Protein 1WY7 (pdb70)

Organism: Pyrococcus horikoshii (strain ATCC 700860 / DSM 12428 / JCM 9974 / NBRC 100139 / OT-3) (NCBI:txid70601)

Sequence (790 aa):
RKKELAIALSKLKGFKNPKVWLEQYRTPGNAASELLWLAYSLGDIEGKVVADLGAGTGVLSYGALLLGAKEVICVEVDKEAVDVLIENLGEFKGKFKVFIGDVSEFNSRVDIVINPPFGSQRKHADRPFLLKAFEISDVVYSIHLAKPEVRRFIEKFSWEHGFVVTHRLTTKIEIPHRKKLERITVDIYRFSKVITRKKELAIALSKLKGFKNPKVWLEQYRTPGNAASELLWLAYSLGDIEGKVVADLGAGTGVLSYGALLLGAKEVICVEVDKEAVDVLIENLGEFKGKFKVFIGDVSEFNSRVDIVINPPFGSQRKHADRPFLLKAFEISDVVYSIHLAKPEVRRFIEKFSWEHGFVVTHRLTTKIEIPLQKKLERITVDIYRFSKVITRKKELAIALSKLKGFKNPKVWLEQYRTPGNAASELLWLAYSLGDIEGKVVADLGAGTGVLSYGALLLGAKEVICVEVDKEAVDVLIENLGEFKGKFKVFIGDVSEFNSRVDIVINPPFGSQRKHADRPFLLKAFEISDVVYSIHLAKPEVRRFIEKFSWEHGFVVTHRLTTKIEIPRKKLERITVDIYRFSKVINSRTRKKELAIALSKLKGFKNPKVWLEQYRTPGNAASELLWLAYSLGDIEGKVVADLGAGTGVLSYGALLLGAKEVICVEVDKEAVDVLIENLGEFKGKFKVFIGDVSEFNSRVDIVINPPFGSQRKHADRPFLLKAFEISDVVYSIHLAKPEVRRFIEKFSWEHGFVVTHRLTTKIEIPLQFFFHRKKLERITVDIYRFSKVI

Nearest PDB structures (foldseek):
  1wy7-assembly3_C  TM=1.005E+00  e=2.686E-45  Pyrococcus horikoshii OT3
  1wy7-assembly2_B  TM=9.973E-01  e=2.402E-43  Pyrococcus horikoshii OT3
  1wy7-assembly4_D  TM=9.980E-01  e=7.504E-43  Pyrococcus horikoshii OT3
  1wy7-assembly1_A  TM=9.919E-01  e=1.604E-42  Pyrococcus horikoshii OT3
  6h2v-assembly2_C  TM=8.703E-01  e=3.466E-19  Homo sapiens

Secondary structure (DSSP, 8-state):
--HHHHHHHHTS---SS--GGGT--PPPHHHHHHHHHHHHHTTSSTT-EEEEET-TT-HHHHHHHHTT-SEEEEEES-HHHHHHHHHHTGGGTTSEEEEES-GGG-----SEE-----SSSSTTTTHHHHHHHHHH-SEEEEEEE--HHHHHHHHHHHHHTTEEEEEEEEEEEEE------EEEEEEEEEEEE--/-HHHHHHHHHHTS---SS--GGGT--PPPHHHHHHHHHHHHHTTSSTT-EEEEET-TT-HHHHHHHHTT-SEEEEEES-HHHHHHHHHHTGGGTTSEEEEES-GGG-----SEE-----SSSSTTTTHHHHHHHHHH-SEEEEEEE--HHHHHHHHHHHHHTTEEEEEEEEEEEEEE----EEEEEEEEEEEEE--/-HHHHHHHHHHTS---SS--GGGT--PPPHHHHHHHHHHHHHTTSSTT-EEEEET-TT-HHHHHHHHTT-SEEEEEES-HHHHHHHHHHTGGGTTSEEEEES-GGG-----SEE-----SSSSTTTTHHHHHHHHHH-SEEEEEEE--HHHHHHHHHHHHHTTEEEEEEEEEEEEE---S-EEEEEEEEEEEESS---/-HHHHHHHHHHTS---SS--GGGT--PPPHHHHHHHHHHHHHTTSSTT-EEEEET-TT-HHHHHHHHTT-SEEEEEES-HHHHHHHHHHTGGGTTSEEEEES-GGG-----SEE-----SSSSTTTTHHHHHHHHHH-SEEEEEEE--HHHHHHHHHHHHHTTEEEEEEEEEEEEESS--SS-SSS-EEEEEEEEEEEE--

B-factor: mean 45.78, std 13.69, range [16.64, 100.0]

InterPro domains:
  IPR002052 DNA methylase, N-6 adenine-specific, conserved site [PS00092] (116-122)
  IPR007848 Methyltransferase small domain [PF05175] (44-128)
  IPR029063 S-adenosyl-L-methionine-dependent methyltransferase superfamily [G3DSA:3.40.50.150] (1-207)
  IPR029063 S-adenosyl-L-methionine-dependent methyltransferase superfamily [SSF53335] (7-201)
  IPR051720 rRNA N6-Adenosine-Methyltransferase/Polyamine Synthase [PTHR23290] (4-202)

CATH classification: 3.40.50.150

Solvent-accessible surface area: 37717 Å² total

Structure (mmCIF, N/CA/C/O backbone):
data_1WY7
#
_entry.id   1WY7
#
_cell.length_a   206.975
_cell.length_b   43.141
_cell.length_c   118.240
_cell.angle_alpha   90.00
_cell.angle_beta   92.08
_cell.angle_gamma   90.00
#
_symmetry.space_group_name_H-M   'C 1 2 1'
#
loop_
_entity.id
_entity.type
_entity.pdbx_description
1 polymer 'hypothetical protein PH1948'
2 non-polymer S-ADENOSYL-L-HOMOCYSTEINE
3 water water
#
loop_
_atom_site.group_PDB
_atom_site.id
_atom_site.type_symbol
_atom_site.label_atom_id
_atom_site.label_alt_id
_atom_site.label_comp_id
_atom_site.label_asym_id
_atom_site.label_entity_id
_atom_site.label_seq_id
_atom_site.pdbx_PDB_ins_code
_atom_site.Cartn_x
_atom_site.Cartn_y
_atom_site.Cartn_z
_atom_site.occupancy
_atom_site.B_iso_or_equiv
_atom_site.auth_seq_id
_atom_site.auth_comp_id
_atom_site.auth_asym_id
_atom_site.auth_atom_id
_atom_site.pdbx_PDB_model_num
ATOM 1 N N . ARG A 1 4 ? 33.984 11.360 30.993 1.00 69.54 4 ARG A N 1
ATOM 2 C CA . ARG A 1 4 ? 35.199 10.695 30.451 1.00 68.62 4 ARG A CA 1
ATOM 3 C C . ARG A 1 4 ? 36.450 11.458 30.862 1.00 67.58 4 ARG A C 1
ATOM 4 O O . ARG A 1 4 ? 37.568 11.046 30.544 1.00 67.86 4 ARG A O 1
ATOM 12 N N . LYS A 1 5 ? 36.246 12.572 31.566 1.00 65.50 5 LYS A N 1
ATOM 13 C CA . LYS A 1 5 ? 37.332 13.427 32.028 1.00 62.90 5 LYS A CA 1
ATOM 14 C C . LYS A 1 5 ? 38.638 12.666 32.170 1.00 62.09 5 LYS A C 1
ATOM 15 O O . LYS A 1 5 ? 38.795 11.836 33.069 1.00 60.98 5 LYS A O 1
ATOM 21 N N . LYS A 1 6 ? 39.564 12.944 31.261 1.00 60.60 6 LYS A N 1
ATOM 22 C CA . LYS A 1 6 ? 40.875 12.312 31.283 1.00 59.41 6 LYS A CA 1
ATOM 23 C C . LYS A 1 6 ? 41.669 12.808 32.493 1.00 57.46 6 LYS A C 1
ATOM 24 O O . LYS A 1 6 ? 42.592 12.132 32.951 1.00 57.58 6 LYS A O 1
ATOM 30 N N . GLU A 1 7 ? 41.316 13.986 33.008 1.00 55.37 7 GLU A N 1
ATOM 31 C CA . GLU A 1 7 ? 41.993 14.529 34.187 1.00 53.73 7 GLU A CA 1
ATOM 32 C C . GLU A 1 7 ? 41.692 13.629 35.382 1.00 50.31 7 GLU A C 1
ATOM 33 O O . GLU A 1 7 ? 42.571 13.321 36.190 1.00 48.39 7 GLU A O 1
ATOM 39 N N . LEU A 1 8 ? 40.432 13.213 35.483 1.00 46.80 8 LEU A N 1
ATOM 40 C CA . LEU A 1 8 ? 39.995 12.351 36.568 1.00 43.26 8 LEU A CA 1
ATOM 41 C C . LEU A 1 8 ? 40.716 11.004 36.473 1.00 41.07 8 LEU A C 1
ATOM 42 O O . LEU A 1 8 ? 41.215 10.480 37.475 1.00 38.16 8 LEU A O 1
ATOM 47 N N . ALA A 1 9 ? 40.784 10.460 35.262 1.00 39.04 9 ALA A N 1
ATOM 48 C CA . ALA A 1 9 ? 41.447 9.180 35.041 1.00 39.46 9 ALA A CA 1
ATOM 49 C C . ALA A 1 9 ? 42.898 9.262 35.492 1.00 39.54 9 ALA A C 1
ATOM 50 O O . ALA A 1 9 ? 43.408 8.349 36.143 1.00 40.26 9 ALA A O 1
ATOM 52 N N . ILE A 1 10 ? 43.554 10.365 35.143 1.00 39.76 10 ILE A N 1
ATOM 53 C CA . ILE A 1 10 ? 44.953 10.592 35.505 1.00 40.11 10 ILE A CA 1
ATOM 54 C C . ILE A 1 10 ? 45.117 10.632 37.019 1.00 38.37 10 ILE A C 1
ATOM 55 O O . ILE A 1 10 ? 46.003 9.992 37.593 1.00 37.98 10 ILE A O 1
ATOM 60 N N . ALA A 1 11 ? 44.261 11.406 37.665 1.00 37.31 11 ALA A N 1
ATOM 61 C CA . ALA A 1 11 ? 44.319 11.526 39.111 1.00 38.68 11 ALA A CA 1
ATOM 62 C C . ALA A 1 11 ? 44.032 10.183 39.795 1.00 39.14 11 ALA A C 1
ATOM 63 O O . ALA A 1 11 ? 44.657 9.850 40.813 1.00 39.96 11 ALA A O 1
ATOM 65 N N . LEU A 1 12 ? 43.101 9.411 39.238 1.00 36.92 12 LEU A N 1
ATOM 66 C CA . LEU A 1 12 ? 42.758 8.112 39.816 1.00 36.63 12 LEU A CA 1
ATOM 67 C C . LEU A 1 12 ? 43.903 7.116 39.680 1.00 37.99 12 LEU A C 1
ATOM 68 O O . LEU A 1 12 ? 44.086 6.267 40.545 1.00 36.01 12 LEU A O 1
ATOM 73 N N . SER A 1 13 ? 44.679 7.235 38.604 1.00 40.26 13 SER A N 1
ATOM 74 C CA . SER A 1 13 ? 45.796 6.323 38.359 1.00 42.79 13 SER A CA 1
ATOM 75 C C . SER A 1 13 ? 46.957 6.529 39.326 1.00 43.21 13 SER A C 1
ATOM 76 O O . SER A 1 13 ? 47.844 5.678 39.433 1.00 45.68 13 SER A O 1
ATOM 79 N N . LYS A 1 14 ? 46.950 7.653 40.031 1.00 43.13 14 LYS A N 1
ATOM 80 C CA . LYS A 1 14 ? 48.009 7.960 40.984 1.00 43.46 14 LYS A CA 1
ATOM 81 C C . LYS A 1 14 ? 47.841 7.306 42.351 1.00 43.65 14 LYS A C 1
ATOM 82 O O . LYS A 1 14 ? 48.755 7.349 43.174 1.00 44.10 14 LYS A O 1
ATOM 88 N N . LEU A 1 15 ? 46.683 6.697 42.592 1.00 42.82 15 LEU A N 1
ATOM 89 C CA . LEU A 1 15 ? 46.417 6.021 43.863 1.00 41.84 15 LEU A CA 1
ATOM 90 C C . LEU A 1 15 ? 47.226 4.735 43.984 1.00 41.78 15 LEU A C 1
ATOM 91 O O . LEU A 1 15 ? 47.573 4.111 42.983 1.00 40.85 15 LEU A O 1
ATOM 96 N N . LYS A 1 16 ? 47.513 4.335 45.218 1.00 42.35 16 LYS A N 1
ATOM 97 C CA . LYS A 1 16 ? 48.264 3.109 45.475 1.00 42.53 16 LYS A CA 1
ATOM 98 C C . LYS A 1 16 ? 47.424 1.875 45.154 1.00 41.02 16 LYS A C 1
ATOM 99 O O . LYS A 1 16 ? 46.213 1.888 45.350 1.00 39.82 16 LYS A O 1
ATOM 105 N N . GLY A 1 17 ? 48.070 0.818 44.657 1.00 40.27 17 GLY A N 1
ATOM 106 C CA . GLY A 1 17 ? 47.367 -0.413 44.324 1.00 39.28 17 GLY A CA 1
ATOM 107 C C . GLY A 1 17 ? 47.429 -1.435 45.448 1.00 39.93 17 GLY A C 1
ATOM 108 O O . GLY A 1 17 ? 47.896 -1.125 46.547 1.00 37.86 17 GLY A O 1
ATOM 109 N N . PHE A 1 18 ? 46.952 -2.651 45.182 1.00 41.09 18 PHE A N 1
ATOM 110 C CA . PHE A 1 18 ? 46.957 -3.726 46.180 1.00 41.12 18 PHE A CA 1
ATOM 111 C C . PHE A 1 18 ? 48.369 -4.150 46.576 1.00 43.74 18 PHE A C 1
ATOM 112 O O . PHE A 1 18 ? 49.237 -4.297 45.726 1.00 43.00 18 PHE A O 1
ATOM 120 N N . LYS A 1 19 ? 48.579 -4.358 47.869 1.00 48.86 19 LYS A N 1
ATOM 121 C CA . LYS A 1 19 ? 49.868 -4.789 48.415 1.00 54.04 19 LYS A CA 1
ATOM 122 C C . LYS A 1 19 ? 50.252 -6.170 47.862 1.00 55.34 19 LYS A C 1
ATOM 123 O O . LYS A 1 19 ? 51.343 -6.362 47.312 1.00 55.16 19 LYS A O 1
ATOM 129 N N . ASN A 1 20 ? 49.354 -7.134 48.033 1.00 55.77 20 ASN A N 1
ATOM 130 C CA . ASN A 1 20 ? 49.574 -8.493 47.547 1.00 56.68 20 ASN A CA 1
ATOM 131 C C . ASN A 1 20 ? 48.225 -9.019 47.073 1.00 55.63 20 ASN A C 1
ATOM 132 O O . ASN A 1 20 ? 47.502 -9.690 47.812 1.00 57.34 20 ASN A O 1
ATOM 137 N N . PRO A 1 21 ? 47.876 -8.719 45.816 1.00 54.04 21 PRO A N 1
ATOM 138 C CA . PRO A 1 21 ? 46.613 -9.130 45.199 1.00 52.38 21 PRO A CA 1
ATOM 139 C C . PRO A 1 21 ? 46.250 -10.596 45.365 1.00 51.00 21 PRO A C 1
ATOM 140 O O . PRO A 1 21 ? 47.041 -11.482 45.045 1.00 51.14 21 PRO A O 1
ATOM 144 N N . LYS A 1 22 ? 45.039 -10.839 45.853 1.00 48.67 22 LYS A N 1
ATOM 145 C CA . LYS A 1 22 ? 44.537 -12.192 46.022 1.00 47.52 22 LYS A CA 1
ATOM 146 C C . LYS A 1 22 ? 43.715 -12.445 44.761 1.00 47.00 22 LYS A C 1
ATOM 147 O O . LYS A 1 22 ? 42.601 -11.939 44.617 1.00 46.58 22 LYS A O 1
ATOM 153 N N . VAL A 1 23 ? 44.273 -13.218 43.836 1.00 46.12 23 VAL A N 1
ATOM 154 C CA . VAL A 1 23 ? 43.588 -13.464 42.579 1.00 44.58 23 VAL A CA 1
ATOM 155 C C . VAL A 1 23 ? 42.234 -14.143 42.700 1.00 45.02 23 VAL A C 1
ATOM 156 O O . VAL A 1 23 ? 41.334 -13.853 41.908 1.00 46.16 23 VAL A O 1
ATOM 160 N N . TRP A 1 24 ? 42.068 -15.018 43.689 1.00 43.09 24 TRP A N 1
ATOM 161 C CA . TRP A 1 24 ? 40.797 -15.717 43.863 1.00 41.60 24 TRP A CA 1
ATOM 162 C C . TRP A 1 24 ? 39.685 -14.759 44.276 1.00 41.84 24 TRP A C 1
ATOM 163 O O . TRP A 1 24 ? 38.512 -15.129 44.302 1.00 42.03 24 TRP A O 1
ATOM 174 N N . LEU A 1 25 ? 40.065 -13.531 44.607 1.00 39.66 25 LEU A N 1
ATOM 175 C CA . LEU A 1 25 ? 39.100 -12.506 44.985 1.00 40.39 25 LEU A CA 1
ATOM 176 C C . LEU A 1 25 ? 39.066 -11.439 43.884 1.00 41.43 25 LEU A C 1
ATOM 177 O O . LEU A 1 25 ? 38.450 -10.384 44.052 1.00 39.51 25 LEU A O 1
ATOM 182 N N . GLU A 1 26 ? 39.740 -11.728 42.771 1.00 40.41 26 GLU A N 1
ATOM 183 C CA . GLU A 1 26 ? 39.818 -10.818 41.636 1.00 38.66 26 GLU A CA 1
ATOM 184 C C . GLU A 1 26 ? 40.248 -9.423 42.072 1.00 37.80 26 GLU A C 1
ATOM 185 O O . GLU A 1 26 ? 39.570 -8.435 41.772 1.00 34.01 26 GLU A O 1
ATOM 191 N N . GLN A 1 27 ? 41.374 -9.332 42.773 1.00 35.79 27 GLN A N 1
ATOM 192 C CA . GLN A 1 27 ? 41.850 -8.033 43.237 1.00 35.26 27 GLN A CA 1
ATOM 193 C C . GLN A 1 27 ? 42.782 -7.300 42.277 1.00 35.69 27 GLN A C 1
ATOM 194 O O . GLN A 1 27 ? 43.984 -7.567 42.219 1.00 36.10 27 GLN A O 1
ATOM 200 N N . TYR A 1 28 ? 42.206 -6.383 41.512 1.00 35.60 28 TYR A N 1
ATOM 201 C CA . TYR A 1 28 ? 42.965 -5.538 40.599 1.00 35.39 28 TYR A CA 1
ATOM 202 C C . TYR A 1 28 ? 42.280 -4.177 40.730 1.00 36.10 28 TYR A C 1
ATOM 203 O O . TYR A 1 28 ? 41.055 -4.093 40.781 1.00 34.41 28 TYR A O 1
ATOM 212 N N . ARG A 1 29 ? 43.064 -3.115 40.825 1.00 36.44 29 ARG A N 1
ATOM 213 C CA . ARG A 1 29 ? 42.496 -1.778 40.963 1.00 37.01 29 ARG A CA 1
ATOM 214 C C . ARG A 1 29 ? 41.692 -1.428 39.714 1.00 35.56 29 ARG A C 1
ATOM 215 O O . ARG A 1 29 ? 42.075 -1.803 38.605 1.00 33.97 29 ARG A O 1
ATOM 223 N N . THR A 1 30 ? 40.582 -0.715 39.883 1.00 32.94 30 THR A N 1
ATOM 224 C CA . THR A 1 30 ? 39.777 -0.337 38.722 1.00 31.83 30 THR A CA 1
ATOM 225 C C . THR A 1 30 ? 40.612 0.609 37.863 1.00 32.12 30 THR A C 1
ATOM 226 O O . THR A 1 30 ? 41.040 1.657 38.337 1.00 29.74 30 THR A O 1
ATOM 230 N N . PRO A 1 31 ? 40.865 0.245 36.597 1.00 33.17 31 PRO A N 1
ATOM 231 C CA . PRO A 1 31 ? 41.664 1.112 35.723 1.00 35.49 31 PRO A CA 1
ATOM 232 C C . PRO A 1 31 ? 41.073 2.527 35.654 1.00 35.51 31 PRO A C 1
ATOM 233 O O . PRO A 1 31 ? 39.853 2.705 35.622 1.00 36.96 31 PRO A O 1
ATOM 237 N N . GLY A 1 32 ? 41.945 3.527 35.640 1.00 34.51 32 GLY A N 1
ATOM 238 C CA . GLY A 1 32 ? 41.495 4.911 35.604 1.00 34.40 32 GLY A CA 1
ATOM 239 C C . GLY A 1 32 ? 40.494 5.277 34.521 1.00 31.88 32 GLY A C 1
ATOM 240 O O . GLY A 1 32 ? 39.551 6.018 34.761 1.00 31.95 32 GLY A O 1
ATOM 241 N N . ASN A 1 33 ? 40.687 4.761 33.319 1.00 32.52 33 ASN A N 1
ATOM 242 C CA . ASN A 1 33 ? 39.774 5.091 32.233 1.00 34.58 33 ASN A CA 1
ATOM 243 C C . ASN A 1 33 ? 38.360 4.579 32.488 1.00 35.08 33 ASN A C 1
ATOM 244 O O . ASN A 1 33 ? 37.394 5.338 32.394 1.00 34.71 33 ASN A O 1
ATOM 249 N N . ALA A 1 34 ? 38.232 3.299 32.820 1.00 33.81 34 ALA A N 1
ATOM 250 C CA . ALA A 1 34 ? 36.918 2.724 33.085 1.00 32.27 34 ALA A CA 1
ATOM 251 C C . ALA A 1 34 ? 36.292 3.415 34.293 1.00 30.78 34 ALA A C 1
ATOM 252 O O . ALA A 1 34 ? 35.107 3.766 34.272 1.00 31.24 34 ALA A O 1
ATOM 254 N N . ALA A 1 35 ? 37.093 3.612 35.339 1.00 29.34 35 ALA A N 1
ATOM 255 C CA . ALA A 1 35 ? 36.620 4.273 36.552 1.00 29.05 35 ALA A CA 1
ATOM 256 C C . ALA A 1 35 ? 36.081 5.664 36.228 1.00 29.33 35 ALA A C 1
ATOM 257 O O . ALA A 1 35 ? 35.016 6.060 36.720 1.00 28.67 35 ALA A O 1
ATOM 259 N N . SER A 1 36 ? 36.837 6.405 35.414 1.00 29.72 36 SER A N 1
ATOM 260 C CA . SER A 1 36 ? 36.459 7.753 34.972 1.00 30.29 36 SER A CA 1
ATOM 261 C C . SER A 1 36 ? 35.134 7.726 34.234 1.00 29.11 36 SER A C 1
ATOM 262 O O . SER A 1 36 ? 34.283 8.568 34.469 1.00 29.93 36 SER A O 1
ATOM 265 N N . GLU A 1 37 ? 34.976 6.777 33.316 1.00 29.40 37 GLU A N 1
ATOM 266 C CA . GLU A 1 37 ? 33.742 6.647 32.546 1.00 31.45 37 GLU A CA 1
ATOM 267 C C . GLU A 1 37 ? 32.537 6.431 33.450 1.00 31.30 37 GLU A C 1
ATOM 268 O O . GLU A 1 37 ? 31.525 7.126 33.346 1.00 31.12 37 GLU A O 1
ATOM 274 N N . LEU A 1 38 ? 32.647 5.452 34.338 1.00 29.87 38 LEU A N 1
ATOM 275 C CA . LEU A 1 38 ? 31.539 5.137 35.223 1.00 27.83 38 LEU A CA 1
ATOM 276 C C . LEU A 1 38 ? 31.169 6.336 36.086 1.00 26.82 38 LEU A C 1
ATOM 277 O O . LEU A 1 38 ? 29.995 6.686 36.180 1.00 26.00 38 LEU A O 1
ATOM 282 N N . LEU A 1 39 ? 32.176 6.956 36.705 1.00 27.04 39 LEU A N 1
ATOM 283 C CA . LEU A 1 39 ? 31.965 8.101 37.590 1.00 27.58 39 LEU A CA 1
ATOM 284 C C . LEU A 1 39 ? 31.447 9.352 36.890 1.00 28.40 39 LEU A C 1
ATOM 285 O O . LEU A 1 39 ? 30.568 10.039 37.408 1.00 28.27 39 LEU A O 1
ATOM 290 N N . TRP A 1 40 ? 31.993 9.654 35.718 1.00 30.04 40 TRP A N 1
ATOM 291 C CA . TRP A 1 40 ? 31.548 10.833 34.995 1.00 32.75 40 TRP A CA 1
ATOM 292 C C . TRP A 1 40 ? 30.098 10.659 34.588 1.00 32.54 40 TRP A C 1
ATOM 293 O O . TRP A 1 40 ? 29.306 11.583 34.695 1.00 31.08 40 TRP A O 1
ATOM 304 N N . LEU A 1 41 ? 29.753 9.456 34.129 1.00 33.50 41 LEU A N 1
ATOM 305 C CA . LEU A 1 41 ? 28.381 9.164 33.734 1.00 33.00 41 LEU A CA 1
ATOM 306 C C . LEU A 1 41 ? 27.452 9.396 34.922 1.00 34.74 41 LEU A C 1
ATOM 307 O O . LEU A 1 41 ? 26.441 10.099 34.810 1.00 34.68 41 LEU A O 1
ATOM 312 N N . ALA A 1 42 ? 27.798 8.805 36.063 1.00 34.27 42 ALA A N 1
ATOM 313 C CA . ALA A 1 42 ? 26.984 8.957 37.265 1.00 34.30 42 ALA A CA 1
ATOM 314 C C . ALA A 1 42 ? 26.914 10.415 37.672 1.00 33.72 42 ALA A C 1
ATOM 315 O O . ALA A 1 42 ? 25.856 10.915 38.038 1.00 33.75 42 ALA A O 1
ATOM 317 N N . TYR A 1 43 ? 28.051 11.099 37.626 1.00 35.85 43 TYR A N 1
ATOM 318 C CA . TYR A 1 43 ? 28.082 12.506 38.011 1.00 37.69 43 TYR A CA 1
ATOM 319 C C . TYR A 1 43 ? 27.202 13.343 37.086 1.00 36.08 43 TYR A C 1
ATOM 320 O O . TYR A 1 43 ? 26.393 14.144 37.549 1.00 32.12 43 TYR A O 1
ATOM 329 N N . SER A 1 44 ? 27.328 13.111 35.783 1.00 35.72 44 SER A N 1
ATOM 330 C CA . SER A 1 44 ? 26.553 13.863 34.804 1.00 37.48 44 SER A CA 1
ATOM 331 C C . SER A 1 44 ? 25.051 13.657 34.927 1.00 36.31 44 SER A C 1
ATOM 332 O O . SER A 1 44 ? 24.270 14.498 34.492 1.00 37.01 44 SER A O 1
ATOM 335 N N . LEU A 1 45 ? 24.639 12.546 35.525 1.00 36.13 45 LEU A N 1
ATOM 336 C CA . LEU A 1 45 ? 23.217 12.278 35.675 1.00 36.06 45 LEU A CA 1
ATOM 337 C C . LEU A 1 45 ? 22.703 12.726 37.033 1.00 35.87 45 LEU A C 1
ATOM 338 O O . LEU A 1 45 ? 21.543 12.502 37.366 1.00 40.75 45 LEU A O 1
ATOM 343 N N . GLY A 1 46 ? 23.564 13.368 37.814 1.00 35.70 46 GLY A N 1
ATOM 344 C CA . GLY A 1 46 ? 23.173 13.828 39.132 1.00 33.41 46 GLY A CA 1
ATOM 345 C C . GLY A 1 46 ? 23.150 12.712 40.165 1.00 35.15 46 GLY A C 1
ATOM 346 O O . GLY A 1 46 ? 22.488 12.842 41.191 1.00 35.62 46 GLY A O 1
ATOM 347 N N . ASP A 1 47 ? 23.874 11.622 39.910 1.00 34.42 47 ASP A N 1
ATOM 348 C CA . ASP A 1 47 ? 23.910 10.487 40.834 1.00 33.68 47 ASP A CA 1
ATOM 349 C C . ASP A 1 47 ? 25.154 10.414 41.733 1.00 35.37 47 ASP A C 1
ATOM 350 O O . ASP A 1 47 ? 25.495 9.333 42.242 1.00 35.41 47 ASP A O 1
ATOM 355 N N . ILE A 1 48 ? 25.836 11.544 41.932 1.00 34.25 48 ILE A N 1
ATOM 356 C CA . ILE A 1 48 ? 27.033 11.543 42.778 1.00 34.59 48 ILE A CA 1
ATOM 357 C C . ILE A 1 48 ? 27.045 12.676 43.785 1.00 37.00 48 ILE A C 1
ATOM 358 O O . ILE A 1 48 ? 27.137 12.455 44.989 1.00 38.10 48 ILE A O 1
ATOM 363 N N . GLU A 1 49 ? 26.942 13.895 43.277 1.00 39.32 49 GLU A N 1
ATOM 364 C CA . GLU A 1 49 ? 26.995 15.083 44.111 1.00 42.43 49 GLU A CA 1
ATOM 365 C C . GLU A 1 49 ? 25.947 15.117 45.213 1.00 41.21 49 GLU A C 1
ATOM 366 O O . GLU A 1 49 ? 24.748 15.076 44.939 1.00 42.42 49 GLU A O 1
ATOM 372 N N . GLY A 1 50 ? 26.416 15.181 46.458 1.00 39.15 50 GLY A N 1
ATOM 373 C CA . GLY A 1 50 ? 25.526 15.235 47.599 1.00 37.35 50 GLY A CA 1
ATOM 374 C C . GLY A 1 50 ? 24.830 13.929 47.930 1.00 38.88 50 GLY A C 1
ATOM 375 O O . GLY A 1 50 ? 23.937 13.899 48.774 1.00 40.03 50 GLY A O 1
ATOM 376 N N . LYS A 1 51 ? 25.234 12.842 47.284 1.00 37.11 51 LYS A N 1
ATOM 377 C CA . LYS A 1 51 ? 24.598 11.552 47.533 1.00 35.98 51 LYS A CA 1
ATOM 378 C C . LYS A 1 51 ? 25.375 10.650 48.490 1.00 34.70 51 LYS A C 1
ATOM 379 O O . LYS A 1 51 ? 26.595 10.780 48.634 1.00 31.67 51 LYS A O 1
ATOM 385 N N . VAL A 1 52 ? 24.655 9.744 49.149 1.00 33.57 52 VAL A N 1
ATOM 386 C CA . VAL A 1 52 ? 25.281 8.773 50.042 1.00 32.53 52 VAL A CA 1
ATOM 387 C C . VAL A 1 52 ? 25.585 7.600 49.117 1.00 30.10 52 VAL A C 1
ATOM 388 O O . VAL A 1 52 ? 24.676 6.962 48.587 1.00 30.18 52 VAL A O 1
ATOM 392 N N . VAL A 1 53 ? 26.866 7.338 48.902 1.00 28.98 53 VAL A N 1
ATOM 393 C CA . VAL A 1 53 ? 27.281 6.276 47.991 1.00 27.53 53 VAL A CA 1
ATOM 394 C C . VAL A 1 53 ? 27.938 5.064 48.629 1.00 28.71 53 VAL A C 1
ATOM 395 O O . VAL A 1 53 ? 28.786 5.195 49.512 1.00 28.01 53 VAL A O 1
ATOM 399 N N . ALA A 1 54 ? 27.549 3.883 48.157 1.00 27.85 54 ALA A N 1
ATOM 400 C CA . ALA A 1 54 ? 28.146 2.650 48.643 1.00 27.98 54 ALA A CA 1
ATOM 401 C C . ALA A 1 54 ? 29.032 2.121 47.522 1.00 26.55 54 ALA A C 1
ATOM 402 O O . ALA A 1 54 ? 28.600 2.031 46.368 1.00 27.29 54 ALA A O 1
ATOM 404 N N . ASP A 1 55 ? 30.276 1.798 47.861 1.00 25.20 55 ASP A N 1
ATOM 405 C CA . ASP A 1 55 ? 31.239 1.256 46.904 1.00 24.63 55 ASP A CA 1
ATOM 406 C C . ASP A 1 55 ? 31.428 -0.217 47.301 1.00 24.70 55 ASP A C 1
ATOM 407 O O . ASP A 1 55 ? 32.168 -0.523 48.235 1.00 22.34 55 ASP A O 1
ATOM 412 N N . LEU A 1 56 ? 30.744 -1.117 46.600 1.00 24.55 56 LEU A N 1
ATOM 413 C CA . LEU A 1 56 ? 30.825 -2.548 46.905 1.00 26.24 56 LEU A CA 1
ATOM 414 C C . LEU A 1 56 ? 32.069 -3.161 46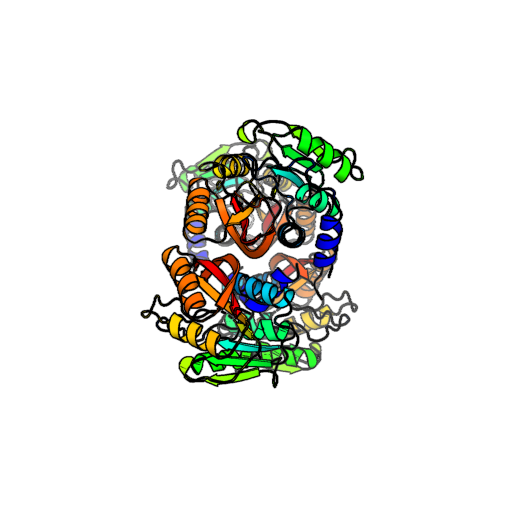.278 1.00 27.33 56 LEU A C 1
ATOM 415 O O . LEU A 1 56 ? 32.293 -3.040 45.064 1.00 26.42 56 LEU A O 1
ATOM 420 N N . GLY A 1 57 ? 32.871 -3.822 47.117 1.00 25.77 57 GLY A N 1
ATOM 421 C CA . GLY A 1 57 ? 34.126 -4.397 46.668 1.00 26.26 57 GLY A CA 1
ATOM 422 C C . GLY A 1 57 ? 35.070 -3.226 46.439 1.00 26.36 57 GLY A C 1
ATOM 423 O O . GLY A 1 57 ? 35.766 -3.157 45.423 1.00 25.90 57 GLY A O 1
ATOM 424 N N . ALA A 1 58 ? 35.092 -2.306 47.402 1.00 26.92 58 ALA A N 1
ATOM 425 C CA . ALA A 1 58 ? 35.900 -1.080 47.321 1.00 27.53 58 ALA A CA 1
ATOM 426 C C . ALA A 1 58 ? 37.391 -1.254 47.037 1.00 26.59 58 ALA A C 1
ATOM 427 O O . ALA A 1 58 ? 38.030 -0.357 46.471 1.00 25.50 58 ALA A O 1
ATOM 429 N N . GLY A 1 59 ? 37.946 -2.394 47.436 1.00 28.36 59 GLY A N 1
ATOM 430 C CA . GLY A 1 59 ? 39.360 -2.652 47.200 1.00 26.50 59 GLY A CA 1
ATOM 431 C C . GLY A 1 59 ? 40.288 -1.539 47.663 1.00 27.69 59 GLY A C 1
ATOM 432 O O . GLY A 1 59 ? 40.330 -1.209 48.858 1.00 25.74 59 GLY A O 1
ATOM 433 N N . THR A 1 60 ? 41.036 -0.957 46.719 1.00 27.43 60 THR A N 1
ATOM 434 C CA . THR A 1 60 ? 41.966 0.128 47.045 1.00 28.87 60 THR A CA 1
ATOM 435 C C . THR A 1 60 ? 41.277 1.486 47.122 1.00 29.85 60 THR A C 1
ATOM 436 O O . THR A 1 60 ? 41.906 2.475 47.499 1.00 30.53 60 THR A O 1
ATOM 440 N N . GLY A 1 61 ? 39.997 1.538 46.756 1.00 29.92 61 GLY A N 1
ATOM 441 C CA . GLY A 1 61 ? 39.263 2.790 46.822 1.00 28.91 61 GLY A CA 1
ATOM 442 C C . GLY A 1 61 ? 39.255 3.710 45.606 1.00 27.68 61 GLY A C 1
ATOM 443 O O . GLY A 1 61 ? 38.933 4.882 45.741 1.00 28.73 61 GLY A O 1
ATOM 444 N N . VAL A 1 62 ? 39.578 3.205 44.420 1.00 28.35 62 VAL A N 1
ATOM 445 C CA . VAL A 1 62 ? 39.585 4.064 43.227 1.00 27.25 62 VAL A CA 1
ATOM 446 C C . VAL A 1 62 ? 38.220 4.711 42.982 1.00 28.53 62 VAL A C 1
ATOM 447 O O . VAL A 1 62 ? 38.129 5.933 42.820 1.00 26.78 62 VAL A O 1
ATOM 451 N N . LEU A 1 63 ? 37.163 3.896 42.954 1.00 28.32 63 LEU A N 1
ATOM 452 C CA . LEU A 1 63 ? 35.819 4.411 42.722 1.00 26.65 63 LEU A CA 1
ATOM 453 C C . LEU A 1 63 ? 35.369 5.336 43.847 1.00 27.00 63 LEU A C 1
ATOM 454 O O . LEU A 1 63 ? 34.728 6.361 43.604 1.00 23.30 63 LEU A O 1
ATOM 459 N N . SER A 1 64 ? 35.713 4.966 45.074 1.00 26.40 64 SER A N 1
ATOM 460 C CA . SER A 1 64 ? 35.353 5.752 46.247 1.00 27.48 64 SER A CA 1
ATOM 461 C C . SER A 1 64 ? 35.998 7.129 46.194 1.00 28.27 64 SER A C 1
ATOM 462 O O . SER A 1 64 ? 35.346 8.145 46.446 1.00 26.17 64 SER A O 1
ATOM 465 N N . TYR A 1 65 ? 37.290 7.142 45.884 1.00 27.91 65 TYR A N 1
ATOM 466 C CA . TYR A 1 65 ? 38.052 8.386 45.796 1.00 29.51 65 TYR A CA 1
ATOM 467 C C . TYR A 1 65 ? 37.432 9.312 44.739 1.00 29.17 65 TYR A C 1
ATOM 468 O O . TYR A 1 65 ? 37.190 10.501 45.001 1.00 26.73 65 TYR A O 1
ATOM 477 N N . GLY A 1 66 ? 37.161 8.753 43.559 1.00 27.43 66 GLY A N 1
ATOM 478 C CA . GLY A 1 66 ? 36.565 9.519 42.481 1.00 28.09 66 GLY A CA 1
ATOM 479 C C . GLY A 1 66 ? 35.227 10.118 42.876 1.00 29.00 66 GLY A C 1
ATOM 480 O O . GLY A 1 66 ? 34.940 11.286 42.568 1.00 28.85 66 GLY A O 1
ATOM 481 N N . ALA A 1 67 ? 34.405 9.324 43.558 1.00 27.07 67 ALA A N 1
ATOM 482 C CA . ALA A 1 67 ? 33.092 9.780 43.995 1.00 28.70 67 ALA A CA 1
ATOM 483 C C . ALA A 1 67 ? 33.242 10.953 44.954 1.00 30.02 67 ALA A C 1
ATOM 484 O O . ALA A 1 67 ? 32.553 11.967 44.813 1.00 29.79 67 ALA A O 1
ATOM 486 N N . LEU A 1 68 ? 34.129 10.807 45.938 1.00 32.67 68 LEU A N 1
ATOM 487 C CA . LEU A 1 68 ? 34.368 11.869 46.906 1.00 34.33 68 LEU A CA 1
ATOM 488 C C . LEU A 1 68 ? 34.869 13.094 46.148 1.00 37.29 68 LEU A C 1
ATOM 489 O O . LEU A 1 68 ? 34.430 14.218 46.387 1.00 38.43 68 LEU A O 1
ATOM 494 N N . LEU A 1 69 ? 35.801 12.855 45.234 1.00 38.70 69 LEU A N 1
ATOM 495 C CA . LEU A 1 69 ? 36.387 13.908 44.415 1.00 40.42 69 LEU A CA 1
ATOM 496 C C . LEU A 1 69 ? 35.281 14.639 43.647 1.00 40.40 69 LEU A C 1
ATOM 497 O O . LEU A 1 69 ? 35.340 15.856 43.451 1.00 42.20 69 LEU A O 1
ATOM 502 N N . LEU A 1 70 ? 34.266 13.895 43.220 1.00 38.52 70 LEU A N 1
ATOM 503 C CA . LEU A 1 70 ? 33.174 14.492 42.470 1.00 36.53 70 LEU A CA 1
ATOM 504 C C . LEU A 1 70 ? 32.031 15.025 43.330 1.00 36.50 70 LEU A C 1
ATOM 505 O O . LEU A 1 70 ? 30.971 15.344 42.816 1.00 38.34 70 LEU A O 1
ATOM 510 N N . GLY A 1 71 ? 32.239 15.111 44.640 1.00 36.76 71 GLY A N 1
ATOM 511 C CA . GLY A 1 71 ? 31.215 15.676 45.504 1.00 34.21 71 GLY A CA 1
ATOM 512 C C . GLY A 1 71 ? 30.255 14.785 46.259 1.00 34.51 71 GLY A C 1
ATOM 513 O O . GLY A 1 71 ? 29.213 15.263 46.720 1.00 33.41 71 GLY A O 1
ATOM 514 N N . ALA A 1 72 ? 30.572 13.504 46.405 1.00 33.53 72 ALA A N 1
ATOM 515 C CA . ALA A 1 72 ? 29.670 12.624 47.138 1.00 34.00 72 ALA A CA 1
ATOM 516 C C . ALA A 1 72 ? 29.596 13.129 48.577 1.00 35.06 72 ALA A C 1
ATOM 517 O O . ALA A 1 72 ? 30.602 13.545 49.142 1.00 34.95 72 ALA A O 1
ATOM 519 N N . LYS A 1 73 ? 28.405 13.120 49.166 1.00 37.07 73 LYS A N 1
ATOM 520 C CA . LYS A 1 73 ? 28.262 13.565 50.546 1.00 37.40 73 LYS A CA 1
ATOM 521 C C . LYS A 1 73 ? 29.086 12.632 51.433 1.00 36.97 73 LYS A C 1
ATOM 522 O O . LYS A 1 73 ? 29.796 13.079 52.326 1.00 35.03 73 LYS A O 1
ATOM 528 N N . GLU A 1 74 ? 28.979 11.332 51.176 1.00 37.24 74 GLU A N 1
ATOM 529 C CA . GLU A 1 74 ? 29.738 10.335 51.920 1.00 37.23 74 GLU A CA 1
ATOM 530 C C . GLU A 1 74 ? 29.767 9.036 51.144 1.00 36.18 74 GLU A C 1
ATOM 531 O O . GLU A 1 74 ? 28.893 8.768 50.317 1.00 34.36 74 GLU A O 1
ATOM 537 N N . VAL A 1 75 ? 30.780 8.225 51.411 1.00 33.13 75 VAL A N 1
ATOM 538 C CA . VAL A 1 75 ? 30.904 6.949 50.746 1.00 32.40 75 VAL A CA 1
ATOM 539 C C . VAL A 1 75 ? 31.083 5.858 51.788 1.00 32.74 75 VAL A C 1
ATOM 540 O O . VAL A 1 75 ? 31.775 6.050 52.797 1.00 30.82 75 VAL A O 1
ATOM 544 N N . ILE A 1 76 ? 30.420 4.725 51.572 1.00 31.26 76 ILE A N 1
ATOM 545 C CA . ILE A 1 76 ? 30.564 3.604 52.485 1.00 29.57 76 ILE A CA 1
ATOM 546 C C . ILE A 1 76 ? 31.272 2.515 51.687 1.00 28.52 76 ILE A C 1
ATOM 547 O O . ILE A 1 76 ? 30.735 1.960 50.731 1.00 28.07 76 ILE A O 1
ATOM 552 N N . CYS A 1 77 ? 32.509 2.249 52.077 1.00 29.02 77 CYS A N 1
ATOM 553 C CA . CYS A 1 77 ? 33.344 1.276 51.406 1.00 30.49 77 CYS A CA 1
ATOM 554 C C . CYS A 1 77 ? 33.147 -0.125 51.969 1.00 31.83 77 CYS A C 1
ATOM 555 O O . CYS A 1 77 ? 33.391 -0.369 53.151 1.00 31.70 77 CYS A O 1
ATOM 558 N N . VAL A 1 78 ? 32.679 -1.034 51.117 1.00 30.94 78 VAL A N 1
ATOM 559 C CA . VAL A 1 78 ? 32.445 -2.414 51.518 1.00 30.35 78 VAL A CA 1
ATOM 560 C C . VAL A 1 78 ? 33.532 -3.262 50.900 1.00 30.72 78 VAL A C 1
ATOM 561 O O . VAL A 1 78 ? 33.643 -3.338 49.677 1.00 29.71 78 VAL A O 1
ATOM 565 N N . GLU A 1 79 ? 34.327 -3.897 51.752 1.00 29.71 79 GLU A N 1
ATOM 566 C CA . GLU A 1 79 ? 35.438 -4.724 51.306 1.00 31.36 79 GLU A CA 1
ATOM 567 C C . GLU A 1 79 ? 35.690 -5.854 52.312 1.00 32.83 79 GLU A C 1
ATOM 568 O O . GLU A 1 79 ? 35.756 -5.614 53.518 1.00 32.87 79 GLU A O 1
ATOM 574 N N . VAL A 1 80 ? 35.848 -7.080 51.815 1.00 33.96 80 VAL A N 1
ATOM 575 C CA . VAL A 1 80 ? 36.065 -8.237 52.688 1.00 34.06 80 VAL A CA 1
ATOM 576 C C . VAL A 1 80 ? 37.504 -8.401 53.168 1.00 34.87 80 VAL A C 1
ATOM 577 O O . VAL A 1 80 ? 37.750 -9.027 54.197 1.00 34.08 80 VAL A O 1
ATOM 581 N N . ASP A 1 81 ? 38.449 -7.829 52.433 1.00 34.70 81 ASP A N 1
ATOM 582 C CA . ASP A 1 81 ? 39.852 -7.978 52.773 1.00 35.28 81 ASP A CA 1
ATOM 583 C C . ASP A 1 81 ? 40.505 -6.796 53.497 1.00 35.34 81 ASP A C 1
ATOM 584 O O . ASP A 1 81 ? 40.716 -5.731 52.920 1.00 31.70 81 ASP A O 1
ATOM 589 N N . LYS A 1 82 ? 40.839 -7.014 54.766 1.00 37.78 82 LYS A N 1
ATOM 590 C CA . LYS A 1 82 ? 41.476 -5.999 55.603 1.00 40.17 82 LYS A CA 1
ATOM 591 C C . LYS A 1 82 ? 42.729 -5.398 54.964 1.00 40.32 82 LYS A C 1
ATOM 592 O O . LYS A 1 82 ? 42.963 -4.189 55.053 1.00 39.34 82 LYS A O 1
ATOM 598 N N . GLU A 1 83 ? 43.536 -6.242 54.333 1.00 40.82 83 GLU A N 1
ATOM 599 C CA . GLU A 1 83 ? 44.762 -5.779 53.686 1.00 43.64 83 GLU A CA 1
ATOM 600 C C . GLU A 1 83 ? 44.499 -4.771 52.573 1.00 41.90 83 GLU A C 1
ATOM 601 O O . GLU A 1 83 ? 45.345 -3.931 52.268 1.00 40.98 83 GLU A O 1
ATOM 607 N N . ALA A 1 84 ? 43.323 -4.866 51.964 1.00 39.90 84 ALA A N 1
ATOM 608 C CA . ALA A 1 84 ? 42.942 -3.940 50.912 1.00 38.76 84 ALA A CA 1
ATOM 609 C C . ALA A 1 84 ? 42.503 -2.644 51.586 1.00 37.59 84 ALA A C 1
ATOM 610 O O . ALA A 1 84 ? 42.779 -1.552 51.094 1.00 35.90 84 ALA A O 1
ATOM 612 N N . VAL A 1 85 ? 41.827 -2.775 52.723 1.00 36.85 85 VAL A N 1
ATOM 613 C CA . VAL A 1 85 ? 41.358 -1.617 53.470 1.00 37.14 85 VAL A CA 1
ATOM 614 C C . VAL A 1 85 ? 42.529 -0.742 53.920 1.00 37.05 85 VAL A C 1
ATOM 615 O O . VAL A 1 85 ? 42.398 0.478 53.974 1.00 38.05 85 VAL A O 1
ATOM 619 N N . ASP A 1 86 ? 43.672 -1.357 54.230 1.00 36.07 86 ASP A N 1
ATOM 620 C CA . ASP A 1 86 ? 44.840 -0.576 54.647 1.00 37.48 86 ASP A CA 1
ATOM 621 C C . ASP A 1 86 ? 45.206 0.428 53.552 1.00 35.63 86 ASP A C 1
ATOM 622 O O . ASP A 1 86 ? 45.490 1.590 53.834 1.00 37.93 86 ASP A O 1
ATOM 627 N N . VAL A 1 87 ? 45.198 -0.034 52.309 1.00 34.10 87 VAL A N 1
ATOM 628 C CA . VAL A 1 87 ? 45.509 0.810 51.157 1.00 34.25 87 VAL A CA 1
ATOM 629 C C . VAL A 1 87 ? 44.388 1.819 50.952 1.00 34.91 87 VAL A C 1
ATOM 630 O O . VAL A 1 87 ? 44.631 2.991 50.662 1.00 34.53 87 VAL A O 1
ATOM 634 N N . LEU A 1 88 ? 43.153 1.341 51.099 1.00 35.55 88 LEU A N 1
ATOM 635 C CA . LEU A 1 88 ? 41.957 2.167 50.943 1.00 35.21 88 LEU A CA 1
ATOM 636 C C . LEU A 1 88 ? 42.024 3.395 51.852 1.00 35.59 88 LEU A C 1
ATOM 637 O O . LEU A 1 88 ? 41.839 4.525 51.395 1.00 34.27 88 LEU A O 1
ATOM 642 N N . ILE A 1 89 ? 42.292 3.169 53.133 1.00 36.05 89 ILE A N 1
ATOM 643 C CA . ILE A 1 89 ? 42.358 4.257 54.104 1.00 39.20 89 ILE A CA 1
ATOM 644 C C . ILE A 1 89 ? 43.408 5.294 53.740 1.00 39.50 89 ILE A C 1
ATOM 645 O O . ILE A 1 89 ? 43.182 6.493 53.868 1.00 38.83 89 ILE A O 1
ATOM 650 N N . GLU A 1 90 ? 44.562 4.827 53.282 1.00 41.02 90 GLU A N 1
ATOM 651 C CA . GLU A 1 90 ? 45.610 5.756 52.915 1.00 42.53 90 GLU A CA 1
ATOM 652 C C . GLU A 1 90 ? 45.217 6.536 51.664 1.00 41.24 90 GLU A C 1
ATOM 653 O O . GLU A 1 90 ? 45.428 7.748 51.595 1.00 42.13 90 GLU A O 1
ATOM 659 N N . ASN A 1 91 ? 44.634 5.853 50.684 1.00 38.64 91 ASN A N 1
ATOM 660 C CA . ASN A 1 91 ? 44.228 6.525 49.458 1.00 37.33 91 ASN A CA 1
ATOM 661 C C . ASN A 1 91 ? 43.179 7.618 49.689 1.00 36.09 91 ASN A C 1
ATOM 662 O O . ASN A 1 91 ? 43.230 8.667 49.048 1.00 36.25 91 ASN A O 1
ATOM 667 N N . LEU A 1 92 ? 42.238 7.376 50.601 1.00 35.09 92 LEU A N 1
ATOM 668 C CA . LEU A 1 92 ? 41.180 8.352 50.894 1.00 35.56 92 LEU A CA 1
ATOM 669 C C . LEU A 1 92 ? 41.548 9.307 52.033 1.00 35.90 92 LEU A C 1
ATOM 670 O O . LEU A 1 92 ? 40.680 9.985 52.592 1.00 34.08 92 LEU A O 1
ATOM 675 N N . GLY A 1 93 ? 42.834 9.345 52.374 1.00 36.35 93 GLY A N 1
ATOM 676 C CA . GLY A 1 93 ? 43.301 10.209 53.446 1.00 38.93 93 GLY A CA 1
ATOM 677 C C . GLY A 1 93 ? 42.823 11.652 53.410 1.00 39.14 93 GLY A C 1
ATOM 678 O O . GLY A 1 93 ? 42.527 12.218 54.445 1.00 39.51 93 GLY A O 1
ATOM 679 N N . GLU A 1 94 ? 42.732 12.248 52.229 1.00 41.31 94 GLU A N 1
ATOM 680 C CA . GLU A 1 94 ? 42.303 13.636 52.129 1.00 44.04 94 GLU A CA 1
ATOM 681 C C . GLU A 1 94 ? 40.799 13.859 52.307 1.00 44.07 94 GLU A C 1
ATOM 682 O O . GLU A 1 94 ? 40.332 14.997 52.332 1.00 44.83 94 GLU A O 1
ATOM 688 N N . PHE A 1 95 ? 40.037 12.779 52.438 1.00 42.85 95 PHE A N 1
ATOM 689 C CA . PHE A 1 95 ? 38.602 12.916 52.631 1.00 40.66 95 PHE A CA 1
ATOM 690 C C . PHE A 1 95 ? 38.213 12.372 53.990 1.00 40.46 95 PHE A C 1
ATOM 691 O O . PHE A 1 95 ? 37.083 11.935 54.202 1.00 39.87 95 PHE A O 1
ATOM 699 N N . LYS A 1 96 ? 39.154 12.413 54.922 1.00 41.21 96 LYS A N 1
ATOM 700 C CA . LYS A 1 96 ? 38.890 11.903 56.253 1.00 42.23 96 LYS A CA 1
ATOM 701 C C . LYS A 1 96 ? 37.583 12.401 56.828 1.00 42.25 96 LYS A C 1
ATOM 702 O O . LYS A 1 96 ? 37.236 13.575 56.730 1.00 42.19 96 LYS A O 1
ATOM 708 N N . GLY A 1 97 ? 36.841 11.469 57.410 1.00 42.16 97 GLY A N 1
ATOM 709 C CA . GLY A 1 97 ? 35.555 11.798 57.987 1.00 40.91 97 GLY A CA 1
ATOM 710 C C . GLY A 1 97 ? 34.400 11.760 57.002 1.00 41.39 97 GLY A C 1
ATOM 711 O O . GLY A 1 97 ? 33.248 11.851 57.407 1.00 40.82 97 GLY A O 1
ATOM 712 N N . LYS A 1 98 ? 34.692 11.623 55.711 1.00 41.93 98 LYS A N 1
ATOM 713 C CA . LYS A 1 98 ? 33.637 11.586 54.699 1.00 42.37 98 LYS A CA 1
ATOM 714 C C . LYS A 1 98 ? 33.362 10.170 54.167 1.00 41.88 98 LYS A C 1
ATOM 715 O O . LYS A 1 98 ? 32.480 9.973 53.329 1.00 40.25 98 LYS A O 1
ATOM 721 N N . PHE A 1 99 ? 34.114 9.188 54.657 1.00 40.07 99 PHE A N 1
ATOM 722 C CA . PHE A 1 99 ? 33.929 7.807 54.227 1.00 38.33 99 PHE A CA 1
ATOM 723 C C . PHE A 1 99 ? 33.896 6.835 55.403 1.00 37.39 99 PHE A C 1
ATOM 724 O O . PHE A 1 99 ? 34.487 7.085 56.446 1.00 35.55 99 PHE A O 1
ATOM 732 N N . LYS A 1 100 ? 33.179 5.733 55.229 1.00 36.78 100 LYS A N 1
ATOM 733 C CA . LYS A 1 100 ? 33.097 4.707 56.255 1.00 36.74 100 LYS A CA 1
ATOM 734 C C . LYS A 1 100 ? 33.510 3.385 55.637 1.00 35.90 100 LYS A C 1
ATOM 735 O O . LYS A 1 100 ? 33.391 3.195 54.428 1.00 35.73 100 LYS A O 1
ATOM 741 N N . VAL A 1 101 ? 34.002 2.472 56.465 1.00 34.64 101 VAL A N 1
ATOM 742 C CA . VAL A 1 101 ? 34.438 1.183 55.961 1.00 32.37 101 VAL A CA 1
ATOM 743 C C . VAL A 1 101 ? 33.751 0.000 56.620 1.00 33.49 101 VAL A C 1
ATOM 744 O O . VAL A 1 101 ? 33.681 -0.099 57.848 1.00 33.78 101 VAL A O 1
ATOM 748 N N . PHE A 1 102 ? 33.223 -0.889 55.785 1.00 32.46 102 PHE A N 1
ATOM 749 C CA . PHE A 1 102 ? 32.578 -2.096 56.274 1.00 31.45 102 PHE A CA 1
ATOM 750 C C . PHE A 1 102 ? 33.404 -3.279 55.786 1.00 32.61 102 PHE A C 1
ATOM 751 O O . PHE A 1 102 ? 33.406 -3.615 54.602 1.00 30.92 102 PHE A O 1
ATOM 759 N N . ILE A 1 103 ? 34.126 -3.894 56.714 1.00 34.00 103 ILE A N 1
ATOM 760 C CA . ILE A 1 103 ? 34.966 -5.044 56.406 1.00 32.38 103 ILE A CA 1
ATOM 761 C C . ILE A 1 103 ? 34.170 -6.320 56.665 1.00 33.68 103 ILE A C 1
ATOM 762 O O . ILE A 1 103 ? 33.928 -6.693 57.816 1.00 33.69 103 ILE A O 1
ATOM 767 N N . GLY A 1 104 ? 33.767 -6.989 55.596 1.00 32.97 104 GLY A N 1
ATOM 768 C CA . GLY A 1 104 ? 33.000 -8.213 55.733 1.00 33.30 104 GLY A CA 1
ATOM 769 C C . GLY A 1 104 ? 32.500 -8.572 54.354 1.00 34.21 104 GLY A C 1
ATOM 770 O O . GLY A 1 104 ? 32.770 -7.837 53.407 1.00 33.77 104 GLY A O 1
ATOM 771 N N . ASP A 1 105 ? 31.781 -9.685 54.229 1.00 33.76 105 ASP A N 1
ATOM 772 C CA . ASP A 1 105 ? 31.268 -10.104 52.931 1.00 32.42 105 ASP A CA 1
ATOM 773 C C . ASP A 1 105 ? 30.198 -9.113 52.497 1.00 33.29 105 ASP A C 1
ATOM 774 O O . ASP A 1 105 ? 29.459 -8.570 53.327 1.00 34.85 105 ASP A O 1
ATOM 779 N N . VAL A 1 106 ? 30.126 -8.867 51.196 1.00 32.14 106 VAL A N 1
ATOM 780 C CA . VAL A 1 106 ? 29.158 -7.924 50.652 1.00 31.76 106 VAL A CA 1
ATOM 781 C C . VAL A 1 106 ? 27.722 -8.271 51.072 1.00 32.50 106 VAL A C 1
ATOM 782 O O . VAL A 1 106 ? 26.910 -7.388 51.312 1.00 31.06 106 VAL A O 1
ATOM 786 N N . SER A 1 107 ? 27.414 -9.559 51.179 1.00 34.97 107 SER A N 1
ATOM 787 C CA . SER A 1 107 ? 26.062 -9.962 51.552 1.00 37.37 107 SER A CA 1
ATOM 788 C C . SER A 1 107 ? 25.679 -9.603 52.975 1.00 37.97 107 SER A C 1
ATOM 789 O O . SER A 1 107 ? 24.498 -9.536 53.283 1.00 37.08 107 SER A O 1
ATOM 792 N N . GLU A 1 108 ? 26.664 -9.357 53.836 1.00 41.11 108 GLU A N 1
ATOM 793 C CA . GLU A 1 108 ? 26.372 -9.022 55.228 1.00 43.67 108 GLU A CA 1
ATOM 794 C C . GLU A 1 108 ? 26.114 -7.540 55.472 1.00 43.77 108 GLU A C 1
ATOM 795 O O . GLU A 1 108 ? 25.618 -7.159 56.527 1.00 44.38 108 GLU A O 1
ATOM 801 N N . PHE A 1 109 ? 26.439 -6.713 54.483 1.00 44.42 109 PHE A N 1
ATOM 802 C CA . PHE A 1 109 ? 26.233 -5.270 54.560 1.00 43.96 109 PHE A CA 1
ATOM 803 C C . PHE A 1 109 ? 24.754 -4.993 54.281 1.00 45.21 109 PHE A C 1
ATOM 804 O O . PHE A 1 109 ? 24.177 -5.562 53.359 1.00 44.54 109 PHE A O 1
ATOM 812 N N . ASN A 1 110 ? 24.123 -4.145 55.083 1.00 47.99 110 ASN A N 1
ATOM 813 C CA . ASN A 1 110 ? 22.718 -3.854 54.827 1.00 52.46 110 ASN A CA 1
ATOM 814 C C . ASN A 1 110 ? 22.251 -2.486 55.304 1.00 53.02 110 ASN A C 1
ATOM 815 O O . ASN A 1 110 ? 21.345 -2.367 56.123 1.00 55.03 110 ASN A O 1
ATOM 820 N N . SER A 1 111 ? 22.889 -1.451 54.773 1.00 53.12 111 SER A N 1
ATOM 821 C CA . SER A 1 111 ? 22.538 -0.077 55.089 1.00 52.29 111 SER A CA 1
ATOM 822 C C . SER A 1 111 ? 22.011 0.497 53.786 1.00 51.49 111 SER A C 1
ATOM 823 O O . SER A 1 111 ? 22.617 0.313 52.733 1.00 51.11 111 SER A O 1
ATOM 826 N N . ARG A 1 112 ? 20.885 1.191 53.848 1.00 51.11 112 ARG A N 1
ATOM 827 C CA . ARG A 1 112 ? 20.324 1.776 52.643 1.00 50.23 112 ARG A CA 1
ATOM 828 C C . ARG A 1 112 ? 21.108 3.027 52.243 1.00 47.34 112 ARG A C 1
ATOM 829 O O . ARG A 1 112 ? 21.428 3.864 53.081 1.00 48.51 112 ARG A O 1
ATOM 837 N N . VAL A 1 113 ? 21.426 3.134 50.958 1.00 43.92 113 VAL A N 1
ATOM 838 C CA . VAL A 1 113 ? 22.173 4.273 50.435 1.00 39.79 113 VAL A CA 1
ATOM 839 C C . VAL A 1 113 ? 21.428 4.864 49.241 1.00 40.22 113 VAL A C 1
ATOM 840 O O . VAL A 1 113 ? 20.423 4.305 48.796 1.00 39.56 113 VAL A O 1
ATOM 844 N N . ASP A 1 114 ? 21.922 5.985 48.719 1.00 39.79 114 ASP A N 1
ATOM 845 C CA . ASP A 1 114 ? 21.308 6.628 47.551 1.00 39.04 114 ASP A CA 1
ATOM 846 C C . ASP A 1 114 ? 21.783 5.981 46.256 1.00 38.54 114 ASP A C 1
ATOM 847 O O . ASP A 1 114 ? 20.990 5.745 45.336 1.00 39.70 114 ASP A O 1
ATOM 852 N N . ILE A 1 115 ? 23.082 5.705 46.182 1.00 36.07 115 ILE A N 1
ATOM 853 C CA . ILE A 1 115 ? 23.671 5.126 44.981 1.00 33.05 115 ILE A CA 1
ATOM 854 C C . ILE A 1 115 ? 24.708 4.042 45.272 1.00 32.06 115 ILE A C 1
ATOM 855 O O . ILE A 1 115 ? 25.421 4.085 46.268 1.00 31.49 115 ILE A O 1
ATOM 860 N N . VAL A 1 116 ? 24.779 3.061 44.384 1.00 30.53 116 VAL A N 1
ATOM 861 C CA . VAL A 1 116 ? 25.788 2.033 44.500 1.00 28.33 116 VAL A CA 1
ATOM 862 C C . VAL A 1 116 ? 26.689 2.126 43.263 1.00 28.01 116 VAL A C 1
ATOM 863 O O . VAL A 1 116 ? 26.201 2.271 42.144 1.00 28.51 116 VAL A O 1
ATOM 867 N N . ILE A 1 117 ? 27.997 2.062 43.474 1.00 25.96 117 ILE A N 1
ATOM 868 C CA . ILE A 1 117 ? 28.944 2.029 42.371 1.00 25.54 117 ILE A CA 1
ATOM 869 C C . ILE A 1 117 ? 29.809 0.827 42.704 1.00 25.95 117 ILE A C 1
ATOM 870 O O . ILE A 1 117 ? 30.106 0.584 43.877 1.00 26.58 117 ILE A O 1
ATOM 883 N N . ASN A 1 119 ? 32.855 -2.290 41.001 1.00 25.72 119 ASN A N 1
ATOM 884 C CA . ASN A 1 119 ? 33.668 -3.001 40.020 1.00 26.93 119 ASN A CA 1
ATOM 885 C C . ASN A 1 119 ? 33.770 -4.356 40.725 1.00 27.88 119 ASN A C 1
ATOM 886 O O . ASN A 1 119 ? 34.817 -4.702 41.270 1.00 26.33 119 ASN A O 1
ATOM 891 N N . PRO A 1 120 ? 32.668 -5.127 40.742 1.00 29.53 120 PRO A N 1
ATOM 892 C CA . PRO A 1 120 ? 32.640 -6.438 41.399 1.00 30.33 120 PRO A CA 1
ATOM 893 C C . PRO A 1 120 ? 33.398 -7.512 40.650 1.00 31.32 120 PRO A C 1
ATOM 894 O O . PRO A 1 120 ? 33.735 -7.339 39.488 1.00 29.98 120 PRO A O 1
ATOM 898 N N . PRO A 1 121 ? 33.703 -8.632 41.322 1.00 34.44 121 PRO A N 1
ATOM 899 C CA . PRO A 1 121 ? 34.423 -9.700 40.622 1.00 36.26 121 PRO A CA 1
ATOM 900 C C . PRO A 1 121 ? 33.513 -10.191 39.505 1.00 37.56 121 PRO A C 1
ATOM 901 O O . PRO A 1 121 ? 32.295 -10.233 39.678 1.00 34.10 121 PRO A O 1
ATOM 905 N N . PHE A 1 122 ? 34.093 -10.536 38.361 1.00 41.04 122 PHE A N 1
ATOM 906 C CA . PHE A 1 122 ? 33.293 -11.007 37.242 1.00 46.19 122 PHE A CA 1
ATOM 907 C C . PHE A 1 122 ? 32.815 -12.448 37.451 1.00 49.29 122 PHE A C 1
ATOM 908 O O . PHE A 1 122 ? 31.878 -12.905 36.795 1.00 48.91 122 PHE A O 1
ATOM 916 N N . GLY A 1 123 ? 33.443 -13.150 38.386 1.00 51.99 123 GLY A N 1
ATOM 917 C CA . GLY A 1 123 ? 33.044 -14.515 38.658 1.00 55.72 123 GLY A CA 1
ATOM 918 C C . GLY A 1 123 ? 33.822 -15.498 37.816 1.00 57.91 123 GLY A C 1
ATOM 919 O O . GLY A 1 123 ? 33.344 -16.592 37.520 1.00 58.57 123 GLY A O 1
ATOM 920 N N . SER A 1 124 ? 35.026 -15.105 37.422 1.00 59.72 124 SER A N 1
ATOM 921 C CA . SER A 1 124 ? 35.856 -15.979 36.619 1.00 62.18 124 SER A CA 1
ATOM 922 C C . SER A 1 124 ? 36.760 -16.812 37.522 1.00 63.31 124 SER A C 1
ATOM 923 O O . SER A 1 124 ? 37.238 -17.871 37.120 1.00 64.79 124 SER A O 1
ATOM 926 N N . GLN A 1 125 ? 36.973 -16.344 38.747 1.00 63.51 125 GLN A N 1
ATOM 927 C CA . GLN A 1 125 ? 37.807 -17.065 39.699 1.00 63.63 125 GLN A CA 1
ATOM 928 C C . GLN A 1 125 ? 36.946 -17.978 40.569 1.00 63.88 125 GLN A C 1
ATOM 929 O O . GLN A 1 125 ? 37.400 -19.031 41.027 1.00 63.33 125 GLN A O 1
ATOM 935 N N . ARG A 1 126 ? 35.700 -17.564 40.795 1.00 63.70 126 ARG A N 1
ATOM 936 C CA . ARG A 1 126 ? 34.755 -18.336 41.598 1.00 63.97 126 ARG A CA 1
ATOM 937 C C . ARG A 1 126 ? 33.363 -18.212 40.996 1.00 63.74 126 ARG A C 1
ATOM 938 O O . ARG A 1 126 ? 32.860 -17.105 40.805 1.00 63.74 126 ARG A O 1
ATOM 946 N N . LYS A 1 127 ? 32.733 -19.349 40.729 1.00 62.79 127 LYS A N 1
ATOM 947 C CA . LYS A 1 127 ? 31.402 -19.383 40.140 1.00 61.02 127 LYS A CA 1
ATOM 948 C C . LYS A 1 127 ? 30.383 -18.404 40.724 1.00 59.14 127 LYS A C 1
ATOM 949 O O . LYS A 1 127 ? 30.135 -18.383 41.927 1.00 58.51 127 LYS A O 1
ATOM 955 N N . HIS A 1 128 ? 29.800 -17.585 39.854 1.00 57.00 128 HIS A N 1
ATOM 956 C CA . HIS A 1 128 ? 28.774 -16.624 40.257 1.00 55.01 128 HIS A CA 1
ATOM 957 C C . HIS A 1 128 ? 29.171 -15.645 41.370 1.00 52.32 128 HIS A C 1
ATOM 958 O O . HIS A 1 128 ? 28.313 -15.197 42.132 1.00 50.60 128 HIS A O 1
ATOM 965 N N . ALA A 1 129 ? 30.453 -15.311 41.467 1.00 49.98 129 ALA A N 1
ATOM 966 C CA . ALA A 1 129 ? 30.917 -14.405 42.512 1.00 48.28 129 ALA A CA 1
ATOM 967 C C . ALA A 1 129 ? 30.287 -13.015 42.415 1.00 47.31 129 ALA A C 1
ATOM 968 O O . ALA A 1 129 ? 30.221 -12.291 43.402 1.00 45.67 129 ALA A O 1
ATOM 970 N N . ASP A 1 130 ? 29.800 -12.659 41.231 1.00 46.34 130 ASP A N 1
ATOM 971 C CA . ASP A 1 130 ? 29.194 -11.353 41.017 1.00 45.14 130 ASP A CA 1
ATOM 972 C C . ASP A 1 130 ? 27.739 -11.241 41.480 1.00 44.43 130 ASP A C 1
ATOM 973 O O . ASP A 1 130 ? 27.251 -10.140 41.767 1.00 43.45 130 ASP A O 1
ATOM 978 N N . ARG A 1 131 ? 27.047 -12.370 41.576 1.00 42.83 131 ARG A N 1
ATOM 979 C CA . ARG A 1 131 ? 25.643 -12.344 41.988 1.00 41.80 131 ARG A CA 1
ATOM 980 C C . ARG A 1 131 ? 25.379 -11.758 43.371 1.00 37.58 131 ARG A C 1
ATOM 981 O O . ARG A 1 131 ? 24.419 -11.009 43.548 1.00 39.10 131 ARG A O 1
ATOM 989 N N . PRO A 1 132 ? 26.218 -12.081 44.367 1.00 34.63 132 PRO A N 1
ATOM 990 C CA . PRO A 1 132 ? 26.007 -11.528 45.710 1.00 33.62 132 PRO A CA 1
ATOM 991 C C . PRO A 1 132 ? 26.069 -9.992 45.673 1.00 33.02 132 PRO A C 1
ATOM 992 O O . PRO A 1 132 ? 25.383 -9.306 46.440 1.00 33.24 132 PRO A O 1
ATOM 996 N N . PHE A 1 133 ? 26.900 -9.457 44.781 1.00 31.09 133 PHE A N 1
ATOM 997 C CA . PHE A 1 133 ? 27.045 -8.005 44.644 1.00 30.27 133 PHE A CA 1
ATOM 998 C C . PHE A 1 133 ? 25.814 -7.353 43.991 1.00 29.42 133 PHE A C 1
ATOM 999 O O . PHE A 1 133 ? 25.318 -6.337 44.473 1.00 28.50 133 PHE A O 1
ATOM 1007 N N . LEU A 1 134 ? 25.322 -7.943 42.903 1.00 29.60 134 LEU A N 1
ATOM 1008 C CA . LEU A 1 134 ? 24.144 -7.409 42.226 1.00 29.83 134 LEU A CA 1
ATOM 1009 C C . LEU A 1 134 ? 22.936 -7.500 43.151 1.00 30.59 134 LEU A C 1
ATOM 1010 O O . LEU A 1 134 ? 22.175 -6.540 43.266 1.00 29.12 134 LEU A O 1
ATOM 1015 N N . LEU A 1 135 ? 22.768 -8.645 43.822 1.00 32.49 135 LEU A N 1
ATOM 1016 C CA . LEU A 1 135 ? 21.651 -8.811 44.761 1.00 32.67 135 LEU A CA 1
ATOM 1017 C C . LEU A 1 135 ? 21.685 -7.742 45.848 1.00 29.71 135 LEU A C 1
ATOM 1018 O O . LEU A 1 135 ? 20.679 -7.113 46.125 1.00 30.59 135 LEU A O 1
ATOM 1023 N N . LYS A 1 136 ? 22.840 -7.559 46.479 1.00 28.75 136 LYS A N 1
ATOM 1024 C CA . LYS A 1 136 ? 22.975 -6.556 47.532 1.00 27.98 136 LYS A CA 1
ATOM 1025 C C . LYS A 1 136 ? 22.729 -5.142 46.994 1.00 28.24 136 LYS A C 1
ATOM 1026 O O . LYS A 1 136 ? 22.007 -4.357 47.601 1.00 28.60 136 LYS A O 1
ATOM 1032 N N . ALA A 1 137 ? 23.336 -4.818 45.858 1.00 29.06 137 ALA A N 1
ATOM 1033 C CA . ALA A 1 137 ? 23.158 -3.495 45.253 1.00 30.49 137 ALA A CA 1
ATOM 1034 C C . ALA A 1 137 ? 21.674 -3.220 45.013 1.00 30.34 137 ALA A C 1
ATOM 1035 O O . ALA A 1 137 ? 21.166 -2.159 45.357 1.00 31.39 137 ALA A O 1
ATOM 1037 N N . PHE A 1 138 ? 20.974 -4.181 44.425 1.00 31.87 138 PHE A N 1
ATOM 1038 C CA . PHE A 1 138 ? 19.546 -4.007 44.161 1.00 33.96 138 PHE A CA 1
ATOM 1039 C C . PHE A 1 138 ? 18.738 -3.857 45.447 1.00 34.90 138 PHE A C 1
ATOM 1040 O O . PHE A 1 138 ? 17.731 -3.151 45.493 1.00 37.31 138 PHE A O 1
ATOM 1048 N N . GLU A 1 139 ? 19.208 -4.514 46.492 1.00 34.79 139 GLU A N 1
ATOM 1049 C CA . GLU A 1 139 ? 18.572 -4.499 47.801 1.00 37.24 139 GLU A CA 1
ATOM 1050 C C . GLU A 1 139 ? 18.696 -3.155 48.533 1.00 37.36 139 GLU A C 1
ATOM 1051 O O . GLU A 1 139 ? 17.722 -2.652 49.096 1.00 36.31 139 GLU A O 1
ATOM 1057 N N . ILE A 1 140 ? 19.894 -2.568 48.519 1.00 37.14 140 ILE A N 1
ATOM 1058 C CA . ILE A 1 140 ? 20.128 -1.322 49.254 1.00 35.88 140 ILE A CA 1
ATOM 1059 C C . ILE A 1 140 ? 20.000 0.011 48.521 1.00 36.30 140 ILE A C 1
ATOM 1060 O O . ILE A 1 140 ? 20.076 1.065 49.151 1.00 35.88 140 ILE A O 1
ATOM 1065 N N . SER A 1 141 ? 19.802 -0.010 47.210 1.00 37.41 141 SER A N 1
ATOM 1066 C CA . SER A 1 141 ? 19.696 1.247 46.474 1.00 37.76 141 SER A CA 1
ATOM 1067 C C . SER A 1 141 ? 18.707 1.167 45.322 1.00 37.98 141 SER A C 1
ATOM 1068 O O . SER A 1 141 ? 18.283 0.083 44.935 1.00 39.16 141 SER A O 1
ATOM 1071 N N . ASP A 1 142 ? 18.341 2.325 44.781 1.00 38.36 142 ASP A N 1
ATOM 1072 C CA . ASP A 1 142 ? 17.426 2.389 43.643 1.00 39.21 142 ASP A CA 1
ATOM 1073 C C . ASP A 1 142 ? 18.184 2.701 42.346 1.00 37.22 142 ASP A C 1
ATOM 1074 O O . ASP A 1 142 ? 17.625 2.581 41.252 1.00 36.16 142 ASP A O 1
ATOM 1079 N N . VAL A 1 143 ? 19.452 3.100 42.480 1.00 34.00 143 VAL A N 1
ATOM 1080 C CA . VAL A 1 143 ? 20.313 3.377 41.327 1.00 30.28 143 VAL A CA 1
ATOM 1081 C C . VAL A 1 143 ? 21.649 2.653 41.509 1.00 29.37 143 VAL A C 1
ATOM 1082 O O . VAL A 1 143 ? 22.358 2.871 42.492 1.00 28.22 143 VAL A O 1
ATOM 1086 N N . VAL A 1 144 ? 21.997 1.801 40.551 1.00 28.51 144 VAL A N 1
ATOM 1087 C CA . VAL A 1 144 ? 23.231 1.023 40.618 1.00 27.59 144 VAL A CA 1
ATOM 1088 C C . VAL A 1 144 ? 24.120 1.187 39.391 1.00 28.71 144 VAL A C 1
ATOM 1089 O O . VAL A 1 144 ? 23.633 1.142 38.258 1.00 30.69 144 VAL A O 1
ATOM 1093 N N . TYR A 1 145 ? 25.421 1.375 39.625 1.00 26.35 145 TYR A N 1
ATOM 1094 C CA . TYR A 1 145 ? 26.407 1.491 38.550 1.00 24.90 145 TYR A CA 1
ATOM 1095 C C . TYR A 1 145 ? 27.377 0.336 38.759 1.00 25.48 145 TYR A C 1
ATOM 1096 O O . TYR A 1 145 ? 27.981 0.217 39.823 1.00 24.16 145 TYR A O 1
ATOM 1105 N N . SER A 1 146 ? 27.530 -0.511 37.750 1.00 25.52 146 SER A N 1
ATOM 1106 C CA . SER A 1 146 ? 28.420 -1.648 37.868 1.00 26.31 146 SER A CA 1
ATOM 1107 C C . SER A 1 146 ? 29.189 -1.915 36.592 1.00 26.95 146 SER A C 1
ATOM 1108 O O . SER A 1 146 ? 28.891 -1.351 35.543 1.00 27.82 146 SER A O 1
ATOM 1111 N N . ILE A 1 147 ? 30.196 -2.776 36.691 1.00 27.77 147 ILE A N 1
ATOM 1112 C CA . ILE A 1 147 ? 31.021 -3.121 35.545 1.00 28.83 147 ILE A CA 1
ATOM 1113 C C . ILE A 1 147 ? 31.004 -4.631 35.352 1.00 30.58 147 ILE A C 1
ATOM 1114 O O . ILE A 1 147 ? 31.092 -5.380 36.317 1.00 34.12 147 ILE A O 1
ATOM 1119 N N . HIS A 1 148 ? 30.894 -5.072 34.107 1.00 31.67 148 HIS A N 1
ATOM 1120 C CA . HIS A 1 148 ? 30.858 -6.498 33.802 1.00 33.70 148 HIS A CA 1
ATOM 1121 C C . HIS A 1 148 ? 31.481 -6.788 32.446 1.00 34.86 148 HIS A C 1
ATOM 1122 O O . HIS A 1 148 ? 31.648 -5.888 31.621 1.00 34.00 148 HIS A O 1
ATOM 1129 N N . LEU A 1 149 ? 31.818 -8.055 32.234 1.00 34.82 149 LEU A N 1
ATOM 1130 C CA . LEU A 1 149 ? 32.411 -8.522 30.986 1.00 37.25 149 LEU A CA 1
ATOM 1131 C C . LEU A 1 149 ? 31.473 -8.301 29.804 1.00 37.46 149 LEU A C 1
ATOM 1132 O O . LEU A 1 149 ? 30.313 -8.721 29.838 1.00 37.46 149 LEU A O 1
ATOM 1137 N N . ALA A 1 150 ? 31.981 -7.651 28.763 1.00 36.47 150 ALA A N 1
ATOM 1138 C CA . ALA A 1 150 ? 31.197 -7.385 27.567 1.00 38.42 150 ALA A CA 1
ATOM 1139 C C . ALA A 1 150 ? 31.082 -8.647 26.718 1.00 39.50 150 ALA A C 1
ATOM 1140 O O . ALA A 1 150 ? 31.603 -8.703 25.611 1.00 40.50 150 ALA A O 1
ATOM 1142 N N . LYS A 1 151 ? 30.417 -9.664 27.251 1.00 40.91 151 LYS A N 1
ATOM 1143 C CA . LYS A 1 151 ? 30.223 -10.920 26.532 1.00 41.96 151 LYS A CA 1
ATOM 1144 C C . LYS A 1 151 ? 28.734 -11.203 26.368 1.00 40.94 151 LYS A C 1
ATOM 1145 O O . LYS A 1 151 ? 27.934 -10.870 27.238 1.00 39.82 151 LYS A O 1
ATOM 1151 N N . PRO A 1 152 ? 28.345 -11.826 25.245 1.00 39.95 152 PRO A N 1
ATOM 1152 C CA . PRO A 1 152 ? 26.942 -12.151 24.965 1.00 40.11 152 PRO A CA 1
ATOM 1153 C C . PRO A 1 152 ? 26.220 -12.847 26.124 1.00 38.30 152 PRO A C 1
ATOM 1154 O O . PRO A 1 152 ? 25.132 -12.436 26.518 1.00 38.52 152 PRO A O 1
ATOM 1158 N N . GLU A 1 153 ? 26.822 -13.900 26.670 1.00 39.68 153 GLU A N 1
ATOM 1159 C CA . GLU A 1 153 ? 26.203 -14.640 27.777 1.00 40.79 153 GLU A CA 1
ATOM 1160 C C . GLU A 1 153 ? 26.029 -13.748 29.004 1.00 40.24 153 GLU A C 1
ATOM 1161 O O . GLU A 1 153 ? 24.974 -13.736 29.644 1.00 40.04 153 GLU A O 1
ATOM 1167 N N . VAL A 1 154 ? 27.072 -13.000 29.340 1.00 39.17 154 VAL A N 1
ATOM 1168 C CA . VAL A 1 154 ? 27.002 -12.121 30.491 1.00 37.08 154 VAL A CA 1
ATOM 1169 C C . VAL A 1 154 ? 25.923 -11.057 30.301 1.00 36.47 154 VAL A C 1
ATOM 1170 O O . VAL A 1 154 ? 25.103 -10.837 31.198 1.00 34.15 154 VAL A O 1
ATOM 1174 N N . ARG A 1 155 ? 25.915 -10.410 29.137 1.00 34.85 155 ARG A N 1
ATOM 1175 C CA . ARG A 1 155 ? 24.923 -9.377 28.852 1.00 36.31 155 ARG A CA 1
ATOM 1176 C C . ARG A 1 155 ? 23.504 -9.920 29.004 1.00 37.85 155 ARG A C 1
ATOM 1177 O O . ARG A 1 155 ? 22.636 -9.267 29.590 1.00 37.67 155 ARG A O 1
ATOM 1185 N N . ARG A 1 156 ? 23.267 -11.110 28.455 1.00 39.09 156 ARG A N 1
ATOM 1186 C CA . ARG A 1 156 ? 21.956 -11.747 28.541 1.00 40.29 156 ARG A CA 1
ATOM 1187 C C . ARG A 1 156 ? 21.582 -11.958 30.003 1.00 37.75 156 ARG A C 1
ATOM 1188 O O . ARG A 1 156 ? 20.471 -11.651 30.423 1.00 35.85 156 ARG A O 1
ATOM 1196 N N . PHE A 1 157 ? 22.521 -12.485 30.777 1.00 38.61 157 PHE A N 1
ATOM 1197 C CA . PHE A 1 157 ? 22.265 -12.726 32.194 1.00 39.86 157 PHE A CA 1
ATOM 1198 C C . PHE A 1 157 ? 21.990 -11.441 32.969 1.00 38.89 157 PHE A C 1
ATOM 1199 O O . PHE A 1 157 ? 20.984 -11.340 33.676 1.00 38.50 157 PHE A O 1
ATOM 1207 N N . ILE A 1 158 ? 22.878 -10.462 32.839 1.00 37.08 158 ILE A N 1
ATOM 1208 C CA . ILE A 1 158 ? 22.709 -9.199 33.538 1.00 35.27 158 ILE A CA 1
ATOM 1209 C C . ILE A 1 158 ? 21.348 -8.569 33.261 1.00 35.07 158 ILE A C 1
ATOM 1210 O O . ILE A 1 158 ? 20.682 -8.069 34.170 1.00 33.74 158 ILE A O 1
ATOM 1215 N N . GLU A 1 159 ? 20.936 -8.593 32.002 1.00 36.51 159 GLU A N 1
ATOM 1216 C CA . GLU A 1 159 ? 19.661 -8.007 31.613 1.00 38.70 159 GLU A CA 1
ATOM 1217 C C . GLU A 1 159 ? 18.507 -8.767 32.271 1.00 39.84 159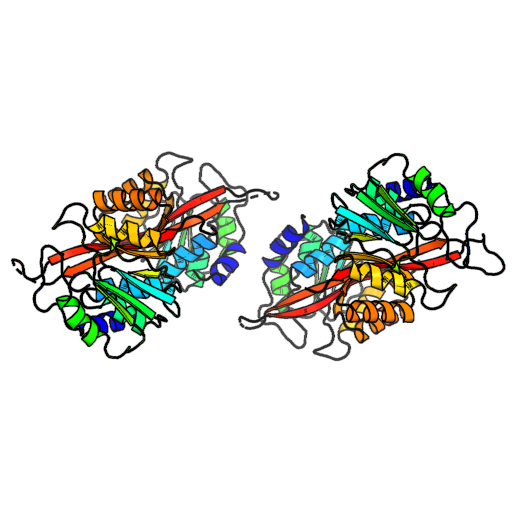 GLU A C 1
ATOM 1218 O O . GLU A 1 159 ? 17.556 -8.166 32.773 1.00 39.66 159 GLU A O 1
ATOM 1224 N N . LYS A 1 160 ? 18.601 -10.095 32.271 1.00 41.62 160 LYS A N 1
ATOM 1225 C CA . LYS A 1 160 ? 17.568 -10.943 32.868 1.00 44.15 160 LYS A CA 1
ATOM 1226 C C . LYS A 1 160 ? 17.570 -10.886 34.392 1.00 43.88 160 LYS A C 1
ATOM 1227 O O . LYS A 1 160 ? 16.516 -10.769 35.017 1.00 43.39 160 LYS A O 1
ATOM 1233 N N . PHE A 1 161 ? 18.753 -10.965 34.991 1.00 42.78 161 PHE A N 1
ATOM 1234 C CA . PHE A 1 161 ? 18.859 -10.933 36.447 1.00 41.89 161 PHE A CA 1
ATOM 1235 C C . PHE A 1 161 ? 18.338 -9.621 37.044 1.00 41.18 161 PHE A C 1
ATOM 1236 O O . PHE A 1 161 ? 17.581 -9.633 38.019 1.00 40.10 161 PHE A O 1
ATOM 1244 N N . SER A 1 162 ? 18.725 -8.493 36.458 1.00 38.43 162 SER A N 1
ATOM 1245 C CA . SER A 1 162 ? 18.273 -7.210 36.973 1.00 38.65 162 SER A CA 1
ATOM 1246 C C . SER A 1 162 ? 16.759 -7.088 36.847 1.00 38.64 162 SER A C 1
ATOM 1247 O O . SER A 1 162 ? 16.089 -6.542 37.723 1.00 35.63 162 SER A O 1
ATOM 1250 N N . TRP A 1 163 ? 16.217 -7.592 35.746 1.00 41.21 163 TRP A N 1
ATOM 1251 C CA . TRP A 1 163 ? 14.780 -7.520 35.530 1.00 44.55 163 TRP A CA 1
ATOM 1252 C C . TRP A 1 163 ? 14.018 -8.296 36.599 1.00 45.44 163 TRP A C 1
ATOM 1253 O O . TRP A 1 163 ? 13.051 -7.797 37.175 1.00 44.52 163 TRP A O 1
ATOM 1264 N N . GLU A 1 164 ? 14.461 -9.519 36.861 1.00 46.55 164 GLU A N 1
ATOM 1265 C CA . GLU A 1 164 ? 13.812 -10.348 37.860 1.00 47.60 164 GLU A CA 1
ATOM 1266 C C . GLU A 1 164 ? 13.848 -9.687 39.219 1.00 46.02 164 GLU A C 1
ATOM 1267 O O . GLU A 1 164 ? 13.066 -10.030 40.094 1.00 46.21 164 GLU A O 1
ATOM 1273 N N . HIS A 1 165 ? 14.756 -8.734 39.401 1.00 44.25 165 HIS A N 1
ATOM 1274 C CA . HIS A 1 165 ? 14.850 -8.051 40.684 1.00 41.58 165 HIS A CA 1
ATOM 1275 C C . HIS A 1 165 ? 14.297 -6.636 40.650 1.00 40.24 165 HIS A C 1
ATOM 1276 O O . HIS A 1 165 ? 14.613 -5.817 41.513 1.00 39.94 165 HIS A O 1
ATOM 1283 N N . GLY A 1 166 ? 13.463 -6.362 39.650 1.00 38.74 166 GLY A N 1
ATOM 1284 C CA . GLY A 1 166 ? 12.837 -5.058 39.530 1.00 38.19 166 GLY A CA 1
ATOM 1285 C C . GLY A 1 166 ? 13.687 -3.890 39.058 1.00 37.96 166 GLY A C 1
ATOM 1286 O O . GLY A 1 166 ? 13.369 -2.735 39.361 1.00 38.84 166 GLY A O 1
ATOM 1287 N N . PHE A 1 167 ? 14.758 -4.172 38.322 1.00 36.35 167 PHE A N 1
ATOM 1288 C CA . PHE A 1 167 ? 15.632 -3.112 37.809 1.00 35.96 167 PHE A CA 1
ATOM 1289 C C . PHE A 1 167 ? 15.787 -3.174 36.295 1.00 35.25 167 PHE A C 1
ATOM 1290 O O . PHE A 1 167 ? 15.748 -4.245 35.689 1.00 36.68 167 PHE A O 1
ATOM 1298 N N . VAL A 1 168 ? 15.964 -2.011 35.688 1.00 35.82 168 VAL A N 1
ATOM 1299 C CA . VAL A 1 168 ? 16.160 -1.922 34.251 1.00 35.44 168 VAL A CA 1
ATOM 1300 C C . VAL A 1 168 ? 17.447 -1.179 33.938 1.00 34.20 168 VAL A C 1
ATOM 1301 O O . VAL A 1 168 ? 17.826 -0.245 34.647 1.00 31.98 168 VAL A O 1
ATOM 1305 N N . VAL A 1 169 ? 18.114 -1.613 32.878 1.00 33.31 169 VAL A N 1
ATOM 1306 C CA . VAL A 1 169 ? 19.344 -0.983 32.437 1.00 33.46 169 VAL A CA 1
ATOM 1307 C C . VAL A 1 169 ? 18.953 0.287 31.679 1.00 34.43 169 VAL A C 1
ATOM 1308 O O . VAL A 1 169 ? 18.174 0.219 30.724 1.00 35.18 169 VAL A O 1
ATOM 1312 N N . THR A 1 170 ? 19.466 1.438 32.110 1.00 33.62 170 THR A N 1
ATOM 1313 C CA . THR A 1 170 ? 19.167 2.697 31.421 1.00 32.73 170 THR A CA 1
ATOM 1314 C C . THR A 1 170 ? 20.353 3.115 30.532 1.00 32.74 170 THR A C 1
ATOM 1315 O O . THR A 1 170 ? 20.176 3.789 29.512 1.00 31.45 170 THR A O 1
ATOM 1319 N N . HIS A 1 171 ? 21.559 2.708 30.929 1.00 29.87 171 HIS A N 1
ATOM 1320 C CA . HIS A 1 171 ? 22.767 3.031 30.176 1.00 28.88 171 HIS A CA 1
ATOM 1321 C C . HIS A 1 171 ? 23.736 1.874 30.220 1.00 28.45 171 HIS A C 1
ATOM 1322 O O . HIS A 1 171 ? 23.806 1.146 31.211 1.00 29.32 171 HIS A O 1
ATOM 1329 N N . ARG A 1 172 ? 24.488 1.707 29.145 1.00 28.44 172 ARG A N 1
ATOM 1330 C CA . ARG A 1 172 ? 25.507 0.671 29.069 1.00 28.39 172 ARG A CA 1
ATOM 1331 C C . ARG A 1 172 ? 26.592 1.208 28.146 1.00 29.04 172 ARG A C 1
ATOM 1332 O O . ARG A 1 172 ? 26.364 1.384 26.948 1.00 29.50 172 ARG A O 1
ATOM 1340 N N . LEU A 1 173 ? 27.759 1.492 28.712 1.00 30.52 173 LEU A N 1
ATOM 1341 C CA . LEU A 1 173 ? 28.878 1.999 27.936 1.00 30.35 173 LEU A CA 1
ATOM 1342 C C . LEU A 1 173 ? 29.899 0.887 27.817 1.00 31.75 173 LEU A C 1
ATOM 1343 O O . LEU A 1 173 ? 30.206 0.204 28.798 1.00 31.60 173 LEU A O 1
ATOM 1348 N N . THR A 1 174 ? 30.432 0.703 26.618 1.00 32.32 174 THR A N 1
ATOM 1349 C CA . THR A 1 174 ? 31.414 -0.342 26.404 1.00 33.19 174 THR A CA 1
ATOM 1350 C C . THR A 1 174 ? 32.807 0.235 26.153 1.00 36.77 174 THR A C 1
ATOM 1351 O O . THR A 1 174 ? 32.981 1.127 25.315 1.00 36.64 174 THR A O 1
ATOM 1355 N N . THR A 1 175 ? 33.787 -0.259 26.910 1.00 37.63 175 THR A N 1
ATOM 1356 C CA . THR A 1 175 ? 35.182 0.175 26.796 1.00 40.67 175 THR A CA 1
ATOM 1357 C C . THR A 1 175 ? 36.147 -0.969 27.038 1.00 41.87 175 THR A C 1
ATOM 1358 O O . THR A 1 175 ? 35.801 -1.983 27.641 1.00 41.08 175 THR A O 1
ATOM 1362 N N . LYS A 1 176 ? 37.376 -0.779 26.578 1.00 43.04 176 LYS A N 1
ATOM 1363 C CA . LYS A 1 176 ? 38.425 -1.769 26.746 1.00 44.54 176 LYS A CA 1
ATOM 1364 C C . LYS A 1 176 ? 39.322 -1.289 27.869 1.00 44.34 176 LYS A C 1
ATOM 1365 O O . LYS A 1 176 ? 39.714 -0.122 27.902 1.00 44.55 176 LYS A O 1
ATOM 1371 N N . ILE A 1 177 ? 39.635 -2.171 28.806 1.00 43.83 177 ILE A N 1
ATOM 1372 C CA . ILE A 1 177 ? 40.521 -1.790 29.896 1.00 43.49 177 ILE A CA 1
ATOM 1373 C C . ILE A 1 177 ? 41.765 -2.647 29.820 1.00 44.29 177 ILE A C 1
ATOM 1374 O O . ILE A 1 177 ? 41.788 -3.666 29.132 1.00 43.55 177 ILE A O 1
ATOM 1379 N N . GLU A 1 178 ? 42.805 -2.226 30.520 1.00 45.78 178 GLU A N 1
ATOM 1380 C CA . GLU A 1 178 ? 44.040 -2.980 30.541 1.00 48.53 178 GLU A CA 1
ATOM 1381 C C . GLU A 1 178 ? 44.433 -3.214 31.982 1.00 47.73 178 GLU A C 1
ATOM 1382 O O . GLU A 1 178 ? 44.659 -2.270 32.736 1.00 47.15 178 GLU A O 1
ATOM 1388 N N . ILE A 1 179 ? 44.501 -4.477 32.370 1.00 47.48 179 ILE A N 1
ATOM 1389 C CA . ILE A 1 179 ? 44.882 -4.795 33.726 1.00 47.71 179 ILE A CA 1
ATOM 1390 C C . ILE A 1 179 ? 46.315 -5.286 33.673 1.00 47.98 179 ILE A C 1
ATOM 1391 O O . ILE A 1 179 ? 46.591 -6.365 33.157 1.00 47.35 179 ILE A O 1
ATOM 1396 N N . PRO A 1 180 ? 47.254 -4.470 34.173 1.00 48.60 180 PRO A N 1
ATOM 1397 C CA . PRO A 1 180 ? 48.684 -4.796 34.199 1.00 49.64 180 PRO A CA 1
ATOM 1398 C C . PRO A 1 180 ? 48.948 -6.106 34.930 1.00 48.93 180 PRO A C 1
ATOM 1399 O O . PRO A 1 180 ? 48.373 -6.351 35.989 1.00 49.38 180 PRO A O 1
ATOM 1403 N N . HIS A 1 186 ? 57.880 -7.098 37.776 1.00 97.10 186 HIS A N 1
ATOM 1404 C CA . HIS A 1 186 ? 58.054 -5.643 37.981 1.00 96.52 186 HIS A CA 1
ATOM 1405 C C . HIS A 1 186 ? 57.245 -4.855 36.985 1.00 95.56 186 HIS A C 1
ATOM 1406 O O . HIS A 1 186 ? 56.481 -3.975 37.360 1.00 96.01 186 HIS A O 1
ATOM 1413 N N . ARG A 1 187 ? 57.374 -5.125 35.720 1.00 93.94 187 ARG A N 1
ATOM 1414 C CA . ARG A 1 187 ? 56.889 -4.176 34.768 1.00 91.77 187 ARG A CA 1
ATOM 1415 C C . ARG A 1 187 ? 56.413 -4.823 33.509 1.00 88.72 187 ARG A C 1
ATOM 1416 O O . ARG A 1 187 ? 57.071 -4.709 32.480 1.00 87.66 187 ARG A O 1
ATOM 1424 N N . LYS A 1 188 ? 55.328 -5.491 33.574 1.00 85.38 188 LYS A N 1
ATOM 1425 C CA . LYS A 1 188 ? 55.110 -6.083 32.330 1.00 81.45 188 LYS A CA 1
ATOM 1426 C C . LYS A 1 188 ? 53.629 -6.135 31.930 1.00 79.58 188 LYS A C 1
ATOM 1427 O O . LYS A 1 188 ? 52.746 -5.633 32.631 1.00 79.92 188 LYS A O 1
ATOM 1433 N N . LYS A 1 189 ? 53.396 -6.686 30.748 1.00 77.14 189 LYS A N 1
ATOM 1434 C CA . LYS A 1 189 ? 52.119 -6.752 29.959 1.00 74.49 189 LYS A CA 1
ATOM 1435 C C . LYS A 1 189 ? 50.751 -6.602 30.587 1.00 71.13 189 LYS A C 1
ATOM 1436 O O . LYS A 1 189 ? 50.520 -6.933 31.746 1.00 69.60 189 LYS A O 1
ATOM 1442 N N . LEU A 1 190 ? 49.847 -6.060 29.749 1.00 68.33 190 LEU A N 1
ATOM 1443 C CA . LEU A 1 190 ? 48.472 -5.815 30.195 1.00 65.37 190 LEU A CA 1
ATOM 1444 C C . LEU A 1 190 ? 47.513 -6.896 29.692 1.00 62.93 190 LEU A C 1
ATOM 1445 O O . LEU A 1 190 ? 47.729 -7.504 28.648 1.00 62.68 190 LEU A O 1
ATOM 1450 N N . GLU A 1 191 ? 46.470 -7.132 30.475 1.00 60.41 191 GLU A N 1
ATOM 1451 C CA . GLU A 1 191 ? 45.424 -8.083 30.108 1.00 57.41 191 GLU A CA 1
ATOM 1452 C C . GLU A 1 191 ? 44.342 -7.126 29.589 1.00 55.18 191 GLU A C 1
ATOM 1453 O O . GLU A 1 191 ? 43.759 -6.374 30.370 1.00 52.38 191 GLU A O 1
ATOM 1459 N N . ARG A 1 192 ? 44.110 -7.123 28.275 1.00 54.98 192 ARG A N 1
ATOM 1460 C CA . ARG A 1 192 ? 43.128 -6.222 27.676 1.00 54.31 192 ARG A CA 1
ATOM 1461 C C . ARG A 1 192 ? 41.769 -6.881 27.480 1.00 51.84 192 ARG A C 1
ATOM 1462 O O . ARG A 1 192 ? 41.613 -7.749 26.620 1.00 53.35 192 ARG A O 1
ATOM 1470 N N . ILE A 1 193 ? 40.789 -6.476 28.280 1.00 46.18 193 ILE A N 1
ATOM 1471 C CA . ILE A 1 193 ? 39.442 -7.021 28.156 1.00 42.63 193 ILE A CA 1
ATOM 1472 C C . ILE A 1 193 ? 38.448 -5.914 27.854 1.00 39.08 193 ILE A C 1
ATOM 1473 O O . ILE A 1 193 ? 38.711 -4.741 28.087 1.00 35.89 193 ILE A O 1
ATOM 1478 N N . THR A 1 194 ? 37.291 -6.307 27.345 1.00 36.90 194 THR A N 1
ATOM 1479 C CA . THR A 1 194 ? 36.257 -5.357 27.031 1.00 35.09 194 THR A CA 1
ATOM 1480 C C . THR A 1 194 ? 35.158 -5.506 28.063 1.00 34.56 194 THR A C 1
ATOM 1481 O O . THR A 1 194 ? 34.641 -6.601 28.270 1.00 35.64 194 THR A O 1
ATOM 1485 N N . VAL A 1 195 ? 34.816 -4.405 28.723 1.00 31.30 195 VAL A N 1
ATOM 1486 C CA . VAL A 1 195 ? 33.772 -4.430 29.736 1.00 28.39 195 VAL A CA 1
ATOM 1487 C C . VAL A 1 195 ? 32.640 -3.456 29.406 1.00 29.26 195 VAL A C 1
ATOM 1488 O O . VAL A 1 195 ? 32.803 -2.533 28.603 1.00 26.31 195 VAL A O 1
ATOM 1492 N N . ASP A 1 196 ? 31.489 -3.693 30.027 1.00 27.18 196 ASP A N 1
ATOM 1493 C CA . ASP A 1 196 ? 30.325 -2.838 29.887 1.00 27.62 196 ASP A CA 1
ATOM 1494 C C . ASP A 1 196 ? 30.171 -2.161 31.240 1.00 27.57 196 ASP A C 1
ATOM 1495 O O . ASP A 1 196 ? 30.342 -2.796 32.289 1.00 27.89 196 ASP A O 1
ATOM 1500 N N . ILE A 1 197 ? 29.865 -0.874 31.213 1.00 27.12 197 ILE A N 1
ATOM 1501 C CA . ILE A 1 197 ? 29.620 -0.123 32.429 1.00 25.99 197 ILE A CA 1
ATOM 1502 C C . ILE A 1 197 ? 28.101 0.064 32.403 1.00 27.22 197 ILE A C 1
ATOM 1503 O O . ILE A 1 197 ? 27.555 0.682 31.481 1.00 27.57 197 ILE A O 1
ATOM 1508 N N . TYR A 1 198 ? 27.419 -0.498 33.395 1.00 26.56 198 TYR A N 1
ATOM 1509 C CA . TYR A 1 198 ? 25.966 -0.415 33.457 1.00 26.42 198 TYR A CA 1
ATOM 1510 C C . TYR A 1 198 ? 25.442 0.579 34.463 1.00 26.40 198 TYR A C 1
ATOM 1511 O O . TYR A 1 198 ? 26.094 0.885 35.453 1.00 28.53 198 TYR A O 1
ATOM 1520 N N . ARG A 1 199 ? 24.236 1.058 34.192 1.00 27.42 199 ARG A N 1
ATOM 1521 C CA . ARG A 1 199 ? 23.514 1.925 35.101 1.00 27.67 199 ARG A CA 1
ATOM 1522 C C . ARG A 1 199 ? 22.140 1.271 35.183 1.00 29.42 199 ARG A C 1
ATOM 1523 O O . ARG A 1 199 ? 21.443 1.172 34.173 1.00 30.73 199 ARG A O 1
ATOM 1531 N N . PHE A 1 200 ? 21.774 0.802 36.370 1.00 29.35 200 PHE A N 1
ATOM 1532 C CA . PHE A 1 200 ? 20.487 0.148 36.602 1.00 29.60 200 PHE A CA 1
ATOM 1533 C C . PHE A 1 200 ? 19.610 1.121 37.393 1.00 32.64 200 PHE A C 1
ATOM 1534 O O . PHE A 1 200 ? 20.107 1.848 38.252 1.00 30.44 200 PHE A O 1
ATOM 1542 N N . SER A 1 201 ? 18.311 1.126 37.110 1.00 34.82 201 SER A N 1
ATOM 1543 C CA . SER A 1 201 ? 17.376 1.996 37.811 1.00 37.78 201 SER A CA 1
ATOM 1544 C C . SER A 1 201 ? 16.175 1.147 38.236 1.00 40.32 201 SER A C 1
ATOM 1545 O O . SER A 1 201 ? 15.674 0.346 37.439 1.00 39.74 201 SER A O 1
ATOM 1548 N N . LYS A 1 202 ? 15.712 1.307 39.473 1.00 43.24 202 LYS A N 1
ATOM 1549 C CA . LYS A 1 202 ? 14.572 0.515 39.950 1.00 48.14 202 LYS A CA 1
ATOM 1550 C C . LYS A 1 202 ? 13.279 0.865 39.208 1.00 49.99 202 LYS A C 1
ATOM 1551 O O . LYS A 1 202 ? 12.849 2.017 39.211 1.00 49.62 202 LYS A O 1
ATOM 1557 N N . VAL A 1 203 ? 12.665 -0.139 38.581 1.00 54.01 203 VAL A N 1
ATOM 1558 C CA . VAL A 1 203 ? 11.430 0.060 37.815 1.00 57.99 203 VAL A CA 1
ATOM 1559 C C . VAL A 1 203 ? 10.407 0.868 38.607 1.00 60.76 203 VAL A C 1
ATOM 1560 O O . VAL A 1 203 ? 10.020 0.491 39.716 1.00 59.95 203 VAL A O 1
ATOM 1564 N N . ILE A 1 204 ? 9.974 1.978 38.010 1.00 64.26 204 ILE A N 1
ATOM 1565 C CA . ILE A 1 204 ? 9.042 2.912 38.635 1.00 68.08 204 ILE A CA 1
ATOM 1566 C C . ILE A 1 204 ? 9.609 3.352 39.983 1.00 69.30 204 ILE A C 1
ATOM 1567 O O . ILE A 1 204 ? 10.001 4.535 40.093 1.00 69.98 204 ILE A O 1
ATOM 1580 N N . THR B 1 3 ? 64.607 2.526 29.388 1.00 84.25 3 THR B N 1
ATOM 1581 C CA . THR B 1 3 ? 63.977 1.299 29.873 1.00 82.03 3 THR B CA 1
ATOM 1582 C C . THR B 1 3 ? 63.276 1.523 31.216 1.00 80.08 3 THR B C 1
ATOM 1583 O O . THR B 1 3 ? 62.134 1.985 31.257 1.00 80.14 3 THR B O 1
ATOM 1587 N N . ARG B 1 4 ? 63.957 1.191 32.310 1.00 77.61 4 ARG B N 1
ATOM 1588 C CA . ARG B 1 4 ? 63.393 1.376 33.640 1.00 74.65 4 ARG B CA 1
ATOM 1589 C C . ARG B 1 4 ? 63.333 2.879 33.915 1.00 71.93 4 ARG B C 1
ATOM 1590 O O . ARG B 1 4 ? 62.885 3.312 34.975 1.00 71.13 4 ARG B O 1
ATOM 1598 N N . LYS B 1 5 ? 63.777 3.666 32.940 1.00 68.86 5 LYS B N 1
ATOM 1599 C CA . LYS B 1 5 ? 63.786 5.113 33.073 1.00 65.62 5 LYS B CA 1
ATOM 1600 C C . LYS B 1 5 ? 62.389 5.729 32.959 1.00 64.16 5 LYS B C 1
ATOM 1601 O O . LYS B 1 5 ? 62.035 6.602 33.756 1.00 62.68 5 LYS B O 1
ATOM 1607 N N . LYS B 1 6 ? 61.594 5.295 31.982 1.00 61.85 6 LYS B N 1
ATOM 1608 C CA . LYS B 1 6 ? 60.248 5.840 31.852 1.00 60.67 6 LYS B CA 1
ATOM 1609 C C . LYS B 1 6 ? 59.383 5.323 33.000 1.00 58.68 6 LYS B C 1
ATOM 1610 O O . LYS B 1 6 ? 58.417 5.973 33.404 1.00 58.27 6 LYS B O 1
ATOM 1616 N N . GLU B 1 7 ? 59.734 4.152 33.527 1.00 56.58 7 GLU B N 1
ATOM 1617 C CA . GLU B 1 7 ? 59.004 3.587 34.655 1.00 55.50 7 GLU B CA 1
ATOM 1618 C C . GLU B 1 7 ? 59.208 4.489 35.875 1.00 52.91 7 GLU B C 1
ATOM 1619 O O . GLU B 1 7 ? 58.269 4.771 36.623 1.00 52.58 7 GLU B O 1
ATOM 1625 N N . LEU B 1 8 ? 60.446 4.937 36.068 1.00 49.40 8 LEU B N 1
ATOM 1626 C CA . LEU B 1 8 ? 60.781 5.807 37.188 1.00 44.48 8 LEU B CA 1
ATOM 1627 C C . LEU B 1 8 ? 60.044 7.132 37.044 1.00 41.78 8 LEU B C 1
ATOM 1628 O O . LEU B 1 8 ? 59.477 7.642 38.010 1.00 41.46 8 LEU B O 1
ATOM 1633 N N . ALA B 1 9 ? 60.045 7.684 35.835 1.00 39.48 9 ALA B N 1
ATOM 1634 C CA . ALA B 1 9 ? 59.368 8.953 35.577 1.00 40.55 9 ALA B CA 1
ATOM 1635 C C . ALA B 1 9 ? 57.884 8.839 35.939 1.00 40.38 9 ALA B C 1
ATOM 1636 O O . ALA B 1 9 ? 57.310 9.734 36.567 1.00 41.30 9 ALA B O 1
ATOM 1638 N N . ILE B 1 10 ? 57.274 7.729 35.539 1.00 40.32 10 ILE B N 1
ATOM 1639 C CA . ILE B 1 10 ? 55.862 7.469 35.818 1.00 40.32 10 ILE B CA 1
ATOM 1640 C C . ILE B 1 10 ? 55.619 7.431 37.323 1.00 38.84 10 ILE B C 1
ATOM 1641 O O . ILE B 1 10 ? 54.704 8.075 37.839 1.00 38.72 10 ILE B O 1
ATOM 1646 N N . ALA B 1 11 ? 56.442 6.657 38.019 1.00 37.09 11 ALA B N 1
ATOM 1647 C CA . ALA B 1 11 ? 56.325 6.533 39.457 1.00 37.92 11 ALA B CA 1
ATOM 1648 C C . ALA B 1 11 ? 56.548 7.883 40.161 1.00 38.25 11 ALA B C 1
ATOM 1649 O O . ALA B 1 11 ? 55.864 8.201 41.138 1.00 39.51 11 ALA B O 1
ATOM 1651 N N . LEU B 1 12 ? 57.488 8.680 39.664 1.00 37.27 12 LEU B N 1
ATOM 1652 C CA . LEU B 1 12 ? 57.765 9.989 40.263 1.00 37.10 12 LEU B CA 1
ATOM 1653 C C . LEU B 1 12 ? 56.616 10.966 40.071 1.00 37.75 12 LEU B C 1
ATOM 1654 O O . LEU B 1 12 ? 56.381 11.825 40.922 1.00 35.72 12 LEU B O 1
ATOM 1659 N N . SER B 1 13 ? 55.903 10.835 38.954 1.00 38.82 13 SER B N 1
ATOM 1660 C CA . SER B 1 13 ? 54.783 11.723 38.653 1.00 41.61 13 SER B CA 1
ATOM 1661 C C . SER B 1 13 ? 53.568 11.478 39.546 1.00 42.42 13 SER B C 1
ATOM 1662 O O . SER B 1 13 ? 52.661 12.308 39.613 1.00 43.18 13 SER B O 1
ATOM 1665 N N . LYS B 1 14 ? 53.560 10.341 40.233 1.00 42.12 14 LYS B N 1
ATOM 1666 C CA . LYS B 1 14 ? 52.465 9.982 41.125 1.00 42.89 14 LYS B CA 1
ATOM 1667 C C . LYS B 1 14 ? 52.524 10.673 42.490 1.00 42.53 14 LYS B C 1
ATOM 1668 O O . LYS B 1 14 ? 51.552 10.648 43.241 1.00 42.17 14 LYS B O 1
ATOM 1674 N N . LEU B 1 15 ? 53.662 11.280 42.813 1.00 41.22 15 LEU B N 1
ATOM 1675 C CA . LEU B 1 15 ? 53.831 11.965 44.093 1.00 40.92 15 LEU B CA 1
ATOM 1676 C C . LEU B 1 15 ? 53.001 13.248 44.182 1.00 40.08 15 LEU B C 1
ATOM 1677 O O . LEU B 1 15 ? 52.718 13.877 43.169 1.00 39.93 15 LEU B O 1
ATOM 1682 N N . LYS B 1 16 ? 52.611 13.630 45.396 1.00 40.67 16 LYS B N 1
ATOM 1683 C CA . LYS B 1 16 ? 51.834 14.855 45.616 1.00 41.62 16 LYS B CA 1
ATOM 1684 C C . LYS B 1 16 ? 52.667 16.105 45.336 1.00 41.33 16 LYS B C 1
ATOM 1685 O O . LYS B 1 16 ? 53.863 16.120 45.613 1.00 40.74 16 LYS B O 1
ATOM 1691 N N . GLY B 1 17 ? 52.024 17.152 44.810 1.00 40.74 17 GLY B N 1
ATOM 1692 C CA . GLY B 1 17 ? 52.711 18.399 44.507 1.00 40.78 17 GLY B CA 1
ATOM 1693 C C . GLY B 1 17 ? 52.578 19.414 45.631 1.00 41.64 17 GLY B C 1
ATOM 1694 O O . GLY B 1 17 ? 52.063 19.081 46.699 1.00 39.60 17 GLY B O 1
ATOM 1695 N N . PHE B 1 18 ? 53.036 20.646 45.399 1.00 42.16 18 PHE B N 1
ATOM 1696 C CA . PHE B 1 18 ? 52.960 21.708 46.418 1.00 45.07 18 PHE B CA 1
ATOM 1697 C C . PHE B 1 18 ? 51.521 22.109 46.731 1.00 47.42 18 PHE B C 1
ATOM 1698 O O . PHE B 1 18 ? 50.715 22.274 45.822 1.00 47.79 18 PHE B O 1
ATOM 1706 N N . LYS B 1 19 ? 51.212 22.286 48.013 1.00 51.47 19 LYS B N 1
ATOM 1707 C CA . LYS B 1 19 ? 49.865 22.680 48.430 1.00 55.74 19 LYS B CA 1
ATOM 1708 C C . LYS B 1 19 ? 49.519 24.076 47.905 1.00 56.85 19 LYS B C 1
ATOM 1709 O O . LYS B 1 19 ? 48.469 24.273 47.289 1.00 56.26 19 LYS B O 1
ATOM 1715 N N . ASN B 1 20 ? 50.398 25.044 48.147 1.00 57.09 20 ASN B N 1
ATOM 1716 C CA . ASN B 1 20 ? 50.187 26.399 47.649 1.00 57.78 20 ASN B CA 1
ATOM 1717 C C . ASN B 1 20 ? 51.548 26.948 47.245 1.00 57.38 20 ASN B C 1
ATOM 1718 O O . ASN B 1 20 ? 52.212 27.648 48.015 1.00 59.09 20 ASN B O 1
ATOM 1723 N N . PRO B 1 21 ? 51.981 26.631 46.018 1.00 55.57 21 PRO B N 1
ATOM 1724 C CA . PRO B 1 21 ? 53.273 27.086 45.505 1.00 53.19 21 PRO B CA 1
ATOM 1725 C C . PRO B 1 21 ? 53.568 28.571 45.642 1.00 52.16 21 PRO B C 1
ATOM 1726 O O . PRO B 1 21 ? 52.761 29.427 45.274 1.00 53.04 21 PRO B O 1
ATOM 1730 N N . LYS B 1 22 ? 54.741 28.860 46.193 1.00 49.72 22 LYS B N 1
ATOM 1731 C CA . LYS B 1 22 ? 55.198 30.226 46.374 1.00 48.83 22 LYS B CA 1
ATOM 1732 C C . LYS B 1 22 ? 56.090 30.501 45.169 1.00 48.61 22 LYS B C 1
ATOM 1733 O O . LYS B 1 22 ? 57.228 30.037 45.105 1.00 49.19 22 LYS B O 1
ATOM 1739 N N . VAL B 1 23 ? 55.569 31.252 44.206 1.00 48.18 23 VAL B N 1
ATOM 1740 C CA . VAL B 1 23 ? 56.324 31.532 42.996 1.00 46.27 23 VAL B CA 1
ATOM 1741 C C . VAL B 1 23 ? 57.656 32.230 43.221 1.00 46.17 23 VAL B C 1
ATOM 1742 O O . VAL B 1 23 ? 58.619 31.952 42.504 1.00 47.20 23 VAL B O 1
ATOM 1746 N N . TRP B 1 24 ? 57.734 33.111 44.213 1.00 44.89 24 TRP B N 1
ATOM 1747 C CA . TRP B 1 24 ? 58.979 33.832 44.476 1.00 44.20 24 TRP B CA 1
ATOM 1748 C C . TRP B 1 24 ? 60.090 32.891 44.946 1.00 43.82 24 TRP B C 1
ATOM 1749 O O . TRP B 1 24 ? 61.259 33.279 45.043 1.00 43.64 24 TRP B O 1
ATOM 1760 N N . LEU B 1 25 ? 59.712 31.650 45.239 1.00 42.08 25 LEU B N 1
ATOM 1761 C CA . LEU B 1 25 ? 60.667 30.633 45.668 1.00 42.30 25 LEU B CA 1
ATOM 1762 C C . LEU B 1 25 ? 60.784 29.578 44.562 1.00 42.27 25 LEU B C 1
ATOM 1763 O O . LEU B 1 25 ? 61.405 28.532 44.751 1.00 41.79 25 LEU B O 1
ATOM 1768 N N . GLU B 1 26 ? 60.176 29.875 43.414 1.00 41.15 26 GLU B N 1
ATOM 1769 C CA . GLU B 1 26 ? 60.166 28.981 42.265 1.00 40.04 26 GLU B CA 1
ATOM 1770 C C . GLU B 1 26 ? 59.768 27.564 42.673 1.00 39.88 26 GLU B C 1
ATOM 1771 O O . GLU B 1 26 ? 60.502 26.602 42.410 1.00 38.49 26 GLU B O 1
ATOM 1777 N N . GLN B 1 27 ? 58.605 27.433 43.306 1.00 36.92 27 GLN B N 1
ATOM 1778 C CA . GLN B 1 27 ? 58.134 26.126 43.748 1.00 36.38 27 GLN B CA 1
ATOM 1779 C C . GLN B 1 27 ? 57.278 25.373 42.741 1.00 36.43 27 GLN B C 1
ATOM 1780 O O . GLN B 1 27 ? 56.078 25.609 42.627 1.00 35.28 27 GLN B O 1
ATOM 1786 N N . TYR B 1 28 ? 57.915 24.468 42.006 1.00 37.18 28 TYR B N 1
ATOM 1787 C CA . TYR B 1 28 ? 57.229 23.611 41.047 1.00 35.73 28 TYR B CA 1
ATOM 1788 C C . TYR B 1 28 ? 57.941 22.279 41.215 1.00 37.32 28 TYR B C 1
ATOM 1789 O O . TYR B 1 28 ? 59.167 22.241 41.351 1.00 34.56 28 TYR B O 1
ATOM 1798 N N . ARG B 1 29 ? 57.173 21.193 41.258 1.00 38.30 29 ARG B N 1
ATOM 1799 C CA . ARG B 1 29 ? 57.746 19.860 41.431 1.00 38.19 29 ARG B CA 1
ATOM 1800 C C . ARG B 1 29 ? 58.634 19.536 40.229 1.00 37.46 29 ARG B C 1
ATOM 1801 O O . ARG B 1 29 ? 58.335 19.929 39.106 1.00 37.75 29 ARG B O 1
ATOM 1809 N N . THR B 1 30 ? 59.734 18.831 40.458 1.00 35.34 30 THR B N 1
ATOM 1810 C CA . THR B 1 30 ? 60.614 18.490 39.351 1.00 34.78 30 THR B CA 1
ATOM 1811 C C . THR B 1 30 ? 59.855 17.526 38.439 1.00 34.29 30 THR B C 1
ATOM 1812 O O . THR B 1 30 ? 59.416 16.470 38.885 1.00 32.06 30 THR B O 1
ATOM 1816 N N . PRO B 1 31 ? 59.668 17.886 37.156 1.00 34.13 31 PRO B N 1
ATOM 1817 C CA . PRO B 1 31 ? 58.942 16.994 36.245 1.00 34.47 31 PRO B CA 1
ATOM 1818 C C . PRO B 1 31 ? 59.574 15.604 36.213 1.00 34.95 31 PRO B C 1
ATOM 1819 O O . PRO B 1 31 ? 60.796 15.469 36.229 1.00 35.30 31 PRO B O 1
ATOM 1823 N N . GLY B 1 32 ? 58.732 14.578 36.176 1.00 34.46 32 GLY B N 1
ATOM 1824 C CA . GLY B 1 32 ? 59.219 13.208 36.166 1.00 35.23 32 GLY B CA 1
ATOM 1825 C C . GLY B 1 32 ? 60.278 12.854 35.131 1.00 34.86 32 GLY B C 1
ATOM 1826 O O . GLY B 1 32 ? 61.212 12.112 35.427 1.00 33.70 32 GLY B O 1
ATOM 1827 N N . ASN B 1 33 ? 60.146 13.376 33.918 1.00 35.33 33 ASN B N 1
ATOM 1828 C CA . ASN B 1 33 ? 61.117 13.066 32.877 1.00 37.28 33 ASN B CA 1
ATOM 1829 C C . ASN B 1 33 ? 62.503 13.614 33.213 1.00 36.72 33 ASN B C 1
ATOM 1830 O O . ASN B 1 33 ? 63.485 12.879 33.176 1.00 35.97 33 ASN B O 1
ATOM 1835 N N . ALA B 1 34 ? 62.591 14.899 33.541 1.00 35.55 34 ALA B N 1
ATOM 1836 C CA . ALA B 1 34 ? 63.885 15.485 33.883 1.00 34.14 34 ALA B CA 1
ATOM 1837 C C . ALA B 1 34 ? 64.440 14.804 35.131 1.00 32.62 34 ALA B C 1
ATOM 1838 O O . ALA B 1 34 ? 65.618 14.437 35.176 1.00 30.73 34 ALA B O 1
ATOM 1840 N N . ALA B 1 35 ? 63.589 14.632 36.140 1.00 30.78 35 ALA B N 1
ATOM 1841 C CA . ALA B 1 35 ? 64.005 13.977 37.383 1.00 30.56 35 ALA B CA 1
ATOM 1842 C C . ALA B 1 35 ? 64.582 12.594 37.080 1.00 30.25 35 ALA B C 1
ATOM 1843 O O . ALA B 1 35 ? 65.620 12.192 37.614 1.00 29.29 35 ALA B O 1
ATOM 1845 N N . SER B 1 36 ? 63.876 11.867 36.216 1.00 30.26 36 SER B N 1
ATOM 1846 C CA . SER B 1 36 ? 64.271 10.539 35.780 1.00 30.16 36 SER B CA 1
ATOM 1847 C C . SER B 1 36 ? 65.649 10.551 35.117 1.00 28.58 36 SER B C 1
ATOM 1848 O O . SER B 1 36 ? 66.482 9.699 35.408 1.00 30.18 36 SER B O 1
ATOM 1851 N N . GLU B 1 37 ? 65.878 11.511 34.222 1.00 28.41 37 GLU B N 1
ATOM 1852 C CA . GLU B 1 37 ? 67.160 11.639 33.525 1.00 31.08 37 GLU B CA 1
ATOM 1853 C C . GLU B 1 37 ? 68.305 11.876 34.502 1.00 30.85 37 GLU B C 1
ATOM 1854 O O . GLU B 1 37 ? 69.324 11.194 34.463 1.00 31.48 37 GLU B O 1
ATOM 1860 N N . LEU B 1 38 ? 68.143 12.867 35.369 1.00 29.83 38 LEU B N 1
ATOM 1861 C CA . LEU B 1 38 ? 69.180 13.186 36.341 1.00 27.67 38 LEU B CA 1
ATOM 1862 C C . LEU B 1 38 ? 69.511 11.989 37.236 1.00 27.03 38 LEU B C 1
ATOM 1863 O O . LEU B 1 38 ? 70.681 11.656 37.433 1.00 26.66 38 LEU B O 1
ATOM 1868 N N . LEU B 1 39 ? 68.478 11.352 37.785 1.00 27.12 39 LEU B N 1
ATOM 1869 C CA . LEU B 1 39 ? 68.665 10.215 38.686 1.00 27.59 39 LEU B CA 1
ATOM 1870 C C . LEU B 1 39 ? 69.252 8.988 38.013 1.00 29.57 39 LEU B C 1
ATOM 1871 O O . LEU B 1 39 ? 70.120 8.310 38.571 1.00 28.90 39 LEU B O 1
ATOM 1876 N N . TRP B 1 40 ? 68.769 8.691 36.813 1.00 31.24 40 TRP B N 1
ATOM 1877 C CA . TRP B 1 40 ? 69.271 7.544 36.088 1.00 33.78 40 TRP B CA 1
ATOM 1878 C C . TRP B 1 40 ? 70.749 7.742 35.764 1.00 33.95 40 TRP B C 1
ATOM 1879 O O . TRP B 1 40 ? 71.564 6.829 35.910 1.00 34.50 40 TRP B O 1
ATOM 1890 N N . LEU B 1 41 ? 71.095 8.949 35.330 1.00 33.27 41 LEU B N 1
ATOM 1891 C CA . LEU B 1 41 ? 72.486 9.264 35.029 1.00 33.56 41 LEU B CA 1
ATOM 1892 C C . LEU B 1 41 ? 73.341 9.029 36.271 1.00 34.63 41 LEU B C 1
ATOM 1893 O O . LEU B 1 41 ? 74.352 8.321 36.218 1.00 35.50 41 LEU B O 1
ATOM 1898 N N . ALA B 1 42 ? 72.932 9.623 37.392 1.00 33.42 42 ALA B N 1
ATOM 1899 C CA . ALA B 1 42 ? 73.688 9.468 38.638 1.00 33.80 42 ALA B CA 1
ATOM 1900 C C . ALA B 1 42 ? 73.756 8.005 39.050 1.00 33.95 42 ALA B C 1
ATOM 1901 O O . ALA B 1 42 ? 74.791 7.517 39.489 1.00 33.79 42 ALA B O 1
ATOM 1903 N N . TYR B 1 43 ? 72.642 7.303 38.915 1.00 36.91 43 TYR B N 1
ATOM 1904 C CA . TYR B 1 43 ? 72.617 5.903 39.291 1.00 38.35 43 TYR B CA 1
ATOM 1905 C C . TYR B 1 43 ? 73.565 5.101 38.421 1.00 37.94 43 TYR B C 1
ATOM 1906 O O . TYR B 1 43 ? 74.356 4.304 38.927 1.00 36.37 43 TYR B O 1
ATOM 1915 N N . SER B 1 44 ? 73.508 5.335 37.113 1.00 37.84 44 SER B N 1
ATOM 1916 C CA . SER B 1 44 ? 74.351 4.598 36.176 1.00 38.46 44 SER B CA 1
ATOM 1917 C C . SER B 1 44 ? 75.844 4.824 36.390 1.00 39.38 44 SER B C 1
ATOM 1918 O O . SER B 1 44 ? 76.665 3.990 36.004 1.00 39.44 44 SER B O 1
ATOM 1921 N N . LEU B 1 45 ? 76.202 5.948 37.001 1.00 38.53 45 LEU B N 1
ATOM 1922 C CA . LEU B 1 45 ? 77.610 6.238 37.236 1.00 38.03 45 LEU B CA 1
ATOM 1923 C C . LEU B 1 45 ? 78.050 5.803 38.628 1.00 37.84 45 LEU B C 1
ATOM 1924 O O . LEU B 1 45 ? 79.187 6.040 39.025 1.00 39.93 45 LEU B O 1
ATOM 1929 N N . GLY B 1 46 ? 77.148 5.158 39.364 1.00 37.53 46 GLY B N 1
ATOM 1930 C CA . GLY B 1 46 ? 77.474 4.697 40.700 1.00 36.36 46 GLY B CA 1
ATOM 1931 C C . GLY B 1 46 ? 77.404 5.803 41.739 1.00 36.48 46 GLY B C 1
ATOM 1932 O O . GLY B 1 46 ? 77.985 5.676 42.810 1.00 35.51 46 GLY B O 1
ATOM 1933 N N . ASP B 1 47 ? 76.673 6.875 41.437 1.00 34.59 47 ASP B N 1
ATOM 1934 C CA . ASP B 1 47 ? 76.563 8.003 42.363 1.00 34.57 47 ASP B CA 1
ATOM 1935 C C . ASP B 1 47 ? 75.276 8.047 43.187 1.00 35.89 47 ASP B C 1
ATOM 1936 O O . ASP B 1 47 ? 74.887 9.115 43.670 1.00 34.39 47 ASP B O 1
ATOM 1941 N N . ILE B 1 48 ? 74.621 6.897 43.360 1.00 35.01 48 ILE B N 1
ATOM 1942 C CA . ILE B 1 48 ? 73.385 6.858 44.142 1.00 36.80 48 ILE B CA 1
ATOM 1943 C C . ILE B 1 48 ? 73.319 5.721 45.139 1.00 38.21 48 ILE B C 1
ATOM 1944 O O . ILE B 1 48 ? 73.153 5.938 46.335 1.00 38.43 48 ILE B O 1
ATOM 1949 N N . GLU B 1 49 ? 73.455 4.502 44.638 1.00 41.32 49 GLU B N 1
ATOM 1950 C CA . GLU B 1 49 ? 73.370 3.313 45.479 1.00 42.94 49 GLU B CA 1
ATOM 1951 C C . GLU B 1 49 ? 74.388 3.302 46.619 1.00 40.87 49 GLU B C 1
ATOM 1952 O O . GLU B 1 49 ? 75.595 3.400 46.398 1.00 38.27 49 GLU B O 1
ATOM 1958 N N . GLY B 1 50 ? 73.868 3.209 47.842 1.00 40.17 50 GLY B N 1
ATOM 1959 C CA . GLY B 1 50 ? 74.701 3.177 49.029 1.00 37.68 50 GLY B CA 1
ATOM 1960 C C . GLY B 1 50 ? 75.340 4.503 49.400 1.00 39.14 50 GLY B C 1
ATOM 1961 O O . GLY B 1 50 ? 76.172 4.557 50.309 1.00 40.02 50 GLY B O 1
ATOM 1962 N N . LYS B 1 51 ? 74.958 5.579 48.717 1.00 36.30 51 LYS B N 1
ATOM 1963 C CA . LYS B 1 51 ? 75.538 6.889 48.995 1.00 35.02 51 LYS B CA 1
ATOM 1964 C C . LYS B 1 51 ? 74.692 7.769 49.922 1.00 32.62 51 LYS B C 1
ATOM 1965 O O . LYS B 1 51 ? 73.475 7.589 50.031 1.00 30.11 51 LYS B O 1
ATOM 1971 N N . VAL B 1 52 ? 75.352 8.715 50.589 1.00 31.79 52 VAL B N 1
ATOM 1972 C CA . VAL B 1 52 ? 74.664 9.672 51.453 1.00 32.55 52 VAL B CA 1
ATOM 1973 C C . VAL B 1 52 ? 74.368 10.834 50.517 1.00 31.82 52 VAL B C 1
ATOM 1974 O O . VAL B 1 52 ? 75.286 11.516 50.046 1.00 34.04 52 VAL B O 1
ATOM 1978 N N . VAL B 1 53 ? 73.091 11.054 50.237 1.00 28.10 53 VAL B N 1
ATOM 1979 C CA . VAL B 1 53 ? 72.693 12.103 49.306 1.00 26.76 53 VAL B CA 1
ATOM 1980 C C . VAL B 1 53 ? 72.003 13.312 49.925 1.00 28.66 53 VAL B C 1
ATOM 1981 O O . VAL B 1 53 ? 71.144 13.163 50.791 1.00 29.45 53 VAL B O 1
ATOM 1985 N N . ALA B 1 54 ? 72.378 14.506 49.464 1.00 26.43 54 ALA B N 1
ATOM 1986 C CA . ALA B 1 54 ? 71.747 15.734 49.922 1.00 28.02 54 ALA B CA 1
ATOM 1987 C C . ALA B 1 54 ? 70.906 16.257 48.757 1.00 27.62 54 ALA B C 1
ATOM 1988 O O . ALA B 1 54 ? 71.396 16.391 47.632 1.00 28.31 54 ALA B O 1
ATOM 1990 N N . ASP B 1 55 ? 69.639 16.536 49.030 1.00 26.84 55 ASP B N 1
ATOM 1991 C CA . ASP B 1 55 ? 68.730 17.065 48.015 1.00 25.94 55 ASP B CA 1
ATOM 1992 C C . ASP B 1 55 ? 68.480 18.522 48.407 1.00 25.46 55 ASP B C 1
ATOM 1993 O O . ASP B 1 55 ? 67.683 18.806 49.305 1.00 23.47 55 ASP B O 1
ATOM 1998 N N . LEU B 1 56 ? 69.175 19.440 47.744 1.00 24.77 56 LEU B N 1
ATOM 1999 C CA . LEU B 1 56 ? 69.033 20.861 48.049 1.00 27.18 56 LEU B CA 1
ATOM 2000 C C . LEU B 1 56 ? 67.806 21.454 47.361 1.00 27.24 56 LEU B C 1
ATOM 2001 O O . LEU B 1 56 ? 67.659 21.362 46.141 1.00 26.15 56 LEU B O 1
ATOM 2006 N N . GLY B 1 57 ? 66.941 22.081 48.158 1.00 25.71 57 GLY B N 1
ATOM 2007 C CA . GLY B 1 57 ? 65.712 22.635 47.622 1.00 27.44 57 GLY B CA 1
ATOM 2008 C C . GLY B 1 57 ? 64.808 21.444 47.347 1.00 27.09 57 GLY B C 1
ATOM 2009 O O . GLY B 1 57 ? 64.171 21.354 46.303 1.00 25.32 57 GLY B O 1
ATOM 2010 N N . ALA B 1 58 ? 64.767 20.519 48.306 1.00 27.24 58 ALA B N 1
ATOM 2011 C CA . ALA B 1 58 ? 63.995 19.281 48.193 1.00 27.42 58 ALA B CA 1
ATOM 2012 C C . ALA B 1 58 ? 62.517 19.436 47.815 1.00 27.36 58 ALA B C 1
ATOM 2013 O O . ALA B 1 58 ? 61.937 18.544 47.196 1.00 24.40 58 ALA B O 1
ATOM 2015 N N . GLY B 1 59 ? 61.909 20.558 48.190 1.00 28.04 59 GLY B N 1
ATOM 2016 C CA . GLY B 1 59 ? 60.513 20.787 47.857 1.00 27.49 59 GLY B CA 1
ATOM 2017 C C . GLY B 1 59 ? 59.580 19.660 48.256 1.00 26.69 59 GLY B C 1
ATOM 2018 O O . GLY B 1 59 ? 59.468 19.337 49.440 1.00 26.84 59 GLY B O 1
ATOM 2019 N N . THR B 1 60 ? 58.905 19.065 47.269 1.00 27.07 60 THR B N 1
ATOM 2020 C CA . THR B 1 60 ? 57.973 17.958 47.512 1.00 27.09 60 THR B CA 1
ATOM 2021 C C . THR B 1 60 ? 58.690 16.616 47.645 1.00 29.42 60 THR B C 1
ATOM 2022 O O . THR B 1 60 ? 58.066 15.608 47.993 1.00 28.44 60 THR B O 1
ATOM 2026 N N . GLY B 1 61 ? 59.987 16.595 47.334 1.00 28.94 61 GLY B N 1
ATOM 2027 C CA . GLY B 1 61 ? 60.762 15.373 47.451 1.00 26.53 61 GLY B CA 1
ATOM 2028 C C . GLY B 1 61 ? 60.850 14.436 46.255 1.00 26.89 61 GLY B C 1
ATOM 2029 O O . GLY B 1 61 ? 61.205 13.272 46.414 1.00 28.69 61 GLY B O 1
ATOM 2030 N N . VAL B 1 62 ? 60.548 14.912 45.059 1.00 27.84 62 VAL B N 1
ATOM 2031 C CA . VAL B 1 62 ? 60.636 14.039 43.888 1.00 28.05 62 VAL B CA 1
ATOM 2032 C C . VAL B 1 62 ? 62.046 13.445 43.705 1.00 28.79 62 VAL B C 1
ATOM 2033 O O . VAL B 1 62 ? 62.191 12.235 43.518 1.00 27.84 62 VAL B O 1
ATOM 2037 N N . LEU B 1 63 ? 63.077 14.290 43.756 1.00 27.23 63 LEU B N 1
ATOM 2038 C CA . LEU B 1 63 ? 64.441 13.806 43.581 1.00 26.41 63 LEU B CA 1
ATOM 2039 C C . LEU B 1 63 ? 64.860 12.896 44.726 1.00 27.31 63 LEU B C 1
ATOM 2040 O O . LEU B 1 63 ? 65.545 11.896 44.503 1.00 25.83 63 LEU B O 1
ATOM 2045 N N . SER B 1 64 ? 64.450 13.241 45.944 1.00 27.70 64 SER B N 1
ATOM 2046 C CA . SER B 1 64 ? 64.784 12.444 47.123 1.00 28.30 64 SER B CA 1
ATOM 2047 C C . SER B 1 64 ? 64.137 11.077 47.024 1.00 28.74 64 SER B C 1
ATOM 2048 O O . SER B 1 64 ? 64.763 10.058 47.312 1.00 29.19 64 SER B O 1
ATOM 2051 N N . TYR B 1 65 ? 62.866 11.063 46.642 1.00 28.93 65 TYR B N 1
ATOM 2052 C CA . TYR B 1 65 ? 62.133 9.807 46.519 1.00 30.69 65 TYR B CA 1
ATOM 2053 C C . TYR B 1 65 ? 62.822 8.897 45.495 1.00 29.16 65 TYR B C 1
ATOM 2054 O O . TYR B 1 65 ? 63.071 7.728 45.769 1.00 26.63 65 TYR B O 1
ATOM 2063 N N . GLY B 1 66 ? 63.149 9.458 44.331 1.00 29.21 66 GLY B N 1
ATOM 2064 C CA . GLY B 1 66 ? 63.815 8.689 43.296 1.00 29.41 66 GLY B CA 1
ATOM 2065 C C . GLY B 1 66 ? 65.141 8.125 43.771 1.00 30.15 66 GLY B C 1
ATOM 2066 O O . GLY B 1 66 ? 65.453 6.962 43.512 1.00 29.80 66 GLY B O 1
ATOM 2067 N N . ALA B 1 67 ? 65.927 8.946 44.467 1.00 28.30 67 ALA B N 1
ATOM 2068 C CA . ALA B 1 67 ? 67.219 8.492 44.974 1.00 29.54 67 ALA B CA 1
ATOM 2069 C C . ALA B 1 67 ? 67.031 7.322 45.943 1.00 30.39 67 ALA B C 1
ATOM 2070 O O . ALA B 1 67 ? 67.746 6.328 45.859 1.00 29.79 67 ALA B O 1
ATOM 2072 N N . LEU B 1 68 ? 66.090 7.453 46.877 1.00 33.94 68 LEU B N 1
ATOM 2073 C CA . LEU B 1 68 ? 65.818 6.378 47.829 1.00 36.08 68 LEU B CA 1
ATOM 2074 C C . LEU B 1 68 ? 65.386 5.148 47.038 1.00 38.00 68 LEU B C 1
ATOM 2075 O O . LEU B 1 68 ? 65.841 4.036 47.297 1.00 38.13 68 LEU B O 1
ATOM 2080 N N . LEU B 1 69 ? 64.496 5.370 46.077 1.00 38.98 69 LEU B N 1
ATOM 2081 C CA . LEU B 1 69 ? 63.971 4.311 45.220 1.00 40.52 69 LEU B CA 1
ATOM 2082 C C . LEU B 1 69 ? 65.134 3.600 44.520 1.00 39.80 69 LEU B C 1
ATOM 2083 O O . LEU B 1 69 ? 65.115 2.375 44.341 1.00 40.74 69 LEU B O 1
ATOM 2088 N N . LEU B 1 70 ? 66.154 4.365 44.141 1.00 37.18 70 LEU B N 1
ATOM 2089 C CA . LEU B 1 70 ? 67.304 3.793 43.460 1.00 36.14 70 LEU B CA 1
ATOM 2090 C C . LEU B 1 70 ? 68.413 3.280 44.377 1.00 36.79 70 LEU B C 1
ATOM 2091 O O . LEU B 1 70 ? 69.515 2.989 43.915 1.00 39.93 70 LEU B O 1
ATOM 2096 N N . GLY B 1 71 ? 68.137 3.186 45.674 1.00 36.90 71 GLY B N 1
ATOM 2097 C CA . GLY B 1 71 ? 69.123 2.640 46.593 1.00 36.27 71 GLY B CA 1
ATOM 2098 C C . GLY B 1 71 ? 70.027 3.550 47.401 1.00 36.91 71 GLY B C 1
ATOM 2099 O O . GLY B 1 71 ? 71.061 3.095 47.893 1.00 36.11 71 GLY B O 1
ATOM 2100 N N . ALA B 1 72 ? 69.666 4.818 47.549 1.00 35.83 72 ALA B N 1
ATOM 2101 C CA . ALA B 1 72 ? 70.495 5.726 48.325 1.00 36.00 72 ALA B CA 1
ATOM 2102 C C . ALA B 1 72 ? 70.505 5.221 49.766 1.00 36.36 72 ALA B C 1
ATOM 2103 O O . ALA B 1 72 ? 69.479 4.784 50.280 1.00 36.20 72 ALA B O 1
ATOM 2105 N N . LYS B 1 73 ? 71.657 5.257 50.421 1.00 38.06 73 LYS B N 1
ATOM 2106 C CA . LYS B 1 73 ? 71.710 4.799 51.800 1.00 39.00 73 LYS B CA 1
ATOM 2107 C C . LYS B 1 73 ? 70.823 5.718 52.633 1.00 38.82 73 LYS B C 1
ATOM 2108 O O . LYS B 1 73 ? 70.050 5.263 53.470 1.00 37.57 73 LYS B O 1
ATOM 2114 N N . GLU B 1 74 ? 70.940 7.019 52.394 1.00 38.38 74 GLU B N 1
ATOM 2115 C CA . GLU B 1 74 ? 70.127 7.997 53.107 1.00 38.62 74 GLU B CA 1
ATOM 2116 C C . GLU B 1 74 ? 70.108 9.295 52.328 1.00 35.16 74 GLU B C 1
ATOM 2117 O O . GLU B 1 74 ? 71.017 9.575 51.555 1.00 33.56 74 GLU B O 1
ATOM 2123 N N . VAL B 1 75 ? 69.068 10.087 52.535 1.00 32.80 75 VAL B N 1
ATOM 2124 C CA . VAL B 1 75 ? 68.961 11.366 51.863 1.00 31.54 75 VAL B CA 1
ATOM 2125 C C . VAL B 1 75 ? 68.707 12.451 52.901 1.00 31.94 75 VAL B C 1
ATOM 2126 O O . VAL B 1 75 ? 67.952 12.248 53.857 1.00 29.08 75 VAL B O 1
ATOM 2130 N N . ILE B 1 76 ? 69.357 13.597 52.724 1.00 31.05 76 ILE B N 1
ATOM 2131 C CA . ILE B 1 76 ? 69.152 14.720 53.618 1.00 29.95 76 ILE B CA 1
ATOM 2132 C C . ILE B 1 76 ? 68.441 15.778 52.794 1.00 29.39 76 ILE B C 1
ATOM 2133 O O . ILE B 1 76 ? 69.001 16.350 51.852 1.00 29.35 76 ILE B O 1
ATOM 2138 N N . CYS B 1 77 ? 67.178 16.002 53.133 1.00 29.10 77 CYS B N 1
ATOM 2139 C CA . CYS B 1 77 ? 66.342 16.957 52.420 1.00 30.47 77 CYS B CA 1
ATOM 2140 C C . CYS B 1 77 ? 66.489 18.373 52.979 1.00 30.72 77 CYS B C 1
ATOM 2141 O O . CYS B 1 77 ? 66.177 18.622 54.144 1.00 33.01 77 CYS B O 1
ATOM 2144 N N . VAL B 1 78 ? 66.981 19.291 52.155 1.00 28.36 78 VAL B N 1
ATOM 2145 C CA . VAL B 1 78 ? 67.161 20.675 52.580 1.00 28.57 78 VAL B CA 1
ATOM 2146 C C . VAL B 1 78 ? 66.108 21.518 51.880 1.00 29.08 78 VAL B C 1
ATOM 2147 O O . VAL B 1 78 ? 66.089 21.606 50.651 1.00 28.09 78 VAL B O 1
ATOM 2151 N N . GLU B 1 79 ? 65.238 22.131 52.678 1.00 27.49 79 GLU B N 1
ATOM 2152 C CA . GLU B 1 79 ? 64.123 22.924 52.172 1.00 29.51 79 GLU B CA 1
ATOM 2153 C C . GLU B 1 79 ? 63.783 24.046 53.163 1.00 30.95 79 GLU B C 1
ATOM 2154 O O . GLU B 1 79 ? 63.636 23.810 54.367 1.00 29.69 79 GLU B O 1
ATOM 2160 N N . VAL B 1 80 ? 63.649 25.265 52.652 1.00 31.28 80 VAL B N 1
ATOM 2161 C CA . VAL B 1 80 ? 63.360 26.415 53.508 1.00 32.43 80 VAL B CA 1
ATOM 2162 C C . VAL B 1 80 ? 61.895 26.547 53.907 1.00 32.98 80 VAL B C 1
ATOM 2163 O O . VAL B 1 80 ? 61.582 27.156 54.920 1.00 33.54 80 VAL B O 1
ATOM 2167 N N . ASP B 1 81 ? 61.003 25.957 53.125 1.00 34.83 81 ASP B N 1
ATOM 2168 C CA . ASP B 1 81 ? 59.576 26.079 53.393 1.00 36.96 81 ASP B CA 1
ATOM 2169 C C . ASP B 1 81 ? 58.925 24.886 54.089 1.00 37.53 81 ASP B C 1
ATOM 2170 O O . ASP B 1 81 ? 58.811 23.799 53.516 1.00 35.93 81 ASP B O 1
ATOM 2175 N N . LYS B 1 82 ? 58.480 25.112 55.323 1.00 38.65 82 LYS B N 1
ATOM 2176 C CA . LYS B 1 82 ? 57.822 24.083 56.129 1.00 41.22 82 LYS B CA 1
ATOM 2177 C C . LYS B 1 82 ? 56.637 23.444 55.402 1.00 40.96 82 LYS B C 1
ATOM 2178 O O . LYS B 1 82 ? 56.438 22.234 55.475 1.00 40.72 82 LYS B O 1
ATOM 2184 N N . GLU B 1 83 ? 55.843 24.267 54.723 1.00 41.80 83 GLU B N 1
ATOM 2185 C CA . GLU B 1 83 ? 54.672 23.787 53.989 1.00 43.43 83 GLU B CA 1
ATOM 2186 C C . GLU B 1 83 ? 55.034 22.779 52.909 1.00 42.10 83 GLU B C 1
ATOM 2187 O O . GLU B 1 83 ? 54.236 21.909 52.564 1.00 40.59 83 GLU B O 1
ATOM 2193 N N . ALA B 1 84 ? 56.236 22.908 52.361 1.00 40.61 84 ALA B N 1
ATOM 2194 C CA . ALA B 1 84 ? 56.689 21.986 51.341 1.00 37.35 84 ALA B CA 1
ATOM 2195 C C . ALA B 1 84 ? 57.128 20.709 52.031 1.00 36.56 84 ALA B C 1
ATOM 2196 O O . ALA B 1 84 ? 56.906 19.620 51.518 1.00 34.89 84 ALA B O 1
ATOM 2198 N N . VAL B 1 85 ? 57.728 20.847 53.209 1.00 36.81 85 VAL B N 1
ATOM 2199 C CA . VAL B 1 85 ? 58.188 19.689 53.962 1.00 38.33 85 VAL B CA 1
ATOM 2200 C C . VAL B 1 85 ? 57.009 18.785 54.348 1.00 39.19 85 VAL B C 1
ATOM 2201 O O . VAL B 1 85 ? 57.155 17.563 54.382 1.00 40.23 85 VAL B O 1
ATOM 2205 N N . ASP B 1 86 ? 55.847 19.380 54.624 1.00 38.60 86 ASP B N 1
ATOM 2206 C CA . ASP B 1 86 ? 54.674 18.582 54.979 1.00 39.03 86 ASP B CA 1
ATOM 2207 C C . ASP B 1 86 ? 54.393 17.582 53.856 1.00 37.43 86 ASP B C 1
ATOM 2208 O O . ASP B 1 86 ? 54.138 16.407 54.111 1.00 38.90 86 ASP B O 1
ATOM 2213 N N . VAL B 1 87 ? 54.447 18.055 52.615 1.00 35.09 87 VAL B N 1
ATOM 2214 C CA . VAL B 1 87 ? 54.220 17.200 51.450 1.00 35.29 87 VAL B CA 1
ATOM 2215 C C . VAL B 1 87 ? 55.375 16.211 51.305 1.00 35.50 87 VAL B C 1
ATOM 2216 O O . VAL B 1 87 ? 55.172 15.039 50.988 1.00 36.74 87 VAL B O 1
ATOM 2220 N N . LEU B 1 88 ? 56.588 16.705 51.532 1.00 35.50 88 LEU B N 1
ATOM 2221 C CA . LEU B 1 88 ? 57.802 15.891 51.435 1.00 36.69 88 LEU B CA 1
ATOM 2222 C C . LEU B 1 88 ? 57.711 14.652 52.329 1.00 35.33 88 LEU B C 1
ATOM 2223 O O . LEU B 1 88 ? 57.911 13.525 51.866 1.00 30.91 88 LEU B O 1
ATOM 2228 N N . ILE B 1 89 ? 57.397 14.867 53.602 1.00 35.95 89 ILE B N 1
ATOM 2229 C CA . ILE B 1 89 ? 57.310 13.774 54.569 1.00 38.14 89 ILE B CA 1
ATOM 2230 C C . ILE B 1 89 ? 56.295 12.732 54.147 1.00 38.67 89 ILE B C 1
ATOM 2231 O O . ILE B 1 89 ? 56.525 11.537 54.299 1.00 39.75 89 ILE B O 1
ATOM 2236 N N . GLU B 1 90 ? 55.174 13.193 53.609 1.00 40.39 90 GLU B N 1
ATOM 2237 C CA . GLU B 1 90 ? 54.119 12.303 53.158 1.00 42.33 90 GLU B CA 1
ATOM 2238 C C . GLU B 1 90 ? 54.594 11.487 51.960 1.00 40.91 90 GLU B C 1
ATOM 2239 O O . GLU B 1 90 ? 54.411 10.269 51.924 1.00 40.79 90 GLU B O 1
ATOM 2245 N N . ASN B 1 91 ? 55.210 12.158 50.988 1.00 39.66 91 ASN B N 1
ATOM 2246 C CA . ASN B 1 91 ? 55.689 11.466 49.799 1.00 38.75 91 ASN B CA 1
ATOM 2247 C C . ASN B 1 91 ? 56.772 10.419 50.094 1.00 38.94 91 ASN B C 1
ATOM 2248 O O . ASN B 1 91 ? 56.806 9.371 49.448 1.00 39.82 91 ASN B O 1
ATOM 2253 N N . LEU B 1 92 ? 57.644 10.687 51.065 1.00 39.16 92 LEU B N 1
ATOM 2254 C CA . LEU B 1 92 ? 58.714 9.748 51.412 1.00 38.32 92 LEU B CA 1
ATOM 2255 C C . LEU B 1 92 ? 58.303 8.791 52.530 1.00 38.65 92 LEU B C 1
ATOM 2256 O O . LEU B 1 92 ? 59.149 8.143 53.152 1.00 38.59 92 LEU B O 1
ATOM 2261 N N . GLY B 1 93 ? 57.004 8.706 52.786 1.00 39.23 93 GLY B N 1
ATOM 2262 C CA . GLY B 1 93 ? 56.508 7.829 53.836 1.00 41.30 93 GLY B CA 1
ATOM 2263 C C . GLY B 1 93 ? 57.009 6.393 53.824 1.00 41.96 93 GLY B C 1
ATOM 2264 O O . GLY B 1 93 ? 57.241 5.814 54.881 1.00 44.44 93 GLY B O 1
ATOM 2265 N N . GLU B 1 94 ? 57.191 5.815 52.641 1.00 42.45 94 GLU B N 1
ATOM 2266 C CA . GLU B 1 94 ? 57.650 4.431 52.525 1.00 44.21 94 GLU B CA 1
ATOM 2267 C C . GLU B 1 94 ? 59.130 4.245 52.847 1.00 43.97 94 GLU B C 1
ATOM 2268 O O . GLU B 1 94 ? 59.613 3.115 52.938 1.00 45.80 94 GLU B O 1
ATOM 2274 N N . PHE B 1 95 ? 59.861 5.341 53.000 1.00 43.21 95 PHE B N 1
ATOM 2275 C CA . PHE B 1 95 ? 61.288 5.252 53.276 1.00 41.14 95 PHE B CA 1
ATOM 2276 C C . PHE B 1 95 ? 61.594 5.793 54.664 1.00 42.18 95 PHE B C 1
ATOM 2277 O O . PHE B 1 95 ? 62.704 6.251 54.950 1.00 41.41 95 PHE B O 1
ATOM 2285 N N . LYS B 1 96 ? 60.589 5.730 55.527 1.00 42.62 96 LYS B N 1
ATOM 2286 C CA . LYS B 1 96 ? 60.718 6.197 56.894 1.00 43.84 96 LYS B CA 1
ATOM 2287 C C . LYS B 1 96 ? 62.033 5.756 57.521 1.00 43.37 96 LYS B C 1
ATOM 2288 O O . LYS B 1 96 ? 62.431 4.596 57.414 1.00 42.51 96 LYS B O 1
ATOM 2294 N N . GLY B 1 97 ? 62.706 6.700 58.170 1.00 41.83 97 GLY B N 1
ATOM 2295 C CA . GLY B 1 97 ? 63.974 6.410 58.811 1.00 40.73 97 GLY B CA 1
ATOM 2296 C C . GLY B 1 97 ? 65.188 6.461 57.899 1.00 40.96 97 GLY B C 1
ATOM 2297 O O . GLY B 1 97 ? 66.318 6.364 58.373 1.00 40.29 97 GLY B O 1
ATOM 2298 N N . LYS B 1 98 ? 64.974 6.615 56.596 1.00 41.38 98 LYS B N 1
ATOM 2299 C CA . LYS B 1 98 ? 66.093 6.662 55.654 1.00 41.34 98 LYS B CA 1
ATOM 2300 C C . LYS B 1 98 ? 66.374 8.077 55.147 1.00 40.59 98 LYS B C 1
ATOM 2301 O O . LYS B 1 98 ? 67.317 8.301 54.381 1.00 39.11 98 LYS B O 1
ATOM 2307 N N . PHE B 1 99 ? 65.559 9.035 55.577 1.00 39.12 99 PHE B N 1
ATOM 2308 C CA . PHE B 1 99 ? 65.748 10.419 55.153 1.00 37.47 99 PHE B CA 1
ATOM 2309 C C . PHE B 1 99 ? 65.697 11.394 56.330 1.00 37.37 99 PHE B C 1
ATOM 2310 O O . PHE B 1 99 ? 65.044 11.135 57.336 1.00 36.28 99 PHE B O 1
ATOM 2318 N N . LYS B 1 100 ? 66.398 12.513 56.193 1.00 37.07 100 LYS B N 1
ATOM 2319 C CA . LYS B 1 100 ? 66.420 13.537 57.227 1.00 37.44 100 LYS B CA 1
ATOM 2320 C C . LYS B 1 100 ? 66.000 14.852 56.604 1.00 36.58 100 LYS B C 1
ATOM 2321 O O . LYS B 1 100 ? 66.170 15.054 55.402 1.00 37.04 100 LYS B O 1
ATOM 2327 N N . VAL B 1 101 ? 65.443 15.742 57.416 1.00 34.41 101 VAL B N 1
ATOM 2328 C CA . VAL B 1 101 ? 65.002 17.024 56.902 1.00 32.66 101 VAL B CA 1
ATOM 2329 C C . VAL B 1 101 ? 65.624 18.225 57.592 1.00 32.81 101 VAL B C 1
ATOM 2330 O O . VAL B 1 101 ? 65.623 18.334 58.821 1.00 32.43 101 VAL B O 1
ATOM 2334 N N . PHE B 1 102 ? 66.184 19.119 56.787 1.00 32.64 102 PHE B N 1
ATOM 2335 C CA . PHE B 1 102 ? 66.766 20.339 57.315 1.00 32.43 102 PHE B CA 1
ATOM 2336 C C . PHE B 1 102 ? 65.957 21.515 56.794 1.00 32.17 102 PHE B C 1
ATOM 2337 O O . PHE B 1 102 ? 66.029 21.872 55.621 1.00 31.34 102 PHE B O 1
ATOM 2345 N N . ILE B 1 103 ? 65.163 22.103 57.678 1.00 32.84 103 ILE B N 1
ATOM 2346 C CA . ILE B 1 103 ? 64.339 23.247 57.306 1.00 31.14 103 ILE B CA 1
ATOM 2347 C C . ILE B 1 103 ? 65.092 24.532 57.617 1.00 30.29 103 ILE B C 1
ATOM 2348 O O . ILE B 1 103 ? 65.276 24.888 58.777 1.00 29.74 103 ILE B O 1
ATOM 2353 N N . GLY B 1 104 ? 65.518 25.224 56.574 1.00 30.89 104 GLY B N 1
ATOM 2354 C CA . GLY B 1 104 ? 66.243 26.468 56.739 1.00 30.30 104 GLY B CA 1
ATOM 2355 C C . GLY B 1 104 ? 66.808 26.839 55.383 1.00 31.69 104 GLY B C 1
ATOM 2356 O O . GLY B 1 104 ? 66.584 26.118 54.407 1.00 30.82 104 GLY B O 1
ATOM 2357 N N . ASP B 1 105 ? 67.529 27.951 55.315 1.00 30.31 105 ASP B N 1
ATOM 2358 C CA . ASP B 1 105 ? 68.127 28.398 54.073 1.00 30.99 105 ASP B CA 1
ATOM 2359 C C . ASP B 1 105 ? 69.223 27.417 53.685 1.00 32.64 105 ASP B C 1
ATOM 2360 O O . ASP B 1 105 ? 69.924 26.872 54.548 1.00 34.15 105 ASP B O 1
ATOM 2365 N N . VAL B 1 106 ? 69.370 27.183 52.388 1.00 32.10 106 VAL B N 1
ATOM 2366 C CA . VAL B 1 106 ? 70.378 26.253 51.905 1.00 30.33 106 VAL B CA 1
ATOM 2367 C C . VAL B 1 106 ? 71.783 26.644 52.374 1.00 32.28 106 VAL B C 1
ATOM 2368 O O . VAL B 1 106 ? 72.623 25.780 52.627 1.00 32.21 106 VAL B O 1
ATOM 2372 N N . SER B 1 107 ? 72.041 27.939 52.518 1.00 33.76 107 SER B N 1
ATOM 2373 C CA . SER B 1 107 ? 73.366 28.370 52.963 1.00 38.17 107 SER B CA 1
ATOM 2374 C C . SER B 1 107 ? 73.688 28.019 54.417 1.00 39.24 107 SER B C 1
ATOM 2375 O O . SER B 1 107 ? 74.860 27.981 54.794 1.00 38.82 107 SER B O 1
ATOM 2378 N N . GLU B 1 108 ? 72.662 27.738 55.215 1.00 39.65 108 GLU B N 1
ATOM 2379 C CA . GLU B 1 108 ? 72.874 27.408 56.617 1.00 42.64 108 GLU B CA 1
ATOM 2380 C C . GLU B 1 108 ? 73.131 25.926 56.881 1.00 42.52 108 GLU B C 1
ATOM 2381 O O . GLU B 1 108 ? 73.554 25.555 57.972 1.00 42.50 108 GLU B O 1
ATOM 2387 N N . PHE B 1 109 ? 72.903 25.093 55.867 1.00 42.10 109 PHE B N 1
ATOM 2388 C CA . PHE B 1 109 ? 73.143 23.652 55.956 1.00 42.61 109 PHE B CA 1
ATOM 2389 C C . PHE B 1 109 ? 74.639 23.416 55.758 1.00 44.68 109 PHE B C 1
ATOM 2390 O O . PHE B 1 109 ? 75.248 24.006 54.868 1.00 44.79 109 PHE B O 1
ATOM 2398 N N . ASN B 1 110 ? 75.246 22.574 56.584 1.00 47.81 110 ASN B N 1
ATOM 2399 C CA . ASN B 1 110 ? 76.677 22.325 56.430 1.00 51.80 110 ASN B CA 1
ATOM 2400 C C . ASN B 1 110 ? 77.107 20.960 56.929 1.00 52.59 110 ASN B C 1
ATOM 2401 O O . ASN B 1 110 ? 77.929 20.839 57.832 1.00 54.55 110 ASN B O 1
ATOM 2406 N N . SER B 1 111 ? 76.539 19.930 56.331 1.00 52.57 111 SER B N 1
ATOM 2407 C CA . SER B 1 111 ? 76.864 18.568 56.675 1.00 52.46 111 SER B CA 1
ATOM 2408 C C . SER B 1 111 ? 77.486 17.990 55.407 1.00 51.30 111 SER B C 1
ATOM 2409 O O . SER B 1 111 ? 76.954 18.172 54.317 1.00 51.15 111 SER B O 1
ATOM 2412 N N . ARG B 1 112 ? 78.623 17.323 55.551 1.00 50.62 112 ARG B N 1
ATOM 2413 C CA . ARG B 1 112 ? 79.322 16.713 54.424 1.00 49.45 112 ARG B CA 1
ATOM 2414 C C . ARG B 1 112 ? 78.560 15.474 53.926 1.00 46.87 112 ARG B C 1
ATOM 2415 O O . ARG B 1 112 ? 78.212 14.604 54.721 1.00 46.90 112 ARG B O 1
ATOM 2423 N N . VAL B 1 113 ? 78.313 15.389 52.622 1.00 44.10 113 VAL B N 1
ATOM 2424 C CA . VAL B 1 113 ? 77.612 14.239 52.049 1.00 40.25 113 VAL B CA 1
ATOM 2425 C C . VAL B 1 113 ? 78.427 13.674 50.893 1.00 40.97 113 VAL B C 1
ATOM 2426 O O . VAL B 1 113 ? 79.431 14.266 50.497 1.00 42.09 113 VAL B O 1
ATOM 2430 N N . ASP B 1 114 ? 78.000 12.537 50.343 1.00 40.12 114 ASP B N 1
ATOM 2431 C CA . ASP B 1 114 ? 78.720 11.929 49.220 1.00 38.68 114 ASP B CA 1
ATOM 2432 C C . ASP B 1 114 ? 78.297 12.547 47.893 1.00 37.64 114 ASP B C 1
ATOM 2433 O O . ASP B 1 114 ? 79.122 12.791 47.013 1.00 38.45 114 ASP B O 1
ATOM 2438 N N . ILE B 1 115 ? 77.000 12.796 47.750 1.00 35.10 115 ILE B N 1
ATOM 2439 C CA . ILE B 1 115 ? 76.469 13.349 46.516 1.00 30.87 115 ILE B CA 1
ATOM 2440 C C . ILE B 1 115 ? 75.386 14.390 46.748 1.00 30.19 115 ILE B C 1
ATOM 2441 O O . ILE B 1 115 ? 74.629 14.315 47.700 1.00 26.92 115 ILE B O 1
ATOM 2446 N N . VAL B 1 116 ? 75.331 15.378 45.864 1.00 29.89 116 VAL B N 1
ATOM 2447 C CA . VAL B 1 116 ? 74.280 16.376 45.935 1.00 28.49 116 VAL B CA 1
ATOM 2448 C C . VAL B 1 116 ? 73.477 16.275 44.642 1.00 27.62 116 VAL B C 1
ATOM 2449 O O . VAL B 1 116 ? 74.045 16.152 43.565 1.00 29.18 116 VAL B O 1
ATOM 2453 N N . ILE B 1 117 ? 72.160 16.310 44.761 1.00 26.72 117 ILE B N 1
ATOM 2454 C CA . ILE B 1 117 ? 71.285 16.326 43.604 1.00 25.55 117 ILE B CA 1
ATOM 2455 C C . ILE B 1 117 ? 70.365 17.498 43.905 1.00 25.87 117 ILE B C 1
ATOM 2456 O O . ILE B 1 117 ? 69.987 17.712 45.065 1.00 25.69 117 ILE B O 1
ATOM 2469 N N . ASN B 1 119 ? 67.387 20.609 42.044 1.00 26.41 119 ASN B N 1
ATOM 2470 C CA . ASN B 1 119 ? 66.619 21.305 41.021 1.00 26.17 119 ASN B CA 1
ATOM 2471 C C . ASN B 1 119 ? 66.453 22.657 41.716 1.00 28.37 119 ASN B C 1
ATOM 2472 O O . ASN B 1 119 ? 65.372 23.000 42.186 1.00 28.79 119 ASN B O 1
ATOM 2477 N N . PRO B 1 120 ? 67.537 23.439 41.798 1.00 30.24 120 PRO B N 1
ATOM 2478 C CA . PRO B 1 120 ? 67.470 24.743 42.461 1.00 32.63 120 PRO B CA 1
ATOM 2479 C C . PRO B 1 120 ? 66.723 25.788 41.660 1.00 34.42 120 PRO B C 1
ATOM 2480 O O . PRO B 1 120 ? 66.440 25.591 40.483 1.00 35.47 120 PRO B O 1
ATOM 2484 N N . PRO B 1 121 ? 66.367 26.909 42.301 1.00 37.36 121 PRO B N 1
ATOM 2485 C CA . PRO B 1 121 ? 65.658 27.960 41.566 1.00 40.36 121 PRO B CA 1
ATOM 2486 C C . PRO B 1 121 ? 66.612 28.484 40.493 1.00 42.14 121 PRO B C 1
ATOM 2487 O O . PRO B 1 121 ? 67.820 28.549 40.722 1.00 41.05 121 PRO B O 1
ATOM 2491 N N . PHE B 1 122 ? 66.083 28.839 39.324 1.00 46.03 122 PHE B N 1
ATOM 2492 C CA . PHE B 1 122 ? 66.928 29.334 38.241 1.00 49.06 122 PHE B CA 1
ATOM 2493 C C . PHE B 1 122 ? 67.389 30.758 38.511 1.00 52.48 122 PHE B C 1
ATOM 2494 O O . PHE B 1 122 ? 68.367 31.231 37.924 1.00 52.26 122 PHE B O 1
ATOM 2502 N N . GLY B 1 123 ? 66.682 31.440 39.403 1.00 54.97 123 GLY B N 1
ATOM 2503 C CA . GLY B 1 123 ? 67.039 32.807 39.719 1.00 59.17 123 GLY B CA 1
ATOM 2504 C C . GLY B 1 123 ? 66.286 33.768 38.824 1.00 61.74 123 GLY B C 1
ATOM 2505 O O . GLY B 1 123 ? 66.758 34.873 38.533 1.00 62.39 123 GLY B O 1
ATOM 2506 N N . SER B 1 124 ? 65.109 33.344 38.380 1.00 62.95 124 SER B N 1
ATOM 2507 C CA . SER B 1 124 ? 64.286 34.174 37.516 1.00 65.53 124 SER B CA 1
ATOM 2508 C C . SER B 1 124 ? 63.344 35.016 38.370 1.00 66.23 124 SER B C 1
ATOM 2509 O O . SER B 1 124 ? 62.875 36.071 37.941 1.00 66.97 124 SER B O 1
ATOM 2512 N N . GLN B 1 125 ? 63.059 34.541 39.578 1.00 66.27 125 GLN B N 1
ATOM 2513 C CA . GLN B 1 125 ? 62.174 35.273 40.477 1.00 66.51 125 GLN B CA 1
ATOM 2514 C C . GLN B 1 125 ? 62.972 36.197 41.380 1.00 66.25 125 GLN B C 1
ATOM 2515 O O . GLN B 1 125 ? 62.472 37.232 41.825 1.00 66.06 125 GLN B O 1
ATOM 2521 N N . ARG B 1 126 ? 64.216 35.825 41.648 1.00 65.61 126 ARG B N 1
ATOM 2522 C CA . ARG B 1 126 ? 65.073 36.655 42.468 1.00 65.81 126 ARG B CA 1
ATOM 2523 C C . ARG B 1 126 ? 66.522 36.504 42.022 1.00 64.94 126 ARG B C 1
ATOM 2524 O O . ARG B 1 126 ? 67.041 35.396 41.887 1.00 64.48 126 ARG B O 1
ATOM 2532 N N . LYS B 1 127 ? 67.152 37.645 41.768 1.00 64.47 127 LYS B N 1
ATOM 2533 C CA . LYS B 1 127 ? 68.531 37.727 41.303 1.00 62.80 127 LYS B CA 1
ATOM 2534 C C . LYS B 1 127 ? 69.516 36.752 41.934 1.00 60.29 127 LYS B C 1
ATOM 2535 O O . LYS B 1 127 ? 69.687 36.727 43.148 1.00 58.92 127 LYS B O 1
ATOM 2541 N N . HIS B 1 128 ? 70.166 35.955 41.090 1.00 58.71 128 HIS B N 1
ATOM 2542 C CA . HIS B 1 128 ? 71.183 35.004 41.535 1.00 57.00 128 HIS B CA 1
ATOM 2543 C C . HIS B 1 128 ? 70.747 34.012 42.629 1.00 54.80 128 HIS B C 1
ATOM 2544 O O . HIS B 1 128 ? 71.565 33.587 43.447 1.00 52.95 128 HIS B O 1
ATOM 2551 N N . ALA B 1 129 ? 69.471 33.642 42.642 1.00 52.82 129 ALA B N 1
ATOM 2552 C CA . ALA B 1 129 ? 68.947 32.713 43.643 1.00 51.84 129 ALA B CA 1
ATOM 2553 C C . ALA B 1 129 ? 69.619 31.336 43.599 1.00 50.49 129 ALA B C 1
ATOM 2554 O O . ALA B 1 129 ? 69.628 30.604 44.588 1.00 49.18 129 ALA B O 1
ATOM 2556 N N . ASP B 1 130 ? 70.185 30.997 42.447 1.00 48.20 130 ASP B N 1
ATOM 2557 C CA . ASP B 1 130 ? 70.841 29.711 42.245 1.00 46.68 130 ASP B CA 1
ATOM 2558 C C . ASP B 1 130 ? 72.256 29.630 42.820 1.00 43.90 130 ASP B C 1
ATOM 2559 O O . ASP B 1 130 ? 72.740 28.553 43.154 1.00 41.79 130 ASP B O 1
ATOM 2564 N N . ARG B 1 131 ? 72.920 30.771 42.943 1.00 43.43 131 ARG B N 1
ATOM 2565 C CA . ARG B 1 131 ? 74.287 30.781 43.443 1.00 40.99 131 ARG B CA 1
ATOM 2566 C C . ARG B 1 131 ? 74.483 30.192 44.831 1.00 38.46 131 ARG B C 1
ATOM 2567 O O . ARG B 1 131 ? 75.427 29.434 45.040 1.00 38.43 131 ARG B O 1
ATOM 2575 N N . PRO B 1 132 ? 73.594 30.506 45.793 1.00 35.98 132 PRO B N 1
ATOM 2576 C CA . PRO B 1 132 ? 73.772 29.933 47.134 1.00 34.57 132 PRO B CA 1
ATOM 2577 C C . PRO B 1 132 ? 73.732 28.399 47.093 1.00 33.42 132 PRO B C 1
ATOM 2578 O O . PRO B 1 132 ? 74.403 27.725 47.888 1.00 31.49 132 PRO B O 1
ATOM 2582 N N . PHE B 1 133 ? 72.946 27.852 46.164 1.00 31.68 133 PHE B N 1
ATOM 2583 C CA . PHE B 1 133 ? 72.836 26.400 46.013 1.00 31.36 133 PHE B CA 1
ATOM 2584 C C . PHE B 1 133 ? 74.114 25.783 45.433 1.00 31.60 133 PHE B C 1
ATOM 2585 O O . PHE B 1 133 ? 74.600 24.769 45.939 1.00 31.87 133 PHE B O 1
ATOM 2593 N N . LEU B 1 134 ? 74.650 26.393 44.376 1.00 30.40 134 LEU B N 1
ATOM 2594 C CA . LEU B 1 134 ? 75.878 25.906 43.753 1.00 31.53 134 LEU B CA 1
ATOM 2595 C C . LEU B 1 134 ? 77.029 25.995 44.747 1.00 33.01 134 LEU B C 1
ATOM 2596 O O . LEU B 1 134 ? 77.804 25.046 44.888 1.00 32.75 134 LEU B O 1
ATOM 2601 N N . LEU B 1 135 ? 77.135 27.135 45.436 1.00 33.53 135 LEU B N 1
ATOM 2602 C CA . LEU B 1 135 ? 78.179 27.333 46.437 1.00 33.16 135 LEU B CA 1
ATOM 2603 C C . LEU B 1 135 ? 78.126 26.256 47.515 1.00 31.00 135 LEU B C 1
ATOM 2604 O O . LEU B 1 135 ? 79.142 25.656 47.855 1.00 29.63 135 LEU B O 1
ATOM 2609 N N . LYS B 1 136 ? 76.934 26.031 48.065 1.00 29.61 136 LYS B N 1
ATOM 2610 C CA . LYS B 1 136 ? 76.754 25.026 49.114 1.00 27.08 136 LYS B CA 1
ATOM 2611 C C . LYS B 1 136 ? 77.070 23.622 48.605 1.00 27.90 136 LYS B C 1
ATOM 2612 O O . LYS B 1 136 ? 77.774 22.854 49.271 1.00 27.14 136 LYS B O 1
ATOM 2618 N N . ALA B 1 137 ? 76.539 23.291 47.427 1.00 26.76 137 ALA B N 1
ATOM 2619 C CA . ALA B 1 137 ? 76.770 21.984 46.814 1.00 28.53 137 ALA B CA 1
ATOM 2620 C C . ALA B 1 137 ? 78.266 21.739 46.682 1.00 29.74 137 ALA B C 1
ATOM 2621 O O . ALA B 1 137 ? 78.765 20.684 47.068 1.00 30.35 137 ALA B O 1
ATOM 2623 N N . PHE B 1 138 ? 78.980 22.714 46.130 1.00 30.87 138 PHE B N 1
ATOM 2624 C CA . PHE B 1 138 ? 80.427 22.583 45.964 1.00 34.66 138 PHE B CA 1
ATOM 2625 C C . PHE B 1 138 ? 81.150 22.433 47.298 1.00 35.10 138 PHE B C 1
ATOM 2626 O O . PHE B 1 138 ? 82.142 21.718 47.401 1.00 36.42 138 PHE B O 1
ATOM 2634 N N . GLU B 1 139 ? 80.624 23.088 48.325 1.00 36.22 139 GLU B N 1
ATOM 2635 C CA . GLU B 1 139 ? 81.222 23.040 49.652 1.00 37.76 139 GLU B CA 1
ATOM 2636 C C . GLU B 1 139 ? 81.048 21.711 50.371 1.00 37.58 139 GLU B C 1
ATOM 2637 O O . GLU B 1 139 ? 81.981 21.226 50.996 1.00 36.80 139 GLU B O 1
ATOM 2643 N N . ILE B 1 140 ? 79.859 21.116 50.293 1.00 38.10 140 ILE B N 1
ATOM 2644 C CA . ILE B 1 140 ? 79.609 19.864 51.013 1.00 36.98 140 ILE B CA 1
ATOM 2645 C C . ILE B 1 140 ? 79.790 18.538 50.273 1.00 36.36 140 ILE B C 1
ATOM 2646 O O . ILE B 1 140 ? 79.681 17.480 50.884 1.00 35.99 140 ILE B O 1
ATOM 2651 N N . SER B 1 141 ? 80.063 18.572 48.976 1.00 36.55 141 SER B N 1
ATOM 2652 C CA . SER B 1 141 ? 80.244 17.321 48.243 1.00 37.81 141 SER B CA 1
ATOM 2653 C C . SER B 1 141 ? 81.294 17.420 47.147 1.00 38.72 141 SER B C 1
ATOM 2654 O O . SER B 1 141 ? 81.691 18.512 46.758 1.00 41.30 141 SER B O 1
ATOM 2657 N N . ASP B 1 142 ? 81.738 16.274 46.643 1.00 39.07 142 ASP B N 1
ATOM 2658 C CA . ASP B 1 142 ? 82.710 16.259 45.554 1.00 40.11 142 ASP B CA 1
ATOM 2659 C C . ASP B 1 142 ? 82.038 15.898 44.213 1.00 38.88 142 ASP B C 1
ATOM 2660 O O . ASP B 1 142 ? 82.660 15.994 43.149 1.00 38.29 142 ASP B O 1
ATOM 2665 N N . VAL B 1 143 ? 80.769 15.488 44.277 1.00 36.03 143 VAL B N 1
ATOM 2666 C CA . VAL B 1 143 ? 79.984 15.169 43.082 1.00 33.40 143 VAL B CA 1
ATOM 2667 C C . VAL B 1 143 ? 78.628 15.881 43.183 1.00 31.69 143 VAL B C 1
ATOM 2668 O O . VAL B 1 143 ? 77.878 15.676 44.136 1.00 31.73 143 VAL B O 1
ATOM 2672 N N . VAL B 1 144 ? 78.324 16.726 42.201 1.00 29.82 144 VAL B N 1
ATOM 2673 C CA . VAL B 1 144 ? 77.082 17.496 42.191 1.00 26.42 144 VAL B CA 1
ATOM 2674 C C . VAL B 1 144 ? 76.268 17.308 40.912 1.00 28.01 144 VAL B C 1
ATOM 2675 O O . VAL B 1 144 ? 76.819 17.349 39.806 1.00 29.34 144 VAL B O 1
ATOM 2679 N N . TYR B 1 145 ? 74.961 17.104 41.075 1.00 26.71 145 TYR B N 1
ATOM 2680 C CA . TYR B 1 145 ? 74.027 16.955 39.953 1.00 25.86 145 TYR B CA 1
ATOM 2681 C C . TYR B 1 145 ? 73.032 18.088 40.110 1.00 25.10 145 TYR B C 1
ATOM 2682 O O . TYR B 1 145 ? 72.394 18.207 41.153 1.00 23.52 145 TYR B O 1
ATOM 2691 N N . SER B 1 146 ? 72.897 18.916 39.082 1.00 25.59 146 SER B N 1
ATOM 2692 C CA . SER B 1 146 ? 71.985 20.039 39.151 1.00 26.36 146 SER B CA 1
ATOM 2693 C C . SER B 1 146 ? 71.272 20.277 37.839 1.00 27.94 146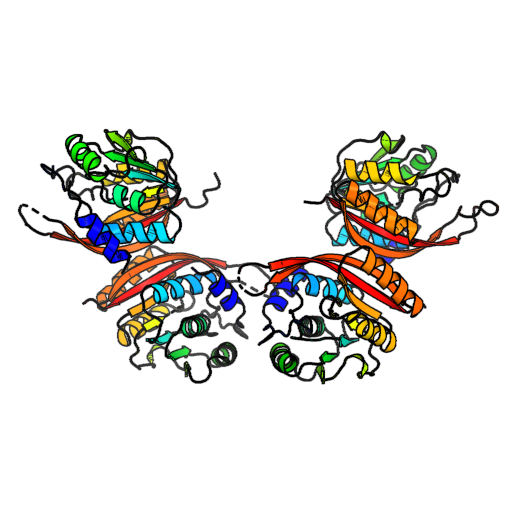 SER B C 1
ATOM 2694 O O . SER B 1 146 ? 71.623 19.697 36.816 1.00 28.79 146 SER B O 1
ATOM 2697 N N . ILE B 1 147 ? 70.266 21.142 37.876 1.00 28.77 147 ILE B N 1
ATOM 2698 C CA . ILE B 1 147 ? 69.499 21.470 36.686 1.00 30.09 147 ILE B CA 1
ATOM 2699 C C . ILE B 1 147 ? 69.500 22.981 36.511 1.00 31.91 147 ILE B C 1
ATOM 2700 O O . ILE B 1 147 ? 69.327 23.726 37.477 1.00 32.86 147 ILE B O 1
ATOM 2705 N N . HIS B 1 148 ? 69.698 23.429 35.276 1.00 34.11 148 HIS B N 1
ATOM 2706 C CA . HIS B 1 148 ? 69.714 24.855 34.969 1.00 35.80 148 HIS B CA 1
ATOM 2707 C C . HIS B 1 148 ? 69.166 25.144 33.576 1.00 36.78 148 HIS B C 1
ATOM 2708 O O . HIS B 1 148 ? 69.074 24.252 32.734 1.00 36.44 148 HIS B O 1
ATOM 2715 N N . LEU B 1 149 ? 68.815 26.403 33.346 1.00 37.36 149 LEU B N 1
ATOM 2716 C CA . LEU B 1 149 ? 68.272 26.848 32.070 1.00 38.93 149 LEU B CA 1
ATOM 2717 C C . LEU B 1 149 ? 69.277 26.647 30.949 1.00 39.49 149 LEU B C 1
ATOM 2718 O O . LEU B 1 149 ? 70.423 27.086 31.054 1.00 38.94 149 LEU B O 1
ATOM 2723 N N . ALA B 1 150 ? 68.849 25.990 29.875 1.00 39.86 150 ALA B N 1
ATOM 2724 C CA . ALA B 1 150 ? 69.723 25.747 28.739 1.00 41.14 150 ALA B CA 1
ATOM 2725 C C . ALA B 1 150 ? 69.842 27.008 27.884 1.00 43.16 150 ALA B C 1
ATOM 2726 O O . ALA B 1 150 ? 69.396 27.041 26.740 1.00 44.54 150 ALA B O 1
ATOM 2728 N N . LYS B 1 151 ? 70.439 28.046 28.458 1.00 43.92 151 LYS B N 1
ATOM 2729 C CA . LYS B 1 151 ? 70.641 29.317 27.772 1.00 44.42 151 LYS B CA 1
ATOM 2730 C C . LYS B 1 151 ? 72.135 29.622 27.683 1.00 44.32 151 LYS B C 1
ATOM 2731 O O . LYS B 1 151 ? 72.903 29.298 28.589 1.00 45.29 151 LYS B O 1
ATOM 2737 N N . PRO B 1 152 ? 72.566 30.254 26.584 1.00 43.19 152 PRO B N 1
ATOM 2738 C CA . PRO B 1 152 ? 73.974 30.596 26.377 1.00 41.30 152 PRO B CA 1
ATOM 2739 C C . PRO B 1 152 ? 74.625 31.322 27.562 1.00 40.42 152 PRO B C 1
ATOM 2740 O O . PRO B 1 152 ? 75.705 30.946 28.008 1.00 38.57 152 PRO B O 1
ATOM 2744 N N . GLU B 1 153 ? 73.969 32.353 28.084 1.00 41.13 153 GLU B N 1
ATOM 2745 C CA . GLU B 1 153 ? 74.544 33.090 29.204 1.00 41.11 153 GLU B CA 1
ATOM 2746 C C . GLU B 1 153 ? 74.654 32.212 30.448 1.00 39.89 153 GLU B C 1
ATOM 2747 O O . GLU B 1 153 ? 75.667 32.234 31.147 1.00 38.78 153 GLU B O 1
ATOM 2753 N N . VAL B 1 154 ? 73.608 31.441 30.728 1.00 38.76 154 VAL B N 1
ATOM 2754 C CA . VAL B 1 154 ? 73.618 30.566 31.888 1.00 35.81 154 VAL B CA 1
ATOM 2755 C C . VAL B 1 154 ? 74.722 29.523 31.750 1.00 37.67 154 VAL B C 1
ATOM 2756 O O . VAL B 1 154 ? 75.486 29.288 32.691 1.00 37.34 154 VAL B O 1
ATOM 2760 N N . ARG B 1 155 ? 74.813 28.898 30.580 1.00 35.64 155 ARG B N 1
ATOM 2761 C CA . ARG B 1 155 ? 75.833 27.881 30.364 1.00 36.29 155 ARG B CA 1
ATOM 2762 C C . ARG B 1 155 ? 77.231 28.432 30.604 1.00 37.19 155 ARG B C 1
ATOM 2763 O O . ARG B 1 155 ? 78.060 27.781 31.243 1.00 35.37 155 ARG B O 1
ATOM 2771 N N . ARG B 1 156 ? 77.493 29.632 30.082 1.00 38.93 156 ARG B N 1
ATOM 2772 C CA . ARG B 1 156 ? 78.797 30.268 30.259 1.00 40.39 156 ARG B CA 1
ATOM 2773 C C . ARG B 1 156 ? 79.063 30.494 31.735 1.00 38.33 156 ARG B C 1
ATOM 2774 O O . ARG B 1 156 ? 80.154 30.227 32.230 1.00 36.74 156 ARG B O 1
ATOM 2782 N N . PHE B 1 157 ? 78.058 31.004 32.435 1.00 38.61 157 PHE B N 1
ATOM 2783 C CA . PHE B 1 157 ? 78.200 31.258 33.859 1.00 38.84 157 PHE B CA 1
ATOM 2784 C C . PHE B 1 157 ? 78.471 29.977 34.648 1.00 38.92 157 PHE B C 1
ATOM 2785 O O . PHE B 1 157 ? 79.433 29.909 35.422 1.00 40.01 157 PHE B O 1
ATOM 2793 N N . ILE B 1 158 ? 77.626 28.963 34.458 1.00 36.44 158 ILE B N 1
ATOM 2794 C CA . ILE B 1 158 ? 77.786 27.698 35.172 1.00 34.85 158 ILE B CA 1
ATOM 2795 C C . ILE B 1 158 ? 79.172 27.096 34.970 1.00 34.82 158 ILE B C 1
ATOM 2796 O O . ILE B 1 158 ? 79.790 26.588 35.905 1.00 33.21 158 ILE B O 1
ATOM 2801 N N . GLU B 1 159 ? 79.655 27.137 33.737 1.00 36.41 159 GLU B N 1
ATOM 2802 C CA . GLU B 1 159 ? 80.962 26.573 33.433 1.00 39.49 159 GLU B CA 1
ATOM 2803 C C . GLU B 1 159 ? 82.063 27.361 34.154 1.00 40.42 159 GLU B C 1
ATOM 2804 O O . GLU B 1 159 ? 83.007 26.790 34.704 1.00 37.36 159 GLU B O 1
ATOM 2810 N N . LYS B 1 160 ? 81.909 28.680 34.155 1.00 42.09 160 LYS B N 1
ATOM 2811 C CA . LYS B 1 160 ? 82.862 29.593 34.775 1.00 45.28 160 LYS B CA 1
ATOM 2812 C C . LYS B 1 160 ? 82.810 29.526 36.302 1.00 44.54 160 LYS B C 1
ATOM 2813 O O . LYS B 1 160 ? 83.842 29.436 36.976 1.00 44.23 160 LYS B O 1
ATOM 2819 N N . PHE B 1 161 ? 81.599 29.562 36.841 1.00 43.07 161 PHE B N 1
ATOM 2820 C CA . PHE B 1 161 ? 81.409 29.527 38.286 1.00 43.31 161 PHE B CA 1
ATOM 2821 C C . PHE B 1 161 ? 81.928 28.235 38.903 1.00 43.61 161 PHE B C 1
ATOM 2822 O O . PHE B 1 161 ? 82.641 28.261 39.914 1.00 44.31 161 PHE B O 1
ATOM 2830 N N . SER B 1 162 ? 81.589 27.104 38.297 1.00 41.65 162 SER B N 1
ATOM 2831 C CA . SER B 1 162 ? 82.036 25.828 38.835 1.00 41.84 162 SER B CA 1
ATOM 2832 C C . SER B 1 162 ? 83.550 25.720 38.806 1.00 40.60 162 SER B C 1
ATOM 2833 O O . SER B 1 162 ? 84.155 25.151 39.718 1.00 38.32 162 SER B O 1
ATOM 2836 N N . TRP B 1 163 ? 84.159 26.266 37.760 1.00 41.77 163 TRP B N 1
ATOM 2837 C CA . TRP B 1 163 ? 85.611 26.216 37.627 1.00 44.06 163 TRP B CA 1
ATOM 2838 C C . TRP B 1 163 ? 86.283 27.012 38.732 1.00 44.50 163 TRP B C 1
ATOM 2839 O O . TRP B 1 163 ? 87.214 26.530 39.379 1.00 44.43 163 TRP B O 1
ATOM 2850 N N . GLU B 1 164 ? 85.808 28.229 38.955 1.00 45.88 164 GLU B N 1
ATOM 2851 C CA . GLU B 1 164 ? 86.385 29.062 39.998 1.00 46.92 164 GLU B CA 1
ATOM 2852 C C . GLU B 1 164 ? 86.286 28.393 41.353 1.00 45.62 164 GLU B C 1
ATOM 2853 O O . GLU B 1 164 ? 87.005 28.754 42.277 1.00 45.91 164 GLU B O 1
ATOM 2859 N N . HIS B 1 165 ? 85.399 27.413 41.476 1.00 43.81 165 HIS B N 1
ATOM 2860 C CA . HIS B 1 165 ? 85.240 26.729 42.751 1.00 41.07 165 HIS B CA 1
ATOM 2861 C C . HIS B 1 165 ? 85.828 25.332 42.765 1.00 41.30 165 HIS B C 1
ATOM 2862 O O . HIS B 1 165 ? 85.487 24.520 43.625 1.00 42.48 165 HIS B O 1
ATOM 2869 N N . GLY B 1 166 ? 86.720 25.064 41.810 1.00 39.87 166 GLY B N 1
ATOM 2870 C CA . GLY B 1 166 ? 87.382 23.773 41.730 1.00 38.10 166 GLY B CA 1
ATOM 2871 C C . GLY B 1 166 ? 86.572 22.596 41.205 1.00 38.84 166 GLY B C 1
ATOM 2872 O O . GLY B 1 166 ? 86.866 21.446 41.548 1.00 39.12 166 GLY B O 1
ATOM 2873 N N . PHE B 1 167 ? 85.560 22.862 40.383 1.00 38.12 167 PHE B N 1
ATOM 2874 C CA . PHE B 1 167 ? 84.732 21.784 39.831 1.00 37.86 167 PHE B CA 1
ATOM 2875 C C . PHE B 1 167 ? 84.660 21.832 38.314 1.00 36.60 167 PHE B C 1
ATOM 2876 O O . PHE B 1 167 ? 84.704 22.905 37.714 1.00 37.70 167 PHE B O 1
ATOM 2884 N N . VAL B 1 168 ? 84.538 20.662 37.701 1.00 36.04 168 VAL B N 1
ATOM 2885 C CA . VAL B 1 168 ? 84.434 20.566 36.250 1.00 35.16 168 VAL B CA 1
ATOM 2886 C C . VAL B 1 168 ? 83.158 19.833 35.854 1.00 33.89 168 VAL B C 1
ATOM 2887 O O . VAL B 1 168 ? 82.705 18.922 36.550 1.00 32.39 168 VAL B O 1
ATOM 2891 N N . VAL B 1 169 ? 82.577 20.240 34.736 1.00 32.43 169 VAL B N 1
ATOM 2892 C CA . VAL B 1 169 ? 81.380 19.588 34.248 1.00 32.55 169 VAL B CA 1
ATOM 2893 C C . VAL B 1 169 ? 81.817 18.328 33.507 1.00 33.05 169 VAL B C 1
ATOM 2894 O O . VAL B 1 169 ? 82.615 18.416 32.582 1.00 35.17 169 VAL B O 1
ATOM 2898 N N . THR B 1 170 ? 81.326 17.160 33.922 1.00 32.74 170 THR B N 1
ATOM 2899 C CA . THR B 1 170 ? 81.685 15.920 33.242 1.00 32.85 170 THR B CA 1
ATOM 2900 C C . THR B 1 170 ? 80.561 15.482 32.286 1.00 34.92 170 THR B C 1
ATOM 2901 O O . THR B 1 170 ? 80.811 14.823 31.273 1.00 35.37 170 THR B O 1
ATOM 2905 N N . HIS B 1 171 ? 79.326 15.854 32.610 1.00 32.67 171 HIS B N 1
ATOM 2906 C CA . HIS B 1 171 ? 78.176 15.502 31.786 1.00 30.06 171 HIS B CA 1
ATOM 2907 C C . HIS B 1 171 ? 77.178 16.640 31.773 1.00 29.12 171 HIS B C 1
ATOM 2908 O O . HIS B 1 171 ? 77.020 17.354 32.754 1.00 29.89 171 HIS B O 1
ATOM 2915 N N . ARG B 1 172 ? 76.498 16.798 30.652 1.00 29.15 172 ARG B N 1
ATOM 2916 C CA . ARG B 1 172 ? 75.463 17.807 30.510 1.00 30.51 172 ARG B CA 1
ATOM 2917 C C . ARG B 1 172 ? 74.437 17.241 29.544 1.00 30.37 172 ARG B C 1
ATOM 2918 O O . ARG B 1 172 ? 74.724 17.076 28.363 1.00 29.68 172 ARG B O 1
ATOM 2926 N N . LEU B 1 173 ? 73.250 16.926 30.047 1.00 31.78 173 LEU B N 1
ATOM 2927 C CA . LEU B 1 173 ? 72.191 16.390 29.205 1.00 31.55 173 LEU B CA 1
ATOM 2928 C C . LEU B 1 173 ? 71.154 17.483 29.038 1.00 33.59 173 LEU B C 1
ATOM 2929 O O . LEU B 1 173 ? 70.791 18.157 30.008 1.00 34.54 173 LEU B O 1
ATOM 2934 N N . THR B 1 174 ? 70.681 17.673 27.813 1.00 33.67 174 THR B N 1
ATOM 2935 C CA . THR B 1 174 ? 69.689 18.702 27.561 1.00 32.93 174 THR B CA 1
ATOM 2936 C C . THR B 1 174 ? 68.320 18.103 27.214 1.00 35.23 174 THR B C 1
ATOM 2937 O O . THR B 1 174 ? 68.206 17.240 26.333 1.00 33.98 174 THR B O 1
ATOM 2941 N N . THR B 1 175 ? 67.292 18.550 27.930 1.00 35.83 175 THR B N 1
ATOM 2942 C CA . THR B 1 175 ? 65.918 18.095 27.689 1.00 40.30 175 THR B CA 1
ATOM 2943 C C . THR B 1 175 ? 64.920 19.221 27.902 1.00 41.84 175 THR B C 1
ATOM 2944 O O . THR B 1 175 ? 65.215 20.235 28.530 1.00 42.08 175 THR B O 1
ATOM 2948 N N . LYS B 1 176 ? 63.723 19.020 27.381 1.00 44.83 176 LYS B N 1
ATOM 2949 C CA . LYS B 1 176 ? 62.662 19.996 27.514 1.00 46.89 176 LYS B CA 1
ATOM 2950 C C . LYS B 1 176 ? 61.703 19.486 28.575 1.00 47.21 176 LYS B C 1
ATOM 2951 O O . LYS B 1 176 ? 61.335 18.315 28.577 1.00 47.94 176 LYS B O 1
ATOM 2957 N N . ILE B 1 177 ? 61.321 20.356 29.497 1.00 47.47 177 ILE B N 1
ATOM 2958 C CA . ILE B 1 177 ? 60.380 19.964 30.531 1.00 47.98 177 ILE B CA 1
ATOM 2959 C C . ILE B 1 177 ? 59.124 20.793 30.378 1.00 49.17 177 ILE B C 1
ATOM 2960 O O . ILE B 1 177 ? 59.114 21.817 29.686 1.00 48.06 177 ILE B O 1
ATOM 2965 N N . GLU B 1 178 ? 58.058 20.341 31.019 1.00 50.93 178 GLU B N 1
ATOM 2966 C CA . GLU B 1 178 ? 56.797 21.045 30.950 1.00 53.26 178 GLU B CA 1
ATOM 2967 C C . GLU B 1 178 ? 56.308 21.297 32.360 1.00 52.85 178 GLU B C 1
ATOM 2968 O O . GLU B 1 178 ? 56.046 20.363 33.116 1.00 51.71 178 GLU B O 1
ATOM 2974 N N . ILE B 1 179 ? 56.198 22.568 32.710 1.00 53.52 179 ILE B N 1
ATOM 2975 C CA . ILE B 1 179 ? 55.741 22.932 34.030 1.00 55.81 179 ILE B CA 1
ATOM 2976 C C . ILE B 1 179 ? 54.332 23.479 33.905 1.00 58.08 179 ILE B C 1
ATOM 2977 O O . ILE B 1 179 ? 54.115 24.536 33.326 1.00 57.74 179 ILE B O 1
ATOM 2982 N N . PRO B 1 180 ? 53.346 22.728 34.409 1.00 61.16 180 PRO B N 1
ATOM 2983 C CA . PRO B 1 180 ? 51.936 23.126 34.367 1.00 64.35 180 PRO B CA 1
ATOM 2984 C C . PRO B 1 180 ? 51.707 24.176 35.448 1.00 66.86 180 PRO B C 1
ATOM 2985 O O . PRO B 1 180 ? 52.468 24.234 36.410 1.00 66.89 180 PRO B O 1
ATOM 2989 N N . LEU B 1 181 ? 50.679 25.008 35.310 1.00 71.30 181 LEU B N 1
ATOM 2990 C CA . LEU B 1 181 ? 50.439 26.017 36.339 1.00 75.46 181 LEU B CA 1
ATOM 2991 C C . LEU B 1 181 ? 49.010 26.179 36.863 1.00 77.25 181 LEU B C 1
ATOM 2992 O O . LEU B 1 181 ? 48.735 25.829 38.010 1.00 78.75 181 LEU B O 1
ATOM 2997 N N . GLN B 1 182 ? 48.112 26.717 36.042 1.00 78.71 182 GLN B N 1
ATOM 2998 C CA . GLN B 1 182 ? 46.724 26.930 36.465 1.00 80.00 182 GLN B CA 1
ATOM 2999 C C . GLN B 1 182 ? 46.124 25.767 37.248 1.00 80.14 182 GLN B C 1
ATOM 3000 O O . GLN B 1 182 ? 45.044 25.889 37.833 1.00 79.96 182 GLN B O 1
ATOM 3006 N N . LYS B 1 188 ? 43.974 24.265 30.486 1.00 85.51 188 LYS B N 1
ATOM 3007 C CA . LYS B 1 188 ? 45.271 23.699 30.836 1.00 85.97 188 LYS B CA 1
ATOM 3008 C C . LYS B 1 188 ? 46.380 24.167 29.889 1.00 85.37 188 LYS B C 1
ATOM 3009 O O . LYS B 1 188 ? 46.261 24.070 28.664 1.00 86.36 188 LYS B O 1
ATOM 3015 N N . LYS B 1 189 ? 47.454 24.683 30.482 1.00 83.31 189 LYS B N 1
ATOM 3016 C CA . LYS B 1 189 ? 48.614 25.165 29.739 1.00 81.23 189 LYS B CA 1
ATOM 3017 C C . LYS B 1 189 ? 49.852 24.856 30.575 1.00 79.22 189 LYS B C 1
ATOM 3018 O O . LYS B 1 189 ? 49.832 24.984 31.800 1.00 78.86 189 LYS B O 1
ATOM 3024 N N . LEU B 1 190 ? 50.925 24.448 29.912 1.00 77.00 190 LEU B N 1
ATOM 3025 C CA . LEU B 1 190 ? 52.157 24.114 30.603 1.00 74.57 190 LEU B CA 1
ATOM 3026 C C . LEU B 1 190 ? 53.380 24.740 29.946 1.00 72.38 190 LEU B C 1
ATOM 3027 O O . LEU B 1 190 ? 53.662 24.494 28.781 1.00 72.68 190 LEU B O 1
ATOM 3032 N N . GLU B 1 191 ? 54.085 25.571 30.709 1.00 69.31 191 GLU B N 1
ATOM 3033 C CA . GLU B 1 191 ? 55.290 26.263 30.257 1.00 66.00 191 GLU B CA 1
ATOM 3034 C C . GLU B 1 191 ? 56.383 25.249 29.900 1.00 63.68 191 GLU B C 1
ATOM 3035 O O . GLU B 1 191 ? 56.859 24.510 30.759 1.00 62.74 191 GLU B O 1
ATOM 3041 N N . ARG B 1 192 ? 56.766 25.209 28.628 1.00 61.55 192 ARG B N 1
ATOM 3042 C CA . ARG B 1 192 ? 57.789 24.277 28.165 1.00 59.30 192 ARG B CA 1
ATOM 3043 C C . ARG B 1 192 ? 59.134 24.974 28.021 1.00 55.80 192 ARG B C 1
ATOM 3044 O O . ARG B 1 192 ? 59.302 25.841 27.166 1.00 56.74 192 ARG B O 1
ATOM 3052 N N . ILE B 1 193 ? 60.087 24.595 28.863 1.00 50.20 193 ILE B N 1
ATOM 3053 C CA . ILE B 1 193 ? 61.411 25.193 28.816 1.00 47.46 193 ILE B CA 1
ATOM 3054 C C . ILE B 1 193 ? 62.471 24.126 28.586 1.00 43.98 193 ILE B C 1
ATOM 3055 O O . ILE B 1 193 ? 62.240 22.948 28.832 1.00 42.25 193 ILE B O 1
ATOM 3060 N N . THR B 1 194 ? 63.636 24.543 28.112 1.00 40.40 194 THR B N 1
ATOM 3061 C CA . THR B 1 194 ? 64.712 23.604 27.873 1.00 38.23 194 THR B CA 1
ATOM 3062 C C . THR B 1 194 ? 65.747 23.782 28.964 1.00 35.78 194 THR B C 1
ATOM 3063 O O . THR B 1 194 ? 66.220 24.895 29.208 1.00 35.57 194 THR B O 1
ATOM 3067 N N . VAL B 1 195 ? 66.079 22.687 29.635 1.00 33.05 195 VAL B N 1
ATOM 3068 C CA . VAL B 1 195 ? 67.067 22.731 30.706 1.00 30.43 195 VAL B CA 1
ATOM 3069 C C . VAL B 1 195 ? 68.245 21.784 30.445 1.00 30.43 195 VAL B C 1
ATOM 3070 O O . VAL B 1 195 ? 68.167 20.872 29.607 1.00 26.45 195 VAL B O 1
ATOM 3074 N N . ASP B 1 196 ? 69.337 22.029 31.163 1.00 26.73 196 ASP B N 1
ATOM 3075 C CA . ASP B 1 196 ? 70.527 21.212 31.090 1.00 28.13 196 ASP B CA 1
ATOM 3076 C C . ASP B 1 196 ? 70.617 20.535 32.443 1.00 27.90 196 ASP B C 1
ATOM 3077 O O . ASP B 1 196 ? 70.372 21.164 33.474 1.00 28.64 196 ASP B O 1
ATOM 3082 N N . ILE B 1 197 ? 70.943 19.250 32.439 1.00 27.91 197 ILE B N 1
ATOM 3083 C CA . ILE B 1 197 ? 71.137 18.505 33.671 1.00 26.21 197 ILE B CA 1
ATOM 3084 C C . ILE B 1 197 ? 72.652 18.343 33.716 1.00 26.86 197 ILE B C 1
ATOM 3085 O O . ILE B 1 197 ? 73.247 17.731 32.817 1.00 27.19 197 ILE B O 1
ATOM 3090 N N . TYR B 1 198 ? 73.276 18.918 34.742 1.00 25.10 198 TYR B N 1
ATOM 3091 C CA . TYR B 1 198 ? 74.731 18.872 34.887 1.00 23.60 198 TYR B CA 1
ATOM 3092 C C . TYR B 1 198 ? 75.222 17.903 35.945 1.00 23.01 198 TYR B C 1
ATOM 3093 O O . TYR B 1 198 ? 74.537 17.628 36.916 1.00 24.19 198 TYR B O 1
ATOM 3102 N N . ARG B 1 199 ? 76.433 17.406 35.736 1.00 25.48 199 ARG B N 1
ATOM 3103 C CA . ARG B 1 199 ? 77.124 16.567 36.701 1.00 26.11 199 ARG B CA 1
ATOM 3104 C C . ARG B 1 199 ? 78.471 17.259 36.849 1.00 27.62 199 ARG B C 1
ATOM 3105 O O . ARG B 1 199 ? 79.212 17.367 35.876 1.00 29.61 199 ARG B O 1
ATOM 3113 N N . PHE B 1 200 ? 78.762 17.755 38.048 1.00 29.49 200 PHE B N 1
ATOM 3114 C CA . PHE B 1 200 ? 80.026 18.439 38.341 1.00 29.41 200 PHE B CA 1
ATOM 3115 C C . PHE B 1 200 ? 80.876 17.497 39.189 1.00 31.83 200 PHE B C 1
ATOM 3116 O O . PHE B 1 200 ? 80.349 16.754 40.014 1.00 31.96 200 PHE B O 1
ATOM 3124 N N . SER B 1 201 ? 82.189 17.561 39.004 1.00 32.01 201 SER B N 1
ATOM 3125 C CA . SER B 1 201 ? 83.110 16.738 39.770 1.00 34.41 201 SER B CA 1
ATOM 3126 C C . SER B 1 201 ? 84.286 17.592 40.261 1.00 35.28 201 SER B C 1
ATOM 3127 O O . SER B 1 201 ? 84.790 18.441 39.530 1.00 33.81 201 SER B O 1
ATOM 3130 N N . LYS B 1 202 ? 84.728 17.360 41.491 1.00 39.04 202 LYS B N 1
ATOM 3131 C CA . LYS B 1 202 ? 85.837 18.128 42.058 1.00 43.03 202 LYS B CA 1
ATOM 3132 C C . LYS B 1 202 ? 87.160 17.751 41.396 1.00 45.56 202 LYS B C 1
ATOM 3133 O O . LYS B 1 202 ? 87.599 16.606 41.497 1.00 45.58 202 LYS B O 1
ATOM 3139 N N . VAL B 1 203 ? 87.796 18.718 40.734 1.00 48.96 203 VAL B N 1
ATOM 3140 C CA . VAL B 1 203 ? 89.065 18.479 40.036 1.00 52.51 203 VAL B CA 1
ATOM 3141 C C . VAL B 1 203 ? 90.061 17.738 40.932 1.00 56.05 203 VAL B C 1
ATOM 3142 O O . VAL B 1 203 ? 90.428 18.222 42.005 1.00 55.78 203 VAL B O 1
ATOM 3146 N N . ILE B 1 204 ? 90.480 16.558 40.471 1.00 60.57 204 ILE B N 1
ATOM 3147 C CA . ILE B 1 204 ? 91.394 15.665 41.193 1.00 65.02 204 ILE B CA 1
ATOM 3148 C C . ILE B 1 204 ? 90.842 15.257 42.561 1.00 66.84 204 ILE B C 1
ATOM 3149 O O . ILE B 1 204 ? 90.857 14.043 42.857 1.00 68.51 204 ILE B O 1
ATOM 3170 N N . THR C 1 3 ? 16.628 21.866 31.779 1.00 64.80 3 THR C N 1
ATOM 3171 C CA . THR C 1 3 ? 17.917 21.314 31.380 1.00 63.58 3 THR C CA 1
ATOM 3172 C C . THR C 1 3 ? 18.071 21.548 29.876 1.00 62.75 3 THR C C 1
ATOM 3173 O O . THR C 1 3 ? 17.075 21.580 29.152 1.00 62.34 3 THR C O 1
ATOM 3177 N N . ARG C 1 4 ? 19.305 21.721 29.407 1.00 62.03 4 ARG C N 1
ATOM 3178 C CA . ARG C 1 4 ? 19.544 21.946 27.983 1.00 61.74 4 ARG C CA 1
ATOM 3179 C C . ARG C 1 4 ? 18.989 20.787 27.162 1.00 60.70 4 ARG C C 1
ATOM 3180 O O . ARG C 1 4 ? 18.481 20.980 26.059 1.00 58.55 4 ARG C O 1
ATOM 3188 N N . LYS C 1 5 ? 19.081 19.584 27.716 1.00 59.96 5 LYS C N 1
ATOM 3189 C CA . LYS C 1 5 ? 18.574 18.400 27.043 1.00 58.62 5 LYS C CA 1
ATOM 3190 C C . LYS C 1 5 ? 17.067 18.540 26.861 1.00 58.18 5 LYS C C 1
ATOM 3191 O O . LYS C 1 5 ? 16.521 18.153 25.824 1.00 57.00 5 LYS C O 1
ATOM 3197 N N . LYS C 1 6 ? 16.391 19.107 27.857 1.00 57.03 6 LYS C N 1
ATOM 3198 C CA . LYS C 1 6 ? 14.949 19.268 27.737 1.00 56.67 6 LYS C CA 1
ATOM 3199 C C . LYS C 1 6 ? 14.593 20.479 26.888 1.00 55.88 6 LYS C C 1
ATOM 3200 O O . LYS C 1 6 ? 13.518 20.520 26.288 1.00 55.39 6 LYS C O 1
ATOM 3206 N N . GLU C 1 7 ? 15.483 21.466 26.837 1.00 54.79 7 GLU C N 1
ATOM 3207 C CA . GLU C 1 7 ? 15.239 22.644 26.015 1.00 53.84 7 GLU C CA 1
ATOM 3208 C C . GLU C 1 7 ? 15.247 22.212 24.548 1.00 51.68 7 GLU C C 1
ATOM 3209 O O . GLU C 1 7 ? 14.410 22.655 23.763 1.00 51.00 7 GLU C O 1
ATOM 3215 N N . LEU C 1 8 ? 16.191 21.341 24.193 1.00 48.49 8 LEU C N 1
ATOM 3216 C CA . LEU C 1 8 ? 16.306 20.842 22.828 1.00 46.82 8 LEU C CA 1
ATOM 3217 C C . LEU C 1 8 ? 15.063 20.036 22.471 1.00 46.62 8 LEU C C 1
ATOM 3218 O O . LEU C 1 8 ? 14.496 20.198 21.388 1.00 45.14 8 LEU C O 1
ATOM 3223 N N . ALA C 1 9 ? 14.646 19.167 23.387 1.00 45.49 9 ALA C N 1
ATOM 3224 C CA . ALA C 1 9 ? 13.467 18.340 23.167 1.00 45.54 9 ALA C CA 1
ATOM 3225 C C . ALA C 1 9 ? 12.244 19.210 22.904 1.00 46.40 9 ALA C C 1
ATOM 3226 O O . ALA C 1 9 ? 11.459 18.928 21.999 1.00 46.98 9 ALA C O 1
ATOM 3228 N N . ILE C 1 10 ? 12.080 20.271 23.687 1.00 46.95 10 ILE C N 1
ATOM 3229 C CA . ILE C 1 10 ? 10.939 21.160 23.494 1.00 47.66 10 ILE C CA 1
ATOM 3230 C C . ILE C 1 10 ? 11.005 21.850 22.137 1.00 47.40 10 ILE C C 1
ATOM 3231 O O . ILE C 1 10 ? 10.001 21.925 21.431 1.00 47.05 10 ILE C O 1
ATOM 3236 N N . ALA C 1 11 ? 12.183 22.347 21.769 1.00 46.99 11 ALA C N 1
ATOM 3237 C CA . ALA C 1 11 ? 12.347 23.016 20.485 1.00 46.73 11 ALA C CA 1
ATOM 3238 C C . ALA C 1 11 ? 12.101 22.043 19.329 1.00 46.29 11 ALA C C 1
ATOM 3239 O O . ALA C 1 11 ? 11.529 22.416 18.306 1.00 48.18 11 ALA C O 1
ATOM 3241 N N . LEU C 1 12 ? 12.526 20.795 19.491 1.00 46.13 12 LEU C N 1
ATOM 3242 C CA . LEU C 1 12 ? 12.336 19.802 18.444 1.00 46.34 12 LEU C CA 1
ATOM 3243 C C . LEU C 1 12 ? 10.874 19.427 18.273 1.00 48.29 12 LEU C C 1
ATOM 3244 O O . LEU C 1 12 ? 10.448 19.073 17.173 1.00 46.58 12 LEU C O 1
ATOM 3249 N N . SER C 1 13 ? 10.106 19.496 19.360 1.00 49.76 13 SER C N 1
ATOM 3250 C CA . SER C 1 13 ? 8.694 19.140 19.295 1.00 50.44 13 SER C CA 1
ATOM 3251 C C . SER C 1 13 ? 7.852 20.197 18.593 1.00 51.38 13 SER C C 1
ATOM 3252 O O . SER C 1 13 ? 6.696 19.946 18.248 1.00 50.74 13 SER C O 1
ATOM 3255 N N . LYS C 1 14 ? 8.427 21.372 18.361 1.00 52.80 14 LYS C N 1
ATOM 3256 C CA . LYS C 1 14 ? 7.685 22.428 17.690 1.00 53.17 14 LYS C CA 1
ATOM 3257 C C . LYS C 1 14 ? 7.724 22.341 16.166 1.00 52.98 14 LYS C C 1
ATOM 3258 O O . LYS C 1 14 ? 7.043 23.101 15.479 1.00 53.72 14 LYS C O 1
ATOM 3264 N N . LEU C 1 15 ? 8.510 21.410 15.638 1.00 51.74 15 LEU C N 1
ATOM 3265 C CA . LEU C 1 15 ? 8.603 21.224 14.191 1.00 51.56 15 LEU C CA 1
ATOM 3266 C C . LEU C 1 15 ? 7.331 20.556 13.648 1.00 51.85 15 LEU C C 1
ATOM 3267 O O . LEU C 1 15 ? 6.652 19.818 14.366 1.00 50.78 15 LEU C O 1
ATOM 3272 N N . LYS C 1 16 ? 7.016 20.806 12.380 1.00 52.46 16 LYS C N 1
ATOM 3273 C CA . LYS C 1 16 ? 5.828 20.213 11.771 1.00 53.89 16 LYS C CA 1
ATOM 3274 C C . LYS C 1 16 ? 6.016 18.728 11.528 1.00 53.17 16 LYS C C 1
ATOM 3275 O O . LYS C 1 16 ? 7.123 18.280 11.234 1.00 53.79 16 LYS C O 1
ATOM 3281 N N . GLY C 1 17 ? 4.925 17.973 11.643 1.00 52.70 17 GLY C N 1
ATOM 3282 C CA . GLY C 1 17 ? 4.977 16.536 11.432 1.00 52.08 17 GLY C CA 1
ATOM 3283 C C . GLY C 1 17 ? 4.612 16.147 10.010 1.00 52.51 17 GLY C C 1
ATOM 3284 O O . GLY C 1 17 ? 4.480 17.012 9.148 1.00 51.46 17 GLY C O 1
ATOM 3285 N N . PHE C 1 18 ? 4.455 14.849 9.758 1.00 54.22 18 PHE C N 1
ATOM 3286 C CA . PHE C 1 18 ? 4.100 14.374 8.423 1.00 55.45 18 PHE C CA 1
ATOM 3287 C C . PHE C 1 18 ? 2.680 14.781 8.023 1.00 57.21 18 PHE C C 1
ATOM 3288 O O . PHE C 1 18 ? 1.744 14.692 8.823 1.00 56.82 18 PHE C O 1
ATOM 3296 N N . LYS C 1 19 ? 2.525 15.217 6.776 1.00 58.56 19 LYS C N 1
ATOM 3297 C CA . LYS C 1 19 ? 1.221 15.623 6.260 1.00 59.75 19 LYS C CA 1
ATOM 3298 C C . LYS C 1 19 ? 0.241 14.444 6.210 1.00 59.89 19 LYS C C 1
ATOM 3299 O O . LYS C 1 19 ? -0.882 14.543 6.700 1.00 59.84 19 LYS C O 1
ATOM 3305 N N . ASN C 1 20 ? 0.678 13.329 5.630 1.00 60.45 20 ASN C N 1
ATOM 3306 C CA . ASN C 1 20 ? -0.151 12.132 5.505 1.00 61.55 20 ASN C CA 1
ATOM 3307 C C . ASN C 1 20 ? 0.752 10.918 5.725 1.00 61.06 20 ASN C C 1
ATOM 3308 O O . ASN C 1 20 ? 1.175 10.269 4.769 1.00 61.43 20 ASN C O 1
ATOM 3313 N N . PRO C 1 21 ? 1.059 10.594 6.987 1.00 60.51 21 PRO C N 1
ATOM 3314 C CA . PRO C 1 21 ? 1.925 9.449 7.288 1.00 59.69 21 PRO C CA 1
ATOM 3315 C C . PRO C 1 21 ? 1.590 8.124 6.614 1.00 59.12 21 PRO C C 1
ATOM 3316 O O . PRO C 1 21 ? 0.456 7.652 6.657 1.00 59.71 21 PRO C O 1
ATOM 3320 N N . LYS C 1 22 ? 2.598 7.542 5.974 1.00 58.42 22 LYS C N 1
ATOM 3321 C CA . LYS C 1 22 ? 2.449 6.254 5.310 1.00 57.83 22 LYS C CA 1
ATOM 3322 C C . LYS C 1 22 ? 2.936 5.196 6.295 1.00 57.81 22 LYS C C 1
ATOM 3323 O O . LYS C 1 22 ? 4.140 5.023 6.502 1.00 58.24 22 LYS C O 1
ATOM 3329 N N . VAL C 1 23 ? 1.987 4.501 6.905 1.00 57.30 23 VAL C N 1
ATOM 3330 C CA . VAL C 1 23 ? 2.271 3.463 7.889 1.00 57.47 23 VAL C CA 1
ATOM 3331 C C . VAL C 1 23 ? 3.269 2.402 7.430 1.00 57.26 23 VAL C C 1
ATOM 3332 O O . VAL C 1 23 ? 4.138 1.979 8.193 1.00 58.00 23 VAL C O 1
ATOM 3336 N N . TRP C 1 24 ? 3.134 1.968 6.181 1.00 57.03 24 TRP C N 1
ATOM 3337 C CA . TRP C 1 24 ? 4.001 0.932 5.632 1.00 56.34 24 TRP C CA 1
ATOM 3338 C C . TRP C 1 24 ? 5.463 1.354 5.561 1.00 55.02 24 TRP C C 1
ATOM 3339 O O . TRP C 1 24 ? 6.348 0.530 5.316 1.00 54.98 24 TRP C O 1
ATOM 3350 N N . LEU C 1 25 ? 5.715 2.640 5.768 1.00 52.21 25 LEU C N 1
ATOM 3351 C CA . LEU C 1 25 ? 7.077 3.149 5.755 1.00 49.91 25 LEU C CA 1
ATOM 3352 C C . LEU C 1 25 ? 7.439 3.641 7.158 1.00 49.43 25 LEU C C 1
ATOM 3353 O O . LEU C 1 25 ? 8.466 4.303 7.348 1.00 49.14 25 LEU C O 1
ATOM 3358 N N . GLU C 1 26 ? 6.587 3.299 8.127 1.00 47.37 26 GLU C N 1
ATOM 3359 C CA . GLU C 1 26 ? 6.752 3.682 9.527 1.00 46.18 26 GLU C CA 1
ATOM 3360 C C . GLU C 1 26 ? 7.063 5.156 9.670 1.00 45.76 26 GLU C C 1
ATOM 3361 O O . GLU C 1 26 ? 8.070 5.530 10.268 1.00 44.61 26 GLU C O 1
ATOM 3367 N N . GLN C 1 27 ? 6.181 5.992 9.129 1.00 45.52 27 GLN C N 1
ATOM 3368 C CA . GLN C 1 27 ? 6.368 7.433 9.189 1.00 46.15 27 GLN C CA 1
ATOM 3369 C C . GLN C 1 27 ? 5.791 8.110 10.431 1.00 46.55 27 GLN C C 1
ATOM 3370 O O . GLN C 1 27 ? 4.608 8.433 10.479 1.00 47.20 27 GLN C O 1
ATOM 3376 N N . TYR C 1 28 ? 6.635 8.316 11.436 1.00 46.24 28 TYR C N 1
ATOM 3377 C CA . TYR C 1 28 ? 6.244 9.006 12.660 1.00 44.64 28 TYR C CA 1
ATOM 3378 C C . TYR C 1 28 ? 7.457 9.869 12.988 1.00 44.48 28 TYR C C 1
ATOM 3379 O O . TYR C 1 28 ? 8.592 9.414 12.864 1.00 45.11 28 TYR C O 1
ATOM 3388 N N . ARG C 1 29 ? 7.232 11.118 13.363 1.00 43.65 29 ARG C N 1
ATOM 3389 C CA . ARG C 1 29 ? 8.344 12.002 13.690 1.00 45.22 29 ARG C CA 1
ATOM 3390 C C . ARG C 1 29 ? 9.074 11.455 14.916 1.00 44.71 29 ARG C C 1
ATOM 3391 O O . ARG C 1 29 ? 8.443 10.879 15.805 1.00 43.89 29 ARG C O 1
ATOM 3399 N N . THR C 1 30 ? 10.395 11.613 14.965 1.00 42.97 30 THR C N 1
ATOM 3400 C CA . THR C 1 30 ? 11.140 11.134 16.126 1.00 40.49 30 THR C CA 1
ATOM 3401 C C . THR C 1 30 ? 10.728 11.977 17.334 1.00 38.83 30 THR C C 1
ATOM 3402 O O . THR C 1 30 ? 10.849 13.202 17.317 1.00 38.59 30 THR C O 1
ATOM 3406 N N . PRO C 1 31 ? 10.206 11.335 18.391 1.00 38.63 31 PRO C N 1
ATOM 3407 C CA . PRO C 1 31 ? 9.797 12.090 19.585 1.00 39.28 31 PRO C CA 1
ATOM 3408 C C . PRO C 1 31 ? 10.948 12.962 20.094 1.00 40.24 31 PRO C C 1
ATOM 3409 O O . PRO C 1 31 ? 12.110 12.541 20.095 1.00 40.91 31 PRO C O 1
ATOM 3413 N N . GLY C 1 32 ? 10.620 14.171 20.526 1.00 40.74 32 GLY C N 1
ATOM 3414 C CA . GLY C 1 32 ? 11.629 15.087 21.012 1.00 41.85 32 GLY C CA 1
ATOM 3415 C C . GLY C 1 32 ? 12.557 14.555 22.083 1.00 43.38 32 GLY C C 1
ATOM 3416 O O . GLY C 1 32 ? 13.755 14.847 22.054 1.00 45.41 32 GLY C O 1
ATOM 3417 N N . ASN C 1 33 ? 12.025 13.773 23.019 1.00 42.26 33 ASN C N 1
ATOM 3418 C CA . ASN C 1 33 ? 12.836 13.256 24.105 1.00 42.37 33 ASN C CA 1
ATOM 3419 C C . ASN C 1 33 ? 13.901 12.303 23.601 1.00 41.59 33 ASN C C 1
ATOM 3420 O O . ASN C 1 33 ? 15.075 12.464 23.926 1.00 42.35 33 ASN C O 1
ATOM 3425 N N . ALA C 1 34 ? 13.506 11.316 22.800 1.00 39.46 34 ALA C N 1
ATOM 3426 C CA . ALA C 1 34 ? 14.470 10.360 22.272 1.00 37.76 34 ALA C CA 1
ATOM 3427 C C . ALA C 1 34 ? 15.455 11.060 21.339 1.00 37.53 34 ALA C C 1
ATOM 3428 O O . ALA C 1 34 ? 16.654 10.776 21.369 1.00 38.21 34 ALA C O 1
ATOM 3430 N N . ALA C 1 35 ? 14.948 11.967 20.507 1.00 36.24 35 ALA C N 1
ATOM 3431 C CA . ALA C 1 35 ? 15.802 12.689 19.569 1.00 35.43 35 ALA C CA 1
ATOM 3432 C C . ALA C 1 35 ? 16.844 13.479 20.355 1.00 35.76 35 ALA C C 1
ATOM 3433 O O . ALA C 1 35 ? 18.030 13.495 20.003 1.00 33.17 35 ALA C O 1
ATOM 3435 N N . SER C 1 36 ? 16.389 14.121 21.429 1.00 35.08 36 SER C N 1
ATOM 3436 C CA . SER C 1 36 ? 17.260 14.914 22.276 1.00 36.65 36 SER C CA 1
ATOM 3437 C C . SER C 1 36 ? 18.349 14.053 22.916 1.00 37.91 36 SER C C 1
ATOM 3438 O O . SER C 1 36 ? 19.501 14.472 23.003 1.00 38.59 36 SER C O 1
ATOM 3441 N N . GLU C 1 37 ? 17.986 12.847 23.350 1.00 37.44 37 GLU C N 1
ATOM 3442 C CA . GLU C 1 37 ? 18.945 11.939 23.967 1.00 36.63 37 GLU C CA 1
ATOM 3443 C C . GLU C 1 37 ? 20.023 11.528 22.984 1.00 34.94 37 GLU C C 1
ATOM 3444 O O . GLU C 1 37 ? 21.209 11.580 23.295 1.00 36.07 37 GLU C O 1
ATOM 3450 N N . LEU C 1 38 ? 19.608 11.103 21.797 1.00 33.25 38 LEU C N 1
ATOM 3451 C CA . LEU C 1 38 ? 20.553 10.669 20.777 1.00 31.05 38 LEU C CA 1
ATOM 3452 C C . LEU C 1 38 ? 21.510 11.803 20.385 1.00 32.95 38 LEU C C 1
ATOM 3453 O O . LEU C 1 38 ? 22.731 11.617 20.338 1.00 29.89 38 LEU C O 1
ATOM 3458 N N . LEU C 1 39 ? 20.949 12.982 20.129 1.00 35.27 39 LEU C N 1
ATOM 3459 C CA . LEU C 1 39 ? 21.735 14.141 19.713 1.00 36.57 39 LEU C CA 1
ATOM 3460 C C . LEU C 1 39 ? 22.667 14.692 20.790 1.00 37.76 39 LEU C C 1
ATOM 3461 O O . LEU C 1 39 ? 23.801 15.058 20.499 1.00 36.36 39 LEU C O 1
ATOM 3466 N N . TRP C 1 40 ? 22.193 14.753 22.028 1.00 39.97 40 TRP C N 1
ATOM 3467 C CA . TRP C 1 40 ? 23.026 15.265 23.111 1.00 41.26 40 TRP C CA 1
ATOM 3468 C C . TRP C 1 40 ? 24.187 14.301 23.341 1.00 39.98 40 TRP C C 1
ATOM 3469 O O . TRP C 1 40 ? 25.315 14.729 23.593 1.00 39.23 40 TRP C O 1
ATOM 3480 N N . LEU C 1 41 ? 23.917 13.000 23.243 1.00 36.48 41 LEU C N 1
ATOM 3481 C CA . LEU C 1 41 ? 24.973 12.012 23.422 1.00 34.68 41 LEU C CA 1
ATOM 3482 C C . LEU C 1 41 ? 26.031 12.239 22.339 1.00 34.39 41 LEU C C 1
ATOM 3483 O O . LEU C 1 41 ? 27.222 12.370 22.632 1.00 33.28 41 LEU C O 1
ATOM 3488 N N . ALA C 1 42 ? 25.585 12.294 21.088 1.00 32.40 42 ALA C N 1
ATOM 3489 C CA . ALA C 1 42 ? 26.483 12.489 19.958 1.00 34.32 42 ALA C CA 1
ATOM 3490 C C . ALA C 1 42 ? 27.261 13.791 20.109 1.00 35.42 42 ALA C C 1
ATOM 3491 O O . ALA C 1 42 ? 28.459 13.840 19.866 1.00 35.57 42 ALA C O 1
ATOM 3493 N N . TYR C 1 43 ? 26.562 14.836 20.522 1.00 37.98 43 TYR C N 1
ATOM 3494 C CA . TYR C 1 43 ? 27.169 16.141 20.711 1.00 40.63 43 TYR C CA 1
ATOM 3495 C C . TYR C 1 43 ? 28.238 16.083 21.793 1.00 41.32 43 TYR C C 1
ATOM 3496 O O . TYR C 1 43 ? 29.370 16.537 21.588 1.00 40.82 43 TYR C O 1
ATOM 3505 N N . SER C 1 44 ? 27.881 15.506 22.939 1.00 39.91 44 SER C N 1
ATOM 3506 C CA . SER C 1 44 ? 28.808 15.402 24.061 1.00 38.50 44 SER C CA 1
ATOM 3507 C C . SER C 1 44 ? 30.077 14.618 23.732 1.00 38.67 44 SER C C 1
ATOM 3508 O O . SER C 1 44 ? 31.103 14.806 24.380 1.00 39.84 44 SER C O 1
ATOM 3511 N N . LEU C 1 45 ? 30.018 13.731 22.746 1.00 38.18 45 LEU C N 1
ATOM 3512 C CA . LEU C 1 45 ? 31.192 12.937 22.391 1.00 39.37 45 LEU C CA 1
ATOM 3513 C C . LEU C 1 45 ? 31.974 13.578 21.247 1.00 40.14 45 LEU C C 1
ATOM 3514 O O . LEU C 1 45 ? 32.947 13.014 20.753 1.00 40.54 45 LEU C O 1
ATOM 3519 N N . GLY C 1 46 ? 31.537 14.759 20.822 1.00 40.27 46 GLY C N 1
ATOM 3520 C CA . GLY C 1 46 ? 32.215 15.451 19.743 1.00 39.04 46 GLY C CA 1
ATOM 3521 C C . GLY C 1 46 ? 31.863 14.892 18.381 1.00 40.93 46 GLY C C 1
ATOM 3522 O O . GLY C 1 46 ? 32.630 15.041 17.430 1.00 40.68 46 GLY C O 1
ATOM 3523 N N . ASP C 1 47 ? 30.702 14.247 18.277 1.00 39.82 47 ASP C N 1
ATOM 3524 C CA . ASP C 1 47 ? 30.278 13.659 17.014 1.00 40.64 47 ASP C CA 1
ATOM 3525 C C . ASP C 1 47 ? 29.235 14.477 16.253 1.00 40.74 47 ASP C C 1
ATOM 3526 O O . ASP C 1 47 ? 28.491 13.941 15.435 1.00 39.64 47 ASP C O 1
ATOM 3531 N N . ILE C 1 48 ? 29.164 15.770 16.515 1.00 42.52 48 ILE C N 1
ATOM 3532 C CA . ILE C 1 48 ? 28.202 16.594 15.788 1.00 44.26 48 ILE C CA 1
ATOM 3533 C C . ILE C 1 48 ? 28.773 17.928 15.316 1.00 45.53 48 ILE C C 1
ATOM 3534 O O . ILE C 1 48 ? 28.698 18.255 14.134 1.00 45.33 48 ILE C O 1
ATOM 3539 N N . GLU C 1 49 ? 29.357 18.683 16.234 1.00 46.71 49 GLU C N 1
ATOM 3540 C CA . GLU C 1 49 ? 29.913 19.984 15.902 1.00 49.35 49 GLU C CA 1
ATOM 3541 C C . GLU C 1 49 ? 31.000 19.940 14.817 1.00 49.16 49 GLU C C 1
ATOM 3542 O O . GLU C 1 49 ? 32.041 19.283 14.971 1.00 47.59 49 GLU C O 1
ATOM 3548 N N . GLY C 1 50 ? 30.735 20.638 13.714 1.00 47.70 50 GLY C N 1
ATOM 3549 C CA . GLY C 1 50 ? 31.678 20.694 12.611 1.00 46.83 50 GLY C CA 1
ATOM 3550 C C . GLY C 1 50 ? 31.761 19.432 11.772 1.00 47.86 50 GLY C C 1
ATOM 3551 O O . GLY C 1 50 ? 32.637 19.312 10.908 1.00 49.09 50 GLY C O 1
ATOM 3552 N N . LYS C 1 51 ? 30.843 18.495 11.998 1.00 45.92 51 LYS C N 1
ATOM 3553 C CA . LYS C 1 51 ? 30.847 17.230 11.259 1.00 43.83 51 LYS C CA 1
ATOM 3554 C C . LYS C 1 51 ? 29.869 17.193 10.093 1.00 41.62 51 LYS C C 1
ATOM 3555 O O . LYS C 1 51 ? 28.865 17.899 10.089 1.00 41.74 51 LYS C O 1
ATOM 3561 N N . VAL C 1 52 ? 30.173 16.370 9.098 1.00 39.51 52 VAL C N 1
ATOM 3562 C CA . VAL C 1 52 ? 29.277 16.198 7.963 1.00 39.32 52 VAL C CA 1
ATOM 3563 C C . VAL C 1 52 ? 28.403 15.030 8.395 1.00 39.75 52 VAL C C 1
ATOM 3564 O O . VAL C 1 52 ? 28.878 13.895 8.517 1.00 38.90 52 VAL C O 1
ATOM 3568 N N . VAL C 1 53 ? 27.126 15.309 8.629 1.00 39.87 53 VAL C N 1
ATOM 3569 C CA . VAL C 1 53 ? 26.197 14.290 9.099 1.00 39.14 53 VAL C CA 1
ATOM 3570 C C . VAL C 1 53 ? 25.155 13.834 8.090 1.00 39.96 53 VAL C C 1
ATOM 3571 O O . VAL C 1 53 ? 24.583 14.636 7.346 1.00 42.26 53 VAL C O 1
ATOM 3575 N N . ALA C 1 54 ? 24.901 12.534 8.072 1.00 38.01 54 ALA C N 1
ATOM 3576 C CA . ALA C 1 54 ? 23.888 11.981 7.195 1.00 38.37 54 ALA C CA 1
ATOM 3577 C C . ALA C 1 54 ? 22.733 11.513 8.089 1.00 39.70 54 ALA C C 1
ATOM 3578 O O . ALA C 1 54 ? 22.947 10.810 9.086 1.00 38.94 54 ALA C O 1
ATOM 3580 N N . ASP C 1 55 ? 21.517 11.934 7.750 1.00 39.08 55 ASP C N 1
ATOM 3581 C CA . ASP C 1 55 ? 20.325 11.546 8.495 1.00 36.55 55 ASP C CA 1
ATOM 3582 C C . ASP C 1 55 ? 19.561 10.588 7.591 1.00 38.12 55 ASP C C 1
ATOM 3583 O O . ASP C 1 55 ? 18.865 11.005 6.658 1.00 36.67 55 ASP C O 1
ATOM 3588 N N . LEU C 1 56 ? 19.710 9.291 7.853 1.00 37.30 56 LEU C N 1
ATOM 3589 C CA . LEU C 1 56 ? 19.039 8.281 7.050 1.00 38.18 56 LEU C CA 1
ATOM 3590 C C . LEU C 1 56 ? 17.591 8.122 7.490 1.00 39.17 56 LEU C C 1
ATOM 3591 O O . LEU C 1 56 ? 17.312 7.863 8.664 1.00 39.78 56 LEU C O 1
ATOM 3596 N N . GLY C 1 57 ? 16.675 8.281 6.532 1.00 38.70 57 GLY C N 1
ATOM 3597 C CA . GLY C 1 57 ? 15.255 8.204 6.826 1.00 37.10 57 GLY C CA 1
ATOM 3598 C C . GLY C 1 57 ? 14.899 9.492 7.536 1.00 36.46 57 GLY C C 1
ATOM 3599 O O . GLY C 1 57 ? 14.190 9.492 8.536 1.00 36.92 57 GLY C O 1
ATOM 3600 N N . ALA C 1 58 ? 15.407 10.594 6.998 1.00 36.18 58 ALA C N 1
ATOM 3601 C CA . ALA C 1 58 ? 15.212 11.927 7.560 1.00 37.05 58 ALA C CA 1
ATOM 3602 C C . ALA C 1 58 ? 13.769 12.352 7.846 1.00 35.96 58 ALA C C 1
ATOM 3603 O O . ALA C 1 58 ? 13.529 13.195 8.715 1.00 35.43 58 ALA C O 1
ATOM 3605 N N . GLY C 1 59 ? 12.818 11.792 7.107 1.00 36.81 59 GLY C N 1
ATOM 3606 C CA . GLY C 1 59 ? 11.419 12.138 7.317 1.00 38.09 59 GLY C CA 1
ATOM 3607 C C . GLY C 1 59 ? 11.145 13.632 7.384 1.00 39.15 59 GLY C C 1
ATOM 3608 O O . GLY C 1 59 ? 11.384 14.366 6.415 1.00 39.92 59 GLY C O 1
ATOM 3609 N N . THR C 1 60 ? 10.651 14.091 8.530 1.00 38.86 60 THR C N 1
ATOM 3610 C CA . THR C 1 60 ? 10.344 15.506 8.722 1.00 40.34 60 THR C CA 1
ATOM 3611 C C . THR C 1 60 ? 11.568 16.342 9.102 1.00 39.76 60 THR C C 1
ATOM 3612 O O . THR C 1 60 ? 11.504 17.576 9.151 1.00 40.55 60 THR C O 1
ATOM 3616 N N . GLY C 1 61 ? 12.680 15.671 9.383 1.00 38.24 61 GLY C N 1
ATOM 3617 C CA . GLY C 1 61 ? 13.895 16.385 9.740 1.00 38.28 61 GLY C CA 1
ATOM 3618 C C . GLY C 1 61 ? 14.170 16.714 11.201 1.00 37.56 61 GLY C C 1
ATOM 3619 O O . GLY C 1 61 ? 14.974 17.611 11.475 1.00 39.31 61 GLY C O 1
ATOM 3620 N N . VAL C 1 62 ? 13.538 16.012 12.143 1.00 37.25 62 VAL C N 1
ATOM 3621 C CA . VAL C 1 62 ? 13.774 16.292 13.565 1.00 36.61 62 VAL C CA 1
ATOM 3622 C C . VAL C 1 62 ? 15.248 16.126 13.938 1.00 35.31 62 VAL C C 1
ATOM 3623 O O . VAL C 1 62 ? 15.850 17.012 14.547 1.00 35.89 62 VAL C O 1
ATOM 3627 N N . LEU C 1 63 ? 15.821 14.984 13.578 1.00 34.79 63 LEU C N 1
ATOM 3628 C CA . LEU C 1 63 ? 17.213 14.712 13.885 1.00 34.60 63 LEU C CA 1
ATOM 3629 C C . LEU C 1 63 ? 18.149 15.666 13.147 1.00 35.49 63 LEU C C 1
ATOM 3630 O O . LEU C 1 63 ? 19.140 16.127 13.719 1.00 35.99 63 LEU C O 1
ATOM 3635 N N . SER C 1 64 ? 17.833 15.971 11.889 1.00 34.97 64 SER C N 1
ATOM 3636 C CA . SER C 1 64 ? 18.673 16.883 11.108 1.00 34.04 64 SER C CA 1
ATOM 3637 C C . SER C 1 64 ? 18.631 18.278 11.716 1.00 33.81 64 SER C C 1
ATOM 3638 O O . SER C 1 64 ? 19.660 18.932 11.845 1.00 34.55 64 SER C O 1
ATOM 3641 N N . TYR C 1 65 ? 17.441 18.728 12.097 1.00 33.01 65 TYR C N 1
ATOM 3642 C CA . TYR C 1 65 ? 17.291 20.052 12.703 1.00 34.33 65 TYR C CA 1
ATOM 3643 C C . TYR C 1 65 ? 18.165 20.154 13.954 1.00 33.86 65 TYR C C 1
ATOM 3644 O O . TYR C 1 65 ? 18.944 21.097 14.111 1.00 34.31 65 TYR C O 1
ATOM 3653 N N . GLY C 1 66 ? 18.027 19.172 14.838 1.00 33.16 66 GLY C N 1
ATOM 3654 C CA . GLY C 1 66 ? 18.796 19.148 16.071 1.00 31.90 66 GLY C CA 1
ATOM 3655 C C . GLY C 1 66 ? 20.290 19.164 15.839 1.00 32.12 66 GLY C C 1
ATOM 3656 O O . GLY C 1 66 ? 21.025 19.894 16.521 1.00 31.44 66 GLY C O 1
ATOM 3657 N N . ALA C 1 67 ? 20.743 18.362 14.880 1.00 31.58 67 ALA C N 1
ATOM 3658 C CA . ALA C 1 67 ? 22.157 18.304 14.539 1.00 34.05 67 ALA C CA 1
ATOM 3659 C C . ALA C 1 67 ? 22.623 19.687 14.060 1.00 35.48 67 ALA C C 1
ATOM 3660 O O . ALA C 1 67 ? 23.649 20.187 14.519 1.00 36.88 67 ALA C O 1
ATOM 3662 N N . LEU C 1 68 ? 21.874 20.308 13.150 1.00 36.79 68 LEU C N 1
ATOM 3663 C CA . LEU C 1 68 ? 22.242 21.648 12.671 1.00 39.50 68 LEU C CA 1
ATOM 3664 C C . LEU C 1 68 ? 22.249 22.610 13.858 1.00 40.30 68 LEU C C 1
ATOM 3665 O O . LEU C 1 68 ? 23.164 23.417 14.032 1.00 40.84 68 LEU C O 1
ATOM 3670 N N . LEU C 1 69 ? 21.211 22.517 14.678 1.00 41.50 69 LEU C N 1
ATOM 3671 C CA . LEU C 1 69 ? 21.090 23.371 15.848 1.00 43.99 69 LEU C CA 1
ATOM 3672 C C . LEU C 1 69 ? 22.296 23.171 16.772 1.00 44.50 69 LEU C C 1
ATOM 3673 O O . LEU C 1 69 ? 22.738 24.111 17.431 1.00 46.27 69 LEU C O 1
ATOM 3678 N N . LEU C 1 70 ? 22.840 21.957 16.800 1.00 43.36 70 LEU C N 1
ATOM 3679 C CA . LEU C 1 70 ? 23.994 21.664 17.643 1.00 43.92 70 LEU C CA 1
ATOM 3680 C C . LEU C 1 70 ? 25.352 21.898 16.968 1.00 43.57 70 LEU C C 1
ATOM 3681 O O . LEU C 1 70 ? 26.384 21.478 17.483 1.00 44.19 70 LEU C O 1
ATOM 3686 N N . GLY C 1 71 ? 25.352 22.551 15.813 1.00 42.47 71 GLY C N 1
ATOM 3687 C CA . GLY C 1 71 ? 26.609 22.856 15.152 1.00 40.19 71 GLY C CA 1
ATOM 3688 C C . GLY C 1 71 ? 27.138 21.963 14.049 1.00 40.07 71 GLY C C 1
ATOM 3689 O O . GLY C 1 71 ? 28.315 22.037 13.728 1.00 41.57 71 GLY C O 1
ATOM 3690 N N . ALA C 1 72 ? 26.301 21.123 13.457 1.00 40.96 72 ALA C N 1
ATOM 3691 C CA . ALA C 1 72 ? 26.767 20.255 12.383 1.00 42.69 72 ALA C CA 1
ATOM 3692 C C . ALA C 1 72 ? 27.216 21.134 11.221 1.00 45.15 72 ALA C C 1
ATOM 3693 O O . ALA C 1 72 ? 26.551 22.113 10.902 1.00 46.39 72 ALA C O 1
ATOM 3695 N N . LYS C 1 73 ? 28.340 20.802 10.590 1.00 47.60 73 LYS C N 1
ATOM 3696 C CA . LYS C 1 73 ? 28.820 21.610 9.471 1.00 48.93 73 LYS C CA 1
ATOM 3697 C C . LYS C 1 73 ? 27.755 21.565 8.394 1.00 48.27 73 LYS C C 1
ATOM 3698 O O . LYS C 1 73 ? 27.406 22.582 7.801 1.00 49.80 73 LYS C O 1
ATOM 3704 N N . GLU C 1 74 ? 27.244 20.369 8.144 1.00 47.84 74 GLU C N 1
ATOM 3705 C CA . GLU C 1 74 ? 26.195 20.186 7.163 1.00 47.25 74 GLU C CA 1
ATOM 3706 C C . GLU C 1 74 ? 25.541 18.837 7.378 1.00 45.33 74 GLU C C 1
ATOM 3707 O O . GLU C 1 74 ? 26.131 17.931 7.966 1.00 44.82 74 GLU C O 1
ATOM 3713 N N . VAL C 1 75 ? 24.312 18.711 6.905 1.00 42.81 75 VAL C N 1
ATOM 3714 C CA . VAL C 1 75 ? 23.582 17.473 7.044 1.00 41.84 75 VAL C CA 1
ATOM 3715 C C . VAL C 1 75 ? 23.039 17.053 5.696 1.00 42.17 75 VAL C C 1
ATOM 3716 O O . VAL C 1 75 ? 22.587 17.890 4.913 1.00 43.81 75 VAL C O 1
ATOM 3720 N N . ILE C 1 76 ? 23.090 15.754 5.422 1.00 42.57 76 ILE C N 1
ATOM 3721 C CA . ILE C 1 76 ? 22.571 15.225 4.175 1.00 41.40 76 ILE C CA 1
ATOM 3722 C C . ILE C 1 76 ? 21.373 14.373 4.544 1.00 42.72 76 ILE C C 1
ATOM 3723 O O . ILE C 1 76 ? 21.512 13.301 5.142 1.00 43.38 76 ILE C O 1
ATOM 3728 N N . CYS C 1 77 ? 20.191 14.865 4.192 1.00 41.71 77 CYS C N 1
ATOM 3729 C CA . CYS C 1 77 ? 18.947 14.180 4.498 1.00 39.57 77 CYS C CA 1
ATOM 3730 C C . CYS C 1 77 ? 18.576 13.159 3.448 1.00 40.74 77 CYS C C 1
ATOM 3731 O O . CYS C 1 77 ? 18.339 13.507 2.288 1.00 41.96 77 CYS C O 1
ATOM 3734 N N . VAL C 1 78 ? 18.516 11.897 3.857 1.00 39.64 78 VAL C N 1
ATOM 3735 C CA . VAL C 1 78 ? 18.157 10.814 2.957 1.00 39.48 78 VAL C CA 1
ATOM 3736 C C . VAL C 1 78 ? 16.735 10.374 3.299 1.00 42.61 78 VAL C C 1
ATOM 3737 O O . VAL C 1 78 ? 16.459 9.920 4.414 1.00 44.01 78 VAL C O 1
ATOM 3741 N N . GLU C 1 79 ? 15.833 10.522 2.335 1.00 44.20 79 GLU C N 1
ATOM 3742 C CA . GLU C 1 79 ? 14.431 10.172 2.523 1.00 45.37 79 GLU C CA 1
ATOM 3743 C C . GLU C 1 79 ? 13.846 9.731 1.190 1.00 47.23 79 GLU C C 1
ATOM 3744 O O . GLU C 1 79 ? 14.075 10.360 0.159 1.00 50.28 79 GLU C O 1
ATOM 3750 N N . VAL C 1 80 ? 13.089 8.646 1.207 1.00 49.10 80 VAL C N 1
ATOM 3751 C CA . VAL C 1 80 ? 12.503 8.122 -0.012 1.00 51.66 80 VAL C CA 1
ATOM 3752 C C . VAL C 1 80 ? 11.167 8.767 -0.397 1.00 53.42 80 VAL C C 1
ATOM 3753 O O . VAL C 1 80 ? 10.747 8.681 -1.550 1.00 54.64 80 VAL C O 1
ATOM 3757 N N . ASP C 1 81 ? 10.514 9.428 0.554 1.00 54.28 81 ASP C N 1
ATOM 3758 C CA . ASP C 1 81 ? 9.212 10.042 0.305 1.00 54.92 81 ASP C CA 1
ATOM 3759 C C . ASP C 1 81 ? 9.267 11.553 0.081 1.00 54.68 81 ASP C C 1
ATOM 3760 O O . ASP C 1 81 ? 9.566 12.316 1.000 1.00 53.57 81 ASP C O 1
ATOM 3765 N N . LYS C 1 82 ? 8.965 11.981 -1.143 1.00 55.51 82 LYS C N 1
ATOM 3766 C CA . LYS C 1 82 ? 8.991 13.402 -1.486 1.00 56.31 82 LYS C CA 1
ATOM 3767 C C . LYS C 1 82 ? 8.065 14.246 -0.608 1.00 56.77 82 LYS C C 1
ATOM 3768 O O . LYS C 1 82 ? 8.406 15.374 -0.248 1.00 57.01 82 LYS C O 1
ATOM 3774 N N . GLU C 1 83 ? 6.896 13.702 -0.271 1.00 57.75 83 GLU C N 1
ATOM 3775 C CA . GLU C 1 83 ? 5.927 14.399 0.574 1.00 58.07 83 GLU C CA 1
ATOM 3776 C C . GLU C 1 83 ? 6.516 14.721 1.947 1.00 57.70 83 GLU C C 1
ATOM 3777 O O . GLU C 1 83 ? 6.110 15.687 2.601 1.00 59.40 83 GLU C O 1
ATOM 3783 N N . ALA C 1 84 ? 7.467 13.902 2.382 1.00 55.87 84 ALA C N 1
ATOM 3784 C CA . ALA C 1 84 ? 8.126 14.104 3.664 1.00 54.64 84 ALA C CA 1
ATOM 3785 C C . ALA C 1 84 ? 9.131 15.227 3.493 1.00 54.51 84 ALA C C 1
ATOM 3786 O O . ALA C 1 84 ? 9.311 16.064 4.373 1.00 54.07 84 ALA C O 1
ATOM 3788 N N . VAL C 1 85 ? 9.800 15.239 2.346 1.00 55.32 85 VAL C N 1
ATOM 3789 C CA . VAL C 1 85 ? 10.809 16.259 2.082 1.00 55.91 85 VAL C CA 1
ATOM 3790 C C . VAL C 1 85 ? 10.196 17.653 2.081 1.00 55.94 85 VAL C C 1
ATOM 3791 O O . VAL C 1 85 ? 10.855 18.630 2.438 1.00 53.66 85 VAL C O 1
ATOM 3795 N N . ASP C 1 86 ? 8.941 17.749 1.660 1.00 56.31 86 ASP C N 1
ATOM 3796 C CA . ASP C 1 86 ? 8.262 19.036 1.649 1.00 56.38 86 ASP C CA 1
ATOM 3797 C C . ASP C 1 86 ? 8.291 19.627 3.060 1.00 54.98 86 ASP C C 1
ATOM 3798 O O . ASP C 1 86 ? 8.630 20.798 3.254 1.00 55.10 86 ASP C O 1
ATOM 3803 N N . VAL C 1 87 ? 7.920 18.819 4.047 1.00 52.69 87 VAL C N 1
ATOM 3804 C CA . VAL C 1 87 ? 7.922 19.290 5.422 1.00 51.38 87 VAL C CA 1
ATOM 3805 C C . VAL C 1 87 ? 9.361 19.481 5.896 1.00 49.98 87 VAL C C 1
ATOM 3806 O O . VAL C 1 87 ? 9.667 20.427 6.619 1.00 49.16 87 VAL C O 1
ATOM 3810 N N . LEU C 1 88 ? 10.239 18.581 5.468 1.00 48.14 88 LEU C N 1
ATOM 3811 C CA . LEU C 1 88 ? 11.654 18.634 5.818 1.00 46.63 88 LEU C CA 1
ATOM 3812 C C . LEU C 1 88 ? 12.222 20.011 5.483 1.00 46.69 88 LEU C C 1
ATOM 3813 O O . LEU C 1 88 ? 12.823 20.683 6.329 1.00 44.18 88 LEU C O 1
ATOM 3818 N N . ILE C 1 89 ? 12.033 20.418 4.231 1.00 47.01 89 ILE C N 1
ATOM 3819 C CA . ILE C 1 89 ? 12.531 21.703 3.739 1.00 48.19 89 ILE C CA 1
ATOM 3820 C C . ILE C 1 89 ? 12.045 22.871 4.569 1.00 47.79 89 ILE C C 1
ATOM 3821 O O . ILE C 1 89 ? 12.811 23.782 4.895 1.00 46.21 89 ILE C O 1
ATOM 3826 N N . GLU C 1 90 ? 10.764 22.858 4.904 1.00 49.12 90 GLU C N 1
ATOM 3827 C CA . GLU C 1 90 ? 10.234 23.951 5.684 1.00 50.64 90 GLU C CA 1
ATOM 3828 C C . GLU C 1 90 ? 10.785 23.938 7.100 1.00 50.39 90 GLU C C 1
ATOM 3829 O O . GLU C 1 90 ? 11.126 24.990 7.633 1.00 51.09 90 GLU C O 1
ATOM 3835 N N . ASN C 1 91 ? 10.884 22.761 7.707 1.00 48.79 91 ASN C N 1
ATOM 3836 C CA . ASN C 1 91 ? 11.416 22.679 9.062 1.00 46.75 91 ASN C CA 1
ATOM 3837 C C . ASN C 1 91 ? 12.857 23.184 9.171 1.00 47.29 91 ASN C C 1
ATOM 3838 O O . ASN C 1 91 ? 13.208 23.854 10.145 1.00 47.59 91 ASN C O 1
ATOM 3843 N N . LEU C 1 92 ? 13.690 22.880 8.178 1.00 46.65 92 LEU C N 1
ATOM 3844 C CA . LEU C 1 92 ? 15.087 23.312 8.219 1.00 45.93 92 LEU C CA 1
ATOM 3845 C C . LEU C 1 92 ? 15.313 24.654 7.543 1.00 47.37 92 LEU C C 1
ATOM 3846 O O . LEU C 1 92 ? 16.451 25.029 7.262 1.00 47.45 92 LEU C O 1
ATOM 3851 N N . GLY C 1 93 ? 14.229 25.381 7.293 1.00 47.25 93 GLY C N 1
ATOM 3852 C CA . GLY C 1 93 ? 14.335 26.673 6.648 1.00 46.31 93 GLY C CA 1
ATOM 3853 C C . GLY C 1 93 ? 15.400 27.607 7.192 1.00 47.31 93 GLY C C 1
ATOM 3854 O O . GLY C 1 93 ? 16.081 28.282 6.420 1.00 47.68 93 GLY C O 1
ATOM 3855 N N . GLU C 1 94 ? 15.567 27.655 8.510 1.00 47.43 94 GLU C N 1
ATOM 3856 C CA . GLU C 1 94 ? 16.554 28.556 9.099 1.00 47.70 94 GLU C CA 1
ATOM 3857 C C . GLU C 1 94 ? 18.009 28.137 8.906 1.00 48.03 94 GLU C C 1
ATOM 3858 O O . GLU C 1 94 ? 18.917 28.892 9.246 1.00 47.80 94 GLU C O 1
ATOM 3864 N N . PHE C 1 95 ? 18.243 26.939 8.377 1.00 47.95 95 PHE C N 1
ATOM 3865 C CA . PHE C 1 95 ? 19.618 26.486 8.145 1.00 47.53 95 PHE C CA 1
ATOM 3866 C C . PHE C 1 95 ? 19.889 26.400 6.643 1.00 48.72 95 PHE C C 1
ATOM 3867 O O . PHE C 1 95 ? 20.728 25.617 6.188 1.00 48.59 95 PHE C O 1
ATOM 3875 N N . LYS C 1 96 ? 19.156 27.215 5.888 1.00 49.39 96 LYS C N 1
ATOM 3876 C CA . LYS C 1 96 ? 19.270 27.292 4.436 1.00 49.88 96 LYS C CA 1
ATOM 3877 C C . LYS C 1 96 ? 20.720 27.167 3.967 1.00 49.81 96 LYS C C 1
ATOM 3878 O O . LYS C 1 96 ? 21.597 27.860 4.475 1.00 47.20 96 LYS C O 1
ATOM 3884 N N . GLY C 1 97 ? 20.964 26.271 3.013 1.00 51.70 97 GLY C N 1
ATOM 3885 C CA . GLY C 1 97 ? 22.305 26.107 2.483 1.00 53.54 97 GLY C CA 1
ATOM 3886 C C . GLY C 1 97 ? 23.232 25.217 3.285 1.00 55.44 97 GLY C C 1
ATOM 3887 O O . GLY C 1 97 ? 24.351 24.934 2.843 1.00 55.86 97 GLY C O 1
ATOM 3888 N N . LYS C 1 98 ? 22.783 24.773 4.460 1.00 55.74 98 LYS C N 1
ATOM 3889 C CA . LYS C 1 98 ? 23.600 23.907 5.310 1.00 53.98 98 LYS C CA 1
ATOM 3890 C C . LYS C 1 98 ? 23.167 22.455 5.244 1.00 53.68 98 LYS C C 1
ATOM 3891 O O . LYS C 1 98 ? 23.803 21.586 5.844 1.00 53.77 98 LYS C O 1
ATOM 3897 N N . PHE C 1 99 ? 22.090 22.186 4.511 1.00 52.70 99 PHE C N 1
ATOM 3898 C CA . PHE C 1 99 ? 21.588 20.829 4.386 1.00 52.79 99 PHE C CA 1
ATOM 3899 C C . PHE C 1 99 ? 21.323 20.440 2.938 1.00 54.57 99 PHE C C 1
ATOM 3900 O O . PHE C 1 99 ? 21.027 21.294 2.098 1.00 56.79 99 PHE C O 1
ATOM 3908 N N . LYS C 1 100 ? 21.440 19.145 2.655 1.00 54.14 100 LYS C N 1
ATOM 3909 C CA . LYS C 1 100 ? 21.219 18.611 1.318 1.00 53.90 100 LYS C CA 1
ATOM 3910 C C . LYS C 1 100 ? 20.158 17.534 1.409 1.00 52.31 100 LYS C C 1
ATOM 3911 O O . LYS C 1 100 ? 19.997 16.900 2.444 1.00 52.69 100 LYS C O 1
ATOM 3917 N N . VAL C 1 101 ? 19.450 17.316 0.313 1.00 51.55 101 VAL C N 1
ATOM 3918 C CA . VAL C 1 101 ? 18.359 16.364 0.283 1.00 50.93 101 VAL C CA 1
ATOM 3919 C C . VAL C 1 101 ? 18.538 15.270 -0.771 1.00 51.02 101 VAL C C 1
ATOM 3920 O O . VAL C 1 101 ? 18.656 15.559 -1.965 1.00 53.47 101 VAL C O 1
ATOM 3924 N N . PHE C 1 102 ? 18.551 14.016 -0.329 1.00 48.37 102 PHE C N 1
ATOM 3925 C CA . PHE C 1 102 ? 18.701 12.892 -1.235 1.00 45.64 102 PHE C CA 1
ATOM 3926 C C . PHE C 1 102 ? 17.399 12.099 -1.213 1.00 46.75 102 PHE C C 1
ATOM 3927 O O . PHE C 1 102 ? 17.125 11.364 -0.258 1.00 45.11 102 PHE C O 1
ATOM 3935 N N . ILE C 1 103 ? 16.590 12.265 -2.259 1.00 46.40 103 ILE C N 1
ATOM 3936 C CA . ILE C 1 103 ? 15.314 11.568 -2.355 1.00 46.46 103 ILE C CA 1
ATOM 3937 C C . ILE C 1 103 ? 15.469 10.275 -3.133 1.00 46.88 103 ILE C C 1
ATOM 3938 O O . ILE C 1 103 ? 15.657 10.282 -4.352 1.00 48.01 103 ILE C O 1
ATOM 3943 N N . GLY C 1 104 ? 15.394 9.161 -2.417 1.00 45.91 104 GLY C N 1
ATOM 3944 C CA . GLY C 1 104 ? 15.527 7.860 -3.037 1.00 46.52 104 GLY C CA 1
ATOM 3945 C C . GLY C 1 104 ? 15.669 6.824 -1.944 1.00 46.22 104 GLY C C 1
ATOM 3946 O O . GLY C 1 104 ? 15.637 7.168 -0.764 1.00 46.34 104 GLY C O 1
ATOM 3947 N N . ASP C 1 105 ? 15.820 5.559 -2.318 1.00 45.53 105 ASP C N 1
ATOM 3948 C CA . ASP C 1 105 ? 15.968 4.513 -1.322 1.00 46.32 105 ASP C CA 1
ATOM 3949 C C . ASP C 1 105 ? 17.297 4.719 -0.604 1.00 45.70 105 ASP C C 1
ATOM 3950 O O . ASP C 1 105 ? 18.269 5.178 -1.204 1.00 45.55 105 ASP C O 1
ATOM 3955 N N . VAL C 1 106 ? 17.340 4.394 0.683 1.00 44.15 106 VAL C N 1
ATOM 3956 C CA . VAL C 1 106 ? 18.569 4.568 1.440 1.00 42.75 106 VAL C CA 1
ATOM 3957 C C . VAL C 1 106 ? 19.732 3.777 0.824 1.00 42.59 106 VAL C C 1
ATOM 3958 O O . VAL C 1 106 ? 20.884 4.208 0.882 1.00 41.96 106 VAL C O 1
ATOM 3962 N N . SER C 1 107 ? 19.430 2.640 0.204 1.00 42.87 107 SER C N 1
ATOM 3963 C CA . SER C 1 107 ? 20.477 1.820 -0.395 1.00 46.63 107 SER C CA 1
ATOM 3964 C C . SER C 1 107 ? 21.136 2.474 -1.608 1.00 48.19 107 SER C C 1
ATOM 3965 O O . SER C 1 107 ? 22.262 2.119 -1.969 1.00 49.05 107 SER C O 1
ATOM 3968 N N . GLU C 1 108 ? 20.440 3.432 -2.225 1.00 49.16 108 GLU C N 1
ATOM 3969 C CA . GLU C 1 108 ? 20.955 4.132 -3.410 1.00 49.49 108 GLU C CA 1
ATOM 3970 C C . GLU C 1 108 ? 21.943 5.231 -3.061 1.00 49.30 108 GLU C C 1
ATOM 3971 O O . GLU C 1 108 ? 22.710 5.676 -3.914 1.00 49.25 108 GLU C O 1
ATOM 3977 N N . PHE C 1 109 ? 21.907 5.696 -1.820 1.00 49.82 109 PHE C N 1
ATOM 3978 C CA . PHE C 1 109 ? 22.794 6.770 -1.393 1.00 50.55 109 PHE C CA 1
ATOM 3979 C C . PHE C 1 109 ? 24.177 6.223 -1.124 1.00 53.15 109 PHE C C 1
ATOM 3980 O O . PHE C 1 109 ? 24.321 5.157 -0.528 1.00 54.91 109 PHE C O 1
ATOM 3988 N N . ASN C 1 110 ? 25.207 6.925 -1.578 1.00 54.84 110 ASN C N 1
ATOM 3989 C CA . ASN C 1 110 ? 26.557 6.450 -1.317 1.00 57.53 110 ASN C CA 1
ATOM 3990 C C . ASN C 1 110 ? 27.608 7.532 -1.304 1.00 57.65 110 ASN C C 1
ATOM 3991 O O . ASN C 1 110 ? 28.548 7.524 -2.088 1.00 59.39 110 ASN C O 1
ATOM 3996 N N . SER C 1 111 ? 27.438 8.470 -0.391 1.00 57.98 111 SER C N 1
ATOM 3997 C CA . SER C 1 111 ? 28.388 9.551 -0.226 1.00 57.82 111 SER C CA 1
ATOM 3998 C C . SER C 1 111 ? 28.970 9.327 1.170 1.00 57.60 111 SER C C 1
ATOM 3999 O O . SER C 1 111 ? 28.230 9.046 2.118 1.00 58.72 111 SER C O 1
ATOM 4002 N N . ARG C 1 112 ? 30.288 9.410 1.300 1.00 56.27 112 ARG C N 1
ATOM 4003 C CA . ARG C 1 112 ? 30.903 9.207 2.602 1.00 54.25 112 ARG C CA 1
ATOM 4004 C C . ARG C 1 112 ? 30.722 10.431 3.493 1.00 53.27 112 ARG C C 1
ATOM 4005 O O . ARG C 1 112 ? 30.923 11.568 3.069 1.00 53.79 112 ARG C O 1
ATOM 4013 N N . VAL C 1 113 ? 30.323 10.182 4.736 1.00 51.39 113 VAL C N 1
ATOM 4014 C CA . VAL C 1 113 ? 30.094 11.242 5.705 1.00 48.99 113 VAL C CA 1
ATOM 4015 C C . VAL C 1 113 ? 30.908 10.948 6.958 1.00 48.50 113 VAL C C 1
ATOM 4016 O O . VAL C 1 113 ? 31.525 9.886 7.071 1.00 48.46 113 VAL C O 1
ATOM 4020 N N . ASP C 1 114 ? 30.898 11.882 7.900 1.00 46.69 114 ASP C N 1
ATOM 4021 C CA . ASP C 1 114 ? 31.629 11.706 9.144 1.00 46.59 114 ASP C CA 1
ATOM 4022 C C . ASP C 1 114 ? 30.784 10.960 10.162 1.00 46.47 114 ASP C C 1
ATOM 4023 O O . ASP C 1 114 ? 31.285 10.112 10.903 1.00 46.97 114 ASP C O 1
ATOM 4028 N N . ILE C 1 115 ? 29.494 11.275 10.192 1.00 44.58 115 ILE C N 1
ATOM 4029 C CA . ILE C 1 115 ? 28.602 10.659 11.157 1.00 43.78 115 ILE C CA 1
ATOM 4030 C C . ILE C 1 115 ? 27.219 10.377 10.604 1.00 42.06 115 ILE C C 1
ATOM 4031 O O . ILE C 1 115 ? 26.714 11.111 9.764 1.00 43.09 115 ILE C O 1
ATOM 4036 N N . VAL C 1 116 ? 26.622 9.283 11.054 1.00 40.09 116 VAL C N 1
ATOM 4037 C CA . VAL C 1 116 ? 25.279 8.932 10.628 1.00 36.71 116 VAL C CA 1
ATOM 4038 C C . VAL C 1 116 ? 24.376 8.900 11.855 1.00 36.53 116 VAL C C 1
ATOM 4039 O O . VAL C 1 116 ? 24.733 8.315 12.885 1.00 34.29 116 VAL C O 1
ATOM 4043 N N . ILE C 1 117 ? 23.227 9.559 11.750 1.00 35.67 117 ILE C N 1
ATOM 4044 C CA . ILE C 1 117 ? 22.234 9.555 12.808 1.00 35.77 117 ILE C CA 1
ATOM 4045 C C . ILE C 1 117 ? 20.966 9.085 12.111 1.00 37.75 117 ILE C C 1
ATOM 4046 O O . ILE C 1 117 ? 20.693 9.490 10.973 1.00 38.94 117 ILE C O 1
ATOM 4059 N N . ASN C 1 119 ? 16.714 7.217 12.733 1.00 39.76 119 ASN C N 1
ATOM 4060 C CA . ASN C 1 119 ? 15.585 6.638 13.453 1.00 39.28 119 ASN C CA 1
ATOM 4061 C C . ASN C 1 119 ? 14.943 5.849 12.325 1.00 41.26 119 ASN C C 1
ATOM 4062 O O . ASN C 1 119 ? 13.890 6.219 11.801 1.00 41.86 119 ASN C O 1
ATOM 4067 N N . PRO C 1 120 ? 15.595 4.757 11.914 1.00 41.22 120 PRO C N 1
ATOM 4068 C CA . PRO C 1 120 ? 15.096 3.912 10.832 1.00 41.61 120 PRO C CA 1
ATOM 4069 C C . PRO C 1 120 ? 13.848 3.125 11.192 1.00 42.81 120 PRO C C 1
ATOM 4070 O O . PRO C 1 120 ? 13.472 3.031 12.358 1.00 43.39 120 PRO C O 1
ATOM 4074 N N . PRO C 1 121 ? 13.172 2.562 10.182 1.00 44.37 121 PRO C N 1
ATOM 4075 C CA . PRO C 1 121 ? 11.978 1.782 10.509 1.00 45.41 121 PRO C CA 1
ATOM 4076 C C . PRO C 1 121 ? 12.434 0.557 11.298 1.00 45.70 121 PRO C C 1
ATOM 4077 O O . PRO C 1 121 ? 13.504 0.006 11.036 1.00 44.57 121 PRO C O 1
ATOM 4081 N N . PHE C 1 122 ? 11.637 0.138 12.271 1.00 47.09 122 PHE C N 1
ATOM 4082 C CA . PHE C 1 122 ? 11.999 -1.013 13.078 1.00 48.65 122 PHE C CA 1
ATOM 4083 C C . PHE C 1 122 ? 11.836 -2.313 12.303 1.00 52.21 122 PHE C C 1
ATOM 4084 O O . PHE C 1 122 ? 12.406 -3.345 12.670 1.00 53.07 122 PHE C O 1
ATOM 4092 N N . GLY C 1 123 ? 11.074 -2.260 11.215 1.00 54.21 123 GLY C N 1
ATOM 4093 C CA . GLY C 1 123 ? 10.863 -3.452 10.415 1.00 58.59 123 GLY C CA 1
ATOM 4094 C C . GLY C 1 123 ? 9.642 -4.215 10.892 1.00 61.58 123 GLY C C 1
ATOM 4095 O O . GLY C 1 123 ? 9.548 -5.434 10.730 1.00 62.01 123 GLY C O 1
ATOM 4096 N N . SER C 1 124 ? 8.703 -3.493 11.495 1.00 63.75 124 SER C N 1
ATOM 4097 C CA . SER C 1 124 ? 7.480 -4.107 11.988 1.00 66.09 124 SER C CA 1
ATOM 4098 C C . SER C 1 124 ? 6.425 -4.084 10.891 1.00 67.20 124 SER C C 1
ATOM 4099 O O . SER C 1 124 ? 5.505 -4.896 10.891 1.00 68.05 124 SER C O 1
ATOM 4102 N N . GLN C 1 125 ? 6.557 -3.151 9.954 1.00 68.33 125 GLN C N 1
ATOM 4103 C CA . GLN C 1 125 ? 5.603 -3.058 8.861 1.00 68.54 125 GLN C CA 1
ATOM 4104 C C . GLN C 1 125 ? 6.066 -3.876 7.670 1.00 68.35 125 GLN C C 1
ATOM 4105 O O . GLN C 1 125 ? 5.254 -4.361 6.891 1.00 68.41 125 GLN C O 1
ATOM 4111 N N . ARG C 1 126 ? 7.377 -4.026 7.530 1.00 68.70 126 ARG C N 1
ATOM 4112 C CA . ARG C 1 126 ? 7.935 -4.830 6.452 1.00 68.82 126 ARG C CA 1
ATOM 4113 C C . ARG C 1 126 ? 9.206 -5.519 6.923 1.00 67.54 126 ARG C C 1
ATOM 4114 O O . ARG C 1 126 ? 10.113 -4.885 7.466 1.00 67.19 126 ARG C O 1
ATOM 4122 N N . LYS C 1 127 ? 9.257 -6.829 6.708 1.00 66.35 127 LYS C N 1
ATOM 4123 C CA . LYS C 1 127 ? 10.381 -7.649 7.144 1.00 65.13 127 LYS C CA 1
ATOM 4124 C C . LYS C 1 127 ? 11.776 -7.096 6.880 1.00 63.63 127 LYS C C 1
ATOM 4125 O O . LYS C 1 127 ? 12.131 -6.753 5.748 1.00 63.25 127 LYS C O 1
ATOM 4131 N N . HIS C 1 128 ? 12.558 -7.010 7.953 1.00 60.95 128 HIS C N 1
ATOM 4132 C CA . HIS C 1 128 ? 13.939 -6.538 7.894 1.00 58.13 128 HIS C CA 1
ATOM 4133 C C . HIS C 1 128 ? 14.131 -5.176 7.226 1.00 56.38 128 HIS C C 1
ATOM 4134 O O . HIS C 1 128 ? 15.166 -4.936 6.601 1.00 56.42 128 HIS C O 1
ATOM 4141 N N . ALA C 1 129 ? 13.153 -4.288 7.364 1.00 54.29 129 ALA C N 1
ATOM 4142 C CA . ALA C 1 129 ? 13.236 -2.959 6.762 1.00 53.58 129 ALA C CA 1
ATOM 4143 C C . ALA C 1 129 ? 14.411 -2.139 7.302 1.00 52.39 129 ALA C C 1
ATOM 4144 O O . ALA C 1 129 ? 14.889 -1.221 6.640 1.00 51.42 129 ALA C O 1
ATOM 4146 N N . ASP C 1 130 ? 14.877 -2.486 8.499 1.00 51.18 130 ASP C N 1
ATOM 4147 C CA . ASP C 1 130 ? 15.977 -1.766 9.138 1.00 49.64 130 ASP C CA 1
ATOM 4148 C C . ASP C 1 130 ? 17.362 -2.162 8.629 1.00 47.99 130 ASP C C 1
ATOM 4149 O O . ASP C 1 130 ? 18.314 -1.391 8.737 1.00 47.72 130 ASP C O 1
ATOM 4154 N N . ARG C 1 131 ? 17.472 -3.361 8.071 1.00 46.18 131 ARG C N 1
ATOM 4155 C CA . ARG C 1 131 ? 18.756 -3.843 7.573 1.00 46.22 131 ARG C CA 1
ATOM 4156 C C . ARG C 1 131 ? 19.410 -2.944 6.516 1.00 46.11 131 ARG C C 1
ATOM 4157 O O . ARG C 1 131 ? 20.613 -2.662 6.596 1.00 47.82 131 ARG C O 1
ATOM 4165 N N . PRO C 1 132 ? 18.641 -2.484 5.510 1.00 44.86 132 PRO C N 1
ATOM 4166 C CA . PRO C 1 132 ? 19.245 -1.619 4.491 1.00 43.46 132 PRO C CA 1
ATOM 4167 C C . PRO C 1 132 ? 19.858 -0.373 5.107 1.00 40.91 132 PRO C C 1
ATOM 4168 O O . PRO C 1 132 ? 20.865 0.135 4.626 1.00 42.06 132 PRO C O 1
ATOM 4172 N N . PHE C 1 133 ? 19.248 0.114 6.181 1.00 40.47 133 PHE C N 1
ATOM 4173 C CA . PHE C 1 133 ? 19.742 1.307 6.864 1.00 39.70 133 PHE C CA 1
ATOM 4174 C C . PHE C 1 133 ? 21.056 1.067 7.610 1.00 40.64 133 PHE C C 1
ATOM 4175 O O . PHE C 1 133 ? 21.996 1.878 7.519 1.00 40.00 133 PHE C O 1
ATOM 4183 N N . LEU C 1 134 ? 21.120 -0.038 8.348 1.00 39.64 134 LEU C N 1
ATOM 4184 C CA . LEU C 1 134 ? 22.327 -0.381 9.098 1.00 39.51 134 LEU C CA 1
ATOM 4185 C C . LEU C 1 134 ? 23.474 -0.669 8.118 1.00 39.32 134 LEU C C 1
ATOM 4186 O O . LEU C 1 134 ? 24.603 -0.219 8.318 1.00 37.34 134 LEU C O 1
ATOM 4191 N N . LEU C 1 135 ? 23.177 -1.408 7.050 1.00 39.75 135 LEU C N 1
ATOM 4192 C CA . LEU C 1 135 ? 24.188 -1.728 6.048 1.00 40.52 135 LEU C CA 1
ATOM 4193 C C . LEU C 1 135 ? 24.771 -0.460 5.431 1.00 40.60 135 LEU C C 1
ATOM 4194 O O . LEU C 1 135 ? 25.995 -0.317 5.331 1.00 40.38 135 LEU C O 1
ATOM 4199 N N . LYS C 1 136 ? 23.897 0.462 5.029 1.00 39.91 136 LYS C N 1
ATOM 4200 C CA . LYS C 1 136 ? 24.344 1.711 4.420 1.00 38.83 136 LYS C CA 1
ATOM 4201 C C . LYS C 1 136 ? 25.113 2.574 5.407 1.00 38.35 136 LYS C C 1
ATOM 4202 O O . LYS C 1 136 ? 26.152 3.137 5.068 1.00 39.31 136 LYS C O 1
ATOM 4208 N N . ALA C 1 137 ? 24.602 2.683 6.627 1.00 38.00 137 ALA C N 1
ATOM 4209 C CA . ALA C 1 137 ? 25.262 3.481 7.651 1.00 36.54 137 ALA C CA 1
ATOM 4210 C C . ALA C 1 137 ? 26.686 2.972 7.880 1.00 37.98 137 ALA C C 1
ATOM 4211 O O . ALA C 1 137 ? 27.632 3.752 7.928 1.00 38.12 137 ALA C O 1
ATOM 4213 N N . PHE C 1 138 ? 26.835 1.661 8.020 1.00 39.38 138 PHE C N 1
ATOM 4214 C CA . PHE C 1 138 ? 28.154 1.073 8.245 1.00 40.98 138 PHE C CA 1
ATOM 4215 C C . PHE C 1 138 ? 29.064 1.306 7.052 1.00 42.60 138 PHE C C 1
ATOM 4216 O O . PHE C 1 138 ? 30.272 1.478 7.202 1.00 42.94 138 PHE C O 1
ATOM 4224 N N . GLU C 1 139 ? 28.471 1.326 5.866 1.00 44.61 139 GLU C N 1
ATOM 4225 C CA . GLU C 1 139 ? 29.223 1.524 4.635 1.00 45.95 139 GLU C CA 1
ATOM 4226 C C . GLU C 1 139 ? 29.752 2.942 4.427 1.00 44.95 139 GLU C C 1
ATOM 4227 O O . GLU C 1 139 ? 30.880 3.124 3.977 1.00 45.68 139 GLU C O 1
ATOM 4233 N N . ILE C 1 140 ? 28.953 3.945 4.767 1.00 43.83 140 ILE C N 1
ATOM 4234 C CA . ILE C 1 140 ? 29.353 5.332 4.545 1.00 42.93 140 ILE C CA 1
ATOM 4235 C C . ILE C 1 140 ? 29.951 6.103 5.708 1.00 42.12 140 ILE C C 1
ATOM 4236 O O . ILE C 1 140 ? 30.380 7.243 5.522 1.00 42.49 140 ILE C O 1
ATOM 4241 N N . SER C 1 141 ? 29.986 5.507 6.896 1.00 40.48 141 SER C N 1
ATOM 4242 C CA . SER C 1 141 ? 30.521 6.210 8.057 1.00 41.18 141 SER C CA 1
ATOM 4243 C C . SER C 1 141 ? 31.257 5.289 9.024 1.00 41.94 141 SER C C 1
ATOM 4244 O O . SER C 1 141 ? 31.126 4.067 8.944 1.00 42.28 141 SER C O 1
ATOM 4247 N N . ASP C 1 142 ? 32.033 5.879 9.931 1.00 41.00 142 ASP C N 1
ATOM 4248 C CA . ASP C 1 142 ? 32.761 5.103 10.928 1.00 42.37 142 ASP C CA 1
ATOM 4249 C C . ASP C 1 142 ? 32.083 5.219 12.292 1.00 41.52 142 ASP C C 1
ATOM 4250 O O . ASP C 1 142 ? 32.400 4.464 13.208 1.00 41.10 142 ASP C O 1
ATOM 4255 N N . VAL C 1 143 ? 31.164 6.177 12.414 1.00 39.86 143 VAL C N 1
ATOM 4256 C CA . VAL C 1 143 ? 30.404 6.392 13.647 1.00 37.99 143 VAL C CA 1
ATOM 4257 C C . VAL C 1 143 ? 28.916 6.455 13.295 1.00 38.55 143 VAL C C 1
ATOM 4258 O O . VAL C 1 143 ? 28.489 7.282 12.479 1.00 37.65 143 VAL C O 1
ATOM 4262 N N . VAL C 1 144 ? 28.132 5.577 13.914 1.00 37.66 144 VAL C N 1
ATOM 4263 C CA . VAL C 1 144 ? 26.693 5.491 13.648 1.00 36.27 144 VAL C CA 1
ATOM 4264 C C . VAL C 1 144 ? 25.840 5.585 14.916 1.00 35.81 144 VAL C C 1
ATOM 4265 O O . VAL C 1 144 ? 26.134 4.933 15.920 1.00 34.02 144 VAL C O 1
ATOM 4269 N N . TYR C 1 145 ? 24.804 6.422 14.861 1.00 34.52 145 TYR C N 1
ATOM 4270 C CA . TYR C 1 145 ? 23.852 6.608 15.958 1.00 32.24 145 TYR C CA 1
ATOM 4271 C C . TYR C 1 145 ? 22.514 6.154 15.403 1.00 35.12 145 TYR C C 1
ATOM 4272 O O . TYR C 1 145 ? 22.057 6.684 14.377 1.00 34.93 145 TYR C O 1
ATOM 4281 N N . SER C 1 146 ? 21.882 5.186 16.065 1.00 33.40 146 SER C N 1
ATOM 4282 C CA . SER C 1 146 ? 20.609 4.664 15.590 1.00 33.65 146 SER C CA 1
ATOM 4283 C C . SER C 1 146 ? 19.651 4.376 16.738 1.00 36.14 146 SER C C 1
ATOM 4284 O O . SER C 1 146 ? 20.036 4.398 17.911 1.00 34.85 146 SER C O 1
ATOM 4287 N N . ILE C 1 147 ? 18.398 4.105 16.392 1.00 36.26 147 ILE C N 1
ATOM 4288 C CA . ILE C 1 147 ? 17.381 3.800 17.389 1.00 36.08 147 ILE C CA 1
ATOM 4289 C C . ILE C 1 147 ? 16.708 2.492 17.005 1.00 37.71 147 ILE C C 1
ATOM 4290 O O . ILE C 1 147 ? 16.389 2.267 15.831 1.00 39.77 147 ILE C O 1
ATOM 4295 N N . HIS C 1 148 ? 16.506 1.621 17.988 1.00 37.46 148 HIS C N 1
ATOM 4296 C CA . HIS C 1 148 ? 15.887 0.322 17.753 1.00 37.60 148 HIS C CA 1
ATOM 4297 C C . HIS C 1 148 ? 15.044 -0.121 18.940 1.00 38.01 148 HIS C C 1
ATOM 4298 O O . HIS C 1 148 ? 15.192 0.403 20.048 1.00 37.03 148 HIS C O 1
ATOM 4305 N N . LEU C 1 149 ? 14.162 -1.088 18.699 1.00 38.20 149 LEU C N 1
ATOM 4306 C CA . LEU C 1 149 ? 13.283 -1.619 19.738 1.00 38.81 149 LEU C CA 1
ATOM 4307 C C . LEU C 1 149 ? 14.094 -2.303 20.833 1.00 38.73 149 LEU C C 1
ATOM 4308 O O . LEU C 1 149 ? 14.942 -3.162 20.556 1.00 39.04 149 LEU C O 1
ATOM 4313 N N . ALA C 1 150 ? 13.834 -1.919 22.075 1.00 38.66 150 ALA C N 1
ATOM 4314 C CA . ALA C 1 150 ? 14.539 -2.502 23.211 1.00 40.39 150 ALA C CA 1
ATOM 4315 C C . ALA C 1 150 ? 13.985 -3.889 23.528 1.00 42.24 150 ALA C C 1
ATOM 4316 O O . ALA C 1 150 ? 13.394 -4.106 24.585 1.00 42.63 150 ALA C O 1
ATOM 4318 N N . LYS C 1 151 ? 14.166 -4.822 22.599 1.00 43.82 151 LYS C N 1
ATOM 4319 C CA . LYS C 1 151 ? 13.702 -6.187 22.781 1.00 44.54 151 LYS C CA 1
ATOM 4320 C C . LYS C 1 151 ? 14.886 -7.141 22.732 1.00 44.99 151 LYS C C 1
ATOM 4321 O O . LYS C 1 151 ? 15.849 -6.918 21.990 1.00 46.08 151 LYS C O 1
ATOM 4327 N N . PRO C 1 152 ? 14.835 -8.222 23.524 1.00 44.20 152 PRO C N 1
ATOM 4328 C CA . PRO C 1 152 ? 15.913 -9.213 23.565 1.00 44.59 152 PRO C CA 1
ATOM 4329 C C . PRO C 1 152 ? 16.376 -9.724 22.192 1.00 45.34 152 PRO C C 1
ATOM 4330 O O . PRO C 1 152 ? 17.579 -9.783 21.929 1.00 43.77 152 PRO C O 1
ATOM 4334 N N . GLU C 1 153 ? 15.436 -10.088 21.319 1.00 45.55 153 GLU C N 1
ATOM 4335 C CA . GLU C 1 153 ? 15.818 -10.589 20.002 1.00 47.03 153 GLU C CA 1
ATOM 4336 C C . GLU C 1 153 ? 16.471 -9.485 19.175 1.00 43.87 153 GLU C C 1
ATOM 4337 O O . GLU C 1 153 ? 17.470 -9.717 18.506 1.00 43.50 153 GLU C O 1
ATOM 4343 N N . VAL C 1 154 ? 15.902 -8.286 19.218 1.00 42.43 154 VAL C N 1
ATOM 4344 C CA . VAL C 1 154 ? 16.450 -7.159 18.469 1.00 41.61 154 VAL C CA 1
ATOM 4345 C C . VAL C 1 154 ? 17.867 -6.854 18.940 1.00 40.85 154 VAL C C 1
ATOM 4346 O O . VAL C 1 154 ? 18.786 -6.737 18.134 1.00 41.07 154 VAL C O 1
ATOM 4350 N N . ARG C 1 155 ? 18.042 -6.732 20.251 1.00 40.53 155 ARG C N 1
ATOM 4351 C CA . ARG C 1 155 ? 19.356 -6.448 20.815 1.00 39.52 155 ARG C CA 1
ATOM 4352 C C . ARG C 1 155 ? 20.403 -7.472 20.389 1.00 40.71 155 ARG C C 1
ATOM 4353 O O . ARG C 1 155 ? 21.518 -7.111 20.001 1.00 39.01 155 ARG C O 1
ATOM 4361 N N . ARG C 1 156 ? 20.053 -8.749 20.454 1.00 41.65 156 ARG C N 1
ATOM 4362 C CA . ARG C 1 156 ? 20.995 -9.784 20.062 1.00 43.01 156 ARG C CA 1
ATOM 4363 C C . ARG C 1 156 ? 21.337 -9.654 18.575 1.00 42.14 156 ARG C C 1
ATOM 4364 O O . ARG C 1 156 ? 22.489 -9.843 18.184 1.00 40.57 156 ARG C O 1
ATOM 4372 N N . PHE C 1 157 ? 20.346 -9.315 17.752 1.00 40.87 157 PHE C N 1
ATOM 4373 C CA . PHE C 1 157 ? 20.580 -9.150 16.321 1.00 41.26 157 PHE C CA 1
ATOM 4374 C C . PHE C 1 157 ? 21.482 -7.953 16.052 1.00 40.75 157 PHE C C 1
ATOM 4375 O O . PHE C 1 157 ? 22.490 -8.072 15.360 1.00 41.21 157 PHE C O 1
ATOM 4383 N N . ILE C 1 158 ? 21.114 -6.800 16.601 1.00 39.47 158 ILE C N 1
ATOM 4384 C CA . ILE C 1 158 ? 21.892 -5.580 16.416 1.00 39.54 158 ILE C CA 1
ATOM 4385 C C . ILE C 1 158 ? 23.359 -5.790 16.778 1.00 40.74 158 ILE C C 1
ATOM 4386 O O . ILE C 1 158 ? 24.259 -5.378 16.046 1.00 40.67 158 ILE C O 1
ATOM 4391 N N . GLU C 1 159 ? 23.591 -6.436 17.914 1.00 41.81 159 GLU C N 1
ATOM 4392 C CA . GLU C 1 159 ? 24.936 -6.687 18.394 1.00 43.18 159 GLU C CA 1
ATOM 4393 C C . GLU C 1 159 ? 25.690 -7.607 17.430 1.00 43.09 159 GLU C C 1
ATOM 4394 O O . GLU C 1 159 ? 26.855 -7.378 17.120 1.00 42.00 159 GLU C O 1
ATOM 4400 N N . LYS C 1 160 ? 25.005 -8.631 16.936 1.00 44.30 160 LYS C N 1
ATOM 4401 C CA . LYS C 1 160 ? 25.604 -9.597 16.021 1.00 45.22 160 LYS C CA 1
ATOM 4402 C C . LYS C 1 160 ? 25.806 -9.018 14.621 1.00 45.51 160 LYS C C 1
ATOM 4403 O O . LYS C 1 160 ? 26.856 -9.204 14.002 1.00 45.49 160 LYS C O 1
ATOM 4409 N N . PHE C 1 161 ? 24.798 -8.308 14.130 1.00 44.87 161 PHE C N 1
ATOM 4410 C CA . PHE C 1 161 ? 24.858 -7.715 12.804 1.00 44.77 161 PHE C CA 1
ATOM 4411 C C . PHE C 1 161 ? 25.970 -6.674 12.695 1.00 43.73 161 PHE C C 1
ATOM 4412 O O . PHE C 1 161 ? 26.760 -6.696 11.754 1.00 44.27 161 PHE C O 1
ATOM 4420 N N . SER C 1 162 ? 26.038 -5.767 13.660 1.00 42.08 162 SER C N 1
ATOM 4421 C CA . SER C 1 162 ? 27.068 -4.740 13.636 1.00 40.37 162 SER C CA 1
ATOM 4422 C C . SER C 1 162 ? 28.464 -5.360 13.677 1.00 42.10 162 SER C C 1
ATOM 4423 O O . SER C 1 162 ? 29.389 -4.884 13.009 1.00 41.66 162 SER C O 1
ATOM 4426 N N . TRP C 1 163 ? 28.617 -6.427 14.456 1.00 42.75 163 TRP C N 1
ATOM 4427 C CA . TRP C 1 163 ? 29.911 -7.088 14.569 1.00 44.11 163 TRP C CA 1
ATOM 4428 C C . TRP C 1 163 ? 30.347 -7.699 13.236 1.00 43.70 163 TRP C C 1
ATOM 4429 O O . TRP C 1 163 ? 31.497 -7.547 12.820 1.00 41.87 163 TRP C O 1
ATOM 4440 N N . GLU C 1 164 ? 29.427 -8.391 12.572 1.00 43.97 164 GLU C N 1
ATOM 4441 C CA . GLU C 1 164 ? 29.738 -9.009 11.290 1.00 45.24 164 GLU C CA 1
ATOM 4442 C C . GLU C 1 164 ? 30.158 -7.946 10.285 1.00 45.09 164 GLU C C 1
ATOM 4443 O O . GLU C 1 164 ? 30.785 -8.255 9.276 1.00 45.53 164 GLU C O 1
ATOM 4449 N N . HIS C 1 165 ? 29.809 -6.693 10.550 1.00 42.91 165 HIS C N 1
ATOM 4450 C CA . HIS C 1 165 ? 30.156 -5.636 9.622 1.00 43.56 165 HIS C CA 1
ATOM 4451 C C . HIS C 1 165 ? 31.267 -4.735 10.128 1.00 42.86 165 HIS C C 1
ATOM 4452 O O . HIS C 1 165 ? 31.439 -3.617 9.640 1.00 43.63 165 HIS C O 1
ATOM 4459 N N . GLY C 1 166 ? 32.023 -5.240 11.100 1.00 41.69 166 GLY C N 1
ATOM 4460 C CA . GLY C 1 166 ? 33.147 -4.496 11.648 1.00 41.61 166 GLY C CA 1
ATOM 4461 C C . GLY C 1 166 ? 32.869 -3.333 12.585 1.00 40.09 166 GLY C C 1
ATOM 4462 O O . GLY C 1 166 ? 33.704 -2.438 12.714 1.00 41.50 166 GLY C O 1
ATOM 4463 N N . PHE C 1 167 ? 31.719 -3.337 13.248 1.00 39.45 167 PHE C N 1
ATOM 4464 C CA . PHE C 1 167 ? 31.380 -2.266 14.177 1.00 38.21 167 PHE C CA 1
ATOM 4465 C C . PHE C 1 167 ? 31.057 -2.808 15.560 1.00 38.64 167 PHE C C 1
ATOM 4466 O O . PHE C 1 167 ? 30.567 -3.933 15.698 1.00 39.85 167 PHE C O 1
ATOM 4474 N N . VAL C 1 168 ? 31.322 -1.998 16.581 1.00 37.27 168 VAL C N 1
ATOM 4475 C CA . VAL C 1 168 ? 31.030 -2.369 17.959 1.00 35.89 168 VAL C CA 1
ATOM 4476 C C . VAL C 1 168 ? 30.151 -1.300 18.594 1.00 34.71 168 VAL C C 1
ATOM 4477 O O . VAL C 1 168 ? 30.253 -0.116 18.262 1.00 32.07 168 VAL C O 1
ATOM 4481 N N . VAL C 1 169 ? 29.285 -1.725 19.509 1.00 33.37 169 VAL C N 1
ATOM 4482 C CA . VAL C 1 169 ? 28.406 -0.799 20.206 1.00 29.78 169 VAL C CA 1
ATOM 4483 C C . VAL C 1 169 ? 29.229 -0.212 21.340 1.00 31.86 169 VAL C C 1
ATOM 4484 O O . VAL C 1 169 ? 29.809 -0.957 22.130 1.00 31.98 169 VAL C O 1
ATOM 4488 N N . THR C 1 170 ? 29.311 1.118 21.403 1.00 32.25 170 THR C N 1
ATOM 4489 C CA . THR C 1 170 ? 30.071 1.790 22.456 1.00 32.35 170 THR C CA 1
ATOM 4490 C C . THR C 1 170 ? 29.128 2.327 23.520 1.00 32.00 170 THR C C 1
ATOM 4491 O O . THR C 1 170 ? 29.489 2.405 24.691 1.00 33.53 170 THR C O 1
ATOM 4495 N N . HIS C 1 171 ? 27.919 2.692 23.103 1.00 30.49 171 HIS C N 1
ATOM 4496 C CA . HIS C 1 171 ? 26.910 3.225 24.010 1.00 31.29 171 HIS C CA 1
ATOM 4497 C C . HIS C 1 171 ? 25.526 2.700 23.636 1.00 31.94 171 HIS C C 1
ATOM 4498 O O . HIS C 1 171 ? 25.243 2.439 22.464 1.00 33.09 171 HIS C O 1
ATOM 4505 N N . ARG C 1 172 ? 24.673 2.549 24.643 1.00 30.05 172 ARG C N 1
ATOM 4506 C CA . ARG C 1 172 ? 23.304 2.098 24.441 1.00 29.61 172 ARG C CA 1
ATOM 4507 C C . ARG C 1 172 ? 22.469 2.715 25.542 1.00 30.44 172 ARG C C 1
ATOM 4508 O O . ARG C 1 172 ? 22.608 2.345 26.713 1.00 32.37 172 ARG C O 1
ATOM 4516 N N . LEU C 1 173 ? 21.626 3.675 25.180 1.00 29.36 173 LEU C N 1
ATOM 4517 C CA . LEU C 1 173 ? 20.759 4.328 26.149 1.00 32.66 173 LEU C CA 1
ATOM 4518 C C . LEU C 1 173 ? 19.342 3.799 25.940 1.00 32.62 173 LEU C C 1
ATOM 4519 O O . LEU C 1 173 ? 18.873 3.720 24.806 1.00 33.19 173 LEU C O 1
ATOM 4524 N N . THR C 1 174 ? 18.668 3.440 27.028 1.00 33.02 174 THR C N 1
ATOM 4525 C CA . THR C 1 174 ? 17.313 2.902 26.951 1.00 33.36 174 THR C CA 1
ATOM 4526 C C . THR C 1 174 ? 16.306 3.918 27.467 1.00 34.97 174 THR C C 1
ATOM 4527 O O . THR C 1 174 ? 16.455 4.435 28.567 1.00 34.89 174 THR C O 1
ATOM 4531 N N . THR C 1 175 ? 15.287 4.206 26.664 1.00 37.63 175 THR C N 1
ATOM 4532 C CA . THR C 1 175 ? 14.266 5.172 27.049 1.00 39.71 175 THR C CA 1
ATOM 4533 C C . THR C 1 175 ? 12.913 4.796 26.441 1.00 42.15 175 THR C C 1
ATOM 4534 O O . THR C 1 175 ? 12.839 4.032 25.481 1.00 41.34 175 THR C O 1
ATOM 4538 N N . LYS C 1 176 ? 11.845 5.321 27.024 1.00 45.50 176 LYS C N 1
ATOM 4539 C CA . LYS C 1 176 ? 10.504 5.032 26.547 1.00 48.50 176 LYS C CA 1
ATOM 4540 C C . LYS C 1 176 ? 9.988 6.244 25.804 1.00 50.06 176 LYS C C 1
ATOM 4541 O O . LYS C 1 176 ? 10.123 7.373 26.273 1.00 49.15 176 LYS C O 1
ATOM 4547 N N . ILE C 1 177 ? 9.432 6.024 24.623 1.00 52.69 177 ILE C N 1
ATOM 4548 C CA . ILE C 1 177 ? 8.896 7.140 23.873 1.00 55.28 177 ILE C CA 1
ATOM 4549 C C . ILE C 1 177 ? 7.405 6.932 23.655 1.00 57.31 177 ILE C C 1
ATOM 4550 O O . ILE C 1 177 ? 6.884 5.833 23.863 1.00 55.90 177 ILE C O 1
ATOM 4555 N N . GLU C 1 178 ? 6.721 8.005 23.279 1.00 60.47 178 GLU C N 1
ATOM 4556 C CA . GLU C 1 178 ? 5.289 7.953 23.015 1.00 63.59 178 GLU C CA 1
ATOM 4557 C C . GLU C 1 178 ? 5.106 8.435 21.592 1.00 64.51 178 GLU C C 1
ATOM 4558 O O . GLU C 1 178 ? 5.306 9.611 21.304 1.00 64.79 178 GLU C O 1
ATOM 4564 N N . ILE C 1 179 ? 4.743 7.545 20.687 1.00 66.67 179 ILE C N 1
ATOM 4565 C CA . ILE C 1 179 ? 4.581 7.992 19.323 1.00 68.32 179 ILE C CA 1
ATOM 4566 C C . ILE C 1 179 ? 3.120 8.045 18.896 1.00 68.99 179 ILE C C 1
ATOM 4567 O O . ILE C 1 179 ? 2.454 7.018 18.776 1.00 69.42 179 ILE C O 1
ATOM 4572 N N . PRO C 1 180 ? 2.602 9.270 18.688 1.00 69.73 180 PRO C N 1
ATOM 4573 C CA . PRO C 1 180 ? 1.232 9.599 18.276 1.00 70.02 180 PRO C CA 1
ATOM 4574 C C . PRO C 1 180 ? 0.791 8.889 16.999 1.00 69.09 180 PRO C C 1
ATOM 4575 O O . PRO C 1 180 ? 1.490 8.929 15.990 1.00 69.28 180 PRO C O 1
ATOM 4579 N N . ARG C 1 187 ? -5.676 4.198 14.185 1.00 93.39 187 ARG C N 1
ATOM 4580 C CA . ARG C 1 187 ? -5.814 3.157 15.196 1.00 93.99 187 ARG C CA 1
ATOM 4581 C C . ARG C 1 187 ? -5.687 3.766 16.577 1.00 93.77 187 ARG C C 1
ATOM 4582 O O . ARG C 1 187 ? -6.465 4.651 16.941 1.00 93.78 187 ARG C O 1
ATOM 4590 N N . LYS C 1 188 ? -4.722 3.280 17.353 1.00 93.17 188 LYS C N 1
ATOM 4591 C CA . LYS C 1 188 ? -4.485 3.833 18.674 1.00 91.70 188 LYS C CA 1
ATOM 4592 C C . LYS C 1 188 ? -4.060 5.278 18.448 1.00 90.44 188 LYS C C 1
ATOM 4593 O O . LYS C 1 188 ? -3.723 5.676 17.331 1.00 90.90 188 LYS C O 1
ATOM 4599 N N . LYS C 1 189 ? -4.071 6.055 19.517 1.00 88.34 189 LYS C N 1
ATOM 4600 C CA . LYS C 1 189 ? -3.728 7.465 19.468 1.00 86.06 189 LYS C CA 1
ATOM 4601 C C . LYS C 1 189 ? -2.310 7.754 19.953 1.00 84.62 189 LYS C C 1
ATOM 4602 O O . LYS C 1 189 ? -1.616 8.621 19.410 1.00 84.87 189 LYS C O 1
ATOM 4608 N N . LEU C 1 190 ? -1.890 7.020 20.980 1.00 82.00 190 LEU C N 1
ATOM 4609 C CA . LEU C 1 190 ? -0.575 7.203 21.589 1.00 78.04 190 LEU C CA 1
ATOM 4610 C C . LEU C 1 190 ? 0.036 5.854 21.957 1.00 75.12 190 LEU C C 1
ATOM 4611 O O . LEU C 1 190 ? -0.500 5.148 22.805 1.00 75.72 190 LEU C O 1
ATOM 4616 N N . GLU C 1 191 ? 1.150 5.494 21.323 1.00 71.96 191 GLU C N 1
ATOM 4617 C CA . GLU C 1 191 ? 1.824 4.228 21.621 1.00 68.49 191 GLU C CA 1
ATOM 4618 C C . GLU C 1 191 ? 3.063 4.499 22.475 1.00 65.75 191 GLU C C 1
ATOM 4619 O O . GLU C 1 191 ? 3.852 5.387 22.157 1.00 65.33 191 GLU C O 1
ATOM 4625 N N . ARG C 1 192 ? 3.228 3.745 23.558 1.00 62.42 192 ARG C N 1
ATOM 4626 C CA . ARG C 1 192 ? 4.394 3.899 24.418 1.00 60.09 192 ARG C CA 1
ATOM 4627 C C . ARG C 1 192 ? 5.295 2.673 24.287 1.00 56.20 192 ARG C C 1
ATOM 4628 O O . ARG C 1 192 ? 4.960 1.593 24.770 1.00 55.53 192 ARG C O 1
ATOM 4636 N N . ILE C 1 193 ? 6.438 2.841 23.630 1.00 51.31 193 ILE C N 1
ATOM 4637 C CA . ILE C 1 193 ? 7.360 1.732 23.455 1.00 46.69 193 ILE C CA 1
ATOM 4638 C C . ILE C 1 193 ? 8.708 2.053 24.073 1.00 45.11 193 ILE C C 1
ATOM 4639 O O . ILE C 1 193 ? 9.016 3.218 24.350 1.00 45.11 193 ILE C O 1
ATOM 4644 N N . THR C 1 194 ? 9.510 1.018 24.300 1.00 41.44 194 THR C N 1
ATOM 4645 C CA . THR C 1 194 ? 10.840 1.203 24.863 1.00 39.70 194 THR C CA 1
ATOM 4646 C C . THR C 1 194 ? 11.877 0.991 23.768 1.00 37.42 194 THR C C 1
ATOM 4647 O O . THR C 1 194 ? 11.914 -0.054 23.127 1.00 37.83 194 THR C O 1
ATOM 4651 N N . VAL C 1 195 ? 12.721 1.994 23.562 1.00 35.32 195 VAL C N 1
ATOM 4652 C CA . VAL C 1 195 ? 13.751 1.930 22.528 1.00 33.83 195 VAL C CA 1
ATOM 4653 C C . VAL C 1 195 ? 15.163 2.063 23.091 1.00 33.47 195 VAL C C 1
ATOM 4654 O O . VAL C 1 195 ? 15.368 2.611 24.175 1.00 31.42 195 VAL C O 1
ATOM 4658 N N . ASP C 1 196 ? 16.126 1.556 22.329 1.00 32.94 196 ASP C N 1
ATOM 4659 C CA . ASP C 1 196 ? 17.533 1.654 22.669 1.00 31.72 196 ASP C CA 1
ATOM 4660 C C . ASP C 1 196 ? 18.135 2.634 21.660 1.00 32.84 196 ASP C C 1
ATOM 4661 O O . ASP C 1 196 ? 17.855 2.548 20.465 1.00 31.32 196 ASP C O 1
ATOM 4666 N N . ILE C 1 197 ? 18.945 3.564 22.149 1.00 32.68 197 ILE C N 1
ATOM 4667 C CA . ILE C 1 197 ? 19.645 4.514 21.298 1.00 31.70 197 ILE C CA 1
ATOM 4668 C C . ILE C 1 197 ? 21.067 3.962 21.276 1.00 32.16 197 ILE C C 1
ATOM 4669 O O . ILE C 1 197 ? 21.721 3.892 22.320 1.00 32.54 197 ILE C O 1
ATOM 4674 N N . TYR C 1 198 ? 21.532 3.550 20.103 1.00 30.75 198 TYR C N 1
ATOM 4675 C CA . TYR C 1 198 ? 22.873 2.993 19.956 1.00 30.17 198 TYR C CA 1
ATOM 4676 C C . TYR C 1 198 ? 23.899 3.924 19.326 1.00 32.32 198 TYR C C 1
ATOM 4677 O O . TYR C 1 198 ? 23.562 4.826 18.540 1.00 30.54 198 TYR C O 1
ATOM 4686 N N . ARG C 1 199 ? 25.159 3.667 19.670 1.00 30.59 199 ARG C N 1
ATOM 4687 C CA . ARG C 1 199 ? 26.286 4.363 19.079 1.00 31.96 199 ARG C CA 1
ATOM 4688 C C . ARG C 1 199 ? 27.221 3.243 18.668 1.00 33.02 199 ARG C C 1
ATOM 4689 O O . ARG C 1 199 ? 27.698 2.479 19.517 1.00 32.73 199 ARG C O 1
ATOM 4697 N N . PHE C 1 200 ? 27.448 3.120 17.365 1.00 32.10 200 PHE C N 1
ATOM 4698 C CA . PHE C 1 200 ? 28.331 2.105 16.821 1.00 34.33 200 PHE C CA 1
ATOM 4699 C C . PHE C 1 200 ? 29.616 2.792 16.366 1.00 38.11 200 PHE C C 1
ATOM 4700 O O . PHE C 1 200 ? 29.590 3.946 15.926 1.00 38.50 200 PHE C O 1
ATOM 4708 N N . SER C 1 201 ? 30.728 2.071 16.433 1.00 40.27 201 SER C N 1
ATOM 4709 C CA . SER C 1 201 ? 32.014 2.607 16.015 1.00 43.68 201 SER C CA 1
ATOM 4710 C C . SER C 1 201 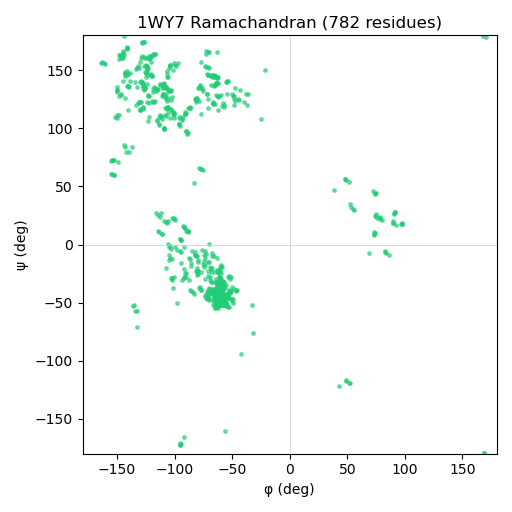? 32.742 1.498 15.261 1.00 45.52 201 SER C C 1
ATOM 4711 O O . SER C 1 201 ? 32.660 0.331 15.648 1.00 44.53 201 SER C O 1
ATOM 4714 N N . LYS C 1 202 ? 33.442 1.845 14.183 1.00 47.58 202 LYS C N 1
ATOM 4715 C CA . LYS C 1 202 ? 34.164 0.832 13.415 1.00 53.09 202 LYS C CA 1
ATOM 4716 C C . LYS C 1 202 ? 35.351 0.352 14.241 1.00 55.42 202 LYS C C 1
ATOM 4717 O O . LYS C 1 202 ? 36.172 1.153 14.683 1.00 53.84 202 LYS C O 1
ATOM 4723 N N . VAL C 1 203 ? 35.417 -0.961 14.445 1.00 60.17 203 VAL C N 1
ATOM 4724 C CA . VAL C 1 203 ? 36.443 -1.611 15.264 1.00 66.38 203 VAL C CA 1
ATOM 4725 C C . VAL C 1 203 ? 37.855 -1.015 15.347 1.00 70.36 203 VAL C C 1
ATOM 4726 O O . VAL C 1 203 ? 38.198 -0.412 16.365 1.00 72.53 203 VAL C O 1
ATOM 4730 N N . ILE C 1 204 ? 38.681 -1.191 14.318 1.00 73.75 204 ILE C N 1
ATOM 4731 C CA . ILE C 1 204 ? 40.044 -0.651 14.358 1.00 77.82 204 ILE C CA 1
ATOM 4732 C C . ILE C 1 204 ? 40.065 0.680 13.615 1.00 80.04 204 ILE C C 1
ATOM 4733 O O . ILE C 1 204 ? 40.567 1.683 14.126 1.00 80.31 204 ILE C O 1
ATOM 4738 N N . ASN C 1 205 ? 39.518 0.664 12.403 1.00 82.91 205 ASN C N 1
ATOM 4739 C CA . ASN C 1 205 ? 39.348 1.852 11.562 1.00 85.39 205 ASN C CA 1
ATOM 4740 C C . ASN C 1 205 ? 40.504 2.631 10.915 1.00 87.04 205 ASN C C 1
ATOM 4741 O O . ASN C 1 205 ? 40.250 3.542 10.123 1.00 87.18 205 ASN C O 1
ATOM 4746 N N . SER C 1 206 ? 41.757 2.314 11.229 1.00 88.71 206 SER C N 1
ATOM 4747 C CA . SER C 1 206 ? 42.865 3.031 10.591 1.00 90.02 206 SER C CA 1
ATOM 4748 C C . SER C 1 206 ? 43.138 2.376 9.235 1.00 91.29 206 SER C C 1
ATOM 4749 O O . SER C 1 206 ? 44.269 1.997 8.926 1.00 91.02 206 SER C O 1
ATOM 4752 N N . ARG C 1 207 ? 42.075 2.262 8.439 1.00 92.76 207 ARG C N 1
ATOM 4753 C CA . ARG C 1 207 ? 42.099 1.642 7.114 1.00 93.84 207 ARG C CA 1
ATOM 4754 C C . ARG C 1 207 ? 42.945 0.370 7.081 1.00 94.14 207 ARG C C 1
ATOM 4755 O O . ARG C 1 207 ? 42.351 -0.726 7.188 1.00 94.22 207 ARG C O 1
ATOM 4780 N N . THR D 1 3 ? 84.194 -3.451 33.792 1.00 65.78 3 THR D N 1
ATOM 4781 C CA . THR D 1 3 ? 82.955 -2.953 33.194 1.00 64.14 3 THR D CA 1
ATOM 4782 C C . THR D 1 3 ? 82.948 -3.108 31.667 1.00 63.04 3 THR D C 1
ATOM 4783 O O . THR D 1 3 ? 83.982 -2.961 31.014 1.00 62.98 3 THR D O 1
ATOM 4787 N N . ARG D 1 4 ? 81.773 -3.391 31.104 1.00 61.10 4 ARG D N 1
ATOM 4788 C CA . ARG D 1 4 ? 81.630 -3.542 29.662 1.00 59.70 4 ARG D CA 1
ATOM 4789 C C . ARG D 1 4 ? 82.345 -2.430 28.903 1.00 57.96 4 ARG D C 1
ATOM 4790 O O . ARG D 1 4 ? 82.952 -2.662 27.858 1.00 56.14 4 ARG D O 1
ATOM 4798 N N . LYS D 1 5 ? 82.263 -1.216 29.433 1.00 57.41 5 LYS D N 1
ATOM 4799 C CA . LYS D 1 5 ? 82.883 -0.065 28.797 1.00 56.96 5 LYS D CA 1
ATOM 4800 C C . LYS D 1 5 ? 84.408 -0.164 28.754 1.00 56.21 5 LYS D C 1
ATOM 4801 O O . LYS D 1 5 ? 85.006 -0.044 27.682 1.00 53.81 5 LYS D O 1
ATOM 4807 N N . LYS D 1 6 ? 85.034 -0.369 29.915 1.00 55.81 6 LYS D N 1
ATOM 4808 C CA . LYS D 1 6 ? 86.489 -0.482 29.988 1.00 55.65 6 LYS D CA 1
ATOM 4809 C C . LYS D 1 6 ? 86.941 -1.640 29.103 1.00 54.55 6 LYS D C 1
ATOM 4810 O O . LYS D 1 6 ? 88.023 -1.608 28.520 1.00 54.22 6 LYS D O 1
ATOM 4816 N N . GLU D 1 7 ? 86.107 -2.668 29.014 1.00 53.46 7 GLU D N 1
ATOM 4817 C CA . GLU D 1 7 ? 86.420 -3.824 28.186 1.00 52.77 7 GLU D CA 1
ATOM 4818 C C . GLU D 1 7 ? 86.499 -3.400 26.720 1.00 51.05 7 GLU D C 1
ATOM 4819 O O . GLU D 1 7 ? 87.395 -3.826 25.985 1.00 51.19 7 GLU D O 1
ATOM 4825 N N . LEU D 1 8 ? 85.555 -2.560 26.302 1.00 47.28 8 LEU D N 1
ATOM 4826 C CA . LEU D 1 8 ? 85.521 -2.077 24.930 1.00 45.50 8 LEU D CA 1
ATOM 4827 C C . LEU D 1 8 ? 86.749 -1.216 24.650 1.00 44.88 8 LEU D C 1
ATOM 4828 O O . LEU D 1 8 ? 87.380 -1.349 23.601 1.00 43.48 8 LEU D O 1
ATOM 4833 N N . ALA D 1 9 ? 87.092 -0.345 25.592 1.00 43.08 9 ALA D N 1
ATOM 4834 C CA . ALA D 1 9 ? 88.247 0.522 25.419 1.00 44.04 9 ALA D CA 1
ATOM 4835 C C . ALA D 1 9 ? 89.510 -0.316 25.259 1.00 44.73 9 ALA D C 1
ATOM 4836 O O . ALA D 1 9 ? 90.354 -0.011 24.421 1.00 45.33 9 ALA D O 1
ATOM 4838 N N . ILE D 1 10 ? 89.633 -1.376 26.051 1.00 44.64 10 ILE D N 1
ATOM 4839 C CA . ILE D 1 10 ? 90.804 -2.238 25.965 1.00 46.64 10 ILE D CA 1
ATOM 4840 C C . ILE D 1 10 ? 90.873 -2.913 24.601 1.00 46.26 10 ILE D C 1
ATOM 4841 O O . ILE D 1 10 ? 91.929 -2.956 23.970 1.00 46.09 10 ILE D O 1
ATOM 4846 N N . ALA D 1 11 ? 89.737 -3.432 24.148 1.00 47.34 11 ALA D N 1
ATOM 4847 C CA . ALA D 1 11 ? 89.667 -4.104 22.861 1.00 46.70 11 ALA D CA 1
ATOM 4848 C C . ALA D 1 11 ? 89.990 -3.139 21.728 1.00 47.15 11 ALA D C 1
ATOM 4849 O O . ALA D 1 11 ? 90.679 -3.501 20.772 1.00 48.15 11 ALA D O 1
ATOM 4851 N N . LEU D 1 12 ? 89.505 -1.907 21.839 1.00 46.43 12 LEU D N 1
ATOM 4852 C CA . LEU D 1 12 ? 89.743 -0.913 20.804 1.00 47.37 12 LEU D CA 1
ATOM 4853 C C . LEU D 1 12 ? 91.198 -0.476 20.749 1.00 48.66 12 LEU D C 1
ATOM 4854 O O . LEU D 1 12 ? 91.690 -0.086 19.688 1.00 47.51 12 LEU D O 1
ATOM 4859 N N . SER D 1 13 ? 91.894 -0.547 21.881 1.00 49.50 13 SER D N 1
ATOM 4860 C CA . SER D 1 13 ? 93.300 -0.145 21.916 1.00 51.56 13 SER D CA 1
ATOM 4861 C C . SER D 1 13 ? 94.212 -1.167 21.248 1.00 51.72 13 SER D C 1
ATOM 4862 O O . SER D 1 13 ? 95.363 -0.868 20.952 1.00 52.59 13 SER D O 1
ATOM 4865 N N . LYS D 1 14 ? 93.695 -2.366 21.008 1.00 53.34 14 LYS D N 1
ATOM 4866 C CA . LYS D 1 14 ? 94.481 -3.428 20.385 1.00 54.43 14 LYS D CA 1
ATOM 4867 C C . LYS D 1 14 ? 94.571 -3.303 18.863 1.00 54.80 14 LYS D C 1
ATOM 4868 O O . LYS D 1 14 ? 95.337 -4.023 18.226 1.00 55.72 14 LYS D O 1
ATOM 4874 N N . LEU D 1 15 ? 93.783 -2.404 18.278 1.00 54.44 15 LEU D N 1
ATOM 4875 C CA . LEU D 1 15 ? 93.781 -2.210 16.828 1.00 53.92 15 LEU D CA 1
ATOM 4876 C C . LEU D 1 15 ? 95.051 -1.500 16.359 1.00 53.28 15 LEU D C 1
ATOM 4877 O O . LEU D 1 15 ? 95.648 -0.735 17.111 1.00 53.35 15 LEU D O 1
ATOM 4882 N N . LYS D 1 16 ? 95.456 -1.748 15.115 1.00 52.93 16 LYS D N 1
ATOM 4883 C CA . LYS D 1 16 ? 96.663 -1.130 14.563 1.00 53.42 16 LYS D CA 1
ATOM 4884 C C . LYS D 1 16 ? 96.468 0.354 14.314 1.00 52.81 16 LYS D C 1
ATOM 4885 O O . LYS D 1 16 ? 95.382 0.780 13.951 1.00 53.57 16 LYS D O 1
ATOM 4891 N N . GLY D 1 17 ? 97.527 1.135 14.490 1.00 52.38 17 GLY D N 1
ATOM 4892 C CA . GLY D 1 17 ? 97.443 2.570 14.271 1.00 53.60 17 GLY D CA 1
ATOM 4893 C C . GLY D 1 17 ? 97.891 2.985 12.876 1.00 55.16 17 GLY D C 1
ATOM 4894 O O . GLY D 1 17 ? 98.109 2.129 12.016 1.00 55.48 17 GLY D O 1
ATOM 4895 N N . PHE D 1 18 ? 98.022 4.292 12.644 1.00 55.46 18 PHE D N 1
ATOM 4896 C CA . PHE D 1 18 ? 98.453 4.808 11.341 1.00 57.58 18 PHE D CA 1
ATOM 4897 C C . PHE D 1 18 ? 99.891 4.420 11.017 1.00 58.40 18 PHE D C 1
ATOM 4898 O O . PHE D 1 18 ? 100.768 4.525 11.871 1.00 57.91 18 PHE D O 1
ATOM 4906 N N . LYS D 1 19 ? 100.143 4.002 9.778 1.00 60.58 19 LYS D N 1
ATOM 4907 C CA . LYS D 1 19 ? 101.499 3.630 9.381 1.00 62.30 19 LYS D CA 1
ATOM 4908 C C . LYS D 1 19 ? 102.440 4.831 9.365 1.00 62.95 19 LYS D C 1
ATOM 4909 O O . LYS D 1 19 ? 103.535 4.776 9.931 1.00 63.88 19 LYS D O 1
ATOM 4915 N N . ASN D 1 20 ? 102.002 5.912 8.727 1.00 62.89 20 ASN D N 1
ATOM 4916 C CA . ASN D 1 20 ? 102.781 7.146 8.619 1.00 64.05 20 ASN D CA 1
ATOM 4917 C C . ASN D 1 20 ? 101.831 8.319 8.810 1.00 63.95 20 ASN D C 1
ATOM 4918 O O . ASN D 1 20 ? 101.414 8.949 7.837 1.00 64.03 20 ASN D O 1
ATOM 4923 N N . PRO D 1 21 ? 101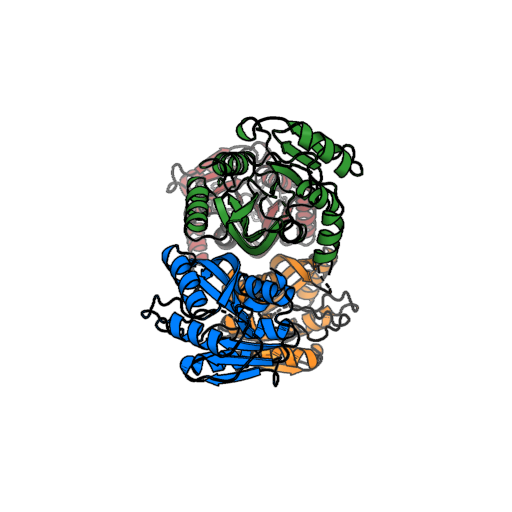.488 8.639 10.063 1.00 63.55 21 PRO D N 1
ATOM 4924 C CA . PRO D 1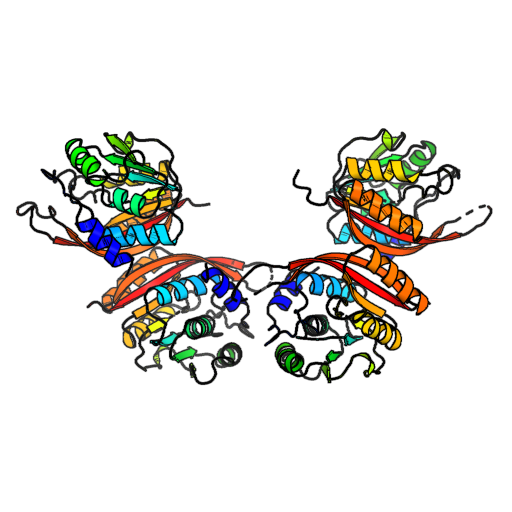 21 ? 100.572 9.742 10.383 1.00 62.36 21 PRO D CA 1
ATOM 4925 C C . PRO D 1 21 ? 100.874 11.068 9.674 1.00 61.70 21 PRO D C 1
ATOM 4926 O O . PRO D 1 21 ? 101.986 11.591 9.760 1.00 61.45 21 PRO D O 1
ATOM 4930 N N . LYS D 1 22 ? 99.877 11.597 8.971 1.00 60.82 22 LYS D N 1
ATOM 4931 C CA . LYS D 1 22 ? 100.005 12.880 8.278 1.00 60.77 22 LYS D CA 1
ATOM 4932 C C . LYS D 1 22 ? 99.443 13.938 9.225 1.00 60.05 22 LYS D C 1
ATOM 4933 O O . LYS D 1 22 ? 98.227 14.094 9.354 1.00 60.04 22 LYS D O 1
ATOM 4939 N N . VAL D 1 23 ? 100.338 14.656 9.886 1.00 59.00 23 VAL D N 1
ATOM 4940 C CA . VAL D 1 23 ? 99.964 15.680 10.849 1.00 58.78 23 VAL D CA 1
ATOM 4941 C C . VAL D 1 23 ? 98.978 16.726 10.343 1.00 58.76 23 VAL D C 1
ATOM 4942 O O . VAL D 1 23 ? 98.058 17.119 11.063 1.00 58.96 23 VAL D O 1
ATOM 4946 N N . TRP D 1 24 ? 99.167 17.181 9.109 1.00 58.81 24 TRP D N 1
ATOM 4947 C CA . TRP D 1 24 ? 98.298 18.215 8.566 1.00 57.72 24 TRP D CA 1
ATOM 4948 C C . TRP D 1 24 ? 96.867 17.734 8.351 1.00 55.44 24 TRP D C 1
ATOM 4949 O O . TRP D 1 24 ? 95.983 18.524 8.023 1.00 54.98 24 TRP D O 1
ATOM 4960 N N . LEU D 1 25 ? 96.648 16.439 8.540 1.00 52.95 25 LEU D N 1
ATOM 4961 C CA . LEU D 1 25 ? 95.315 15.863 8.411 1.00 52.79 25 LEU D CA 1
ATOM 4962 C C . LEU D 1 25 ? 94.872 15.372 9.797 1.00 51.33 25 LEU D C 1
ATOM 4963 O O . LEU D 1 25 ? 93.871 14.670 9.933 1.00 52.06 25 LEU D O 1
ATOM 4968 N N . GLU D 1 26 ? 95.639 15.762 10.814 1.00 50.24 26 GLU D N 1
ATOM 4969 C CA . GLU D 1 26 ? 95.393 15.391 12.207 1.00 49.86 26 GLU D CA 1
ATOM 4970 C C . GLU D 1 26 ? 95.125 13.898 12.340 1.00 49.02 26 GLU D C 1
ATOM 4971 O O . GLU D 1 26 ? 94.101 13.491 12.876 1.00 49.19 26 GLU D O 1
ATOM 4977 N N . GLN D 1 27 ? 96.063 13.084 11.864 1.00 48.29 27 GLN D N 1
ATOM 4978 C CA . GLN D 1 27 ? 95.905 11.638 11.917 1.00 49.01 27 GLN D CA 1
ATOM 4979 C C . GLN D 1 27 ? 96.428 10.965 13.188 1.00 49.04 27 GLN D C 1
ATOM 4980 O O . GLN D 1 27 ? 97.620 10.665 13.303 1.00 48.83 27 GLN D O 1
ATOM 4986 N N . TYR D 1 28 ? 95.528 10.744 14.143 1.00 48.38 28 TYR D N 1
ATOM 4987 C CA . TYR D 1 28 ? 95.861 10.053 15.388 1.00 48.40 28 TYR D CA 1
ATOM 4988 C C . TYR D 1 28 ? 94.655 9.168 15.645 1.00 48.46 28 TYR D C 1
ATOM 4989 O O . TYR D 1 28 ? 93.517 9.607 15.465 1.00 49.02 28 TYR D O 1
ATOM 4998 N N . ARG D 1 29 ? 94.896 7.919 16.022 1.00 47.43 29 ARG D N 1
ATOM 4999 C CA . ARG D 1 29 ? 93.804 6.995 16.292 1.00 48.10 29 ARG D CA 1
ATOM 5000 C C . ARG D 1 29 ? 92.984 7.529 17.467 1.00 47.89 29 ARG D C 1
ATOM 5001 O O . ARG D 1 29 ? 93.537 8.124 18.398 1.00 47.73 29 ARG D O 1
ATOM 5009 N N . THR D 1 30 ? 91.670 7.331 17.428 1.00 47.07 30 THR D N 1
ATOM 5010 C CA . THR D 1 30 ? 90.822 7.785 18.524 1.00 45.42 30 THR D CA 1
ATOM 5011 C C . THR D 1 30 ? 91.175 6.952 19.756 1.00 44.19 30 THR D C 1
ATOM 5012 O O . THR D 1 30 ? 91.104 5.722 19.725 1.00 44.15 30 THR D O 1
ATOM 5016 N N . PRO D 1 31 ? 91.590 7.610 20.851 1.00 43.63 31 PRO D N 1
ATOM 5017 C CA . PRO D 1 31 ? 91.949 6.883 22.077 1.00 43.02 31 PRO D CA 1
ATOM 5018 C C . PRO D 1 31 ? 90.801 5.979 22.514 1.00 43.15 31 PRO D C 1
ATOM 5019 O O . PRO D 1 31 ? 89.634 6.371 22.437 1.00 44.06 31 PRO D O 1
ATOM 5023 N N . GLY D 1 32 ? 91.138 4.780 22.973 1.00 41.97 32 GLY D N 1
ATOM 5024 C CA . GLY D 1 32 ? 90.129 3.830 23.400 1.00 40.75 32 GLY D CA 1
ATOM 5025 C C . GLY D 1 32 ? 89.117 4.339 24.410 1.00 42.72 32 GLY D C 1
ATOM 5026 O O . GLY D 1 32 ? 87.923 4.028 24.304 1.00 42.91 32 GLY D O 1
ATOM 5027 N N . ASN D 1 33 ? 89.575 5.122 25.384 1.00 41.13 33 ASN D N 1
ATOM 5028 C CA . ASN D 1 33 ? 88.688 5.629 26.416 1.00 40.15 33 ASN D CA 1
ATOM 5029 C C . ASN D 1 33 ? 87.613 6.537 25.829 1.00 38.49 33 ASN D C 1
ATOM 5030 O O . ASN D 1 33 ? 86.422 6.315 26.051 1.00 37.80 33 ASN D O 1
ATOM 5035 N N . ALA D 1 34 ? 88.033 7.546 25.073 1.00 36.97 34 ALA D N 1
ATOM 5036 C CA . ALA D 1 34 ? 87.094 8.477 24.462 1.00 36.73 34 ALA D CA 1
ATOM 5037 C C . ALA D 1 34 ? 86.181 7.733 23.481 1.00 37.50 34 ALA D C 1
ATOM 5038 O O . ALA D 1 34 ? 84.968 7.952 23.460 1.00 37.88 34 ALA D O 1
ATOM 5040 N N . ALA D 1 35 ? 86.772 6.857 22.670 1.00 36.56 35 ALA D N 1
ATOM 5041 C CA . ALA D 1 35 ? 86.008 6.085 21.696 1.00 36.59 35 ALA D CA 1
ATOM 5042 C C . ALA D 1 35 ? 84.938 5.281 22.421 1.00 36.33 35 ALA D C 1
ATOM 5043 O O . ALA D 1 35 ? 83.779 5.235 22.006 1.00 35.53 35 ALA D O 1
ATOM 5045 N N . SER D 1 36 ? 85.345 4.656 23.516 1.00 37.12 36 SER D N 1
ATOM 5046 C CA . SER D 1 36 ? 84.454 3.842 24.324 1.00 38.47 36 SER D CA 1
ATOM 5047 C C . SER D 1 36 ? 83.299 4.678 24.884 1.00 39.63 36 SER D C 1
ATOM 5048 O O . SER D 1 36 ? 82.156 4.221 24.907 1.00 41.92 36 SER D O 1
ATOM 5051 N N . GLU D 1 37 ? 83.596 5.896 25.331 1.00 37.66 37 GLU D N 1
ATOM 5052 C CA . GLU D 1 37 ? 82.565 6.768 25.875 1.00 38.12 37 GLU D CA 1
ATOM 5053 C C . GLU D 1 37 ? 81.532 7.136 24.815 1.00 36.28 37 GLU D C 1
ATOM 5054 O O . GLU D 1 37 ? 80.327 7.043 25.054 1.00 35.18 37 GLU D O 1
ATOM 5060 N N . LEU D 1 38 ? 82.009 7.563 23.649 1.00 33.99 38 LEU D N 1
ATOM 5061 C CA . LEU D 1 38 ? 81.106 7.957 22.578 1.00 33.95 38 LEU D CA 1
ATOM 5062 C C . LEU D 1 38 ? 80.220 6.784 22.138 1.00 35.22 38 LEU D C 1
ATOM 5063 O O . LEU D 1 38 ? 78.992 6.919 22.033 1.00 34.46 38 LEU D O 1
ATOM 5068 N N . LEU D 1 39 ? 80.839 5.631 21.908 1.00 35.85 39 LEU D N 1
ATOM 5069 C CA . LEU D 1 39 ? 80.106 4.456 21.451 1.00 37.45 39 LEU D CA 1
ATOM 5070 C C . LEU D 1 39 ? 79.133 3.890 22.473 1.00 39.59 39 LEU D C 1
ATOM 5071 O O . LEU D 1 39 ? 78.020 3.493 22.117 1.00 39.70 39 LEU D O 1
ATOM 5076 N N . TRP D 1 40 ? 79.531 3.846 23.739 1.00 40.41 40 TRP D N 1
ATOM 5077 C CA . TRP D 1 40 ? 78.627 3.309 24.739 1.00 41.69 40 TRP D CA 1
ATOM 5078 C C . TRP D 1 40 ? 77.430 4.233 24.908 1.00 40.50 40 TRP D C 1
ATOM 5079 O O . TRP D 1 40 ? 76.299 3.771 25.068 1.00 39.09 40 TRP D O 1
ATOM 5090 N N . LEU D 1 41 ? 77.672 5.539 24.858 1.00 38.12 41 LEU D N 1
ATOM 5091 C CA . LEU D 1 41 ? 76.578 6.493 24.967 1.00 36.47 41 LEU D CA 1
ATOM 5092 C C . LEU D 1 41 ? 75.593 6.235 23.816 1.00 36.94 41 LEU D C 1
ATOM 5093 O O . LEU D 1 41 ? 74.387 6.084 24.036 1.00 33.54 41 LEU D O 1
ATOM 5098 N N . ALA D 1 42 ? 76.118 6.190 22.591 1.00 36.94 42 ALA D N 1
ATOM 5099 C CA . ALA D 1 42 ? 75.290 5.965 21.405 1.00 37.68 42 ALA D CA 1
ATOM 5100 C C . ALA D 1 42 ? 74.554 4.640 21.512 1.00 38.36 42 ALA D C 1
ATOM 5101 O O . ALA D 1 42 ? 73.370 4.538 21.196 1.00 36.98 42 ALA D O 1
ATOM 5103 N N . TYR D 1 43 ? 75.269 3.618 21.954 1.00 40.23 43 TYR D N 1
ATOM 5104 C CA . TYR D 1 43 ? 74.682 2.297 22.109 1.00 41.69 43 TYR D CA 1
ATOM 5105 C C . TYR D 1 43 ? 73.556 2.312 23.133 1.00 42.06 43 TYR D C 1
ATOM 5106 O O . TYR D 1 43 ? 72.476 1.767 22.894 1.00 41.85 43 TYR D O 1
ATOM 5115 N N . SER D 1 44 ? 73.812 2.940 24.279 1.00 40.84 44 SER D N 1
ATOM 5116 C CA . SER D 1 44 ? 72.830 3.009 25.351 1.00 39.45 44 SER D CA 1
ATOM 5117 C C . SER D 1 44 ? 71.560 3.758 24.955 1.00 38.88 44 SER D C 1
ATOM 5118 O O . SER D 1 44 ? 70.505 3.546 25.541 1.00 40.07 44 SER D O 1
ATOM 5121 N N . LEU D 1 45 ? 71.654 4.639 23.971 1.00 38.28 45 LEU D N 1
ATOM 5122 C CA . LEU D 1 45 ? 70.482 5.401 23.548 1.00 39.19 45 LEU D CA 1
ATOM 5123 C C . LEU D 1 45 ? 69.781 4.734 22.366 1.00 39.42 45 LEU D C 1
ATOM 5124 O O . LEU D 1 45 ? 68.816 5.268 21.821 1.00 39.98 45 LEU D O 1
ATOM 5129 N N . GLY D 1 46 ? 70.274 3.565 21.972 1.00 39.89 46 GLY D N 1
ATOM 5130 C CA . GLY D 1 46 ? 69.684 2.854 20.854 1.00 39.60 46 GLY D CA 1
ATOM 5131 C C . GLY D 1 46 ? 70.106 3.409 19.510 1.00 40.01 46 GLY D C 1
ATOM 5132 O O . GLY D 1 46 ? 69.412 3.203 18.515 1.00 40.47 46 GLY D O 1
ATOM 5133 N N . ASP D 1 47 ? 71.240 4.102 19.468 1.00 39.81 47 ASP D N 1
ATOM 5134 C CA . ASP D 1 47 ? 71.730 4.691 18.227 1.00 42.00 47 ASP D CA 1
ATOM 5135 C C . ASP D 1 47 ? 72.827 3.898 17.520 1.00 42.38 47 ASP D C 1
ATOM 5136 O O . ASP D 1 47 ? 73.573 4.456 16.720 1.00 43.51 47 ASP D O 1
ATOM 5141 N N . ILE D 1 48 ? 72.945 2.611 17.807 1.00 43.60 48 ILE D N 1
ATOM 5142 C CA . ILE D 1 48 ? 73.962 1.821 17.130 1.00 45.22 48 ILE D CA 1
ATOM 5143 C C . ILE D 1 48 ? 73.472 0.468 16.638 1.00 46.60 48 ILE D C 1
ATOM 5144 O O . ILE D 1 48 ? 73.642 0.134 15.470 1.00 46.36 48 ILE D O 1
ATOM 5149 N N . GLU D 1 49 ? 72.855 -0.295 17.526 1.00 47.99 49 GLU D N 1
ATOM 5150 C CA . GLU D 1 49 ? 72.351 -1.621 17.198 1.00 49.73 49 GLU D CA 1
ATOM 5151 C C . GLU D 1 49 ? 71.357 -1.620 16.031 1.00 49.63 49 GLU D C 1
ATOM 5152 O O . GLU D 1 49 ? 70.293 -1.002 16.111 1.00 48.60 49 GLU D O 1
ATOM 5158 N N . GLY D 1 50 ? 71.719 -2.314 14.952 1.00 49.31 50 GLY D N 1
ATOM 5159 C CA . GLY D 1 50 ? 70.855 -2.403 13.785 1.00 48.92 50 GLY D CA 1
ATOM 5160 C C . GLY D 1 50 ? 70.764 -1.151 12.935 1.00 49.17 50 GLY D C 1
ATOM 5161 O O . GLY D 1 50 ? 69.929 -1.068 12.032 1.00 50.34 50 GLY D O 1
ATOM 5162 N N . LYS D 1 51 ? 71.630 -0.178 13.197 1.00 48.01 51 LYS D N 1
ATOM 5163 C CA . LYS D 1 51 ? 71.604 1.072 12.445 1.00 45.36 51 LYS D CA 1
ATOM 5164 C C . LYS D 1 51 ? 72.670 1.146 11.354 1.00 44.65 51 LYS D C 1
ATOM 5165 O O . LYS D 1 51 ? 73.697 0.462 11.418 1.00 44.50 51 LYS D O 1
ATOM 5171 N N . VAL D 1 52 ? 72.414 1.975 10.346 1.00 41.45 52 VAL D N 1
ATOM 5172 C CA . VAL D 1 52 ? 73.377 2.181 9.273 1.00 41.61 52 VAL D CA 1
ATOM 5173 C C . VAL D 1 52 ? 74.200 3.355 9.770 1.00 41.62 52 VAL D C 1
ATOM 5174 O O . VAL D 1 52 ? 73.695 4.470 9.903 1.00 41.15 52 VAL D O 1
ATOM 5178 N N . VAL D 1 53 ? 75.474 3.112 10.037 1.00 42.54 53 VAL D N 1
ATOM 5179 C CA . VAL D 1 53 ? 76.325 4.158 10.577 1.00 42.02 53 VAL D CA 1
ATOM 5180 C C . VAL D 1 53 ? 77.428 4.642 9.655 1.00 42.33 53 VAL D C 1
ATOM 5181 O O . VAL D 1 53 ? 78.081 3.851 8.973 1.00 43.99 53 VAL D O 1
ATOM 5185 N N . ALA D 1 54 ? 77.630 5.953 9.637 1.00 40.39 54 ALA D N 1
ATOM 5186 C CA . ALA D 1 54 ? 78.686 6.523 8.832 1.00 40.47 54 ALA D CA 1
ATOM 5187 C C . ALA D 1 54 ? 79.761 7.037 9.787 1.00 42.08 54 ALA D C 1
ATOM 5188 O O . ALA D 1 54 ? 79.461 7.752 10.749 1.00 41.41 54 ALA D O 1
ATOM 5190 N N . ASP D 1 55 ? 81.007 6.644 9.537 1.00 41.94 55 ASP D N 1
ATOM 5191 C CA . ASP D 1 55 ? 82.131 7.082 10.354 1.00 39.94 55 ASP D CA 1
ATOM 5192 C C . ASP D 1 55 ? 82.935 8.045 9.509 1.00 41.66 55 ASP D C 1
ATOM 5193 O O . ASP D 1 55 ? 83.718 7.631 8.646 1.00 42.54 55 ASP D O 1
ATOM 5198 N N . LEU D 1 56 ? 82.732 9.340 9.741 1.00 40.86 56 LEU D N 1
ATOM 5199 C CA . LEU D 1 56 ? 83.436 10.362 8.981 1.00 41.28 56 LEU D CA 1
ATOM 5200 C C . LEU D 1 56 ? 84.846 10.565 9.516 1.00 42.02 56 LEU D C 1
ATOM 5201 O O . LEU D 1 56 ? 85.047 10.813 10.710 1.00 41.45 56 LEU D O 1
ATOM 5206 N N . GLY D 1 57 ? 85.824 10.463 8.616 1.00 42.07 57 GLY D N 1
ATOM 5207 C CA . GLY D 1 57 ? 87.217 10.574 9.012 1.00 41.88 57 GLY D CA 1
ATOM 5208 C C . GLY D 1 57 ? 87.563 9.281 9.730 1.00 41.67 57 GLY D C 1
ATOM 5209 O O . GLY D 1 57 ? 88.218 9.285 10.776 1.00 42.52 57 GLY D O 1
ATOM 5210 N N . ALA D 1 58 ? 87.110 8.165 9.161 1.00 41.35 58 ALA D N 1
ATOM 5211 C CA . ALA D 1 58 ? 87.320 6.836 9.738 1.00 41.90 58 ALA D CA 1
ATOM 5212 C C . ALA D 1 58 ? 88.759 6.470 10.122 1.00 41.91 58 ALA D C 1
ATOM 5213 O O . ALA D 1 58 ? 88.979 5.656 11.027 1.00 42.91 58 ALA D O 1
ATOM 5215 N N . GLY D 1 59 ? 89.734 7.051 9.431 1.00 42.34 59 GLY D N 1
ATOM 5216 C CA . GLY D 1 59 ? 91.126 6.761 9.729 1.00 43.57 59 GLY D CA 1
ATOM 5217 C C . GLY D 1 59 ? 91.444 5.275 9.827 1.00 44.41 59 GLY D C 1
ATOM 5218 O O . GLY D 1 59 ? 91.310 4.524 8.852 1.00 46.09 59 GLY D O 1
ATOM 5219 N N . THR D 1 60 ? 91.858 4.856 11.017 1.00 42.83 60 THR D N 1
ATOM 5220 C CA . THR D 1 60 ? 92.223 3.476 11.314 1.00 42.15 60 THR D CA 1
ATOM 5221 C C . THR D 1 60 ? 91.004 2.583 11.564 1.00 42.22 60 THR D C 1
ATOM 5222 O O . THR D 1 60 ? 91.110 1.353 11.591 1.00 44.46 60 THR D O 1
ATOM 5226 N N . GLY D 1 61 ? 89.850 3.206 11.782 1.00 41.16 61 GLY D N 1
ATOM 5227 C CA . GLY D 1 61 ? 88.637 2.440 12.028 1.00 39.51 61 GLY D CA 1
ATOM 5228 C C . GLY D 1 61 ? 88.254 2.122 13.468 1.00 38.19 61 GLY D C 1
ATOM 5229 O O . GLY D 1 61 ? 87.428 1.238 13.701 1.00 39.03 61 GLY D O 1
ATOM 5230 N N . VAL D 1 62 ? 88.834 2.829 14.434 1.00 37.61 62 VAL D N 1
ATOM 5231 C CA . VAL D 1 62 ? 88.519 2.596 15.851 1.00 37.04 62 VAL D CA 1
ATOM 5232 C C . VAL D 1 62 ? 87.013 2.678 16.125 1.00 35.20 62 VAL D C 1
ATOM 5233 O O . VAL D 1 62 ? 86.419 1.772 16.700 1.00 36.39 62 VAL D O 1
ATOM 5237 N N . LEU D 1 63 ? 86.412 3.790 15.719 1.00 36.04 63 LEU D N 1
ATOM 5238 C CA . LEU D 1 63 ? 84.988 4.018 15.928 1.00 35.55 63 LEU D CA 1
ATOM 5239 C C . LEU D 1 63 ? 84.130 3.037 15.131 1.00 36.87 63 LEU D C 1
ATOM 5240 O O . LEU D 1 63 ? 83.106 2.549 15.626 1.00 36.48 63 LEU D O 1
ATOM 5245 N N . SER D 1 64 ? 84.549 2.746 13.901 1.00 37.09 64 SER D N 1
ATOM 5246 C CA . SER D 1 64 ? 83.815 1.811 13.056 1.00 36.18 64 SER D CA 1
ATOM 5247 C C . SER D 1 64 ? 83.840 0.425 13.674 1.00 36.35 64 SER D C 1
ATOM 5248 O O . SER D 1 64 ? 82.811 -0.248 13.750 1.00 36.52 64 SER D O 1
ATOM 5251 N N . TYR D 1 65 ? 85.017 0.002 14.126 1.00 37.22 65 TYR D N 1
ATOM 5252 C CA . TYR D 1 65 ? 85.168 -1.311 14.754 1.00 37.73 65 TYR D CA 1
ATOM 5253 C C . TYR D 1 65 ? 84.230 -1.440 15.954 1.00 36.00 65 TYR D C 1
ATOM 5254 O O . TYR D 1 65 ? 83.464 -2.401 16.066 1.00 36.35 65 TYR D O 1
ATOM 5263 N N . GLY D 1 66 ? 84.288 -0.459 16.849 1.00 36.29 66 GLY D N 1
ATOM 5264 C CA . GLY D 1 66 ? 83.437 -0.481 18.028 1.00 33.67 66 GLY D CA 1
ATOM 5265 C C . GLY D 1 66 ? 81.962 -0.539 17.688 1.00 32.41 66 GLY D C 1
ATOM 5266 O O . GLY D 1 66 ? 81.198 -1.282 18.317 1.00 33.89 66 GLY D O 1
ATOM 5267 N N . ALA D 1 67 ? 81.553 0.244 16.697 1.00 32.37 67 ALA D N 1
ATOM 5268 C CA . ALA D 1 67 ? 80.155 0.273 16.271 1.00 34.21 67 ALA D CA 1
ATOM 5269 C C . ALA D 1 67 ? 79.739 -1.117 15.792 1.00 36.01 67 ALA D C 1
ATOM 5270 O O . ALA D 1 67 ? 78.686 -1.632 16.188 1.00 35.98 67 ALA D O 1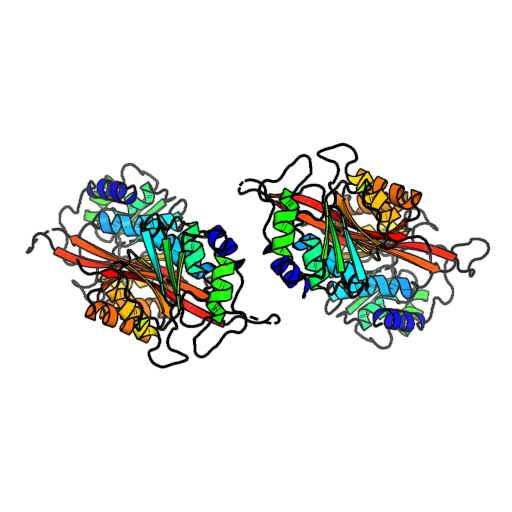
ATOM 5272 N N . LEU D 1 68 ? 80.570 -1.724 14.943 1.00 37.57 68 LEU D N 1
ATOM 5273 C CA . LEU D 1 68 ? 80.300 -3.071 14.437 1.00 39.79 68 LEU D CA 1
ATOM 5274 C C . LEU D 1 68 ? 80.226 -4.022 15.630 1.00 40.66 68 LEU D C 1
ATOM 5275 O O . LEU D 1 68 ? 79.303 -4.827 15.758 1.00 40.04 68 LEU D O 1
ATOM 5280 N N . LEU D 1 69 ? 81.210 -3.912 16.514 1.00 43.24 69 LEU D N 1
ATOM 5281 C CA . LEU D 1 69 ? 81.258 -4.760 17.697 1.00 44.21 69 LEU D CA 1
ATOM 5282 C C . LEU D 1 69 ? 79.984 -4.577 18.522 1.00 44.82 69 LEU D C 1
ATOM 5283 O O . LEU D 1 69 ? 79.497 -5.524 19.144 1.00 44.41 69 LEU D O 1
ATOM 5288 N N . LEU D 1 70 ? 79.424 -3.368 18.511 1.00 44.15 70 LEU D N 1
ATOM 5289 C CA . LEU D 1 70 ? 78.206 -3.113 19.280 1.00 44.36 70 LEU D CA 1
ATOM 5290 C C . LEU D 1 70 ? 76.907 -3.403 18.532 1.00 44.90 70 LEU D C 1
ATOM 5291 O O . LEU D 1 70 ? 75.821 -3.038 18.992 1.00 44.59 70 LEU D O 1
ATOM 5296 N N . GLY D 1 71 ? 77.009 -4.052 17.377 1.00 44.57 71 GLY D N 1
ATOM 5297 C CA . GLY D 1 71 ? 75.805 -4.406 16.646 1.00 43.20 71 GLY D CA 1
ATOM 5298 C C . GLY D 1 71 ? 75.313 -3.529 15.510 1.00 43.36 71 GLY D C 1
ATOM 5299 O O . GLY D 1 71 ? 74.150 -3.641 15.121 1.00 43.24 71 GLY D O 1
ATOM 5300 N N . ALA D 1 72 ? 76.162 -2.665 14.967 1.00 43.76 72 ALA D N 1
ATOM 5301 C CA . ALA D 1 72 ? 75.726 -1.817 13.861 1.00 45.42 72 ALA D CA 1
ATOM 5302 C C . ALA D 1 72 ? 75.389 -2.731 12.682 1.00 47.79 72 ALA D C 1
ATOM 5303 O O . ALA D 1 72 ? 76.097 -3.706 12.433 1.00 47.89 72 ALA D O 1
ATOM 5305 N N . LYS D 1 73 ? 74.308 -2.429 11.967 1.00 50.11 73 LYS D N 1
ATOM 5306 C CA . LYS D 1 73 ? 73.925 -3.248 10.821 1.00 51.18 73 LYS D CA 1
ATOM 5307 C C . LYS D 1 73 ? 75.049 -3.163 9.806 1.00 50.43 73 LYS D C 1
ATOM 5308 O O . LYS D 1 73 ? 75.467 -4.167 9.237 1.00 51.56 73 LYS D O 1
ATOM 5314 N N . GLU D 1 74 ? 75.538 -1.953 9.582 1.00 49.74 74 GLU D N 1
ATOM 5315 C CA . GLU D 1 74 ? 76.645 -1.745 8.666 1.00 48.66 74 GLU D CA 1
ATOM 5316 C C . GLU D 1 74 ? 77.241 -0.374 8.911 1.00 47.20 74 GLU D C 1
ATOM 5317 O O . GLU D 1 74 ? 76.580 0.518 9.438 1.00 47.28 74 GLU D O 1
ATOM 5323 N N . VAL D 1 75 ? 78.499 -0.211 8.531 1.00 45.61 75 VAL D N 1
ATOM 5324 C CA . VAL D 1 75 ? 79.175 1.055 8.710 1.00 45.43 75 VAL D CA 1
ATOM 5325 C C . VAL D 1 75 ? 79.798 1.488 7.398 1.00 45.89 75 VAL D C 1
ATOM 5326 O O . VAL D 1 75 ? 80.328 0.665 6.651 1.00 45.27 75 VAL D O 1
ATOM 5330 N N . ILE D 1 76 ? 79.708 2.782 7.107 1.00 45.85 76 ILE D N 1
ATOM 5331 C CA . ILE D 1 76 ? 80.305 3.320 5.897 1.00 45.32 76 ILE D CA 1
ATOM 5332 C C . ILE D 1 76 ? 81.449 4.205 6.359 1.00 44.83 76 ILE D C 1
ATOM 5333 O O . ILE D 1 76 ? 81.236 5.267 6.942 1.00 44.81 76 ILE D O 1
ATOM 5338 N N . CYS D 1 77 ? 82.669 3.752 6.101 1.00 44.58 77 CYS D N 1
ATOM 5339 C CA . CYS D 1 77 ? 83.861 4.483 6.500 1.00 44.07 77 CYS D CA 1
ATOM 5340 C C . CYS D 1 77 ? 84.273 5.505 5.456 1.00 45.10 77 CYS D C 1
ATOM 5341 O O . CYS D 1 77 ? 84.580 5.147 4.316 1.00 46.70 77 CYS D O 1
ATOM 5344 N N . VAL D 1 78 ? 84.275 6.778 5.852 1.00 44.10 78 VAL D N 1
ATOM 5345 C CA . VAL D 1 78 ? 84.657 7.870 4.967 1.00 43.84 78 VAL D CA 1
ATOM 5346 C C . VAL D 1 78 ? 86.036 8.346 5.394 1.00 46.58 78 VAL D C 1
ATOM 5347 O O . VAL D 1 78 ? 86.229 8.817 6.514 1.00 46.47 78 VAL D O 1
ATOM 5351 N N . GLU D 1 79 ? 86.994 8.226 4.483 1.00 48.05 79 GLU D N 1
ATOM 5352 C CA . GLU D 1 79 ? 88.368 8.589 4.763 1.00 49.18 79 GLU D CA 1
ATOM 5353 C C . GLU D 1 79 ? 89.036 9.050 3.469 1.00 51.03 79 GLU D C 1
ATOM 5354 O O . GLU D 1 79 ? 88.913 8.401 2.434 1.00 52.12 79 GLU D O 1
ATOM 5360 N N . VAL D 1 80 ? 89.737 10.172 3.517 1.00 52.70 80 VAL D N 1
ATOM 5361 C CA . VAL D 1 80 ? 90.379 10.682 2.319 1.00 55.51 80 VAL D CA 1
ATOM 5362 C C . VAL D 1 80 ? 91.775 10.106 2.037 1.00 57.46 80 VAL D C 1
ATOM 5363 O O . VAL D 1 80 ? 92.273 10.224 0.919 1.00 59.01 80 VAL D O 1
ATOM 5367 N N . ASP D 1 81 ? 92.392 9.470 3.029 1.00 58.40 81 ASP D N 1
ATOM 5368 C CA . ASP D 1 81 ? 93.740 8.912 2.869 1.00 59.53 81 ASP D CA 1
ATOM 5369 C C . ASP D 1 81 ? 93.726 7.402 2.642 1.00 59.82 81 ASP D C 1
ATOM 5370 O O . ASP D 1 81 ? 93.367 6.634 3.536 1.00 60.20 81 ASP D O 1
ATOM 5375 N N . LYS D 1 82 ? 94.136 6.977 1.451 1.00 61.23 82 LYS D N 1
ATOM 5376 C CA . LYS D 1 82 ? 94.159 5.556 1.124 1.00 62.25 82 LYS D CA 1
ATOM 5377 C C . LYS D 1 82 ? 95.043 4.740 2.072 1.00 61.78 82 LYS D C 1
ATOM 5378 O O . LYS D 1 82 ? 94.696 3.610 2.433 1.00 60.64 82 LYS D O 1
ATOM 5384 N N . GLU D 1 83 ? 96.178 5.315 2.469 1.00 62.09 83 GLU D N 1
ATOM 5385 C CA . GLU D 1 83 ? 97.104 4.643 3.378 1.00 62.39 83 GLU D CA 1
ATOM 5386 C C . GLU D 1 83 ? 96.451 4.320 4.711 1.00 61.93 83 GLU D C 1
ATOM 5387 O O . GLU D 1 83 ? 96.843 3.373 5.400 1.00 62.04 83 GLU D O 1
ATOM 5393 N N . ALA D 1 84 ? 95.459 5.124 5.077 1.00 60.50 84 ALA D N 1
ATOM 5394 C CA . ALA D 1 84 ? 94.737 4.916 6.318 1.00 58.90 84 ALA D CA 1
ATOM 5395 C C . ALA D 1 84 ? 93.774 3.765 6.100 1.00 58.13 84 ALA D C 1
ATOM 5396 O O . ALA D 1 84 ? 93.575 2.923 6.977 1.00 57.60 84 ALA D O 1
ATOM 5398 N N . VAL D 1 85 ? 93.173 3.721 4.918 1.00 58.66 85 VAL D N 1
ATOM 5399 C CA . VAL D 1 85 ? 92.210 2.665 4.634 1.00 58.94 85 VAL D CA 1
ATOM 5400 C C . VAL D 1 85 ? 92.869 1.291 4.636 1.00 58.51 85 VAL D C 1
ATOM 5401 O O . VAL D 1 85 ? 92.230 0.296 4.967 1.00 57.83 85 VAL D O 1
ATOM 5405 N N . ASP D 1 86 ? 94.145 1.223 4.283 1.00 57.88 86 ASP D N 1
ATOM 5406 C CA . ASP D 1 86 ? 94.806 -0.070 4.303 1.00 58.31 86 ASP D CA 1
ATOM 5407 C C . ASP D 1 86 ? 94.751 -0.645 5.720 1.00 57.46 86 ASP D C 1
ATOM 5408 O O . ASP D 1 86 ? 94.470 -1.826 5.908 1.00 56.98 86 ASP D O 1
ATOM 5413 N N . VAL D 1 87 ? 95.025 0.193 6.718 1.00 55.84 87 VAL D N 1
ATOM 5414 C CA . VAL D 1 87 ? 94.979 -0.245 8.105 1.00 53.70 87 VAL D CA 1
ATOM 5415 C C . VAL D 1 87 ? 93.526 -0.503 8.494 1.00 52.65 87 VAL D C 1
ATOM 5416 O O . VAL D 1 87 ? 93.218 -1.449 9.216 1.00 51.27 87 VAL D O 1
ATOM 5420 N N . LEU D 1 88 ? 92.640 0.349 7.994 1.00 52.42 88 LEU D N 1
ATOM 5421 C CA . LEU D 1 88 ? 91.210 0.242 8.262 1.00 51.76 88 LEU D CA 1
ATOM 5422 C C . LEU D 1 88 ? 90.697 -1.139 7.882 1.00 50.17 88 LEU D C 1
ATOM 5423 O O . LEU D 1 88 ? 90.067 -1.819 8.697 1.00 49.84 88 LEU D O 1
ATOM 5428 N N . ILE D 1 89 ? 90.964 -1.557 6.646 1.00 50.80 89 ILE D N 1
ATOM 5429 C CA . ILE D 1 89 ? 90.477 -2.865 6.179 1.00 51.80 89 ILE D CA 1
ATOM 5430 C C . ILE D 1 89 ? 90.982 -3.997 7.041 1.00 50.14 89 ILE D C 1
ATOM 5431 O O . ILE D 1 89 ? 90.251 -4.934 7.330 1.00 49.82 89 ILE D O 1
ATOM 5436 N N . GLU D 1 90 ? 92.248 -3.926 7.424 1.00 51.79 90 GLU D N 1
ATOM 5437 C CA . GLU D 1 90 ? 92.840 -4.962 8.257 1.00 52.94 90 GLU D CA 1
ATOM 5438 C C . GLU D 1 90 ? 92.151 -5.003 9.614 1.00 52.47 90 GLU D C 1
ATOM 5439 O O . GLU D 1 90 ? 91.790 -6.070 10.105 1.00 52.21 90 GLU D O 1
ATOM 5445 N N . ASN D 1 91 ? 91.976 -3.835 10.227 1.00 51.53 91 ASN D N 1
ATOM 5446 C CA . ASN D 1 91 ? 91.335 -3.764 11.534 1.00 49.18 91 ASN D CA 1
ATOM 5447 C C . ASN D 1 91 ? 89.915 -4.309 11.548 1.00 49.12 91 ASN D C 1
ATOM 5448 O O . ASN D 1 91 ? 89.522 -4.989 12.497 1.00 48.48 91 ASN D O 1
ATOM 5453 N N . LEU D 1 92 ? 89.145 -4.034 10.496 1.00 49.18 92 LEU D N 1
ATOM 5454 C CA . LEU D 1 92 ? 87.762 -4.510 10.438 1.00 48.35 92 LEU D CA 1
ATOM 5455 C C . LEU D 1 92 ? 87.617 -5.866 9.768 1.00 48.02 92 LEU D C 1
ATOM 5456 O O . LEU D 1 92 ? 86.507 -6.282 9.426 1.00 48.18 92 LEU D O 1
ATOM 5461 N N . GLY D 1 93 ? 88.736 -6.559 9.590 1.00 46.94 93 GLY D N 1
ATOM 5462 C CA . GLY D 1 93 ? 88.704 -7.858 8.948 1.00 45.32 93 GLY D CA 1
ATOM 5463 C C . GLY D 1 93 ? 87.640 -8.822 9.434 1.00 46.66 93 GLY D C 1
ATOM 5464 O O . GLY D 1 93 ? 87.038 -9.526 8.628 1.00 48.01 93 GLY D O 1
ATOM 5465 N N . GLU D 1 94 ? 87.382 -8.863 10.738 1.00 47.34 94 GLU D N 1
ATOM 5466 C CA . GLU D 1 94 ? 86.390 -9.801 11.263 1.00 48.75 94 GLU D CA 1
ATOM 5467 C C . GLU D 1 94 ? 84.945 -9.423 10.978 1.00 49.05 94 GLU D C 1
ATOM 5468 O O . GLU D 1 94 ? 84.029 -10.186 11.284 1.00 49.44 94 GLU D O 1
ATOM 5474 N N . PHE D 1 95 ? 84.730 -8.248 10.398 1.00 48.98 95 PHE D N 1
ATOM 5475 C CA . PHE D 1 95 ? 83.372 -7.814 10.080 1.00 48.76 95 PHE D CA 1
ATOM 5476 C C . PHE D 1 95 ? 83.184 -7.766 8.567 1.00 48.83 95 PHE D C 1
ATOM 5477 O O . PHE D 1 95 ? 82.330 -7.044 8.057 1.00 49.95 95 PHE D O 1
ATOM 5485 N N . LYS D 1 96 ? 84.004 -8.535 7.865 1.00 48.59 96 LYS D N 1
ATOM 5486 C CA . LYS D 1 96 ? 83.968 -8.614 6.411 1.00 49.51 96 LYS D CA 1
ATOM 5487 C C . LYS D 1 96 ? 82.549 -8.536 5.856 1.00 49.28 96 LYS D C 1
ATOM 5488 O O . LYS D 1 96 ? 81.665 -9.260 6.301 1.00 47.52 96 LYS D O 1
ATOM 5494 N N . GLY D 1 97 ? 82.337 -7.649 4.890 1.00 52.20 97 GLY D N 1
ATOM 5495 C CA . GLY D 1 97 ? 81.028 -7.530 4.276 1.00 55.00 97 GLY D CA 1
ATOM 5496 C C . GLY D 1 97 ? 80.014 -6.684 5.015 1.00 57.01 97 GLY D C 1
ATOM 5497 O O . GLY D 1 97 ? 78.910 -6.461 4.500 1.00 57.73 97 GLY D O 1
ATOM 5498 N N . LYS D 1 98 ? 80.359 -6.212 6.214 1.00 57.15 98 LYS D N 1
ATOM 5499 C CA . LYS D 1 98 ? 79.423 -5.384 6.969 1.00 56.16 98 LYS D CA 1
ATOM 5500 C C . LYS D 1 98 ? 79.831 -3.925 6.964 1.00 55.43 98 LYS D C 1
ATOM 5501 O O . LYS D 1 98 ? 79.149 -3.090 7.544 1.00 55.64 98 LYS D O 1
ATOM 5507 N N . PHE D 1 99 ? 80.940 -3.615 6.297 1.00 55.60 99 PHE D N 1
ATOM 5508 C CA . PHE D 1 99 ? 81.397 -2.235 6.209 1.00 56.04 99 PHE D CA 1
ATOM 5509 C C . PHE D 1 99 ? 81.746 -1.849 4.775 1.00 57.82 99 PHE D C 1
ATOM 5510 O O . PHE D 1 99 ? 82.090 -2.702 3.952 1.00 59.56 99 PHE D O 1
ATOM 5518 N N . LYS D 1 100 ? 81.645 -0.555 4.484 1.00 57.79 100 LYS D N 1
ATOM 5519 C CA . LYS D 1 100 ? 81.924 -0.026 3.157 1.00 56.85 100 LYS D CA 1
ATOM 5520 C C . LYS D 1 100 ? 82.938 1.081 3.299 1.00 55.95 100 LYS D C 1
ATOM 5521 O O . LYS D 1 100 ? 83.024 1.712 4.346 1.00 57.32 100 LYS D O 1
ATOM 5527 N N . VAL D 1 101 ? 83.703 1.324 2.247 1.00 55.06 101 VAL D N 1
ATOM 5528 C CA . VAL D 1 101 ? 84.749 2.326 2.305 1.00 54.84 101 VAL D CA 1
ATOM 5529 C C . VAL D 1 101 ? 84.635 3.398 1.221 1.00 55.08 101 VAL D C 1
ATOM 5530 O O . VAL D 1 101 ? 84.632 3.093 0.027 1.00 57.49 101 VAL D O 1
ATOM 5534 N N . PHE D 1 102 ? 84.552 4.653 1.649 1.00 52.70 102 PHE D N 1
ATOM 5535 C CA . PHE D 1 102 ? 84.445 5.774 0.733 1.00 49.14 102 PHE D CA 1
ATOM 5536 C C . PHE D 1 102 ? 85.718 6.596 0.845 1.00 49.93 102 PHE D C 1
ATOM 5537 O O . PHE D 1 102 ? 85.905 7.335 1.816 1.00 50.15 102 PHE D O 1
ATOM 5545 N N . ILE D 1 103 ? 86.600 6.464 -0.141 1.00 49.23 103 ILE D N 1
ATOM 5546 C CA . ILE D 1 103 ? 87.858 7.202 -0.127 1.00 49.64 103 ILE D CA 1
ATOM 5547 C C . ILE D 1 103 ? 87.729 8.481 -0.945 1.00 49.96 103 ILE D C 1
ATOM 5548 O O . ILE D 1 103 ? 87.621 8.458 -2.178 1.00 49.69 103 ILE D O 1
ATOM 5553 N N . GLY D 1 104 ? 87.735 9.600 -0.236 1.00 49.11 104 GLY D N 1
ATOM 5554 C CA . GLY D 1 104 ? 87.610 10.892 -0.877 1.00 49.77 104 GLY D CA 1
ATOM 5555 C C . GLY D 1 104 ? 87.343 11.908 0.208 1.00 49.62 104 GLY D C 1
ATOM 5556 O O . GLY D 1 104 ? 87.274 11.545 1.383 1.00 50.09 104 GLY D O 1
ATOM 5557 N N . ASP D 1 105 ? 87.200 13.173 -0.170 1.00 49.14 105 ASP D N 1
ATOM 5558 C CA . ASP D 1 105 ? 86.930 14.217 0.805 1.00 48.64 105 ASP D CA 1
ATOM 5559 C C . ASP D 1 105 ? 85.551 13.980 1.420 1.00 47.60 105 ASP D C 1
ATOM 5560 O O . ASP D 1 105 ? 84.636 13.493 0.749 1.00 46.25 105 ASP D O 1
ATOM 5565 N N . VAL D 1 106 ? 85.412 14.317 2.701 1.00 45.65 106 VAL D N 1
ATOM 5566 C CA . VAL D 1 106 ? 84.156 14.127 3.404 1.00 42.77 106 VAL D CA 1
ATOM 5567 C C . VAL D 1 106 ? 83.006 14.856 2.704 1.00 41.52 106 VAL D C 1
ATOM 5568 O O . VAL D 1 106 ? 81.879 14.372 2.689 1.00 40.96 106 VAL D O 1
ATOM 5572 N N . SER D 1 107 ? 83.294 16.002 2.101 1.00 41.79 107 SER D N 1
ATOM 5573 C CA . SER D 1 107 ? 82.257 16.778 1.416 1.00 44.83 107 SER D CA 1
ATOM 5574 C C . SER D 1 107 ? 81.692 16.068 0.184 1.00 46.25 107 SER D C 1
ATOM 5575 O O . SER D 1 107 ? 80.574 16.346 -0.247 1.00 45.03 107 SER D O 1
ATOM 5578 N N . GLU D 1 108 ? 82.476 15.150 -0.377 1.00 47.11 108 GLU D N 1
ATOM 5579 C CA . GLU D 1 108 ? 82.095 14.396 -1.575 1.00 47.21 108 GLU D CA 1
ATOM 5580 C C . GLU D 1 108 ? 81.098 13.285 -1.308 1.00 48.09 108 GLU D C 1
ATOM 5581 O O . GLU D 1 108 ? 80.409 12.826 -2.218 1.00 47.79 108 GLU D O 1
ATOM 5587 N N . PHE D 1 109 ? 81.070 12.812 -0.068 1.00 47.64 109 PHE D N 1
ATOM 5588 C CA . PHE D 1 109 ? 80.183 11.729 0.311 1.00 48.35 109 PHE D CA 1
ATOM 5589 C C . PHE D 1 109 ? 78.766 12.244 0.495 1.00 50.81 109 PHE D C 1
ATOM 5590 O O . PHE D 1 109 ? 78.557 13.305 1.075 1.00 50.85 109 PHE D O 1
ATOM 5598 N N . ASN D 1 110 ? 77.783 11.508 -0.009 1.00 52.13 110 ASN D N 1
ATOM 5599 C CA . ASN D 1 110 ? 76.413 11.962 0.145 1.00 55.14 110 ASN D CA 1
ATOM 5600 C C . ASN D 1 110 ? 75.393 10.845 0.083 1.00 55.64 110 ASN D C 1
ATOM 5601 O O . ASN D 1 110 ? 74.515 10.820 -0.775 1.00 56.95 110 ASN D O 1
ATOM 5606 N N . SER D 1 111 ? 75.527 9.919 1.019 1.00 55.38 111 SER D N 1
ATOM 5607 C CA . SER D 1 111 ? 74.620 8.799 1.147 1.00 54.44 111 SER D CA 1
ATOM 5608 C C . SER D 1 111 ? 73.937 9.006 2.495 1.00 54.03 111 SER D C 1
ATOM 5609 O O . SER D 1 111 ? 74.606 9.304 3.483 1.00 54.49 111 SER D O 1
ATOM 5612 N N . ARG D 1 112 ? 72.616 8.872 2.536 1.00 53.30 112 ARG D N 1
ATOM 5613 C CA . ARG D 1 112 ? 71.886 9.052 3.787 1.00 52.29 112 ARG D CA 1
ATOM 5614 C C . ARG D 1 112 ? 72.070 7.855 4.704 1.00 51.74 112 ARG D C 1
ATOM 5615 O O . ARG D 1 112 ? 71.934 6.712 4.280 1.00 52.65 112 ARG D O 1
ATOM 5623 N N . VAL D 1 113 ? 72.380 8.126 5.967 1.00 50.02 113 VAL D N 1
ATOM 5624 C CA . VAL D 1 113 ? 72.570 7.069 6.956 1.00 47.94 113 VAL D CA 1
ATOM 5625 C C . VAL D 1 113 ? 71.684 7.345 8.161 1.00 46.95 113 VAL D C 1
ATOM 5626 O O . VAL D 1 113 ? 71.042 8.389 8.238 1.00 47.66 113 VAL D O 1
ATOM 5630 N N . ASP D 1 114 ? 71.648 6.411 9.101 1.00 47.46 114 ASP D N 1
ATOM 5631 C CA . ASP D 1 114 ? 70.841 6.582 10.305 1.00 47.31 114 ASP D CA 1
ATOM 5632 C C . ASP D 1 114 ? 71.603 7.358 11.362 1.00 46.93 114 ASP D C 1
ATOM 5633 O O . ASP D 1 114 ? 71.035 8.197 12.060 1.00 46.27 114 ASP D O 1
ATOM 5638 N N . ILE D 1 115 ? 72.893 7.065 11.483 1.00 45.48 115 ILE D N 1
ATOM 5639 C CA . ILE D 1 115 ? 73.711 7.715 12.487 1.00 44.69 115 ILE D CA 1
ATOM 5640 C C . ILE D 1 115 ? 75.108 8.048 12.014 1.00 42.32 115 ILE D C 1
ATOM 5641 O O . ILE D 1 115 ? 75.689 7.335 11.213 1.00 44.33 115 ILE D O 1
ATOM 5646 N N . VAL D 1 116 ? 75.639 9.159 12.502 1.00 40.97 116 VAL D N 1
ATOM 5647 C CA . VAL D 1 116 ? 76.998 9.531 12.166 1.00 38.32 116 VAL D CA 1
ATOM 5648 C C . VAL D 1 116 ? 77.817 9.576 13.451 1.00 38.50 116 VAL D C 1
ATOM 5649 O O . VAL D 1 116 ? 77.374 10.106 14.470 1.00 38.55 116 VAL D O 1
ATOM 5653 N N . ILE D 1 117 ? 78.999 8.982 13.403 1.00 37.51 117 ILE D N 1
ATOM 5654 C CA . ILE D 1 117 ? 79.917 8.999 14.527 1.00 37.61 117 ILE D CA 1
ATOM 5655 C C . ILE D 1 117 ? 81.201 9.538 13.906 1.00 39.45 117 ILE D C 1
ATOM 5656 O O . ILE D 1 117 ? 81.546 9.179 12.778 1.00 42.09 117 ILE D O 1
ATOM 5669 N N . ASN D 1 119 ? 85.358 11.519 14.787 1.00 39.78 119 ASN D N 1
ATOM 5670 C CA . ASN D 1 119 ? 86.414 12.142 15.578 1.00 40.35 119 ASN D CA 1
ATOM 5671 C C . ASN D 1 119 ? 87.095 12.946 14.489 1.00 42.17 119 ASN D C 1
ATOM 5672 O O . ASN D 1 119 ? 88.183 12.602 14.023 1.00 44.01 119 ASN D O 1
ATOM 5677 N N . PRO D 1 120 ? 86.447 14.026 14.049 1.00 43.38 120 PRO D N 1
ATOM 5678 C CA . PRO D 1 120 ? 86.988 14.879 12.993 1.00 44.52 120 PRO D CA 1
ATOM 5679 C C . PRO D 1 120 ? 88.189 15.705 13.428 1.00 46.71 120 PRO D C 1
ATOM 5680 O O . PRO D 1 120 ? 88.486 15.812 14.620 1.00 47.47 120 PRO D O 1
ATOM 5684 N N . PRO D 1 121 ? 88.914 16.285 12.461 1.00 46.82 121 PRO D N 1
ATOM 5685 C CA . PRO D 1 121 ? 90.063 17.095 12.858 1.00 48.07 121 PRO D CA 1
ATOM 5686 C C . PRO D 1 121 ? 89.532 18.315 13.609 1.00 48.12 121 PRO D C 1
ATOM 5687 O O . PRO D 1 121 ? 88.458 18.821 13.286 1.00 47.97 121 PRO D O 1
ATOM 5691 N N . PHE D 1 122 ? 90.275 18.774 14.611 1.00 48.05 122 PHE D N 1
ATOM 5692 C CA . PHE D 1 122 ? 89.868 19.929 15.408 1.00 51.27 122 PHE D CA 1
ATOM 5693 C C . PHE D 1 122 ? 89.972 21.216 14.606 1.00 54.01 122 PHE D C 1
ATOM 5694 O O . PHE D 1 122 ? 89.329 22.222 14.924 1.00 52.69 122 PHE D O 1
ATOM 5702 N N . GLY D 1 123 ? 90.809 21.187 13.576 1.00 57.38 123 GLY D N 1
ATOM 5703 C CA . GLY D 1 123 ? 91.008 22.370 12.763 1.00 60.09 123 GLY D CA 1
ATOM 5704 C C . GLY D 1 123 ? 92.168 23.167 13.327 1.00 63.03 123 GLY D C 1
ATOM 5705 O O . GLY D 1 123 ? 92.227 24.391 13.194 1.00 62.39 123 GLY D O 1
ATOM 5706 N N . SER D 1 124 ? 93.090 22.463 13.976 1.00 66.78 124 SER D N 1
ATOM 5707 C CA . SER D 1 124 ? 94.267 23.099 14.561 1.00 70.14 124 SER D CA 1
ATOM 5708 C C . SER D 1 124 ? 95.381 23.115 13.514 1.00 71.70 124 SER D C 1
ATOM 5709 O O . SER D 1 124 ? 96.233 23.990 13.522 1.00 72.58 124 SER D O 1
ATOM 5712 N N . GLN D 1 125 ? 95.364 22.148 12.603 1.00 73.11 125 GLN D N 1
ATOM 5713 C CA . GLN D 1 125 ? 96.386 22.081 11.563 1.00 74.22 125 GLN D CA 1
ATOM 5714 C C . GLN D 1 125 ? 95.976 22.918 10.357 1.00 74.60 125 GLN D C 1
ATOM 5715 O O . GLN D 1 125 ? 96.827 23.446 9.640 1.00 74.57 125 GLN D O 1
ATOM 5721 N N . ARG D 1 126 ? 94.669 23.020 10.125 1.00 74.90 126 ARG D N 1
ATOM 5722 C CA . ARG D 1 126 ? 94.167 23.839 9.028 1.00 74.72 126 ARG D CA 1
ATOM 5723 C C . ARG D 1 126 ? 92.826 24.471 9.387 1.00 73.57 126 ARG D C 1
ATOM 5724 O O . ARG D 1 126 ? 91.899 23.808 9.863 1.00 74.13 126 ARG D O 1
ATOM 5732 N N . LYS D 1 127 ? 92.763 25.780 9.177 1.00 71.17 127 LYS D N 1
ATOM 5733 C CA . LYS D 1 127 ? 91.590 26.591 9.464 1.00 68.85 127 LYS D CA 1
ATOM 5734 C C . LYS D 1 127 ? 90.233 25.958 9.181 1.00 67.57 127 LYS D C 1
ATOM 5735 O O . LYS D 1 127 ? 89.934 25.591 8.044 1.00 68.70 127 LYS D O 1
ATOM 5741 N N . HIS D 1 128 ? 89.418 25.839 10.225 1.00 65.09 128 HIS D N 1
ATOM 5742 C CA . HIS D 1 128 ? 88.061 25.322 10.106 1.00 62.38 128 HIS D CA 1
ATOM 5743 C C . HIS D 1 128 ? 87.914 23.976 9.404 1.00 59.78 128 HIS D C 1
ATOM 5744 O O . HIS D 1 128 ? 86.922 23.725 8.719 1.00 58.94 128 HIS D O 1
ATOM 5751 N N . ALA D 1 129 ? 88.895 23.103 9.603 1.00 57.24 129 ALA D N 1
ATOM 5752 C CA . ALA D 1 129 ? 88.881 21.781 8.990 1.00 55.79 129 ALA D CA 1
ATOM 5753 C C . ALA D 1 129 ? 87.707 20.934 9.469 1.00 53.99 129 ALA D C 1
ATOM 5754 O O . ALA D 1 129 ? 87.293 20.001 8.791 1.00 53.66 129 ALA D O 1
ATOM 5756 N N . ASP D 1 130 ? 87.161 21.266 10.633 1.00 53.53 130 ASP D N 1
ATOM 5757 C CA . ASP D 1 130 ? 86.046 20.502 11.192 1.00 52.06 130 ASP D CA 1
ATOM 5758 C C . ASP D 1 130 ? 84.687 20.853 10.596 1.00 49.55 130 ASP D C 1
ATOM 5759 O O . ASP D 1 130 ? 83.765 20.040 10.627 1.00 48.74 130 ASP D O 1
ATOM 5764 N N . ARG D 1 131 ? 84.564 22.057 10.052 1.00 47.65 131 ARG D N 1
ATOM 5765 C CA . ARG D 1 131 ? 83.301 22.506 9.476 1.00 47.41 131 ARG D CA 1
ATOM 5766 C C . ARG D 1 131 ? 82.737 21.604 8.365 1.00 46.19 131 ARG D C 1
ATOM 5767 O O . ARG D 1 131 ? 81.535 21.324 8.342 1.00 45.27 131 ARG D O 1
ATOM 5775 N N . PRO D 1 132 ? 83.589 21.150 7.423 1.00 44.55 132 PRO D N 1
ATOM 5776 C CA . PRO D 1 132 ? 83.067 20.278 6.364 1.00 43.29 132 PRO D CA 1
ATOM 5777 C C . PRO D 1 132 ? 82.477 18.994 6.941 1.00 41.81 132 PRO D C 1
ATOM 5778 O O . PRO D 1 132 ? 81.538 18.436 6.382 1.00 42.43 132 PRO D O 1
ATOM 5782 N N . PHE D 1 133 ? 83.019 18.532 8.065 1.00 40.41 133 PHE D N 1
ATOM 5783 C CA . PHE D 1 133 ? 82.506 17.318 8.701 1.00 41.27 133 PHE D CA 1
ATOM 5784 C C . PHE D 1 133 ? 81.146 17.534 9.363 1.00 40.64 133 PHE D C 1
ATOM 5785 O O . PHE D 1 133 ? 80.240 16.710 9.218 1.00 39.40 133 PHE D O 1
ATOM 5793 N N . LEU D 1 134 ? 81.015 18.633 10.104 1.00 40.27 134 LEU D N 1
ATOM 5794 C CA . LEU D 1 134 ? 79.757 18.959 10.775 1.00 39.10 134 LEU D CA 1
ATOM 5795 C C . LEU D 1 134 ? 78.666 19.177 9.713 1.00 38.33 134 LEU D C 1
ATOM 5796 O O . LEU D 1 134 ? 77.557 18.661 9.834 1.00 37.79 134 LEU D O 1
ATOM 5801 N N . LEU D 1 135 ? 78.991 19.943 8.674 1.00 38.22 135 LEU D N 1
ATOM 5802 C CA . LEU D 1 135 ? 78.035 20.215 7.603 1.00 40.85 135 LEU D CA 1
ATOM 5803 C C . LEU D 1 135 ? 77.543 18.918 6.957 1.00 40.89 135 LEU D C 1
ATOM 5804 O O . LEU D 1 135 ? 76.337 18.718 6.782 1.00 39.52 135 LEU D O 1
ATOM 5809 N N . LYS D 1 136 ? 78.478 18.032 6.624 1.00 39.98 136 LYS D N 1
ATOM 5810 C CA . LYS D 1 136 ? 78.118 16.765 6.005 1.00 40.32 136 LYS D CA 1
ATOM 5811 C C . LYS D 1 136 ? 77.299 15.893 6.933 1.00 40.16 136 LYS D C 1
ATOM 5812 O O . LYS D 1 136 ? 76.288 15.320 6.522 1.00 40.95 136 LYS D O 1
ATOM 5818 N N . ALA D 1 137 ? 77.736 15.780 8.183 1.00 39.67 137 ALA D N 1
ATOM 5819 C CA . ALA D 1 137 ? 77.018 14.960 9.147 1.00 39.68 137 ALA D CA 1
ATOM 5820 C C . ALA D 1 137 ? 75.582 15.452 9.303 1.00 40.68 137 ALA D C 1
ATOM 5821 O O . ALA D 1 137 ? 74.652 14.653 9.313 1.00 41.61 137 ALA D O 1
ATOM 5823 N N . PHE D 1 138 ? 75.397 16.761 9.428 1.00 41.04 138 PHE D N 1
ATOM 5824 C CA . PHE D 1 138 ? 74.053 17.307 9.579 1.00 42.94 138 PHE D CA 1
ATOM 5825 C C . PHE D 1 138 ? 73.221 17.053 8.317 1.00 44.36 138 PHE D C 1
ATOM 5826 O O . PHE D 1 138 ? 72.004 16.852 8.378 1.00 43.97 138 PHE D O 1
ATOM 5834 N N . GLU D 1 139 ? 73.895 17.043 7.174 1.00 45.97 139 GLU D N 1
ATOM 5835 C CA . GLU D 1 139 ? 73.242 16.826 5.890 1.00 46.93 139 GLU D CA 1
ATOM 5836 C C . GLU D 1 139 ? 72.749 15.394 5.661 1.00 46.16 139 GLU D C 1
ATOM 5837 O O . GLU D 1 139 ? 71.646 15.192 5.153 1.00 45.78 139 GLU D O 1
ATOM 5843 N N . ILE D 1 140 ? 73.547 14.405 6.054 1.00 45.67 140 ILE D N 1
ATOM 5844 C CA . ILE D 1 140 ? 73.181 13.010 5.817 1.00 45.28 140 ILE D CA 1
ATOM 5845 C C . ILE D 1 140 ? 72.566 12.209 6.953 1.00 44.41 140 ILE D C 1
ATOM 5846 O O . ILE D 1 140 ? 72.201 11.051 6.758 1.00 44.83 140 ILE D O 1
ATOM 5851 N N . SER D 1 141 ? 72.425 12.811 8.128 1.00 43.31 141 SER D N 1
ATOM 5852 C CA . SER D 1 141 ? 71.860 12.090 9.266 1.00 43.77 141 SER D CA 1
ATOM 5853 C C . SER D 1 141 ? 71.027 12.980 10.187 1.00 44.13 141 SER D C 1
ATOM 5854 O O . SER D 1 141 ? 71.143 14.202 10.145 1.00 45.42 141 SER D O 1
ATOM 5857 N N . ASP D 1 142 ? 70.186 12.365 11.013 1.00 43.88 142 ASP D N 1
ATOM 5858 C CA . ASP D 1 142 ? 69.372 13.113 11.967 1.00 45.33 142 ASP D CA 1
ATOM 5859 C C . ASP D 1 142 ? 69.960 13.016 13.383 1.00 44.79 142 ASP D C 1
ATOM 5860 O O . ASP D 1 142 ? 69.551 13.747 14.285 1.00 45.18 142 ASP D O 1
ATOM 5865 N N . VAL D 1 143 ? 70.912 12.101 13.568 1.00 43.34 143 VAL D N 1
ATOM 5866 C CA . VAL D 1 143 ? 71.602 11.913 14.844 1.00 39.98 143 VAL D CA 1
ATOM 5867 C C . VAL D 1 143 ? 73.109 11.902 14.580 1.00 40.24 143 VAL D C 1
ATOM 5868 O O . VAL D 1 143 ? 73.603 11.084 13.791 1.00 40.64 143 VAL D O 1
ATOM 5872 N N . VAL D 1 144 ? 73.835 12.804 15.239 1.00 37.64 144 VAL D N 1
ATOM 5873 C CA . VAL D 1 144 ? 75.279 12.924 15.064 1.00 35.72 144 VAL D CA 1
ATOM 5874 C C . VAL D 1 144 ? 76.056 12.867 16.384 1.00 36.35 144 VAL D C 1
ATOM 5875 O O . VAL D 1 144 ? 75.679 13.517 17.360 1.00 34.31 144 VAL D O 1
ATOM 5879 N N . TYR D 1 145 ? 77.129 12.072 16.396 1.00 34.36 145 TYR D N 1
ATOM 5880 C CA . TYR D 1 145 ? 78.021 11.923 17.548 1.00 34.26 145 TYR D CA 1
ATOM 5881 C C . TYR D 1 145 ? 79.382 12.415 17.087 1.00 35.71 145 TYR D C 1
ATOM 5882 O O . TYR D 1 145 ? 79.937 11.893 16.112 1.00 36.22 145 TYR D O 1
ATOM 5891 N N . SER D 1 146 ? 79.933 13.403 17.780 1.00 34.92 146 SER D N 1
ATOM 5892 C CA . SER D 1 146 ? 81.215 13.954 17.375 1.00 36.21 146 SER D CA 1
ATOM 5893 C C . SER D 1 146 ? 82.081 14.290 18.579 1.00 37.48 146 SER D C 1
ATOM 5894 O O . SER D 1 146 ? 81.618 14.261 19.720 1.00 37.96 146 SER D O 1
ATOM 5897 N N . ILE D 1 147 ? 83.347 14.599 18.318 1.00 38.45 147 ILE D N 1
ATOM 5898 C CA . ILE D 1 147 ? 84.289 14.947 19.378 1.00 36.87 147 ILE D CA 1
ATOM 5899 C C . ILE D 1 147 ? 84.935 16.264 19.023 1.00 37.66 147 ILE D C 1
ATOM 5900 O O . ILE D 1 147 ? 85.305 16.487 17.868 1.00 38.12 147 ILE D O 1
ATOM 5905 N N . HIS D 1 148 ? 85.046 17.146 20.014 1.00 37.15 148 HIS D N 1
ATOM 5906 C CA . HIS D 1 148 ? 85.631 18.466 19.810 1.00 37.66 148 HIS D CA 1
ATOM 5907 C C . HIS D 1 148 ? 86.391 18.941 21.054 1.00 37.99 148 HIS D C 1
ATOM 5908 O O . HIS D 1 148 ? 86.177 18.443 22.166 1.00 36.19 148 HIS D O 1
ATOM 5915 N N . LEU D 1 149 ? 87.272 19.914 20.850 1.00 37.32 149 LEU D N 1
ATOM 5916 C CA . LEU D 1 149 ? 88.070 20.483 21.927 1.00 38.87 149 LEU D CA 1
ATOM 5917 C C . LEU D 1 149 ? 87.187 21.145 22.981 1.00 38.97 149 LEU D C 1
ATOM 5918 O O . LEU D 1 149 ? 86.352 21.995 22.657 1.00 37.47 149 LEU D O 1
ATOM 5923 N N . ALA D 1 150 ? 87.376 20.756 24.239 1.00 38.86 150 ALA D N 1
ATOM 5924 C CA . ALA D 1 150 ? 86.597 21.325 25.340 1.00 41.75 150 ALA D CA 1
ATOM 5925 C C . ALA D 1 150 ? 87.081 22.737 25.693 1.00 43.73 150 ALA D C 1
ATOM 5926 O O . ALA D 1 150 ? 87.587 22.978 26.785 1.00 45.61 150 ALA D O 1
ATOM 5928 N N . LYS D 1 151 ? 86.938 23.666 24.759 1.00 45.19 151 LYS D N 1
ATOM 5929 C CA . LYS D 1 151 ? 87.350 25.041 24.986 1.00 46.54 151 LYS D CA 1
ATOM 5930 C C . LYS D 1 151 ? 86.140 25.960 24.836 1.00 45.99 151 LYS D C 1
ATOM 5931 O O . LYS D 1 151 ? 85.240 25.684 24.045 1.00 46.71 151 LYS D O 1
ATOM 5937 N N . PRO D 1 152 ? 86.098 27.062 25.606 1.00 45.43 152 PRO D N 1
ATOM 5938 C CA . PRO D 1 152 ? 84.971 27.997 25.542 1.00 45.11 152 PRO D CA 1
ATOM 5939 C C . PRO D 1 152 ? 84.585 28.488 24.149 1.00 44.68 152 PRO D C 1
ATOM 5940 O O . PRO D 1 152 ? 83.408 28.493 23.800 1.00 42.79 152 PRO D O 1
ATOM 5944 N N . GLU D 1 153 ? 85.568 28.894 23.353 1.00 45.53 153 GLU D N 1
ATOM 5945 C CA . GLU D 1 153 ? 85.278 29.385 22.009 1.00 46.57 153 GLU D CA 1
ATOM 5946 C C . GLU D 1 153 ? 84.713 28.262 21.147 1.00 43.94 153 GLU D C 1
ATOM 5947 O O . GLU D 1 153 ? 83.761 28.470 20.403 1.00 44.67 153 GLU D O 1
ATOM 5953 N N . VAL D 1 154 ? 85.300 27.077 21.247 1.00 41.50 154 VAL D N 1
ATOM 5954 C CA . VAL D 1 154 ? 84.823 25.948 20.462 1.00 41.66 154 VAL D CA 1
ATOM 5955 C C . VAL D 1 154 ? 83.381 25.603 20.849 1.00 41.34 154 VAL D C 1
ATOM 5956 O O . VAL D 1 154 ? 82.507 25.482 19.986 1.00 40.12 154 VAL D O 1
ATOM 5960 N N . ARG D 1 155 ? 83.136 25.466 22.153 1.00 40.64 155 ARG D N 1
ATOM 5961 C CA . ARG D 1 155 ? 81.804 25.136 22.655 1.00 40.16 155 ARG D CA 1
ATOM 5962 C C . ARG D 1 155 ? 80.755 26.119 22.150 1.00 41.14 155 ARG D C 1
ATOM 5963 O O . ARG D 1 155 ? 79.672 25.720 21.714 1.00 39.62 155 ARG D O 1
ATOM 5971 N N . ARG D 1 156 ? 81.073 27.405 22.207 1.00 42.70 156 ARG D N 1
ATOM 5972 C CA . ARG D 1 156 ? 80.133 28.415 21.747 1.00 45.11 156 ARG D CA 1
ATOM 5973 C C . ARG D 1 156 ? 79.883 28.256 20.247 1.00 43.34 156 ARG D C 1
ATOM 5974 O O . ARG D 1 156 ? 78.757 28.394 19.788 1.00 42.52 156 ARG D O 1
ATOM 5982 N N . PHE D 1 157 ? 80.935 27.952 19.493 1.00 43.00 157 PHE D N 1
ATOM 5983 C CA . PHE D 1 157 ? 80.824 27.759 18.049 1.00 42.35 157 PHE D CA 1
ATOM 5984 C C . PHE D 1 157 ? 79.952 26.550 17.734 1.00 41.43 157 PHE D C 1
ATOM 5985 O O . PHE D 1 157 ? 78.985 26.655 16.977 1.00 41.89 157 PHE D O 1
ATOM 5993 N N . ILE D 1 158 ? 80.309 25.408 18.313 1.00 38.66 158 ILE D N 1
ATOM 5994 C CA . ILE D 1 158 ? 79.570 24.170 18.092 1.00 40.27 158 ILE D CA 1
ATOM 5995 C C . ILE D 1 158 ? 78.078 24.341 18.370 1.00 40.56 158 ILE D C 1
ATOM 5996 O O . ILE D 1 158 ? 77.236 23.903 17.590 1.00 40.77 158 ILE D O 1
ATOM 6001 N N . GLU D 1 159 ? 77.752 24.977 19.487 1.00 41.68 159 GLU D N 1
ATOM 6002 C CA . GLU D 1 159 ? 76.355 25.179 19.842 1.00 43.67 159 GLU D CA 1
ATOM 6003 C C . GLU D 1 159 ? 75.650 26.079 18.823 1.00 43.48 159 GLU D C 1
ATOM 6004 O O . GLU D 1 159 ? 74.519 25.824 18.428 1.00 42.75 159 GLU D O 1
ATOM 6010 N N . LYS D 1 160 ? 76.342 27.126 18.396 1.00 44.10 160 LYS D N 1
ATOM 6011 C CA . LYS D 1 160 ? 75.824 28.092 17.430 1.00 45.71 160 LYS D CA 1
ATOM 6012 C C . LYS D 1 160 ? 75.691 27.486 16.021 1.00 45.17 160 LYS D C 1
ATOM 6013 O O . LYS D 1 160 ? 74.660 27.615 15.352 1.00 43.54 160 LYS D O 1
ATOM 6019 N N . PHE D 1 161 ? 76.753 26.819 15.586 1.00 44.62 161 PHE D N 1
ATOM 6020 C CA . PHE D 1 161 ? 76.802 26.191 14.277 1.00 44.23 161 PHE D CA 1
ATOM 6021 C C . PHE D 1 161 ? 75.720 25.124 14.107 1.00 43.77 161 PHE D C 1
ATOM 6022 O O . PHE D 1 161 ? 74.981 25.133 13.122 1.00 44.02 161 PHE D O 1
ATOM 6030 N N . SER D 1 162 ? 75.619 24.209 15.065 1.00 42.66 162 SER D N 1
ATOM 6031 C CA . SER D 1 162 ? 74.615 23.157 14.980 1.00 42.09 162 SER D CA 1
ATOM 6032 C C . SER D 1 162 ? 73.202 23.733 14.940 1.00 42.38 162 SER D C 1
ATOM 6033 O O . SER D 1 162 ? 72.340 23.235 14.214 1.00 42.60 162 SER D O 1
ATOM 6036 N N . TRP D 1 163 ? 72.973 24.791 15.711 1.00 43.49 163 TRP D N 1
ATOM 6037 C CA . TRP D 1 163 ? 71.668 25.428 15.757 1.00 44.63 163 TRP D CA 1
ATOM 6038 C C . TRP D 1 163 ? 71.281 26.009 14.401 1.00 44.56 163 TRP D C 1
ATOM 6039 O O . TRP D 1 163 ? 70.167 25.796 13.915 1.00 44.44 163 TRP D O 1
ATOM 6050 N N . GLU D 1 164 ? 72.203 26.746 13.795 1.00 44.43 164 GLU D N 1
ATOM 6051 C CA . GLU D 1 164 ? 71.956 27.341 12.492 1.00 46.21 164 GLU D CA 1
ATOM 6052 C C . GLU D 1 164 ? 71.650 26.280 11.445 1.00 45.28 164 GLU D C 1
ATOM 6053 O O . GLU D 1 164 ? 71.103 26.588 10.391 1.00 46.52 164 GLU D O 1
ATOM 6059 N N . HIS D 1 165 ? 71.993 25.029 11.733 1.00 43.98 165 HIS D N 1
ATOM 6060 C CA . HIS D 1 165 ? 71.747 23.966 10.778 1.00 42.96 165 HIS D CA 1
ATOM 6061 C C . HIS D 1 165 ? 70.646 23.025 11.220 1.00 42.83 165 HIS D C 1
ATOM 6062 O O . HIS D 1 165 ? 70.553 21.897 10.740 1.00 46.21 165 HIS D O 1
ATOM 6069 N N . GLY D 1 166 ? 69.810 23.499 12.136 1.00 40.81 166 GLY D N 1
ATOM 6070 C CA . GLY D 1 166 ? 68.687 22.701 12.605 1.00 40.10 166 GLY D CA 1
ATOM 6071 C C . GLY D 1 166 ? 68.951 21.560 13.568 1.00 39.23 166 GLY D C 1
ATOM 6072 O O . GLY D 1 166 ? 68.149 20.632 13.655 1.00 39.08 166 GLY D O 1
ATOM 6073 N N . PHE D 1 167 ? 70.060 21.611 14.300 1.00 39.11 167 PHE D N 1
ATOM 6074 C CA . PHE D 1 167 ? 70.369 20.553 15.262 1.00 38.33 167 PHE D CA 1
ATOM 6075 C C . PHE D 1 167 ? 70.584 21.112 16.666 1.00 38.19 167 PHE D C 1
ATOM 6076 O O . PHE D 1 167 ? 71.014 22.248 16.830 1.00 38.59 167 PHE D O 1
ATOM 6084 N N . VAL D 1 168 ? 70.279 20.300 17.671 1.00 37.56 168 VAL D N 1
ATOM 6085 C CA . VAL D 1 168 ? 70.467 20.685 19.062 1.00 35.80 168 VAL D CA 1
ATOM 6086 C C . VAL D 1 168 ? 71.332 19.647 19.752 1.00 34.22 168 VAL D C 1
ATOM 6087 O O . VAL D 1 168 ? 71.280 18.465 19.419 1.00 31.68 168 VAL D O 1
ATOM 6091 N N . VAL D 1 169 ? 72.127 20.104 20.716 1.00 32.61 169 VAL D N 1
ATOM 6092 C CA . VAL D 1 169 ? 72.980 19.216 21.484 1.00 31.13 169 VAL D CA 1
ATOM 6093 C C . VAL D 1 169 ? 72.103 18.588 22.561 1.00 31.43 169 VAL D C 1
ATOM 6094 O O . VAL D 1 169 ? 71.469 19.312 23.334 1.00 31.93 169 VAL D O 1
ATOM 6098 N N . THR D 1 170 ? 72.058 17.257 22.621 1.00 29.87 170 THR D N 1
ATOM 6099 C CA . THR D 1 170 ? 71.260 16.580 23.641 1.00 31.07 170 THR D CA 1
ATOM 6100 C C . THR D 1 170 ? 72.152 16.050 24.757 1.00 30.73 170 THR D C 1
ATOM 6101 O O . THR D 1 170 ? 71.712 15.916 25.902 1.00 32.30 170 THR D O 1
ATOM 6105 N N . HIS D 1 171 ? 73.399 15.735 24.421 1.00 28.80 171 HIS D N 1
ATOM 6106 C CA . HIS D 1 171 ? 74.356 15.225 25.403 1.00 29.03 171 HIS D CA 1
ATOM 6107 C C . HIS D 1 171 ? 75.743 15.779 25.104 1.00 29.64 171 HIS D C 1
ATOM 6108 O O . HIS D 1 171 ? 76.091 16.023 23.947 1.00 29.48 171 HIS D O 1
ATOM 6115 N N . ARG D 1 172 ? 76.537 15.969 26.152 1.00 30.62 172 ARG D N 1
ATOM 6116 C CA . ARG D 1 172 ? 77.908 16.458 26.007 1.00 30.03 172 ARG D CA 1
ATOM 6117 C C . ARG D 1 172 ? 78.693 15.904 27.171 1.00 30.94 172 ARG D C 1
ATOM 6118 O O . ARG D 1 172 ? 78.474 16.299 28.322 1.00 31.50 172 ARG D O 1
ATOM 6126 N N . LEU D 1 173 ? 79.588 14.966 26.877 1.00 31.50 173 LEU D N 1
ATOM 6127 C CA . LEU D 1 173 ? 80.405 14.342 27.901 1.00 32.87 173 LEU D CA 1
ATOM 6128 C C . LEU D 1 173 ? 81.818 14.891 27.772 1.00 34.27 173 LEU D C 1
ATOM 6129 O O . LEU D 1 173 ? 82.366 14.966 26.663 1.00 34.97 173 LEU D O 1
ATOM 6134 N N . THR D 1 174 ? 82.412 15.268 28.901 1.00 34.04 174 THR D N 1
ATOM 6135 C CA . THR D 1 174 ? 83.756 15.818 28.900 1.00 34.19 174 THR D CA 1
ATOM 6136 C C . THR D 1 174 ? 84.753 14.830 29.486 1.00 35.46 174 THR D C 1
ATOM 6137 O O . THR D 1 174 ? 84.549 14.302 30.579 1.00 34.74 174 THR D O 1
ATOM 6141 N N . THR D 1 175 ? 85.826 14.572 28.745 1.00 38.33 175 THR D N 1
ATOM 6142 C CA . THR D 1 175 ? 86.881 13.653 29.178 1.00 41.55 175 THR D CA 1
ATOM 6143 C C . THR D 1 175 ? 88.243 14.117 28.686 1.00 42.58 175 THR D C 1
ATOM 6144 O O . THR D 1 175 ? 88.349 14.911 27.763 1.00 42.41 175 THR D O 1
ATOM 6148 N N . LYS D 1 176 ? 89.286 13.594 29.311 1.00 46.35 176 LYS D N 1
ATOM 6149 C CA . LYS D 1 176 ? 90.644 13.928 28.935 1.00 49.36 176 LYS D CA 1
ATOM 6150 C C . LYS D 1 176 ? 91.217 12.725 28.200 1.00 50.75 176 LYS D C 1
ATOM 6151 O O . LYS D 1 176 ? 91.069 11.582 28.640 1.00 50.36 176 LYS D O 1
ATOM 6157 N N . ILE D 1 177 ? 91.847 12.978 27.061 1.00 51.09 177 ILE D N 1
ATOM 6158 C CA . ILE D 1 177 ? 92.449 11.898 26.297 1.00 52.63 177 ILE D CA 1
ATOM 6159 C C . ILE D 1 177 ? 93.949 12.140 26.194 1.00 54.14 177 ILE D C 1
ATOM 6160 O O . ILE D 1 177 ? 94.431 13.239 26.458 1.00 53.67 177 ILE D O 1
ATOM 6165 N N . GLU D 1 178 ? 94.689 11.100 25.833 1.00 55.85 178 GLU D N 1
ATOM 6166 C CA . GLU D 1 178 ? 96.130 11.229 25.663 1.00 57.06 178 GLU D CA 1
ATOM 6167 C C . GLU D 1 178 ? 96.432 10.791 24.234 1.00 56.52 178 GLU D C 1
ATOM 6168 O O . GLU D 1 178 ? 96.358 9.598 23.915 1.00 57.28 178 GLU D O 1
ATOM 6174 N N . ILE D 1 179 ? 96.732 11.789 23.385 1.00 54.63 179 ILE D N 1
ATOM 6175 C CA . ILE D 1 179 ? 97.011 11.632 21.943 1.00 53.66 179 ILE D CA 1
ATOM 6176 C C . ILE D 1 179 ? 98.299 12.320 21.448 1.00 55.70 179 ILE D C 1
ATOM 6177 O O . ILE D 1 179 ? 98.771 13.291 22.046 1.00 54.66 179 ILE D O 1
ATOM 6182 N N . PRO D 1 180 ? 98.854 11.843 20.316 1.00 57.15 180 PRO D N 1
ATOM 6183 C CA . PRO D 1 180 ? 100.079 12.400 1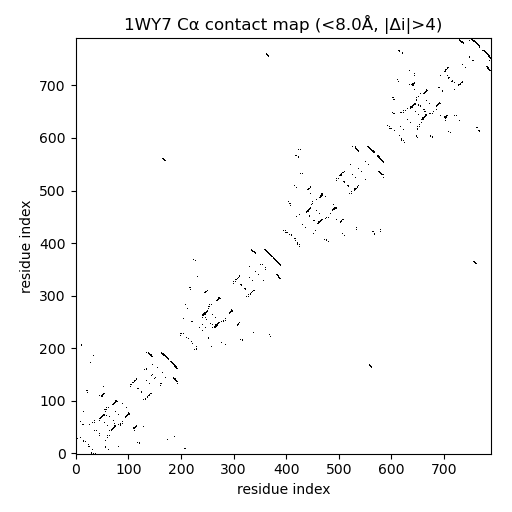9.729 1.00 58.25 180 PRO D CA 1
ATOM 6184 C C . PRO D 1 180 ? 99.886 13.515 18.690 1.00 59.87 180 PRO D C 1
ATOM 6185 O O . PRO D 1 180 ? 98.798 14.079 18.547 1.00 60.31 180 PRO D O 1
ATOM 6189 N N . LEU D 1 181 ? 100.966 13.796 17.962 1.00 60.75 181 LEU D N 1
ATOM 6190 C CA . LEU D 1 181 ? 101.052 14.834 16.932 1.00 61.45 181 LEU D CA 1
ATOM 6191 C C . LEU D 1 181 ? 100.317 16.143 17.203 1.00 60.89 181 LEU D C 1
ATOM 6192 O O . LEU D 1 181 ? 99.622 16.684 16.343 1.00 61.20 181 LEU D O 1
ATOM 6197 N N . GLN D 1 182 ? 100.508 16.658 18.413 1.00 59.95 182 GLN D N 1
ATOM 6198 C CA . GLN D 1 182 ? 99.930 17.931 18.821 1.00 58.61 182 GLN D CA 1
ATOM 6199 C C . GLN D 1 182 ? 101.079 18.944 18.888 1.00 58.89 182 GLN D C 1
ATOM 6200 O O . GLN D 1 182 ? 100.863 20.156 18.833 1.00 57.88 182 GLN D O 1
ATOM 6206 N N . PHE D 1 183 ? 102.302 18.427 18.994 1.00 59.15 183 PHE D N 1
ATOM 6207 C CA . PHE D 1 183 ? 103.499 19.259 19.066 1.00 59.46 183 PHE D CA 1
ATOM 6208 C C . PHE D 1 183 ? 104.246 19.304 17.737 1.00 59.87 183 PHE D C 1
ATOM 6209 O O . PHE D 1 183 ? 104.588 18.267 17.166 1.00 59.81 183 PHE D O 1
ATOM 6217 N N . PHE D 1 184 ? 104.501 20.518 17.261 1.00 61.19 184 PHE D N 1
ATOM 6218 C CA . PHE D 1 184 ? 105.199 20.742 15.998 1.00 62.56 184 PHE D CA 1
ATOM 6219 C C . PHE D 1 184 ? 106.620 20.191 15.981 1.00 62.83 184 PHE D C 1
ATOM 6220 O O . PHE D 1 184 ? 107.049 19.634 14.974 1.00 62.27 184 PHE D O 1
ATOM 6228 N N . PHE D 1 185 ? 107.345 20.343 17.088 1.00 63.61 185 PHE D N 1
ATOM 6229 C CA . PHE D 1 185 ? 108.726 19.869 17.155 1.00 65.10 185 PHE D CA 1
ATOM 6230 C C . PHE D 1 185 ? 108.878 18.466 17.742 1.00 66.47 185 PHE D C 1
ATOM 6231 O O . PHE D 1 185 ? 109.927 17.836 17.592 1.00 66.20 185 PHE D O 1
ATOM 6239 N N . HIS D 1 186 ? 107.832 17.983 18.408 1.00 68.04 186 HIS D N 1
ATOM 6240 C CA . HIS D 1 186 ? 107.834 16.649 19.012 1.00 70.14 186 HIS D CA 1
ATOM 6241 C C . HIS D 1 186 ? 106.480 15.998 18.712 1.00 71.69 186 HIS D C 1
ATOM 6242 O O . HIS D 1 186 ? 105.560 16.029 19.532 1.00 72.06 186 HIS D O 1
ATOM 6249 N N . ARG D 1 187 ? 106.388 15.402 17.526 1.00 73.08 187 ARG D N 1
ATOM 6250 C CA . ARG D 1 187 ? 105.166 14.776 17.023 1.00 74.52 187 ARG D CA 1
ATOM 6251 C C . ARG D 1 187 ? 104.683 13.445 17.593 1.00 74.47 187 ARG D C 1
ATOM 6252 O O . ARG D 1 187 ? 103.485 13.176 17.575 1.00 74.56 187 ARG D O 1
ATOM 6260 N N . LYS D 1 188 ? 105.584 12.596 18.066 1.00 74.65 188 LYS D N 1
ATOM 6261 C CA . LYS D 1 188 ? 105.142 11.315 18.609 1.00 75.12 188 LYS D CA 1
ATOM 6262 C C . LYS D 1 188 ? 104.907 11.441 20.104 1.00 74.69 188 LYS D C 1
ATOM 6263 O O . LYS D 1 188 ? 104.476 10.493 20.763 1.00 75.73 188 LYS D O 1
ATOM 6269 N N . LYS D 1 189 ? 105.185 12.627 20.630 1.00 73.47 189 LYS D N 1
ATOM 6270 C CA . LYS D 1 189 ? 105.018 12.885 22.049 1.00 72.26 189 LYS D CA 1
ATOM 6271 C C . LYS D 1 189 ? 103.552 13.095 22.387 1.00 70.98 189 LYS D C 1
ATOM 6272 O O . LYS D 1 189 ? 102.950 14.091 21.985 1.00 70.61 189 LYS D O 1
ATOM 6278 N N . LEU D 1 190 ? 102.987 12.150 23.131 1.00 69.58 190 LEU D N 1
ATOM 6279 C CA . LEU D 1 190 ? 101.588 12.222 23.531 1.00 68.14 190 LEU D CA 1
ATOM 6280 C C . LEU D 1 190 ? 101.293 13.436 24.392 1.00 66.78 190 LEU D C 1
ATOM 6281 O O . LEU D 1 190 ? 102.085 13.801 25.260 1.00 66.10 190 LEU D O 1
ATOM 6286 N N . GLU D 1 191 ? 100.156 14.071 24.127 1.00 65.74 191 GLU D N 1
ATOM 6287 C CA . GLU D 1 191 ? 99.712 15.202 24.923 1.00 63.75 191 GLU D CA 1
ATOM 6288 C C . GLU D 1 191 ? 98.334 14.858 25.462 1.00 61.97 191 GLU D C 1
ATOM 6289 O O . GLU D 1 191 ? 97.579 14.086 24.863 1.00 60.79 191 GLU D O 1
ATOM 6295 N N . ARG D 1 192 ? 98.015 15.433 26.609 1.00 59.47 192 ARG D N 1
ATOM 6296 C CA . ARG D 1 192 ? 96.733 15.195 27.243 1.00 56.79 192 ARG D CA 1
ATOM 6297 C C . ARG D 1 192 ? 95.844 16.416 27.069 1.00 54.14 192 ARG D C 1
ATOM 6298 O O . ARG D 1 192 ? 96.131 17.495 27.594 1.00 53.19 192 ARG D O 1
ATOM 6306 N N . ILE D 1 193 ? 94.773 16.253 26.304 1.00 49.57 193 ILE D N 1
ATOM 6307 C CA . ILE D 1 193 ? 93.862 17.357 26.087 1.00 46.65 193 ILE D CA 1
ATOM 6308 C C . ILE D 1 193 ? 92.460 16.973 26.552 1.00 44.43 193 ILE D C 1
ATOM 6309 O O . ILE D 1 193 ? 92.145 15.790 26.736 1.00 44.00 193 ILE D O 1
ATOM 6314 N N . THR D 1 194 ? 91.629 17.981 26.766 1.00 40.30 194 THR D N 1
ATOM 6315 C CA . THR D 1 194 ? 90.267 17.762 27.223 1.00 38.92 194 THR D CA 1
ATOM 6316 C C . THR D 1 194 ? 89.309 17.937 26.066 1.00 36.38 194 THR D C 1
ATOM 6317 O O . THR D 1 194 ? 89.305 18.975 25.422 1.00 37.35 194 THR D O 1
ATOM 6321 N N . VAL D 1 195 ? 88.496 16.924 25.801 1.00 33.83 195 VAL D N 1
ATOM 6322 C CA . VAL D 1 195 ? 87.540 17.026 24.710 1.00 31.36 195 VAL D CA 1
ATOM 6323 C C . VAL D 1 195 ? 86.119 16.777 25.184 1.00 31.22 195 VAL D C 1
ATOM 6324 O O . VAL D 1 195 ? 85.889 16.205 26.246 1.00 29.55 195 VAL D O 1
ATOM 6328 N N . ASP D 1 196 ? 85.178 17.231 24.371 1.00 30.66 196 ASP D N 1
ATOM 6329 C CA . ASP D 1 196 ? 83.762 17.057 24.620 1.00 30.68 196 ASP D CA 1
ATOM 6330 C C . ASP D 1 196 ? 83.249 16.072 23.573 1.00 32.01 196 ASP D C 1
ATOM 6331 O O . ASP D 1 196 ? 83.598 16.170 22.394 1.00 31.56 196 ASP D O 1
ATOM 6336 N N . ILE D 1 197 ? 82.452 15.110 24.013 1.00 33.05 197 ILE D N 1
ATOM 6337 C CA . ILE D 1 197 ? 81.829 14.148 23.116 1.00 31.95 197 ILE D CA 1
ATOM 6338 C C . ILE D 1 197 ? 80.382 14.647 23.013 1.00 32.73 197 ILE D C 1
ATOM 6339 O O . ILE D 1 197 ? 79.665 14.699 24.014 1.00 31.38 197 ILE D O 1
ATOM 6344 N N . TYR D 1 198 ? 79.975 15.041 21.812 1.00 32.89 198 TYR D N 1
ATOM 6345 C CA . TYR D 1 198 ? 78.629 15.556 21.583 1.00 32.09 198 TYR D CA 1
ATOM 6346 C C . TYR D 1 198 ? 77.672 14.594 20.903 1.00 33.76 198 TYR D C 1
ATOM 6347 O O . TYR D 1 198 ? 78.071 13.701 20.135 1.00 32.39 198 TYR D O 1
ATOM 6356 N N . ARG D 1 199 ? 76.393 14.818 21.176 1.00 32.50 199 ARG D N 1
ATOM 6357 C CA . ARG D 1 199 ? 75.325 14.083 20.526 1.00 32.54 199 ARG D CA 1
ATOM 6358 C C . ARG D 1 199 ? 74.381 15.175 20.056 1.00 33.42 199 ARG D C 1
ATOM 6359 O O . ARG D 1 199 ? 73.837 15.924 20.881 1.00 32.13 199 ARG D O 1
ATOM 6367 N N . PHE D 1 200 ? 74.233 15.296 18.740 1.00 33.78 200 PHE D N 1
ATOM 6368 C CA . PHE D 1 200 ? 73.336 16.280 18.147 1.00 36.03 200 PHE D CA 1
ATOM 6369 C C . PHE D 1 200 ? 72.119 15.516 17.631 1.00 38.65 200 PHE D C 1
ATOM 6370 O O . PHE D 1 200 ? 72.245 14.389 17.151 1.00 38.12 200 PHE D O 1
ATOM 6378 N N . SER D 1 201 ? 70.942 16.121 17.739 1.00 41.42 201 SER D N 1
ATOM 6379 C CA . SER D 1 201 ? 69.713 15.512 17.255 1.00 44.38 201 SER D CA 1
ATOM 6380 C C . SER D 1 201 ? 69.052 16.587 16.400 1.00 47.59 201 SER D C 1
ATOM 6381 O O . SER D 1 201 ? 69.081 17.769 16.758 1.00 48.03 201 SER D O 1
ATOM 6384 N N . LYS D 1 202 ? 68.478 16.199 15.265 1.00 49.72 202 LYS D N 1
ATOM 6385 C CA . LYS D 1 202 ? 67.856 17.177 14.383 1.00 52.76 202 LYS D CA 1
ATOM 6386 C C . LYS D 1 202 ? 66.568 17.710 14.983 1.00 54.60 202 LYS D C 1
ATOM 6387 O O . LYS D 1 202 ? 65.709 16.943 15.401 1.00 53.92 202 LYS D O 1
ATOM 6393 N N . VAL D 1 203 ? 66.442 19.031 15.023 1.00 57.42 203 VAL D N 1
ATOM 6394 C CA . VAL D 1 203 ? 65.263 19.667 15.595 1.00 61.98 203 VAL D CA 1
ATOM 6395 C C . VAL D 1 203 ? 63.963 19.275 14.887 1.00 64.00 203 VAL D C 1
ATOM 6396 O O . VAL D 1 203 ? 63.844 19.376 13.663 1.00 63.80 203 VAL D O 1
ATOM 6400 N N . ILE D 1 204 ? 62.994 18.841 15.688 1.00 67.11 204 ILE D N 1
ATOM 6401 C CA . ILE D 1 204 ? 61.675 18.403 15.228 1.00 70.70 204 ILE D CA 1
ATOM 6402 C C . ILE D 1 204 ? 61.801 17.089 14.462 1.00 72.18 204 ILE D C 1
ATOM 6403 O O . ILE D 1 204 ? 61.420 16.036 15.023 1.00 73.25 204 ILE D O 1
#

Radius of gyration: 34.45 Å; Cα contacts (8 Å, |Δi|>4): 1671; chains: 4; bounding box: 114×57×62 Å

Foldseek 3Di:
DPVVQQVVLVPADAAPDDDVLQPGFPDRSVVLCVLLVVCLVVVNQAQWEEEEAQCQLNSNVQSSVVSHHQAYEYEHQDPSSVVNNCVRCVVVPPRYHYDHRHLLVDAAATAEYEEGDQQPSHHPRCVSVLVSRLRRYQKYKYKYAPDPVVVVCVQVVQVVSQKHWPDKDKDWDWGWVDDGTDIGIMIITMIGGHD/DCLVVQLVVLVPADAQPDDDVLQPGFPDRSNVLSVLLVVCLVVVNQAQWEEEEAQCQLNSNVQSSVVSHHQAYEYEHQDPSSVVNNCVRCVVVPPRYHYDHRHLLVDAAATAEYEEGDQCPSHHPRCVSVLVSRLRRYQKYKYKYAPDPVVVVCVQVVQVVSQKHWPDKDKDWDWTCDPVPTDIGIMIITMIGGHD/DVLVVQQVVLVPADAQPDDDVLQPGFPDRSNVLSVLLVVCLVVVNQAQWEEEEAQCQLNSNVQSSVVSHHQAYEYEHQDPSSVVNNCVRCVVVPPRYHYHHRHLLPDAAATAEYEEGDQCPSHHPRCVSVLVSRLRRYQKYKYKYAPDPVSVVCVQVVQVVSQKHWPDWDKDWDWTAVDGTDIGIMIITMIGGHPPPD/DVLVVQQVVLVPADAQPDDDLLQPGWPDRSNVLSVLLVVCLVVVNQAQWEEEEAQCQLNSNVQSSVVSHHQAYEYEHQDVSSVVNNCVRCVVVPPRYHYHHRHLLPDAAATAEYEEGDQCPSHHPRCVSVLVSRLRRYQKYKYKYAPDPVVVVCVQVVQVVSQKHWPDKDKDKDWIFCPDPVGGRHTDIGIMIITMIGGHD